Protein AF-A0AAE0IFX3-F1 (afdb_monomer)

Mean predicted aligned error: 16.24 Å

Organism: NCBI:txid314031

Solvent-accessible surface area (backbone atoms only — not comparable to full-atom values): 73539 Å² total; per-residue (Å²): 142,81,82,85,81,74,83,79,82,74,78,57,62,64,49,76,24,80,50,19,33,34,29,39,59,74,64,76,88,63,41,55,74,55,44,43,41,14,73,74,34,27,94,50,47,87,28,41,70,74,42,30,56,72,37,72,43,15,43,41,82,88,46,41,67,63,51,49,54,37,48,33,56,52,60,69,72,50,56,76,80,77,44,71,43,61,45,46,36,52,33,56,49,76,50,83,50,101,87,26,31,43,31,26,34,21,56,73,48,72,69,47,52,49,53,54,52,50,51,44,42,53,47,37,47,57,41,57,41,95,74,73,74,94,74,87,58,39,28,79,38,31,51,44,71,52,84,86,40,37,69,36,51,54,51,49,54,47,60,43,32,42,45,63,51,69,51,72,53,54,49,42,37,35,33,35,54,48,76,48,83,53,96,92,46,80,45,66,32,49,19,44,48,32,36,36,32,55,88,79,48,46,75,50,64,61,99,57,69,42,69,86,66,86,66,89,79,78,57,100,77,82,66,100,81,60,96,68,75,74,82,66,75,36,72,73,67,36,49,52,19,20,29,67,40,78,92,79,73,44,71,41,77,57,71,89,88,78,74,78,88,70,81,68,62,63,56,51,30,41,19,28,36,53,50,61,64,65,76,54,70,78,65,73,67,84,41,51,67,50,39,52,51,33,50,70,27,87,63,33,57,49,47,30,40,38,36,31,35,45,32,54,69,57,45,31,55,51,69,64,36,62,74,49,38,75,57,31,45,24,24,56,62,59,39,23,81,41,72,88,30,59,42,64,75,47,71,55,32,70,46,44,36,17,57,61,62,44,39,38,34,26,43,74,39,95,49,90,76,38,53,25,49,37,36,39,36,73,73,47,60,45,86,47,99,93,42,80,35,39,30,34,39,33,44,38,62,46,54,70,62,80,31,49,71,32,50,52,49,39,50,52,43,53,51,49,54,52,53,39,44,56,71,76,45,67,87,36,27,38,34,41,38,23,38,52,44,49,83,37,24,48,60,46,53,51,51,28,45,76,70,60,45,27,50,73,66,44,57,54,50,58,41,42,49,54,47,56,39,44,77,72,52,35,42,48,42,54,61,48,15,14,44,47,72,40,45,31,60,74,57,71,73,74,76,70,54,89,61,91,66,54,41,44,31,74,80,40,21,31,35,33,81,84,33,70,60,25,30,63,72,71,46,96,62,85,72,60,53,34,22,38,26,56,48,47,32,40,24,30,78,84,32,49,43,86,71,33,21,36,56,29,57,72,68,95,76,84,91,81,80,94,66,98,65,83,88,68,70,41,35,45,40,41,25,41,25,40,36,27,37,43,52,67,96,67,91,72,84,59,61,67,44,34,52,58,47,58,75,56,57,76,85,80,67,91,38,81,42,52,77,80,59,56,50,86,61,48,66,57,52,38,37,49,61,36,59,45,56,60,50,76,63,55,53,51,53,52,51,53,29,50,53,50,50,48,33,50,70,69,69,53,80,67,94,84,63,91,66,82,81,69,84,80,71,89,69,81,61,66,42,74,43,70,25,60,50,48,62,71,59,49,45,35,82,86,55,56,39,39,32,44,32,29,15,70,49,54,61,68,59,45,50,56,54,41,51,55,41,46,61,73,38,33,91,76,43,38,43,69,50,47,80,43,84,46,100,75,43,67,33,37,38,32,32,31,72,91,38,48,30,41,43,36,67,37,66,34,44,74,56,32,74,40,58,73,64,50,71,74,52,60,91,83,43,72,90,66,79,55,57,67,56,52,36,54,60,48,35,52,54,42,50,48,51,49,48,68,36,23,45,86,45,64,40,46,48,28,54,50,48,44,50,51,51,49,43,27,49,27,70,44,41,42,35,44,73,60,12,35,42,39,74,67,54,51,49,47,60,48,46,33,52,51,47,53,46,32,74,75,53,31,62,77,60,63,46,64,46,29,50,50,42,23,50,33,42,49,47,35,73,51,56,49,78,80,49,62,45,58,48,63,49,76,44,51,63,65,71,96,73,80,91,53,98,80,50,34,38,44,40,33,60,86,57,65,79,70,34,57,71,34,79,51,26,32,63,47,37,40,50,52,47,38,53,51,23,36,52,50,29,47,52,66,68,65,68,56,101,85,59,42,69,55,49,68,58,26,43,97,79,52,79,84,90,64,82,84,62,44,51,67,57,29,37,50,41,33,48,48,51,56,66,69,66,29,67,31,29,38,41,36,40,43,34,33,64,42,93,49,58,66,60,51,42,50,28,51,52,52,54,50,66,46,49,39,59,49,52,49,54,41,40,74,56,25,71,62,48,40,56,41,64,47,72,57,45,29,26,41,51,78,78,67,60,84,77,76,86,77,92,68,84,85,80,81,91,78,88,88,80,96,71,95,80,80,91,64,85,72,60,48,67,35,28,38,44,27,37,38,44,76,42,88,84,48,78,80,72,46,75,65,56,50,52,51,30,53,54,43,41,51,53,50,34,53,51,51,41,51,55,54,66,66,34,75,90,53,34,49,82,92,32,39,49,69,49,55,47,80,42,48,37,68,69,50,65,75,46,52,67,40,76,57,84,76,83,79,68,92,58,72,80,86,80,78,90,80,87,82,90,84,81,88,91,81,82,84,76,82,87,69,89,84,75,84,77,84,83,84,88,87,89,80,88,81,90,83,82,88,86,90,82,84,89,88,84,92,82,86,84,84,89,75,86,86,75,72,94,86,58,73,66,75,50,67,67,56,52,53,50,47,38,72,70,34,92,91,44,66,40,85,46,30,33,38,30,28,57,45,96,85,83,39,80,44,78,45,54,44,74,75,59,74,93,70,91,46,97,89,74,71,74,61,71,90,37,52,45,33,36,28,38,59,38,99,82,80,51,92,76,37,51,75,40,30,30,65,90,74,38,32,28,66,83,79,67,34,38,105

InterPro domains:
  IPR002934 Polymerase, nucleotidyl transferase domain [PF01909] (672-706)
  IPR005135 Endonuclease/exonuclease/phosphatase [PF03372] (272-573)
  IPR007012 Poly(A) polymerase, central domain [PF04928] (796-935)
  IPR009097 Cyclic phosphodiesterase [SSF55144] (19-184)
  IPR011068 Nucleotidyltransferase, class I-like, C-terminal [SSF55003] (961-1115)
  IPR036691 Endonuclease/exonuclease/phosphatase superfamily [G3DSA:3.60.10.10] (259-579)
  IPR036691 Endonuclease/exonuclease/phosphatase superfamily [SSF56219] (265-581)
  IPR040459 MJ1316 RNA cyclic group end recognition domain [PF04457] (1193-1268)
  IPR043519 Nucleotidyltransferase superfamily [G3DSA:3.30.460.10] (630-785)
  IPR043519 Nucleotidyltransferase superfamily [SSF81301] (621-787)

Sequence (1280 aa):
MANPEAPSTQSAISIGSHDTALCIVPPKGLWPSVDRLRSLYDKAYEKWPPHVNLIYPFAHPENLPEAADRLRSVLQLRQIDDNEIQLSLDTPGVFTQKHGNTLFIQDGNDGHQSQLTRLRRDIFKALGHGQANNYQMHMTVAQSEQATSSAHKFLVDKVGALPPLVWDVSQLYILVRERIQLDGSATSSMKLWGTINLSDNSLTRPERPVEFYKSPFSSPAFSENDQNAGVEKDELRSGLSHYFEEDTGLWIPFHVASLDAEEIPKTLSISSYNVLAEFEYPASSARYPLIIKNILSRDALADVLVLQEVTDDFLSTLLQDEAIRDVYPFSSHGPPNQADIEPLPSFLNTVVLSKYAFDWEWVSFCRKHKGSVVVKFKDIGKQGDSGFLPAVLATVHLTRGLVDGAVATKKADSQRILKYLANTYPGHPWILAGDFNIATSSYSIDAALKKKNISSQTATCLSSFDSLFKDAGLEDTWIISRSEIGDASETDYDRDSSAELFAGEQGATYNPLVNEVAAQIVGSGLDMRPQRYDRILVRGEDLLEIAGFNQFGFPKGRAGDLSESEETYGSDHWGVRCLLNIGSGEASKTDKTAEEIQNLIAPVHFKKAPVRLSEPEAVKDCLSTLGVLPSSEDITRRKAAFDLLKRVILDTPPPTTTENPAPARQQPTVIVTPVGSYSLGVWTATSDIDVLCIGPFSSNTFIALATRRLRKAAVQGIKILRRVRANTGTMLELEVLDIKMDLQYCPSAAVAERWPEVLRAPATDPVWSLPVQTLSKLKAARDLDYLRRSIPDIATFRLAHRFIKTWAKSRGVYSQRFGFLGGIQISILLARVYKLLARELGVNTITLYDLLTTFFDHYASFDFAHSLVFDPLFHKHRLQYTRTAREPLAVLGYFPPALNTSHAASVPSTRAISEEFKRASALLSSVSEATTWTSFLCGATGPSQQLPITLAQVNTSAAADFLAGYKSYIKIDVNYWGLSPTKGAQFVGWLESRCVMLLVDLHRRAPGMYVRMWPARFVESAAAHHHSDSQNPPTEPEDEEEGEDTTKPRDYQGAYLIGLAKLDEAKTISKDDLKTALGAMQTALQRFEAQIRGDDKYFDPKSCWMDARIVSRSDISTSHLLVDGREWGEYTPAEEESDDDDEEDEDEEDYDADNAGDLDSDPTLGKKKKVNKKTKGKKPAPQAPLLEPGKKFRTAADVMSRIRWDPALDASEFIVGYEDRFVGPMERPLEAWTGEQTDEEFIPQHRILYFKKRGAGGDDKGEVVWERKTRKDILFGSGV

Radius of gyration: 43.7 Å; Cα contacts (8 Å, |Δi|>4): 2158; chains: 1; bounding box: 136×93×150 Å

pLDDT: mean 80.25, std 19.23, range [23.03, 98.75]

Nearest PDB structures (foldseek):
  1q79-assembly1_A  TM=7.579E-01  e=1.020E-20  Bos taurus
  2q66-assembly1_A  TM=6.983E-01  e=6.571E-18  Saccharomyces cerevisiae
  1fa0-assembly1_A  TM=7.380E-01  e=2.242E-17  Saccharomyces cerevisiae
  2o1p-assembly2_B  TM=7.235E-01  e=2.464E-17  Saccharomyces cerevisiae
  3c66-assembly1_A  TM=7.082E-01  e=2.162E-16  Saccharomyces cerevisiae

Secondary structure (DSSP, 8-state):
--PPPPPP-PPPPP--BTTEEEEE---GGGHHHHHHHHHHH-TTTTTS-S-EEEESSB--GGGHHHHHHHHHHHHHTS-GGGT-EEEEEEEEEEEEETTEEEEEEEE--HHHHHHHHHHHHHHHHHTT-S-PPP----EEEEEES-TTSHHHHHHHHHHHTSPPEEEEE-EEEEEEEEEEEETTEEEEEEEEEEEEETTT-PEE--SSPBPSSPPGGGSS---TT-TT-----EEEEEEEPEEEETTTTEEEE--STT---PPPPSEEEEEEEE-----SSSPP-TTHHHHHHHHTSTTT--SEEEEEEE-HHHHHHHHH-HHHHHH--EESS--TTSTTSPPPSSSSEEEEEESS-EEEEEEE-SSTT-EEEEEEEEEEEEEETTEEEEEEEEEEE----SSHHHHHHHHHHHHHHHHHHHHHSTT--EEEEEE------HHHHHHHHHTTSS-HHHHHHHHHHHHHHHHTTPEEHHHHIIIII--B---GGGTS--SPPPTT-TT-SB-TTT-HHHHHHH-SSTT-S-B--EEEEEE-TTTEEEEEEEEE---S--SS---------S-SB-EEEEEEEE--S---S-HHHHHHHHHH-PPPPP-PPPTTT--TTHHHHHHHHTT-SPPHHHHHHHHHHHHHHHHHHHTPPPTT----PPP-------EEEE-HHHHHT---TT--EEEEEEESS-HHHHHHHHHHHHHHTGGGTEEEEEEEEETTEEEEEEEETTEEEEEEEEE-HHHHHTTTGGGGS-TTSGGG---HHHHHHHHHHHHHHHHHHHSS-HHHHHHHHHHHHHHHHHTT-B-GGGTSB-HHHHHHHHHHHHHHHHHHH-GGG--HHHHHHHHHHHHHH--TTT--B--TTTSSS-------TT-S--BB-SSSS--BTTTT--HHHHHHHHHHHHHHHHHHHS--TT--HHHHHH-TT--SS-SPPPHHHHHHHHHHHHHHH-SEEEEEEEEE--S-HHHHHHHHHHHHHHHHHHHHHHHHH-TTEEEEE-SS-EEEHHHHSTTS---SPPP------------S---EEEEEEEEEEE-TTSTT--HHHHHHHHHHHHHHHHHHHHHHHT-TTT--TTTEEEEEEEEEHHHHHTTTEEE---------STT--SS-SSS--S----------------------------------PPPPPPPPTT-PPPPHHHHHHHHHH-TTS-GGGEEEEEEETTTEEEEEEGGG---S--TTT---GGGEEEEEEPPTTS-S--EEEEETTTTEESSSS---

Structure (mmCIF, N/CA/C/O backbone):
data_AF-A0AAE0IFX3-F1
#
_entry.id   AF-A0AAE0IFX3-F1
#
loop_
_atom_site.group_PDB
_atom_site.id
_atom_site.type_symbol
_atom_site.label_atom_id
_atom_site.label_alt_id
_atom_site.label_comp_id
_atom_site.label_asym_id
_atom_site.label_entity_id
_atom_site.label_seq_id
_atom_site.pdbx_PDB_ins_code
_atom_site.Cartn_x
_atom_site.Cartn_y
_atom_site.Cartn_z
_atom_site.occupancy
_atom_site.B_iso_or_equiv
_atom_site.auth_seq_id
_atom_site.auth_comp_id
_atom_site.auth_asym_id
_atom_site.auth_atom_id
_atom_site.pdbx_PDB_model_num
ATOM 1 N N . MET A 1 1 ? 69.054 12.940 -84.924 1.00 41.69 1 MET A N 1
ATOM 2 C CA . MET A 1 1 ? 68.822 13.110 -83.478 1.00 41.69 1 MET A CA 1
ATOM 3 C C . MET A 1 1 ? 67.474 13.779 -83.289 1.00 41.69 1 MET A C 1
ATOM 5 O O . MET A 1 1 ? 67.346 14.938 -83.649 1.00 41.69 1 MET A O 1
ATOM 9 N N . ALA A 1 2 ? 66.492 13.038 -82.790 1.00 33.84 2 ALA A N 1
ATOM 10 C CA . ALA A 1 2 ? 65.322 13.545 -82.077 1.00 33.84 2 ALA A CA 1
ATOM 11 C C . ALA A 1 2 ? 64.772 12.339 -81.298 1.00 33.84 2 ALA A C 1
ATOM 13 O O . ALA A 1 2 ? 64.493 11.302 -81.898 1.00 33.84 2 ALA A O 1
ATOM 14 N N . ASN A 1 3 ? 64.790 12.439 -79.969 1.00 32.44 3 ASN A N 1
ATOM 15 C CA . ASN A 1 3 ? 64.378 11.400 -79.023 1.00 32.44 3 ASN A CA 1
ATOM 16 C C . ASN A 1 3 ? 62.885 11.058 -79.175 1.00 32.44 3 ASN A C 1
ATOM 18 O O . ASN A 1 3 ? 62.102 11.965 -79.449 1.00 32.44 3 ASN A O 1
ATOM 22 N N . PRO A 1 4 ? 62.472 9.805 -78.913 1.00 42.28 4 PRO A N 1
ATOM 23 C CA . PRO A 1 4 ? 61.072 9.492 -78.660 1.00 42.28 4 PRO A CA 1
ATOM 24 C C . PRO A 1 4 ? 60.657 10.068 -77.295 1.00 42.28 4 PRO A C 1
ATOM 26 O O . PRO A 1 4 ? 61.339 9.864 -76.288 1.00 42.28 4 PRO A O 1
ATOM 29 N N . GLU A 1 5 ? 59.559 10.823 -77.285 1.00 35.25 5 GLU A N 1
ATOM 30 C CA . GLU A 1 5 ? 58.950 11.409 -76.090 1.00 35.25 5 GLU A CA 1
ATOM 31 C C . GLU A 1 5 ? 58.427 10.323 -75.138 1.00 35.25 5 GLU A C 1
ATOM 33 O O . GLU A 1 5 ? 57.790 9.349 -75.540 1.00 35.25 5 GLU A O 1
ATOM 38 N N . ALA A 1 6 ? 58.735 10.508 -73.855 1.00 33.69 6 ALA A N 1
ATOM 39 C CA . ALA A 1 6 ? 58.296 9.682 -72.741 1.00 33.69 6 ALA A CA 1
ATOM 40 C C . ALA A 1 6 ? 56.781 9.838 -72.475 1.00 33.69 6 ALA A C 1
ATOM 42 O O . ALA A 1 6 ? 56.227 10.911 -72.720 1.00 33.69 6 ALA A O 1
ATOM 43 N N . PRO A 1 7 ? 56.102 8.814 -71.923 1.00 39.44 7 PRO A N 1
ATOM 44 C CA . PRO A 1 7 ? 54.703 8.927 -71.525 1.00 39.44 7 PRO A CA 1
ATOM 45 C C . PRO A 1 7 ? 54.542 9.973 -70.411 1.00 39.44 7 PRO A C 1
ATOM 47 O O . PRO A 1 7 ? 55.273 9.967 -69.420 1.00 39.44 7 PRO A O 1
ATOM 50 N N . SER A 1 8 ? 53.574 10.872 -70.588 1.00 38.31 8 SER A N 1
ATOM 51 C CA . SER A 1 8 ? 53.215 11.936 -69.650 1.00 38.31 8 SER A CA 1
ATOM 52 C C . SER A 1 8 ? 52.963 11.381 -68.245 1.00 38.31 8 SER A C 1
ATOM 54 O O . SER A 1 8 ? 52.036 10.596 -68.036 1.00 38.31 8 SER A O 1
ATOM 56 N N . THR A 1 9 ? 53.755 11.816 -67.270 1.00 43.53 9 THR A N 1
ATOM 57 C CA . THR A 1 9 ? 53.496 11.608 -65.843 1.00 43.53 9 THR A CA 1
ATOM 58 C C . THR A 1 9 ? 52.160 12.259 -65.479 1.00 43.53 9 THR A C 1
ATOM 60 O O . THR A 1 9 ? 52.078 13.484 -65.397 1.00 43.53 9 THR A O 1
ATOM 63 N N . GLN A 1 10 ? 51.107 11.460 -65.290 1.00 57.59 10 GLN A N 1
ATOM 64 C CA . GLN A 1 10 ? 49.840 11.937 -64.729 1.00 57.59 10 GLN A CA 1
ATOM 65 C C . GLN A 1 10 ? 50.112 12.528 -63.338 1.00 57.59 10 GLN A C 1
ATOM 67 O O . GLN A 1 10 ? 50.729 11.872 -62.497 1.00 57.59 10 GLN A O 1
ATOM 72 N N . SER A 1 11 ? 49.680 13.767 -63.092 1.00 69.50 11 SER A N 1
ATOM 73 C CA . SER A 1 11 ? 49.801 14.414 -61.782 1.00 69.50 11 SER A CA 1
ATOM 74 C C . SER A 1 11 ? 49.068 13.594 -60.714 1.00 69.50 11 SER A C 1
ATOM 76 O O . SER A 1 11 ? 48.004 13.024 -60.974 1.00 69.50 11 SER A O 1
ATOM 78 N N . ALA A 1 12 ? 49.644 13.492 -59.516 1.00 80.19 12 ALA A N 1
ATOM 79 C CA . ALA A 1 12 ? 49.010 12.806 -58.393 1.00 80.19 12 ALA A CA 1
ATOM 80 C C . ALA A 1 12 ? 47.814 13.622 -57.873 1.00 80.19 12 ALA A C 1
ATOM 82 O O . ALA A 1 12 ? 47.918 14.840 -57.709 1.00 80.19 12 ALA A O 1
ATOM 83 N N . ILE A 1 13 ? 46.692 12.958 -57.581 1.00 85.56 13 ILE A N 1
ATOM 84 C CA . ILE A 1 13 ? 45.529 13.598 -56.951 1.00 85.56 13 ILE A CA 1
ATOM 85 C C . ILE A 1 13 ? 45.785 13.666 -55.442 1.00 85.56 13 ILE A C 1
ATOM 87 O O . ILE A 1 13 ? 46.083 12.652 -54.811 1.00 85.56 13 ILE A O 1
ATOM 91 N N . SER A 1 14 ? 45.672 14.852 -54.842 1.00 85.56 14 SER A N 1
ATOM 92 C CA . SER A 1 14 ? 45.825 15.015 -53.388 1.00 85.56 14 SER A CA 1
ATOM 93 C C . SER A 1 14 ? 44.673 14.340 -52.631 1.00 85.56 14 SER A C 1
ATOM 95 O O . SER A 1 14 ? 43.511 14.652 -52.888 1.00 85.56 14 SER A O 1
ATOM 97 N N . ILE A 1 15 ? 44.998 13.449 -51.686 1.00 83.44 15 ILE A N 1
ATOM 98 C CA . ILE A 1 15 ? 44.052 12.621 -50.904 1.00 83.44 15 ILE A CA 1
ATOM 99 C C . ILE A 1 15 ? 43.925 13.063 -49.429 1.00 83.44 15 ILE A C 1
ATOM 101 O O . ILE A 1 15 ? 43.738 12.248 -48.535 1.00 83.44 15 ILE A O 1
ATOM 105 N N . GLY A 1 16 ? 44.078 14.360 -49.147 1.00 84.06 16 GLY A N 1
ATOM 106 C CA . GLY A 1 16 ? 44.074 14.908 -47.781 1.00 84.06 16 GLY A CA 1
ATOM 107 C C . GLY A 1 16 ? 42.744 15.500 -47.294 1.00 84.06 16 GLY A C 1
ATOM 108 O O . GLY A 1 16 ? 42.717 16.111 -46.227 1.00 84.06 16 GLY A O 1
ATOM 109 N N . SER A 1 17 ? 41.651 15.390 -48.057 1.00 90.38 17 SER A N 1
ATOM 110 C CA . SER A 1 17 ? 40.396 16.083 -47.739 1.00 90.38 17 SER A CA 1
ATOM 111 C C . SER A 1 17 ? 39.513 15.281 -46.782 1.00 90.38 17 SER A C 1
ATOM 113 O O . SER A 1 17 ? 39.026 14.204 -47.118 1.00 90.38 17 SER A O 1
ATOM 115 N N . HIS A 1 18 ? 39.268 15.819 -45.583 1.00 90.00 18 HIS A N 1
ATOM 116 C CA . HIS A 1 18 ? 38.336 15.238 -44.600 1.00 90.00 18 HIS A CA 1
ATOM 117 C C . HIS A 1 18 ? 36.854 15.436 -44.966 1.00 90.00 18 HIS A C 1
ATOM 119 O O . HIS A 1 18 ? 35.963 14.928 -44.271 1.00 90.00 18 HIS A O 1
ATOM 125 N N . ASP A 1 19 ? 36.589 16.194 -46.030 1.00 91.44 19 ASP A N 1
ATOM 126 C CA . ASP A 1 19 ? 35.248 16.441 -46.545 1.00 91.44 19 ASP A CA 1
ATOM 127 C C . ASP A 1 19 ? 34.807 15.358 -47.542 1.00 91.44 19 ASP A C 1
ATOM 129 O O . ASP A 1 19 ? 33.688 15.417 -48.032 1.00 91.44 19 ASP A O 1
ATOM 133 N N . THR A 1 20 ? 35.639 14.360 -47.848 1.00 94.50 20 THR A N 1
ATOM 134 C CA . THR A 1 20 ? 35.272 13.249 -48.735 1.00 94.50 20 THR A CA 1
ATOM 135 C C . THR A 1 20 ? 35.817 11.919 -48.223 1.00 94.50 20 THR A C 1
ATOM 137 O O . THR A 1 20 ? 36.801 11.871 -47.480 1.00 94.50 20 THR A O 1
ATOM 140 N N . ALA A 1 21 ? 35.166 10.823 -48.607 1.00 95.31 21 ALA A N 1
ATOM 141 C CA . ALA A 1 21 ? 35.604 9.470 -48.279 1.00 95.31 21 ALA A CA 1
ATOM 142 C C . ALA A 1 21 ? 35.277 8.503 -49.424 1.00 95.31 21 ALA A C 1
ATOM 144 O O . ALA A 1 21 ? 34.249 8.654 -50.085 1.00 95.31 21 ALA A O 1
ATOM 145 N N . LEU A 1 22 ? 36.141 7.510 -49.642 1.00 95.12 22 LEU A N 1
ATOM 146 C CA . LEU A 1 22 ? 35.851 6.346 -50.478 1.00 95.12 22 LEU A CA 1
ATOM 147 C C . LEU A 1 22 ? 35.590 5.150 -49.559 1.00 95.12 22 LEU A C 1
ATOM 149 O O . LEU A 1 22 ? 36.479 4.734 -48.809 1.00 95.12 22 LEU A O 1
ATOM 153 N N . CYS A 1 23 ? 34.379 4.605 -49.617 1.00 95.62 23 CYS A N 1
ATOM 154 C CA . CYS A 1 23 ? 33.876 3.627 -48.657 1.00 95.62 23 CYS A CA 1
ATOM 155 C C . CYS A 1 23 ? 33.195 2.440 -49.349 1.00 95.62 23 CYS A C 1
ATOM 157 O O . CYS A 1 23 ? 32.764 2.521 -50.499 1.00 95.62 23 CYS A O 1
ATOM 159 N N . ILE A 1 24 ? 33.033 1.360 -48.594 1.00 94.75 24 ILE A N 1
ATOM 160 C CA . ILE A 1 24 ? 32.085 0.280 -48.860 1.00 94.75 24 ILE A CA 1
ATOM 161 C C . ILE A 1 24 ? 30.921 0.458 -47.882 1.00 94.75 24 ILE A C 1
ATOM 163 O O . ILE A 1 24 ? 31.145 0.707 -46.697 1.00 94.75 24 ILE A O 1
ATOM 167 N N . VAL A 1 25 ? 29.687 0.352 -48.369 1.00 93.44 25 VAL A N 1
ATOM 168 C CA . VAL A 1 25 ? 28.463 0.486 -47.566 1.00 93.44 25 VAL A CA 1
ATOM 169 C C . VAL A 1 25 ? 27.665 -0.817 -47.703 1.00 93.44 25 VAL A C 1
ATOM 171 O O . VAL A 1 25 ? 27.452 -1.249 -48.840 1.00 93.44 25 VAL A O 1
ATOM 174 N N . PRO A 1 26 ? 27.246 -1.468 -46.598 1.00 93.00 26 PRO A N 1
ATOM 175 C CA . PRO A 1 26 ? 26.466 -2.697 -46.667 1.00 93.00 26 PRO A CA 1
ATOM 176 C C . PRO A 1 26 ? 25.068 -2.432 -47.252 1.00 93.00 26 PRO A C 1
ATOM 178 O O . PRO A 1 26 ? 24.569 -1.303 -47.178 1.00 93.00 26 PRO A O 1
ATOM 181 N N . PRO A 1 27 ? 24.390 -3.454 -47.800 1.00 91.69 27 PRO A N 1
ATOM 182 C CA . PRO A 1 27 ? 22.992 -3.350 -48.204 1.00 91.69 27 PRO A CA 1
ATOM 183 C C . PRO A 1 27 ? 22.098 -2.857 -47.059 1.00 91.69 27 PRO A C 1
ATOM 185 O O . PRO A 1 27 ? 22.268 -3.270 -45.913 1.00 91.69 27 PRO A O 1
ATOM 188 N N . LYS A 1 28 ? 21.099 -2.018 -47.371 1.00 88.62 28 LYS A N 1
ATOM 189 C CA . LYS A 1 28 ? 20.205 -1.411 -46.363 1.00 88.62 28 LYS A CA 1
ATOM 190 C C . LYS A 1 28 ? 19.486 -2.425 -45.463 1.00 88.62 28 LYS A C 1
ATOM 192 O O . LYS A 1 28 ? 19.181 -2.090 -44.327 1.00 88.62 28 LYS A O 1
ATOM 197 N N . GLY A 1 29 ? 19.249 -3.650 -45.941 1.00 87.25 29 GLY A N 1
ATOM 198 C CA . GLY A 1 29 ? 18.638 -4.720 -45.144 1.00 87.25 29 GLY A CA 1
ATOM 199 C C . GLY A 1 29 ? 19.472 -5.168 -43.937 1.00 87.25 29 GLY A C 1
ATOM 200 O O . GLY A 1 29 ? 18.902 -5.653 -42.971 1.00 87.25 29 GLY A O 1
ATOM 201 N N . LEU A 1 30 ? 20.795 -4.953 -43.952 1.00 89.12 30 LEU A N 1
ATOM 202 C CA . LEU A 1 30 ? 21.699 -5.324 -42.852 1.00 89.12 30 LEU A CA 1
ATOM 203 C C . LEU A 1 30 ? 21.896 -4.202 -41.820 1.00 89.12 30 LEU A C 1
ATOM 205 O O . LEU A 1 30 ? 22.513 -4.410 -40.778 1.00 89.12 30 LEU A O 1
ATOM 209 N N . TRP A 1 31 ? 21.404 -2.994 -42.101 1.00 91.38 31 TRP A N 1
ATOM 210 C CA . TRP A 1 31 ? 21.628 -1.833 -41.237 1.00 91.38 31 TRP A CA 1
ATOM 211 C C . TRP A 1 31 ? 20.932 -1.940 -39.879 1.00 91.38 31 TRP A C 1
ATOM 213 O O . TRP A 1 31 ? 21.578 -1.586 -38.898 1.00 91.38 31 TRP A O 1
ATOM 223 N N . PRO A 1 32 ? 19.679 -2.435 -39.760 1.00 89.31 32 PRO A N 1
ATOM 224 C CA . PRO A 1 32 ? 18.968 -2.430 -38.479 1.00 89.31 32 PRO A CA 1
ATOM 225 C C . PRO A 1 32 ? 19.707 -3.144 -37.338 1.00 89.31 32 PRO A C 1
ATOM 227 O O . PRO A 1 32 ? 19.659 -2.683 -36.199 1.00 89.31 32 PRO A O 1
ATOM 230 N N . SER A 1 33 ? 20.427 -4.234 -37.629 1.00 86.88 33 SER A N 1
ATOM 231 C CA . SER A 1 33 ? 21.219 -4.965 -36.630 1.00 86.88 33 SER A CA 1
ATOM 232 C C . SER A 1 33 ? 22.315 -4.085 -36.015 1.00 86.88 33 SER A C 1
ATOM 234 O O . SER A 1 33 ? 22.341 -3.874 -34.802 1.00 86.88 33 SER A O 1
ATOM 236 N N . VAL A 1 34 ? 23.145 -3.447 -36.846 1.00 90.75 34 VAL A N 1
ATOM 237 C CA . VAL A 1 34 ? 24.233 -2.582 -36.362 1.00 90.75 34 VAL A CA 1
ATOM 238 C C . VAL A 1 34 ? 23.735 -1.217 -35.866 1.00 90.75 34 VAL A C 1
ATOM 240 O O . VAL A 1 34 ? 24.234 -0.685 -34.869 1.00 90.75 34 VAL A O 1
ATOM 243 N N . ASP A 1 35 ? 22.723 -0.641 -36.519 1.00 92.00 35 ASP A N 1
ATOM 244 C CA . ASP A 1 35 ? 22.214 0.692 -36.195 1.00 92.00 35 ASP A CA 1
ATOM 245 C C . ASP A 1 35 ? 21.441 0.726 -34.869 1.00 92.00 35 ASP A C 1
ATOM 247 O O . ASP A 1 35 ? 21.413 1.773 -34.214 1.00 92.00 35 ASP A O 1
ATOM 251 N N . ARG A 1 36 ? 20.921 -0.415 -34.390 1.00 88.69 36 ARG A N 1
ATOM 252 C CA . ARG A 1 36 ? 20.381 -0.533 -33.024 1.00 88.69 36 ARG A CA 1
ATOM 253 C C . ARG A 1 36 ? 21.402 -0.100 -31.972 1.00 88.69 36 ARG A C 1
ATOM 255 O O . ARG A 1 36 ? 21.076 0.748 -31.139 1.00 88.69 36 ARG A O 1
ATOM 262 N N . LEU A 1 37 ? 22.647 -0.580 -32.060 1.00 92.00 37 LEU A N 1
ATOM 263 C CA . LEU A 1 37 ? 23.724 -0.158 -31.156 1.00 92.00 37 LEU A CA 1
ATOM 264 C C . LEU A 1 37 ? 24.273 1.228 -31.512 1.00 92.00 37 LEU A C 1
ATOM 266 O O . LEU A 1 37 ? 24.464 2.052 -30.612 1.00 92.00 37 LEU A O 1
ATOM 270 N N . ARG A 1 38 ? 24.478 1.534 -32.803 1.00 93.25 38 ARG A N 1
ATOM 271 C CA . ARG A 1 38 ? 25.014 2.845 -33.221 1.00 93.25 38 ARG A CA 1
ATOM 272 C C . ARG A 1 38 ? 24.118 4.001 -32.782 1.00 93.25 38 ARG A C 1
ATOM 274 O O . ARG A 1 38 ? 24.633 5.011 -32.309 1.00 93.25 38 ARG A O 1
ATOM 281 N N . SER A 1 39 ? 22.795 3.840 -32.834 1.00 89.94 39 SER A N 1
ATOM 282 C CA . SER A 1 39 ? 21.839 4.868 -32.394 1.00 89.94 39 SER A CA 1
ATOM 283 C C . SER A 1 39 ? 22.021 5.294 -30.929 1.00 89.94 39 SER A C 1
ATOM 285 O O . SER A 1 39 ? 21.705 6.429 -30.551 1.00 89.94 39 SER A O 1
ATOM 287 N N . LEU A 1 40 ? 22.565 4.397 -30.102 1.00 90.12 40 LEU A N 1
ATOM 288 C CA . LEU A 1 40 ? 22.797 4.600 -28.677 1.00 90.12 40 LEU A CA 1
ATOM 289 C C . LEU A 1 40 ? 24.240 4.987 -28.361 1.00 90.12 40 LEU A C 1
ATOM 291 O O . LEU A 1 40 ? 24.465 5.899 -27.563 1.00 90.12 40 LEU A O 1
ATOM 295 N N . TYR A 1 41 ? 25.205 4.323 -28.996 1.00 92.75 41 TYR A N 1
ATOM 296 C CA . TYR A 1 41 ? 26.609 4.371 -28.596 1.00 92.75 41 TYR A CA 1
ATOM 297 C C . TYR A 1 41 ? 27.545 5.036 -29.617 1.00 92.75 41 TYR A C 1
ATOM 299 O O . TYR A 1 41 ? 28.696 5.307 -29.275 1.00 92.75 41 TYR A O 1
ATOM 307 N N . ASP A 1 42 ? 27.098 5.347 -30.838 1.00 92.69 42 ASP A N 1
ATOM 308 C CA . ASP A 1 42 ? 27.910 6.016 -31.865 1.00 92.69 42 ASP A CA 1
ATOM 309 C C . ASP A 1 42 ? 27.490 7.484 -32.059 1.00 92.69 42 ASP A C 1
ATOM 311 O O . ASP A 1 42 ? 26.406 7.806 -32.543 1.00 92.69 42 ASP A O 1
ATOM 315 N N . LYS A 1 43 ? 28.394 8.423 -31.751 1.00 89.75 43 LYS A N 1
ATOM 316 C CA . LYS A 1 43 ? 28.170 9.868 -31.966 1.00 89.75 43 LYS A CA 1
ATOM 317 C C . LYS A 1 43 ? 28.115 10.259 -33.452 1.00 89.75 43 LYS A C 1
ATOM 319 O O . LYS A 1 43 ? 27.757 11.406 -33.765 1.00 89.75 43 LYS A O 1
ATOM 324 N N . ALA A 1 44 ? 28.532 9.357 -34.343 1.00 89.62 44 ALA A N 1
ATOM 325 C CA . ALA A 1 44 ? 28.491 9.504 -35.793 1.00 89.62 44 ALA A CA 1
ATOM 326 C C . ALA A 1 44 ? 27.248 8.871 -36.441 1.00 89.62 44 ALA A C 1
ATOM 328 O O . ALA A 1 44 ? 27.081 9.029 -37.652 1.00 89.62 44 ALA A O 1
ATOM 329 N N . TYR A 1 45 ? 26.368 8.222 -35.669 1.00 89.44 45 TYR A N 1
ATOM 330 C CA . TYR A 1 45 ? 25.056 7.785 -36.148 1.00 89.44 45 TYR A CA 1
ATOM 331 C C . TYR A 1 45 ? 24.294 8.961 -36.794 1.00 89.44 45 TYR A C 1
ATOM 333 O O . TYR A 1 45 ? 24.444 10.108 -36.364 1.00 89.44 45 TYR A O 1
ATOM 341 N N . GLU A 1 46 ? 23.577 8.690 -37.890 1.00 87.12 46 GLU A N 1
ATOM 342 C CA . GLU A 1 46 ? 22.965 9.647 -38.842 1.00 87.12 46 GLU A CA 1
ATOM 343 C C . GLU A 1 46 ? 23.929 10.572 -39.608 1.00 87.12 46 GLU A C 1
ATOM 345 O O . GLU A 1 46 ? 23.663 10.930 -40.756 1.00 87.12 46 GLU A O 1
ATOM 350 N N . LYS A 1 47 ? 25.084 10.930 -39.034 1.00 90.31 47 LYS A N 1
ATOM 351 C CA . LYS A 1 47 ? 26.119 11.723 -39.725 1.00 90.31 47 LYS A CA 1
ATOM 352 C C . LYS A 1 47 ? 26.891 10.894 -40.743 1.00 90.31 47 LYS A C 1
ATOM 354 O O . LYS A 1 47 ? 27.375 11.446 -41.728 1.00 90.31 47 LYS A O 1
ATOM 359 N N . TRP A 1 48 ? 27.026 9.598 -40.484 1.00 92.81 48 TRP A N 1
ATOM 360 C CA . TRP A 1 48 ? 27.655 8.612 -41.351 1.00 92.81 48 TRP A CA 1
ATOM 361 C C . TRP A 1 48 ? 26.758 7.371 -41.460 1.00 92.81 48 TRP A C 1
ATOM 363 O O . TRP A 1 48 ? 26.296 6.881 -40.421 1.00 92.81 48 TRP A O 1
ATOM 373 N N . PRO A 1 49 ? 26.550 6.813 -42.670 1.00 92.81 49 PRO A N 1
ATOM 374 C CA . PRO A 1 49 ? 25.942 5.488 -42.800 1.00 92.81 49 PRO A CA 1
ATOM 375 C C . PRO A 1 49 ? 26.853 4.419 -42.169 1.00 92.81 49 PRO A C 1
ATOM 377 O O . PRO A 1 49 ? 28.036 4.699 -41.936 1.00 92.81 49 PRO A O 1
ATOM 380 N N . PRO A 1 50 ? 26.367 3.191 -41.916 1.00 93.81 50 PRO A N 1
ATOM 381 C CA . PRO A 1 50 ? 27.253 2.067 -41.636 1.00 93.81 50 PRO A CA 1
ATOM 382 C C . PRO A 1 50 ? 28.198 1.914 -42.827 1.00 93.81 50 PRO A C 1
ATOM 384 O O . PRO A 1 50 ? 27.752 1.887 -43.973 1.00 93.81 50 PRO A O 1
ATOM 387 N N . HIS A 1 51 ? 29.505 1.910 -42.595 1.00 94.75 51 HIS A N 1
ATOM 388 C CA . HIS A 1 51 ? 30.471 1.917 -43.690 1.00 94.75 51 HIS A CA 1
ATOM 389 C C . HIS A 1 51 ? 31.815 1.336 -43.265 1.00 94.75 51 HIS A C 1
ATOM 391 O O . HIS A 1 51 ? 32.184 1.385 -42.093 1.00 94.75 51 HIS A O 1
ATOM 397 N N . VAL A 1 52 ? 32.567 0.860 -44.255 1.00 94.50 52 VAL A N 1
ATOM 398 C CA . VAL A 1 52 ? 33.980 0.499 -44.147 1.00 94.50 52 VAL A CA 1
ATOM 399 C C . VAL A 1 52 ? 34.783 1.447 -45.026 1.00 94.50 52 VAL A C 1
ATOM 401 O O . VAL A 1 52 ? 34.564 1.542 -46.233 1.00 94.50 52 VAL A O 1
ATOM 404 N N . ASN A 1 53 ? 35.713 2.187 -44.430 1.00 93.38 53 ASN A N 1
ATOM 405 C CA . ASN A 1 53 ? 36.545 3.132 -45.171 1.00 93.38 53 ASN A CA 1
ATOM 406 C C . ASN A 1 53 ? 37.645 2.400 -45.954 1.00 93.38 53 ASN A C 1
ATOM 408 O O . ASN A 1 53 ? 38.492 1.729 -45.366 1.00 93.38 53 ASN A O 1
ATOM 412 N N . LEU A 1 54 ? 37.677 2.596 -47.276 1.00 91.19 54 LEU A N 1
ATOM 413 C CA . LEU A 1 54 ? 38.808 2.194 -48.116 1.00 91.19 54 LEU A CA 1
ATOM 414 C C . LEU A 1 54 ? 39.885 3.280 -48.112 1.00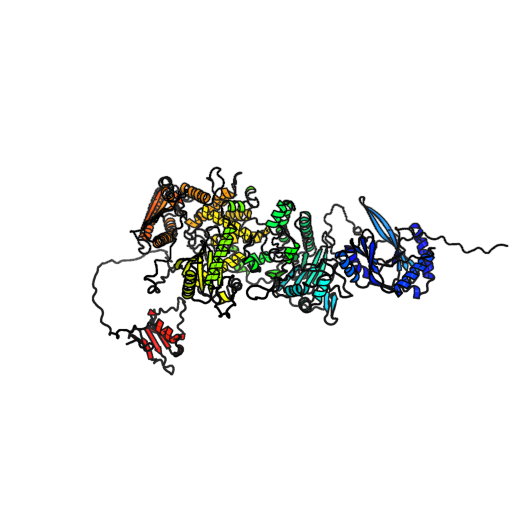 91.19 54 LEU A C 1
ATOM 416 O O . LEU A 1 54 ? 41.067 2.984 -47.923 1.00 91.19 54 LEU A O 1
ATOM 420 N N . ILE A 1 55 ? 39.472 4.540 -48.302 1.00 91.56 55 ILE A N 1
ATOM 421 C CA . ILE A 1 55 ? 40.345 5.719 -48.257 1.00 91.56 55 ILE A CA 1
ATOM 422 C C . ILE A 1 55 ? 39.611 6.869 -47.565 1.00 91.56 55 ILE A C 1
ATOM 424 O O . ILE A 1 55 ? 38.619 7.388 -48.074 1.00 91.56 55 ILE A O 1
ATOM 428 N N . TYR A 1 56 ? 40.129 7.276 -46.409 1.00 90.06 56 TYR A N 1
ATOM 429 C CA . TYR A 1 56 ? 39.717 8.472 -45.682 1.00 90.06 56 TYR A CA 1
ATOM 430 C C . TYR A 1 56 ? 40.924 9.028 -44.913 1.00 90.06 56 TYR A C 1
ATOM 432 O O . TYR A 1 56 ? 41.569 8.257 -44.192 1.00 90.06 56 TYR A O 1
ATOM 440 N N . PRO A 1 57 ? 41.240 10.332 -45.005 1.00 92.00 57 PRO A N 1
ATOM 441 C CA . PRO A 1 57 ? 40.706 11.351 -45.930 1.00 92.00 57 PRO A CA 1
ATOM 442 C C . PRO A 1 57 ? 40.857 10.975 -47.419 1.00 92.00 57 PRO A C 1
ATOM 444 O O . PRO A 1 57 ? 41.707 10.149 -47.742 1.00 92.00 57 PRO A O 1
ATOM 447 N N . PHE A 1 58 ? 40.032 11.534 -48.315 1.00 93.25 58 PHE A N 1
ATOM 448 C CA . PHE A 1 58 ? 40.052 11.234 -49.762 1.00 93.25 58 PHE A CA 1
ATOM 449 C C . PHE A 1 58 ? 40.334 12.497 -50.612 1.00 93.25 58 PHE A C 1
ATOM 451 O O . PHE A 1 58 ? 40.947 13.456 -50.137 1.00 93.25 58 PHE A O 1
ATOM 458 N N . ALA A 1 59 ? 39.984 12.492 -51.903 1.00 92.25 59 ALA A N 1
ATOM 459 C CA . ALA A 1 59 ? 40.225 13.592 -52.833 1.00 92.25 59 ALA A CA 1
ATOM 460 C C . ALA A 1 59 ? 39.323 14.800 -52.545 1.00 92.25 59 ALA A C 1
ATOM 462 O O . ALA A 1 59 ? 38.145 14.633 -52.243 1.00 92.25 59 ALA A O 1
ATOM 463 N N . HIS A 1 60 ? 39.842 16.025 -52.678 1.00 91.19 60 HIS A N 1
ATOM 464 C CA . HIS A 1 60 ? 39.021 17.237 -52.528 1.00 91.19 60 HIS A CA 1
ATOM 465 C C . HIS A 1 60 ? 37.750 17.193 -53.402 1.00 91.19 60 HIS A C 1
ATOM 467 O O . HIS A 1 60 ? 37.827 16.670 -54.516 1.00 91.19 60 HIS A O 1
ATOM 473 N N . PRO A 1 61 ? 36.614 17.776 -52.953 1.00 89.56 61 PRO A N 1
ATOM 474 C CA . PRO A 1 61 ? 35.341 17.742 -53.685 1.00 89.56 61 PRO A CA 1
ATOM 475 C C . PRO A 1 61 ? 35.435 18.125 -55.173 1.00 89.56 61 PRO A C 1
ATOM 477 O O . PRO A 1 61 ? 34.766 17.518 -56.007 1.00 89.56 61 PRO A O 1
ATOM 480 N N . GLU A 1 62 ? 36.302 19.083 -55.515 1.00 88.69 62 GLU A N 1
ATOM 481 C CA . GLU A 1 62 ? 36.551 19.549 -56.891 1.00 88.69 62 GLU A CA 1
ATOM 482 C C . GLU A 1 62 ? 37.212 18.483 -57.783 1.00 88.69 62 GLU A C 1
ATOM 484 O O . GLU A 1 62 ? 36.942 18.421 -58.980 1.00 88.69 62 GLU A O 1
ATOM 489 N N . ASN A 1 63 ? 38.020 17.600 -57.190 1.00 91.06 63 ASN A N 1
ATOM 490 C CA . ASN A 1 63 ? 38.776 16.554 -57.883 1.00 91.06 63 ASN A CA 1
ATOM 491 C C . ASN A 1 63 ? 38.037 15.204 -57.917 1.00 91.06 63 ASN A C 1
ATOM 493 O O . ASN A 1 63 ? 38.570 14.232 -58.451 1.00 91.06 63 ASN A O 1
ATOM 497 N N . LEU A 1 64 ? 36.826 15.110 -57.348 1.00 90.38 64 LEU A N 1
ATOM 498 C CA . LEU A 1 64 ? 36.051 13.864 -57.316 1.00 90.38 64 LEU A CA 1
ATOM 499 C C . LEU A 1 64 ? 35.725 13.290 -58.708 1.00 90.38 64 LEU A C 1
ATOM 501 O O . LEU A 1 64 ? 35.836 12.073 -58.844 1.00 90.38 64 LEU A O 1
ATOM 505 N N . PRO A 1 65 ? 35.373 14.086 -59.746 1.00 89.88 65 PRO A N 1
ATOM 506 C CA . PRO A 1 65 ? 35.158 13.550 -61.093 1.00 89.88 65 PRO A CA 1
ATOM 507 C C . PRO A 1 65 ? 36.405 12.856 -61.657 1.00 89.88 65 PRO A C 1
ATOM 509 O O . PRO A 1 65 ? 36.328 11.709 -62.085 1.00 89.88 65 PRO A O 1
ATOM 512 N N . GLU A 1 66 ? 37.566 13.514 -61.575 1.00 89.31 66 GLU A N 1
ATOM 513 C CA . GLU A 1 66 ? 38.832 12.955 -62.063 1.00 89.31 66 GLU A CA 1
ATOM 514 C C . GLU A 1 66 ? 39.254 11.722 -61.250 1.00 89.31 66 GLU A C 1
ATOM 516 O O . GLU A 1 66 ? 39.678 10.712 -61.812 1.00 89.31 66 GLU A O 1
ATOM 521 N N . ALA A 1 67 ? 39.095 11.769 -59.923 1.00 89.44 67 ALA A N 1
ATOM 522 C CA . ALA A 1 67 ? 39.370 10.628 -59.057 1.00 89.44 67 ALA A CA 1
ATOM 523 C C . ALA A 1 67 ? 38.467 9.432 -59.397 1.00 89.44 67 ALA A C 1
ATOM 525 O O . ALA A 1 67 ? 38.961 8.309 -59.482 1.00 89.44 67 ALA A O 1
ATOM 526 N N . ALA A 1 68 ? 37.173 9.659 -59.647 1.00 90.44 68 ALA A N 1
ATOM 527 C CA . ALA A 1 68 ? 36.232 8.614 -60.041 1.00 90.44 68 ALA A CA 1
ATOM 528 C C . ALA A 1 68 ? 36.602 7.976 -61.392 1.00 90.44 68 ALA A C 1
ATOM 530 O O . ALA A 1 68 ? 36.589 6.752 -61.504 1.00 90.44 68 ALA A O 1
ATOM 531 N N . ASP A 1 69 ? 37.006 8.760 -62.394 1.00 88.62 69 ASP A N 1
ATOM 532 C CA . ASP A 1 69 ? 37.428 8.219 -63.695 1.00 88.62 69 ASP A CA 1
ATOM 533 C C . ASP A 1 69 ? 38.725 7.394 -63.602 1.00 88.62 69 ASP A C 1
ATOM 535 O O . ASP A 1 69 ? 38.846 6.337 -64.236 1.00 88.62 69 ASP A O 1
ATOM 539 N N . ARG A 1 70 ? 39.678 7.807 -62.752 1.00 89.06 70 ARG A N 1
ATOM 540 C CA . ARG A 1 70 ? 40.887 7.012 -62.469 1.00 89.06 70 ARG A CA 1
ATOM 541 C C . ARG A 1 70 ? 40.567 5.706 -61.742 1.00 89.06 70 ARG A C 1
ATOM 543 O O . ARG A 1 70 ? 41.149 4.675 -62.077 1.00 89.06 70 ARG A O 1
ATOM 550 N N . LEU A 1 71 ? 39.624 5.728 -60.795 1.00 89.56 71 LEU A N 1
ATOM 551 C CA . LEU A 1 71 ? 39.131 4.521 -60.121 1.00 89.56 71 LEU A CA 1
ATOM 552 C C . LEU A 1 71 ? 38.532 3.536 -61.129 1.00 89.56 71 LEU A C 1
ATOM 554 O O . LEU A 1 71 ? 38.935 2.376 -61.157 1.00 89.56 71 LEU A O 1
ATOM 558 N N . ARG A 1 72 ? 37.640 4.005 -62.011 1.00 89.12 72 ARG A N 1
ATOM 559 C CA . ARG A 1 72 ? 37.028 3.174 -63.064 1.00 89.12 72 ARG A CA 1
ATOM 560 C C . ARG A 1 72 ? 38.068 2.549 -63.986 1.00 89.12 72 ARG A C 1
ATOM 562 O O . ARG A 1 72 ? 37.966 1.370 -64.304 1.00 89.12 72 ARG A O 1
ATOM 569 N N . SER A 1 73 ? 39.079 3.324 -64.377 1.00 86.19 73 SER A N 1
ATOM 570 C CA . SER A 1 73 ? 40.160 2.845 -65.246 1.00 86.19 73 SER A CA 1
ATOM 571 C C . SER A 1 73 ? 40.957 1.709 -64.599 1.00 86.19 73 SER A C 1
ATOM 573 O O . SER A 1 73 ? 41.341 0.764 -65.280 1.00 86.19 73 SER A O 1
ATOM 575 N N . VAL A 1 74 ? 41.189 1.764 -63.283 1.00 86.19 74 VAL A N 1
ATOM 576 C CA . VAL A 1 74 ? 41.891 0.690 -62.562 1.00 86.19 74 VAL A CA 1
ATOM 577 C C . VAL A 1 74 ? 41.012 -0.530 -62.324 1.00 86.19 74 VAL A C 1
ATOM 579 O O . VAL A 1 74 ? 41.511 -1.646 -62.433 1.00 86.19 74 VAL A O 1
ATOM 582 N N . LEU A 1 75 ? 39.715 -0.347 -62.081 1.00 84.38 75 LEU A N 1
ATOM 583 C CA . LEU A 1 75 ? 38.776 -1.463 -61.953 1.00 84.38 75 LEU A CA 1
ATOM 584 C C . LEU A 1 75 ? 38.576 -2.213 -63.285 1.00 84.38 75 LEU A C 1
ATOM 586 O O . LEU A 1 75 ? 38.479 -3.435 -63.288 1.00 84.38 75 LEU A O 1
ATOM 590 N N . GLN A 1 76 ? 38.636 -1.517 -64.429 1.00 81.56 76 GLN A N 1
ATOM 591 C CA . GLN A 1 76 ? 38.623 -2.141 -65.764 1.00 81.56 76 GLN A CA 1
ATOM 592 C C . GLN A 1 76 ? 39.856 -3.010 -66.059 1.00 81.56 76 GLN A C 1
ATOM 594 O O . GLN A 1 76 ? 39.784 -3.906 -66.895 1.00 81.56 76 GLN A O 1
ATOM 599 N N . LEU A 1 77 ? 40.993 -2.733 -65.412 1.00 78.75 77 LEU A N 1
ATOM 600 C CA . LEU A 1 77 ? 42.249 -3.465 -65.616 1.00 78.75 77 LEU A CA 1
ATOM 601 C C . LEU A 1 77 ? 42.370 -4.717 -64.730 1.00 78.75 77 LEU A C 1
ATOM 603 O O . LEU A 1 77 ? 43.338 -5.466 -64.876 1.00 78.75 77 LEU A O 1
ATOM 607 N N . ARG A 1 78 ? 41.425 -4.937 -63.809 1.00 77.25 78 ARG A N 1
ATOM 608 C CA . ARG A 1 78 ? 41.382 -6.112 -62.928 1.00 77.25 78 ARG A CA 1
ATOM 609 C C . ARG A 1 78 ? 40.737 -7.313 -63.625 1.00 77.25 78 ARG A C 1
ATOM 611 O O . ARG A 1 78 ? 39.906 -7.152 -64.516 1.00 77.25 78 ARG A O 1
ATOM 618 N N . GLN A 1 79 ? 41.151 -8.523 -63.241 1.00 66.56 79 GLN A N 1
ATOM 619 C CA . GLN A 1 79 ? 40.523 -9.763 -63.713 1.00 66.56 79 GLN A CA 1
ATOM 620 C C . GLN A 1 79 ? 39.152 -9.951 -63.043 1.00 66.56 79 GLN A C 1
ATOM 622 O O . GLN A 1 79 ? 38.915 -9.402 -61.972 1.00 66.56 79 GLN A O 1
ATOM 627 N N . ILE A 1 80 ? 38.251 -10.724 -63.661 1.00 63.41 80 ILE A N 1
ATOM 628 C CA . ILE A 1 80 ? 36.880 -10.937 -63.151 1.00 63.41 80 ILE A CA 1
ATOM 629 C C . ILE A 1 80 ? 36.904 -11.514 -61.722 1.00 63.41 80 ILE A C 1
ATOM 631 O O . ILE A 1 80 ? 36.226 -10.979 -60.850 1.00 63.41 80 ILE A O 1
ATOM 635 N N . ASP A 1 81 ? 37.777 -12.490 -61.457 1.00 62.84 81 ASP A N 1
ATOM 636 C CA . ASP A 1 81 ? 37.951 -13.106 -60.130 1.00 62.84 81 ASP A CA 1
ATOM 637 C C . ASP A 1 81 ? 38.497 -12.125 -59.063 1.00 62.84 81 ASP A C 1
ATOM 639 O O . ASP A 1 81 ? 38.333 -12.349 -57.867 1.00 62.84 81 ASP A O 1
ATOM 643 N N . ASP A 1 82 ? 39.134 -11.015 -59.466 1.00 66.12 82 ASP A N 1
ATOM 644 C CA . ASP A 1 82 ? 39.624 -9.968 -58.551 1.00 66.12 82 ASP A CA 1
ATOM 645 C C . ASP A 1 82 ? 38.530 -8.947 -58.164 1.00 66.12 82 ASP A C 1
ATOM 647 O O . ASP A 1 82 ? 38.772 -8.081 -57.310 1.00 66.12 82 ASP A O 1
ATOM 651 N N . ASN A 1 83 ? 37.352 -9.016 -58.800 1.00 66.50 83 ASN A N 1
ATOM 652 C CA . ASN A 1 83 ? 36.212 -8.126 -58.556 1.00 66.50 83 ASN A CA 1
ATOM 653 C C . ASN A 1 83 ? 35.133 -8.761 -57.658 1.00 66.50 83 ASN A C 1
ATOM 655 O O . ASN A 1 83 ? 34.294 -8.032 -57.130 1.00 66.50 83 ASN A O 1
ATOM 659 N N . GLU A 1 84 ? 35.174 -10.077 -57.435 1.00 76.69 84 GLU A N 1
ATOM 660 C CA . GLU A 1 84 ? 34.319 -10.774 -56.468 1.00 76.69 84 GLU A CA 1
ATOM 661 C C . GLU A 1 84 ? 34.911 -10.639 -55.059 1.00 76.69 84 GLU A C 1
ATOM 663 O O . GLU A 1 84 ? 35.747 -11.427 -54.619 1.00 76.69 84 GLU A O 1
ATOM 668 N N . ILE A 1 85 ? 34.512 -9.576 -54.357 1.00 85.94 85 ILE A N 1
ATOM 669 C CA . ILE A 1 85 ? 34.949 -9.307 -52.986 1.00 85.94 85 ILE A CA 1
ATOM 670 C C . ILE A 1 85 ? 33.783 -9.592 -52.051 1.00 85.94 85 ILE A C 1
ATOM 672 O O . ILE A 1 85 ? 32.814 -8.835 -52.022 1.00 85.94 85 ILE A O 1
ATOM 676 N N . GLN A 1 86 ? 33.897 -10.648 -51.257 1.00 88.88 86 GLN A N 1
ATOM 677 C CA . GLN A 1 86 ? 32.985 -10.908 -50.152 1.00 88.88 86 GLN A CA 1
ATOM 678 C C . GLN A 1 86 ? 33.527 -10.269 -48.871 1.00 88.88 86 GLN A C 1
ATOM 680 O O . GLN A 1 86 ? 34.733 -10.289 -48.621 1.00 88.88 86 GLN A O 1
ATOM 685 N N . LEU A 1 87 ? 32.638 -9.679 -48.075 1.00 90.56 87 LEU A N 1
ATOM 686 C CA . LEU A 1 87 ? 32.969 -9.065 -46.793 1.00 90.56 87 LEU A CA 1
ATOM 687 C C . LEU A 1 87 ? 32.120 -9.704 -45.693 1.00 90.56 87 LEU A C 1
ATOM 689 O O . LEU A 1 87 ? 30.901 -9.787 -45.838 1.00 90.56 87 LEU A O 1
ATOM 693 N N . SER A 1 88 ? 32.766 -10.142 -44.611 1.00 92.31 88 SER A N 1
ATOM 694 C CA . SER A 1 88 ? 32.126 -10.767 -43.447 1.00 92.31 88 SER A CA 1
ATOM 695 C C . SER A 1 88 ? 32.558 -10.057 -42.170 1.00 92.31 88 SER A C 1
ATOM 697 O O . SER A 1 88 ? 33.587 -10.396 -41.607 1.00 92.31 88 SER A O 1
ATOM 699 N N . LEU A 1 89 ? 31.815 -9.048 -41.711 1.00 93.19 89 LEU A N 1
ATOM 700 C CA . LEU A 1 89 ? 32.156 -8.336 -40.474 1.00 93.19 89 LEU A CA 1
ATOM 701 C C . LEU A 1 89 ? 31.626 -9.104 -39.256 1.00 93.19 89 LEU A C 1
ATOM 703 O O . LEU A 1 89 ? 30.438 -9.018 -38.949 1.00 93.19 89 LEU A O 1
ATOM 707 N N . ASP A 1 90 ? 32.514 -9.826 -38.576 1.00 90.25 90 ASP A N 1
ATOM 708 C CA . ASP A 1 90 ? 32.201 -10.747 -37.470 1.00 90.25 90 ASP A CA 1
ATOM 709 C C . ASP A 1 90 ? 33.108 -10.576 -36.239 1.00 90.25 90 ASP A C 1
ATOM 711 O O . ASP A 1 90 ? 32.810 -11.079 -35.159 1.00 90.25 90 ASP A O 1
ATOM 715 N N . THR A 1 91 ? 34.222 -9.857 -36.382 1.00 92.56 91 THR A N 1
ATOM 716 C CA . THR A 1 91 ? 35.257 -9.790 -35.352 1.00 92.56 91 THR A CA 1
ATOM 717 C C . THR A 1 91 ? 35.271 -8.403 -34.708 1.00 92.56 91 THR A C 1
ATOM 719 O O . THR A 1 91 ? 35.528 -7.417 -35.410 1.00 92.56 91 THR A O 1
ATOM 722 N N . PRO A 1 92 ? 35.045 -8.273 -33.387 1.00 94.12 92 PRO A N 1
ATOM 723 C CA . PRO A 1 92 ? 35.097 -6.985 -32.706 1.00 94.12 92 PRO A CA 1
ATOM 724 C C . PRO A 1 92 ? 36.542 -6.500 -32.519 1.00 94.12 92 PRO A C 1
ATOM 726 O O . PRO A 1 92 ? 37.486 -7.279 -32.376 1.00 94.12 92 PRO A O 1
ATOM 729 N N . GLY A 1 93 ? 36.724 -5.184 -32.467 1.00 93.31 93 GLY A N 1
ATOM 730 C CA . GLY A 1 93 ? 38.006 -4.542 -32.199 1.00 93.31 93 GLY A CA 1
ATOM 731 C C . GLY A 1 93 ? 37.854 -3.179 -31.528 1.00 93.31 93 GLY A C 1
ATOM 732 O O . GLY A 1 93 ? 36.775 -2.581 -31.510 1.00 93.31 93 GLY A O 1
ATOM 733 N N . VAL A 1 94 ? 38.952 -2.682 -30.950 1.00 93.94 94 VAL A N 1
ATOM 734 C CA . VAL A 1 94 ? 38.977 -1.417 -30.200 1.00 93.94 94 VAL A CA 1
ATOM 735 C C . VAL A 1 94 ? 40.160 -0.553 -30.627 1.00 93.94 94 VAL A C 1
ATOM 737 O O . VAL A 1 94 ? 41.312 -0.982 -30.580 1.00 93.94 94 VAL A O 1
ATOM 740 N N . PHE A 1 95 ? 39.883 0.703 -30.979 1.00 92.06 95 PHE A N 1
ATOM 741 C CA . PHE A 1 95 ? 40.896 1.749 -31.102 1.00 92.06 95 PHE A CA 1
ATOM 742 C C . PHE A 1 95 ? 40.895 2.632 -29.857 1.00 92.06 95 PHE A C 1
ATOM 744 O O . PHE A 1 95 ? 39.959 3.404 -29.636 1.00 92.06 95 PHE A O 1
ATOM 751 N N . THR A 1 96 ? 41.971 2.564 -29.076 1.00 86.38 96 THR A N 1
ATOM 752 C CA . THR A 1 96 ? 42.176 3.408 -27.891 1.00 86.38 96 THR A CA 1
ATOM 753 C C . THR A 1 96 ? 42.793 4.747 -28.291 1.00 86.38 96 THR A C 1
ATOM 755 O O . THR A 1 96 ? 43.882 4.793 -28.865 1.00 86.38 96 THR A O 1
ATOM 758 N N . GLN A 1 97 ? 42.122 5.855 -27.971 1.00 83.56 97 GLN A N 1
ATOM 759 C CA . GLN A 1 97 ? 42.610 7.217 -28.199 1.00 83.56 97 GLN A CA 1
ATOM 760 C C . GLN A 1 97 ? 42.694 7.989 -26.875 1.00 83.56 97 GLN A C 1
ATOM 762 O O . GLN A 1 97 ? 42.083 7.624 -25.874 1.00 83.56 97 GLN A O 1
ATOM 767 N N . LYS A 1 98 ? 43.429 9.111 -26.862 1.00 75.38 98 LYS A N 1
ATOM 768 C CA . LYS A 1 98 ? 43.668 9.923 -25.650 1.00 75.38 98 LYS A CA 1
ATOM 769 C C . LYS A 1 98 ? 42.382 10.401 -24.947 1.00 75.38 98 LYS A C 1
ATOM 771 O O . LYS A 1 98 ? 42.414 10.672 -23.751 1.00 75.38 98 LYS A O 1
ATOM 776 N N . HIS A 1 99 ? 41.276 10.529 -25.682 1.00 71.69 99 HIS A N 1
ATOM 777 C CA . HIS A 1 99 ? 40.010 11.091 -25.197 1.00 71.69 99 HIS A CA 1
ATOM 778 C C . HIS A 1 99 ? 38.796 10.168 -25.430 1.00 71.69 99 HIS A C 1
ATOM 780 O O . HIS A 1 99 ? 37.665 10.647 -25.460 1.00 71.69 99 HIS A O 1
ATOM 786 N N . GLY A 1 100 ? 39.020 8.862 -25.612 1.00 86.62 100 GLY A N 1
ATOM 787 C CA . GLY A 1 100 ? 37.957 7.865 -25.770 1.00 86.62 100 GLY A CA 1
ATOM 788 C C . GLY A 1 100 ? 38.384 6.659 -26.605 1.00 86.62 100 GLY A C 1
ATOM 789 O O . GLY A 1 100 ? 39.464 6.638 -27.191 1.00 86.62 100 GLY A O 1
ATOM 790 N N . ASN A 1 101 ? 37.514 5.659 -26.680 1.00 92.69 101 ASN A N 1
ATOM 791 C CA . ASN A 1 101 ? 37.727 4.410 -27.400 1.00 92.69 101 ASN A CA 1
ATOM 792 C C . ASN A 1 101 ? 36.647 4.257 -28.465 1.00 92.69 101 ASN A C 1
ATOM 794 O O . ASN A 1 101 ? 35.469 4.493 -28.195 1.00 92.69 101 ASN A O 1
ATOM 798 N N . THR A 1 102 ? 37.052 3.853 -29.665 1.00 94.12 102 THR A N 1
ATOM 799 C CA . THR A 1 102 ? 36.131 3.515 -30.755 1.00 94.12 102 THR A CA 1
ATOM 800 C C . THR A 1 102 ? 36.084 2.005 -30.892 1.00 94.12 102 THR A C 1
ATOM 802 O O . THR A 1 102 ? 37.119 1.380 -31.111 1.00 94.12 102 THR A O 1
ATOM 805 N N . LEU A 1 103 ? 34.896 1.438 -30.738 1.00 95.69 103 LEU A N 1
ATOM 806 C CA . LEU A 1 103 ? 34.621 0.027 -30.930 1.00 95.69 103 LEU A CA 1
ATOM 807 C C . LEU A 1 103 ? 34.104 -0.178 -32.348 1.00 95.69 103 LEU A C 1
ATOM 809 O O . LEU A 1 103 ? 33.262 0.583 -32.841 1.00 95.69 103 LEU A O 1
ATOM 813 N N . PHE A 1 104 ? 34.616 -1.207 -32.997 1.00 95.19 104 PHE A N 1
ATOM 814 C CA . PHE A 1 104 ? 34.325 -1.503 -34.384 1.00 95.19 104 PHE A CA 1
ATOM 815 C C . PHE A 1 104 ? 34.210 -3.005 -34.607 1.00 95.19 104 PHE A C 1
ATOM 817 O O . PHE A 1 104 ? 34.685 -3.794 -33.796 1.00 95.19 104 PHE A O 1
ATOM 824 N N . ILE A 1 105 ? 33.620 -3.371 -35.736 1.00 94.94 105 ILE A N 1
ATOM 825 C CA . ILE A 1 105 ? 33.647 -4.728 -36.277 1.00 94.94 105 ILE A CA 1
ATOM 826 C C . ILE A 1 105 ? 34.488 -4.743 -37.553 1.00 94.94 105 ILE A C 1
ATOM 828 O O . ILE A 1 105 ? 34.539 -3.758 -38.299 1.00 94.94 105 ILE A O 1
ATOM 832 N N . GLN A 1 106 ? 35.191 -5.842 -37.781 1.00 93.25 106 GLN A N 1
ATOM 833 C CA . GLN A 1 106 ? 36.052 -6.063 -38.937 1.00 93.25 106 GLN A CA 1
ATOM 834 C C . GLN A 1 106 ? 35.877 -7.483 -39.471 1.00 93.25 106 GLN A C 1
ATOM 836 O O . GLN A 1 106 ? 35.268 -8.325 -38.816 1.00 93.25 106 GLN A O 1
ATOM 841 N N . ASP A 1 107 ? 36.446 -7.734 -40.645 1.00 92.31 107 ASP A N 1
ATOM 842 C CA . ASP A 1 107 ? 36.463 -9.071 -41.229 1.00 92.31 107 ASP A CA 1
ATOM 843 C C . ASP A 1 107 ? 37.523 -9.939 -40.558 1.00 92.31 107 ASP A C 1
ATOM 845 O O . ASP A 1 107 ? 38.692 -9.570 -40.587 1.00 92.31 107 ASP A O 1
ATOM 849 N N . GLY A 1 108 ? 37.151 -11.050 -39.923 1.00 87.44 108 GLY A N 1
ATOM 850 C CA . GLY A 1 108 ? 38.102 -11.973 -39.297 1.00 87.44 108 GLY A CA 1
ATOM 851 C C . GLY A 1 108 ? 38.907 -12.832 -40.282 1.00 87.44 108 GLY A C 1
ATOM 852 O O . GLY A 1 108 ? 39.870 -13.482 -39.875 1.00 87.44 108 GLY A O 1
ATOM 853 N N . ASN A 1 109 ? 38.547 -12.856 -41.569 1.00 87.19 109 ASN A N 1
ATOM 854 C CA . ASN A 1 109 ? 39.146 -13.730 -42.574 1.00 87.19 109 ASN A CA 1
ATOM 855 C C . ASN A 1 109 ? 40.347 -13.070 -43.282 1.00 87.19 109 ASN A C 1
ATOM 857 O O . ASN A 1 109 ? 40.202 -12.166 -44.112 1.00 87.19 109 ASN A O 1
ATOM 861 N N . ASP A 1 110 ? 41.551 -13.594 -43.027 1.00 82.81 110 ASP A N 1
ATOM 862 C CA . ASP A 1 110 ? 42.813 -13.124 -43.627 1.00 82.81 110 ASP A CA 1
ATOM 863 C C . ASP A 1 110 ? 42.796 -13.099 -45.172 1.00 82.81 110 ASP A C 1
ATOM 865 O O . ASP A 1 110 ? 43.444 -12.255 -45.808 1.00 82.81 110 ASP A O 1
ATOM 869 N N . GLY A 1 111 ? 42.052 -14.016 -45.802 1.00 82.25 111 GLY A N 1
ATOM 870 C CA . GLY A 1 111 ? 41.891 -14.096 -47.254 1.00 82.25 111 GLY A CA 1
ATOM 871 C C . GLY A 1 111 ? 41.099 -12.916 -47.820 1.00 82.25 111 GLY A C 1
ATOM 872 O O . GLY A 1 111 ? 41.569 -12.250 -48.750 1.00 82.25 111 GLY A O 1
ATOM 873 N N . HIS A 1 112 ? 39.949 -12.605 -47.217 1.00 83.00 112 HIS A N 1
ATOM 874 C CA . HIS A 1 112 ? 39.104 -11.467 -47.605 1.00 83.00 112 HIS A CA 1
ATOM 875 C C . HIS A 1 112 ? 39.810 -10.133 -47.332 1.00 83.00 112 HIS A C 1
ATOM 877 O O . HIS A 1 112 ? 39.883 -9.257 -48.204 1.00 83.00 112 HIS A O 1
ATOM 883 N N . GLN A 1 113 ? 40.452 -10.003 -46.165 1.00 82.81 113 GLN A N 1
ATOM 884 C CA . GLN A 1 113 ? 41.266 -8.829 -45.840 1.00 82.81 113 GLN A CA 1
ATOM 885 C C . GLN A 1 113 ? 42.383 -8.596 -46.870 1.00 82.81 113 GLN A C 1
ATOM 887 O O . GLN A 1 113 ? 42.664 -7.453 -47.257 1.00 82.81 113 GLN A O 1
ATOM 892 N N . SER A 1 114 ? 43.015 -9.672 -47.350 1.00 83.38 114 SER A N 1
ATOM 893 C CA . SER A 1 114 ? 44.063 -9.598 -48.369 1.00 83.38 114 SER A CA 1
ATOM 894 C C . SER A 1 114 ? 43.534 -9.084 -49.710 1.00 83.38 114 SER A C 1
ATOM 896 O O . SER A 1 114 ? 44.201 -8.262 -50.346 1.00 83.38 114 SER A O 1
ATOM 898 N N . GLN A 1 115 ? 42.343 -9.511 -50.142 1.00 84.50 115 GLN A N 1
ATOM 899 C CA . GLN A 1 115 ? 41.699 -9.018 -51.370 1.00 84.50 115 GLN A CA 1
ATOM 900 C C . GLN A 1 115 ? 41.376 -7.521 -51.278 1.00 84.50 115 GLN A C 1
ATOM 902 O O . GLN A 1 115 ? 41.751 -6.751 -52.170 1.00 84.50 115 GLN A O 1
ATOM 907 N N . LEU A 1 116 ? 40.785 -7.078 -50.166 1.00 86.69 116 LEU A N 1
ATOM 908 C CA . LEU A 1 116 ? 40.500 -5.662 -49.917 1.00 86.69 116 LEU A CA 1
ATOM 909 C C . LEU A 1 116 ? 41.775 -4.809 -49.856 1.00 86.69 116 LEU A C 1
ATOM 911 O O . LEU A 1 116 ? 41.831 -3.709 -50.413 1.00 86.69 116 LEU A O 1
ATOM 915 N N . THR A 1 117 ? 42.838 -5.332 -49.244 1.00 87.00 117 THR A N 1
ATOM 916 C CA . THR A 1 117 ? 44.139 -4.651 -49.178 1.00 87.00 117 THR A CA 1
ATOM 917 C C . THR A 1 117 ? 44.763 -4.506 -50.567 1.00 87.00 117 THR A C 1
ATOM 919 O O . THR A 1 117 ? 45.333 -3.457 -50.884 1.00 87.00 117 THR A O 1
ATOM 922 N N . ARG A 1 118 ? 44.616 -5.518 -51.439 1.00 86.31 118 ARG A N 1
ATOM 923 C CA . ARG A 1 118 ? 45.020 -5.427 -52.853 1.00 86.31 118 ARG A CA 1
ATOM 924 C C . ARG A 1 118 ? 44.205 -4.366 -53.593 1.00 86.31 118 ARG A C 1
ATOM 926 O O . ARG A 1 118 ? 44.815 -3.531 -54.254 1.00 86.31 118 ARG A O 1
ATOM 933 N N . LEU A 1 119 ? 42.876 -4.352 -53.438 1.00 87.62 119 LEU A N 1
ATOM 934 C CA . LEU A 1 119 ? 41.999 -3.345 -54.057 1.00 87.62 119 LEU A CA 1
ATOM 935 C C . LEU A 1 119 ? 42.423 -1.934 -53.665 1.00 87.62 119 LEU A C 1
ATOM 937 O O . LEU A 1 119 ? 42.667 -1.084 -54.520 1.00 87.62 119 LEU A O 1
ATOM 941 N N . ARG A 1 120 ? 42.595 -1.699 -52.367 1.00 88.94 120 ARG A N 1
ATOM 942 C CA . ARG A 1 120 ? 43.065 -0.414 -51.868 1.00 88.94 120 ARG A CA 1
ATOM 943 C C . ARG A 1 120 ? 44.426 -0.034 -52.446 1.00 88.94 120 ARG A C 1
ATOM 945 O O . ARG A 1 120 ? 44.611 1.114 -52.838 1.00 88.94 120 ARG A O 1
ATOM 952 N N . ARG A 1 121 ? 45.386 -0.961 -52.494 1.00 87.44 121 ARG A N 1
ATOM 953 C CA . ARG A 1 121 ? 46.721 -0.699 -53.052 1.00 87.44 121 ARG A CA 1
ATOM 954 C C . ARG A 1 121 ? 46.645 -0.276 -54.519 1.00 87.44 121 ARG A C 1
ATOM 956 O O . ARG A 1 121 ? 47.324 0.676 -54.903 1.00 87.44 121 ARG A O 1
ATOM 963 N N . ASP A 1 122 ? 45.816 -0.946 -55.313 1.00 87.62 122 ASP A N 1
ATOM 964 C CA . ASP A 1 122 ? 45.634 -0.622 -56.729 1.00 87.62 122 ASP A CA 1
ATOM 965 C C . ASP A 1 122 ? 45.001 0.765 -56.897 1.00 87.62 122 ASP A C 1
ATOM 967 O O . ASP A 1 122 ? 45.458 1.556 -57.724 1.00 87.62 122 ASP A O 1
ATOM 971 N N . ILE A 1 123 ? 44.039 1.115 -56.037 1.00 89.44 123 ILE A N 1
ATOM 972 C CA . ILE A 1 123 ? 43.448 2.457 -55.982 1.00 89.44 123 ILE A CA 1
ATOM 973 C C . ILE A 1 123 ? 44.492 3.524 -55.607 1.00 89.44 123 ILE A C 1
ATOM 975 O O . ILE A 1 123 ? 44.562 4.569 -56.253 1.00 89.44 123 ILE A O 1
ATOM 979 N N . PHE A 1 124 ? 45.329 3.290 -54.590 1.00 88.44 124 PHE A N 1
ATOM 980 C CA . PHE A 1 124 ? 46.394 4.232 -54.213 1.00 88.44 124 PHE A CA 1
ATOM 981 C C . PHE A 1 124 ? 47.344 4.489 -55.389 1.00 88.44 124 PHE A C 1
ATOM 983 O O . PHE A 1 124 ? 47.664 5.643 -55.689 1.00 88.44 124 PHE A O 1
ATOM 990 N N . LYS A 1 125 ? 47.717 3.424 -56.111 1.00 85.94 125 LYS A N 1
ATOM 991 C CA . LYS A 1 125 ? 48.545 3.512 -57.316 1.00 85.94 125 LYS A CA 1
ATOM 992 C C . LYS A 1 125 ? 47.849 4.308 -58.428 1.00 85.94 125 LYS A C 1
ATOM 994 O O . LYS A 1 125 ? 48.501 5.144 -59.050 1.00 85.94 125 LYS A O 1
ATOM 999 N N . ALA A 1 126 ? 46.543 4.109 -58.632 1.00 86.19 126 ALA A N 1
ATOM 1000 C CA . ALA A 1 126 ? 45.717 4.855 -59.594 1.00 86.19 126 ALA A CA 1
ATOM 1001 C C . ALA A 1 126 ? 45.755 6.373 -59.366 1.00 86.19 126 ALA A C 1
ATOM 1003 O O . ALA A 1 126 ? 45.803 7.172 -60.301 1.00 86.19 126 ALA A O 1
ATOM 1004 N N . LEU A 1 127 ? 45.729 6.772 -58.095 1.00 87.56 127 LEU A N 1
ATOM 1005 C CA . LEU A 1 127 ? 45.683 8.171 -57.675 1.00 87.56 127 LEU A CA 1
ATOM 1006 C C . LEU A 1 127 ? 47.074 8.830 -57.640 1.00 87.56 127 LEU A C 1
ATOM 1008 O O . LEU A 1 127 ? 47.170 10.027 -57.371 1.00 87.56 127 LEU A O 1
ATOM 1012 N N . GLY A 1 128 ? 48.138 8.079 -57.952 1.00 82.56 128 GLY A N 1
ATOM 1013 C CA . GLY A 1 128 ? 49.517 8.571 -58.015 1.00 82.56 128 GLY A CA 1
ATOM 1014 C C . GLY A 1 128 ? 50.320 8.410 -56.719 1.00 82.56 128 GLY A C 1
ATOM 1015 O O . GLY A 1 128 ? 51.311 9.115 -56.543 1.00 82.56 128 GLY A O 1
ATOM 1016 N N . HIS A 1 129 ? 49.923 7.499 -55.819 1.00 80.56 129 HIS A N 1
ATOM 1017 C CA . HIS A 1 129 ? 50.574 7.265 -54.519 1.00 80.56 129 HIS A CA 1
ATOM 1018 C C . HIS A 1 129 ? 51.213 5.865 -54.443 1.00 80.56 129 HIS A C 1
ATOM 1020 O O . HIS A 1 129 ? 50.591 4.864 -54.790 1.00 80.56 129 HIS A O 1
ATOM 1026 N N . GLY A 1 130 ? 52.477 5.785 -54.002 1.00 62.41 130 GLY A N 1
ATOM 1027 C CA . GLY A 1 130 ? 53.323 4.584 -54.142 1.00 62.41 130 GLY A CA 1
ATOM 1028 C C . GLY A 1 130 ? 53.254 3.537 -53.019 1.00 62.41 130 GLY A C 1
ATOM 1029 O O . GLY A 1 130 ? 53.618 2.387 -53.254 1.00 62.41 130 GLY A O 1
ATOM 1030 N N . GLN A 1 131 ? 52.783 3.891 -51.818 1.00 63.06 131 GLN A N 1
ATOM 1031 C CA . GLN A 1 131 ? 52.573 2.944 -50.713 1.00 63.06 131 GLN A CA 1
ATOM 1032 C C . GLN A 1 131 ? 51.315 3.311 -49.920 1.00 63.06 131 GLN A C 1
ATOM 1034 O O . GLN A 1 131 ? 51.178 4.436 -49.445 1.00 63.06 131 GLN A O 1
ATOM 1039 N N . ALA A 1 132 ? 50.401 2.350 -49.772 1.00 64.19 132 ALA A N 1
ATOM 1040 C CA . ALA A 1 132 ? 49.302 2.448 -48.819 1.00 64.19 132 ALA A CA 1
ATOM 1041 C C . ALA A 1 132 ? 49.839 2.094 -47.422 1.00 64.19 132 ALA A C 1
ATOM 1043 O O . ALA A 1 132 ? 50.458 1.044 -47.254 1.00 64.19 132 ALA A O 1
ATOM 1044 N N . ASN A 1 133 ? 49.617 2.959 -46.429 1.00 66.38 133 ASN A N 1
ATOM 1045 C CA . ASN A 1 133 ? 49.932 2.643 -45.033 1.00 66.38 133 ASN A CA 1
ATOM 1046 C C . ASN A 1 133 ? 49.137 1.416 -44.567 1.00 66.38 133 ASN A C 1
ATOM 1048 O O . ASN A 1 133 ? 48.018 1.190 -45.035 1.00 66.38 133 ASN A O 1
ATOM 1052 N N . ASN A 1 134 ? 49.694 0.671 -43.607 1.00 67.62 134 ASN A N 1
ATOM 1053 C CA . ASN A 1 134 ? 48.963 -0.407 -42.951 1.00 67.62 134 ASN A CA 1
ATOM 1054 C C . ASN A 1 134 ? 47.724 0.186 -42.263 1.00 67.62 134 ASN A C 1
ATOM 1056 O O . ASN A 1 134 ? 47.846 1.088 -41.432 1.00 67.62 134 ASN A O 1
ATOM 1060 N N . TYR A 1 135 ? 46.536 -0.256 -42.662 1.00 79.56 135 TYR A N 1
ATOM 1061 C CA . TYR A 1 135 ? 45.271 0.274 -42.170 1.00 79.56 135 TYR A CA 1
ATOM 1062 C C . TYR A 1 135 ? 44.267 -0.853 -42.064 1.00 79.56 135 TYR A C 1
ATOM 1064 O O . TYR A 1 135 ? 44.002 -1.571 -43.027 1.00 79.56 135 TYR A O 1
ATOM 1072 N N . GLN A 1 136 ? 43.682 -0.937 -40.884 1.00 82.19 136 GLN A N 1
ATOM 1073 C CA . GLN A 1 136 ? 42.669 -1.905 -40.529 1.00 82.19 136 GLN A CA 1
ATOM 1074 C C . GLN A 1 136 ? 41.315 -1.414 -41.039 1.00 82.19 136 GLN A C 1
ATOM 1076 O O . GLN A 1 136 ? 40.812 -0.386 -40.585 1.00 82.19 136 GLN A O 1
ATOM 1081 N N . MET A 1 137 ? 40.756 -2.106 -42.029 1.00 90.44 137 MET A N 1
ATOM 1082 C CA . MET A 1 137 ? 39.429 -1.808 -42.566 1.00 90.44 137 MET A CA 1
ATOM 1083 C C . MET A 1 137 ? 38.375 -2.300 -41.578 1.00 90.44 137 MET A C 1
ATOM 1085 O O . MET A 1 137 ? 38.378 -3.463 -41.194 1.00 90.44 137 MET A O 1
ATOM 1089 N N . HIS A 1 138 ? 37.513 -1.391 -41.138 1.00 93.06 138 HIS A N 1
ATOM 1090 C CA . HIS A 1 138 ? 36.574 -1.628 -40.050 1.00 93.06 138 HIS A CA 1
ATOM 1091 C C . HIS A 1 138 ? 35.300 -0.804 -40.232 1.00 93.06 138 HIS A C 1
ATOM 1093 O O . HIS A 1 138 ? 35.303 0.201 -40.950 1.00 93.06 138 HIS A O 1
ATOM 1099 N N . MET A 1 139 ? 34.247 -1.197 -39.519 1.00 95.12 139 MET A N 1
ATOM 1100 C CA . MET A 1 139 ? 33.017 -0.434 -39.343 1.00 95.12 139 MET A CA 1
ATOM 1101 C C . MET A 1 139 ? 32.855 -0.040 -37.878 1.00 95.12 139 MET A C 1
ATOM 1103 O O . MET A 1 139 ? 32.765 -0.897 -37.004 1.00 95.12 139 MET A O 1
ATOM 1107 N N . THR A 1 140 ? 32.798 1.260 -37.604 1.00 95.06 140 THR A N 1
ATOM 1108 C CA . THR A 1 140 ? 32.547 1.774 -36.252 1.00 95.06 140 THR A CA 1
ATOM 1109 C C . THR A 1 140 ? 31.118 1.468 -35.809 1.00 95.06 140 THR A C 1
ATOM 1111 O O . THR A 1 140 ? 30.168 1.798 -36.517 1.00 95.06 140 THR A O 1
ATOM 1114 N N . VAL A 1 141 ? 30.976 0.898 -34.610 1.00 95.25 141 VAL A N 1
ATOM 1115 C CA . VAL A 1 141 ? 29.680 0.527 -34.018 1.00 95.25 141 VAL A CA 1
ATOM 1116 C C . VAL A 1 141 ? 29.377 1.340 -32.764 1.00 95.25 141 VAL A C 1
ATOM 1118 O O . VAL A 1 141 ? 28.239 1.738 -32.534 1.00 95.25 141 VAL A O 1
ATOM 1121 N N . ALA A 1 142 ? 30.384 1.599 -31.934 1.00 95.06 142 ALA A N 1
ATOM 1122 C CA . ALA A 1 142 ? 30.169 2.229 -30.640 1.00 95.06 142 ALA A CA 1
ATOM 1123 C C . ALA A 1 142 ? 31.387 3.032 -30.188 1.00 95.06 142 ALA A C 1
ATOM 1125 O O . ALA A 1 142 ? 32.506 2.857 -30.670 1.00 95.06 142 ALA A O 1
ATOM 1126 N N . GLN A 1 143 ? 31.174 3.927 -29.232 1.00 94.06 143 GLN A N 1
ATOM 1127 C CA . GLN A 1 143 ? 32.223 4.692 -28.579 1.00 94.06 143 GLN A CA 1
ATOM 1128 C C . GLN A 1 143 ? 32.061 4.613 -27.062 1.00 94.06 143 GLN A C 1
ATOM 1130 O O . GLN A 1 143 ? 30.955 4.542 -26.535 1.00 94.06 143 GLN A O 1
ATOM 1135 N N . SER A 1 144 ? 33.180 4.650 -26.347 1.00 93.00 144 SER A N 1
ATOM 1136 C CA . SER A 1 144 ? 33.217 4.625 -24.879 1.00 93.00 144 SER A CA 1
ATOM 1137 C C . SER A 1 144 ? 34.357 5.494 -24.357 1.00 93.00 144 SER A C 1
ATOM 1139 O O . SER A 1 144 ? 35.267 5.845 -25.102 1.00 93.00 144 SER A O 1
ATOM 1141 N N . GLU A 1 145 ? 34.330 5.862 -23.079 1.00 86.44 145 GLU A N 1
ATOM 1142 C CA . GLU A 1 145 ? 35.307 6.810 -22.528 1.00 86.44 145 GLU A CA 1
ATOM 1143 C C . GLU A 1 145 ? 36.525 6.108 -21.914 1.00 86.44 145 GLU A C 1
ATOM 1145 O O . GLU A 1 145 ? 37.656 6.336 -22.341 1.00 86.44 145 GLU A O 1
ATOM 1150 N N . GLN A 1 146 ? 36.308 5.216 -20.944 1.00 86.00 146 GLN A N 1
ATOM 1151 C CA . GLN A 1 146 ? 37.377 4.595 -20.155 1.00 86.00 146 GLN A CA 1
ATOM 1152 C C . GLN A 1 146 ? 37.552 3.113 -20.499 1.00 86.00 146 GLN A C 1
ATOM 1154 O O . GLN A 1 146 ? 36.711 2.297 -20.128 1.00 86.00 146 GLN A O 1
ATOM 1159 N N . ALA A 1 147 ? 38.674 2.754 -21.132 1.00 86.62 147 ALA A N 1
ATOM 1160 C CA . ALA A 1 147 ? 38.949 1.384 -21.586 1.00 86.62 147 ALA A CA 1
ATOM 1161 C C . ALA A 1 147 ? 39.021 0.347 -20.446 1.00 86.62 147 ALA A C 1
ATOM 1163 O O . ALA A 1 147 ? 38.784 -0.837 -20.649 1.00 86.62 147 ALA A O 1
ATOM 1164 N N . THR A 1 148 ? 39.353 0.775 -19.225 1.00 85.94 148 THR A N 1
ATOM 1165 C CA . THR A 1 148 ? 39.463 -0.121 -18.063 1.00 85.94 148 THR A CA 1
ATOM 1166 C C . THR A 1 148 ? 38.138 -0.348 -17.335 1.00 85.94 148 THR A C 1
ATOM 1168 O O . THR A 1 148 ? 38.059 -1.264 -16.517 1.00 85.94 148 THR A O 1
ATOM 1171 N N . SER A 1 149 ? 37.110 0.463 -17.610 1.00 91.38 149 SER A N 1
ATOM 1172 C CA . SER A 1 149 ? 35.819 0.394 -16.915 1.00 91.38 149 SER A CA 1
ATOM 1173 C C . SER A 1 149 ? 35.028 -0.866 -17.281 1.00 91.38 149 SER A C 1
ATOM 1175 O O . SER A 1 149 ? 35.088 -1.329 -18.420 1.00 91.38 149 SER A O 1
ATOM 1177 N N . SER A 1 150 ? 34.235 -1.399 -16.345 1.00 92.56 150 SER A N 1
ATOM 1178 C CA . SER A 1 150 ? 33.331 -2.531 -16.613 1.00 92.56 150 SER A CA 1
ATOM 1179 C C . SER A 1 150 ? 32.361 -2.221 -17.753 1.00 92.56 150 SER A C 1
ATOM 1181 O O . SER A 1 150 ? 32.196 -3.034 -18.653 1.00 92.56 150 SER A O 1
ATOM 1183 N N . ALA A 1 151 ? 31.807 -1.003 -17.784 1.00 91.00 151 ALA A N 1
ATOM 1184 C CA . ALA A 1 151 ? 30.906 -0.553 -18.846 1.00 91.00 151 ALA A CA 1
ATOM 1185 C C . ALA A 1 151 ? 31.541 -0.623 -20.246 1.00 91.00 151 ALA A C 1
ATOM 1187 O O . ALA A 1 151 ? 30.863 -0.977 -21.206 1.00 91.00 151 ALA A O 1
ATOM 1188 N N . HIS A 1 152 ? 32.838 -0.314 -20.373 1.00 93.44 152 HIS A N 1
ATOM 1189 C CA . HIS A 1 152 ? 33.558 -0.494 -21.634 1.00 93.44 152 HIS A CA 1
ATOM 1190 C C . HIS A 1 152 ? 33.648 -1.967 -22.022 1.00 93.44 152 HIS A C 1
ATOM 1192 O O . HIS A 1 152 ? 33.331 -2.302 -23.155 1.00 93.44 152 HIS A O 1
ATOM 1198 N N . LYS A 1 153 ? 34.052 -2.837 -21.090 1.00 94.19 153 LYS A N 1
ATOM 1199 C CA . LYS A 1 153 ? 34.225 -4.271 -21.358 1.00 94.19 153 LYS A CA 1
ATOM 1200 C C . LYS A 1 153 ? 32.905 -4.939 -21.750 1.00 94.19 153 LYS A C 1
ATOM 1202 O O . LYS A 1 153 ? 32.856 -5.597 -22.777 1.00 94.19 153 LYS A O 1
ATOM 1207 N N . PHE A 1 154 ? 31.819 -4.649 -21.031 1.00 94.12 154 PHE A N 1
ATOM 1208 C CA . PHE A 1 154 ? 30.478 -5.099 -21.416 1.00 94.12 154 PHE A CA 1
ATOM 1209 C C . PHE A 1 154 ? 30.065 -4.608 -22.806 1.00 94.12 154 PHE A C 1
ATOM 1211 O O . PHE A 1 154 ? 29.449 -5.348 -23.564 1.00 94.12 154 PHE A O 1
ATOM 1218 N N . LEU A 1 155 ? 30.403 -3.366 -23.168 1.00 94.38 155 LEU A N 1
ATOM 1219 C CA . LEU A 1 155 ? 30.104 -2.846 -24.501 1.00 94.38 155 LEU A CA 1
ATOM 1220 C C . LEU A 1 155 ? 30.955 -3.517 -25.593 1.00 94.38 155 LEU A C 1
ATOM 1222 O O . LEU A 1 155 ? 30.470 -3.667 -26.709 1.00 94.38 155 LEU A O 1
ATOM 1226 N N . VAL A 1 156 ? 32.192 -3.930 -25.290 1.00 94.31 156 VAL A N 1
ATOM 1227 C CA . VAL A 1 156 ? 33.031 -4.726 -26.206 1.00 94.31 156 VAL A CA 1
ATOM 1228 C C . VAL A 1 156 ? 32.389 -6.080 -26.475 1.00 94.31 156 VAL A C 1
ATOM 1230 O O . VAL A 1 156 ? 32.196 -6.415 -27.643 1.00 94.31 156 VAL A O 1
ATOM 1233 N N . ASP A 1 157 ? 31.988 -6.801 -25.429 1.00 93.19 157 ASP A N 1
ATOM 1234 C CA . ASP A 1 157 ? 31.304 -8.092 -25.571 1.00 93.19 157 ASP A CA 1
ATOM 1235 C C . ASP A 1 157 ? 29.985 -7.938 -26.334 1.00 93.19 157 ASP A C 1
ATOM 1237 O O . ASP A 1 157 ? 29.705 -8.705 -27.250 1.00 93.19 157 ASP A O 1
ATOM 1241 N N . LYS A 1 158 ? 29.223 -6.873 -26.049 1.00 93.44 158 LYS A N 1
ATOM 1242 C CA . LYS A 1 158 ? 27.987 -6.541 -26.770 1.00 93.44 158 LYS A CA 1
ATOM 1243 C C . LYS A 1 158 ? 28.226 -6.306 -28.265 1.00 93.44 158 LYS A C 1
ATOM 1245 O O . LYS A 1 158 ? 27.450 -6.774 -29.084 1.00 93.44 158 LYS A O 1
ATOM 1250 N N . VAL A 1 159 ? 29.289 -5.591 -28.644 1.00 94.38 159 VAL A N 1
ATOM 1251 C CA . VAL A 1 159 ? 29.649 -5.409 -30.064 1.00 94.38 159 VAL A CA 1
ATOM 1252 C C . VAL A 1 159 ? 30.096 -6.732 -30.694 1.00 94.38 159 VAL A C 1
ATOM 1254 O O . VAL A 1 159 ? 29.801 -6.966 -31.861 1.00 94.38 159 VAL A O 1
ATOM 1257 N N . GLY A 1 160 ? 30.773 -7.596 -29.932 1.00 91.69 160 GLY A N 1
ATOM 1258 C CA . GLY A 1 160 ? 31.166 -8.937 -30.370 1.00 91.69 160 GLY A CA 1
ATOM 1259 C C . GLY A 1 160 ? 30.006 -9.921 -30.529 1.00 91.69 160 GLY A C 1
ATOM 1260 O O . GLY A 1 160 ? 30.132 -10.868 -31.293 1.00 91.69 160 GLY A O 1
ATOM 1261 N N . ALA A 1 161 ? 28.884 -9.682 -29.850 1.00 91.94 161 ALA A N 1
ATOM 1262 C CA . ALA A 1 161 ? 27.667 -10.486 -29.950 1.00 91.94 161 ALA A CA 1
ATOM 1263 C C . ALA A 1 161 ? 26.765 -10.099 -31.139 1.00 91.94 161 ALA A C 1
ATOM 1265 O O . ALA A 1 161 ? 25.695 -10.673 -31.305 1.00 91.94 161 ALA A O 1
ATOM 1266 N N . LEU A 1 162 ? 27.146 -9.112 -31.961 1.00 92.81 162 LEU A N 1
ATOM 1267 C CA . LEU A 1 162 ? 26.382 -8.789 -33.167 1.00 92.81 162 LEU A CA 1
ATOM 1268 C C . LEU A 1 162 ? 26.416 -9.961 -34.165 1.00 92.81 162 LEU A C 1
ATOM 1270 O O . LEU A 1 162 ? 27.503 -10.480 -34.435 1.00 92.81 162 LEU A O 1
ATOM 1274 N N . PRO A 1 163 ? 25.277 -10.320 -34.790 1.00 91.44 163 PRO A N 1
ATOM 1275 C CA . PRO A 1 163 ? 25.265 -11.290 -35.876 1.00 91.44 163 PRO A CA 1
ATOM 1276 C C . PRO A 1 163 ? 26.216 -10.872 -37.010 1.00 91.44 163 PRO A C 1
ATOM 1278 O O . PRO A 1 163 ? 26.252 -9.683 -37.348 1.00 91.44 163 PRO A O 1
ATOM 1281 N N . PRO A 1 164 ? 26.959 -11.805 -37.634 1.00 90.56 164 PRO A N 1
ATOM 1282 C CA . PRO A 1 164 ? 27.890 -11.486 -38.715 1.00 90.56 164 PRO A CA 1
ATOM 1283 C C . PRO A 1 164 ? 27.224 -10.742 -39.881 1.00 90.56 164 PRO A C 1
ATOM 1285 O O . PRO A 1 164 ? 26.249 -11.219 -40.467 1.00 90.56 164 PRO A O 1
ATOM 1288 N N . LEU A 1 165 ? 27.778 -9.591 -40.279 1.00 92.06 165 LEU A N 1
ATOM 1289 C CA . LEU A 1 165 ? 27.321 -8.882 -41.478 1.00 92.06 165 LEU A CA 1
ATOM 1290 C C . LEU A 1 165 ? 28.070 -9.425 -42.697 1.00 92.06 165 LEU A C 1
ATOM 1292 O O . LEU A 1 165 ? 29.205 -9.020 -42.952 1.00 92.06 165 LEU A O 1
ATOM 1296 N N . VAL A 1 166 ? 27.413 -10.296 -43.465 1.00 92.12 166 VAL A N 1
ATOM 1297 C CA . VAL A 1 166 ? 27.982 -10.917 -44.672 1.00 92.12 166 VAL A CA 1
ATOM 1298 C C . VAL A 1 166 ? 27.299 -10.390 -45.932 1.00 92.12 166 VAL A C 1
ATOM 1300 O O . VAL A 1 166 ? 26.074 -10.445 -46.049 1.00 92.12 166 VAL A O 1
ATOM 1303 N N . TRP A 1 167 ? 28.078 -9.874 -46.886 1.00 94.44 167 TRP A N 1
ATOM 1304 C CA . TRP A 1 167 ? 27.575 -9.500 -48.211 1.00 94.44 167 TRP A CA 1
ATOM 1305 C C . TRP A 1 167 ? 28.677 -9.464 -49.272 1.00 94.44 167 TRP A C 1
ATOM 1307 O O . TRP A 1 167 ? 29.854 -9.250 -48.976 1.00 94.44 167 TRP A O 1
ATOM 1317 N N . ASP A 1 168 ? 28.265 -9.585 -50.532 1.00 91.50 168 ASP A N 1
ATOM 1318 C CA . ASP A 1 168 ? 29.154 -9.394 -51.674 1.00 91.50 168 ASP A CA 1
ATOM 1319 C C . ASP A 1 168 ? 29.227 -7.907 -52.041 1.00 91.50 168 ASP A C 1
ATOM 1321 O O . ASP A 1 168 ? 28.217 -7.225 -52.276 1.00 91.50 168 ASP A O 1
ATOM 1325 N N . VAL A 1 169 ? 30.443 -7.371 -52.076 1.00 90.88 169 VAL A N 1
ATOM 1326 C CA . VAL A 1 169 ? 30.704 -5.973 -52.401 1.00 90.88 169 VAL A CA 1
ATOM 1327 C C . VAL A 1 169 ? 30.495 -5.782 -53.898 1.00 90.88 169 VAL A C 1
ATOM 1329 O O . VAL A 1 169 ? 31.334 -6.140 -54.714 1.00 90.88 169 VAL A O 1
ATOM 1332 N N . SER A 1 170 ? 29.365 -5.181 -54.261 1.00 88.31 170 SER A N 1
ATOM 1333 C CA . SER A 1 170 ? 29.021 -4.876 -55.656 1.00 88.31 170 SER A CA 1
ATOM 1334 C C . SER A 1 170 ? 29.349 -3.439 -56.064 1.00 88.31 170 SER A C 1
ATOM 1336 O O . SER A 1 170 ? 29.489 -3.152 -57.252 1.00 88.31 170 SER A O 1
ATOM 1338 N N . GLN A 1 171 ? 29.459 -2.512 -55.106 1.00 91.62 171 GLN A N 1
ATOM 1339 C CA . GLN A 1 171 ? 29.632 -1.084 -55.378 1.00 91.62 171 GLN A CA 1
ATOM 1340 C C . GLN A 1 171 ? 30.590 -0.408 -54.392 1.00 91.62 171 GLN A C 1
ATOM 1342 O O . GLN A 1 171 ? 30.565 -0.678 -53.190 1.00 91.62 171 GLN A O 1
ATOM 1347 N N . LEU A 1 172 ? 31.380 0.538 -54.902 1.00 93.56 172 LEU A N 1
ATOM 1348 C CA . LEU A 1 172 ? 32.152 1.495 -54.111 1.00 93.56 172 LEU A CA 1
ATOM 1349 C C . LEU A 1 172 ? 31.396 2.817 -54.004 1.00 93.56 172 LEU A C 1
ATOM 1351 O O . LEU A 1 172 ? 30.842 3.301 -54.990 1.00 93.56 172 LEU A O 1
ATOM 1355 N N . TYR A 1 173 ? 31.417 3.429 -52.826 1.00 95.19 173 TYR A N 1
ATOM 1356 C CA . TYR A 1 173 ? 30.678 4.648 -52.518 1.00 95.19 173 TYR A CA 1
ATOM 1357 C C . TYR A 1 173 ? 31.645 5.811 -52.316 1.00 95.19 173 TYR A C 1
ATOM 1359 O O . TYR A 1 173 ? 32.562 5.734 -51.499 1.00 95.19 173 TYR A O 1
ATOM 1367 N N . ILE A 1 174 ? 31.421 6.910 -53.034 1.00 95.31 174 ILE A N 1
ATOM 1368 C CA . ILE A 1 174 ? 32.117 8.177 -52.806 1.00 95.31 174 ILE A CA 1
ATOM 1369 C C . ILE A 1 174 ? 31.181 9.073 -52.001 1.00 95.31 174 ILE A C 1
ATOM 1371 O O . ILE A 1 174 ? 30.083 9.412 -52.452 1.00 95.31 174 ILE A O 1
ATOM 1375 N N . LEU A 1 175 ? 31.617 9.448 -50.802 1.00 95.38 175 LEU A N 1
ATOM 1376 C CA . LEU A 1 175 ? 30.873 10.304 -49.886 1.00 95.38 175 LEU A CA 1
ATOM 1377 C C . LEU A 1 175 ? 31.455 11.718 -49.884 1.00 95.38 175 LEU A C 1
ATOM 1379 O O . LEU A 1 175 ? 32.672 11.889 -49.975 1.00 95.38 175 LEU A O 1
ATOM 1383 N N . VAL A 1 176 ? 30.591 12.720 -49.736 1.00 93.62 176 VAL A N 1
ATOM 1384 C CA . VAL A 1 176 ? 30.961 14.132 -49.582 1.00 93.62 176 VAL A CA 1
ATOM 1385 C C . VAL A 1 176 ? 30.277 14.729 -48.354 1.00 93.62 176 VAL A C 1
ATOM 1387 O O . VAL A 1 176 ? 29.103 14.473 -48.095 1.00 93.62 176 VAL A O 1
ATOM 1390 N N . ARG A 1 177 ? 31.017 15.518 -47.582 1.00 91.88 177 ARG A N 1
ATOM 1391 C CA . ARG A 1 177 ? 30.552 16.172 -46.366 1.00 91.88 177 ARG A CA 1
ATOM 1392 C C . ARG A 1 177 ? 29.813 17.449 -46.720 1.00 91.88 177 ARG A C 1
ATOM 1394 O O . ARG A 1 177 ? 30.387 18.357 -47.316 1.00 91.88 177 ARG A O 1
ATOM 1401 N N . GLU A 1 178 ? 28.577 17.553 -46.264 1.00 88.25 178 GLU A N 1
ATOM 1402 C CA . GLU A 1 178 ? 27.828 18.803 -46.276 1.00 88.25 178 GLU A CA 1
ATOM 1403 C C . GLU A 1 178 ? 27.799 19.394 -44.865 1.00 88.25 178 GLU A C 1
ATOM 1405 O O . GLU A 1 178 ? 27.700 18.665 -43.875 1.00 88.25 178 GLU A O 1
ATOM 1410 N N . ARG A 1 179 ? 27.939 20.719 -44.759 1.00 85.19 179 ARG A N 1
ATOM 1411 C CA . ARG A 1 179 ? 27.873 21.449 -43.487 1.00 85.19 179 ARG A CA 1
ATOM 1412 C C . ARG A 1 179 ? 26.652 22.354 -43.511 1.00 85.19 179 ARG A C 1
ATOM 1414 O O . ARG A 1 179 ? 26.545 23.204 -44.389 1.00 85.19 179 ARG A O 1
ATOM 1421 N N . ILE A 1 180 ? 25.769 22.181 -42.538 1.00 74.44 180 ILE A N 1
ATOM 1422 C CA . ILE A 1 180 ? 24.546 22.965 -42.383 1.00 74.44 180 ILE A CA 1
ATOM 1423 C C . ILE A 1 180 ? 24.719 23.844 -41.141 1.00 74.44 180 ILE A C 1
ATOM 1425 O O . ILE A 1 180 ? 25.046 23.349 -40.059 1.00 74.44 180 ILE A O 1
ATOM 1429 N N . GLN A 1 181 ? 24.539 25.156 -41.300 1.00 65.88 181 GLN A N 1
ATOM 1430 C CA . GLN A 1 181 ? 24.463 26.102 -40.185 1.00 65.88 181 GLN A CA 1
ATOM 1431 C C . GLN A 1 181 ? 22.996 26.304 -39.806 1.00 65.88 181 GLN A C 1
ATOM 1433 O O . GLN A 1 181 ? 22.221 26.815 -40.608 1.00 65.88 181 GLN A O 1
ATOM 1438 N N . LEU A 1 182 ? 22.641 25.914 -38.584 1.00 53.78 182 LEU A N 1
ATOM 1439 C CA . LEU A 1 182 ? 21.339 26.157 -37.959 1.00 53.78 182 LEU A CA 1
ATOM 1440 C C . LEU A 1 182 ? 21.603 26.799 -36.592 1.00 53.78 182 LEU A C 1
ATOM 1442 O O . LEU A 1 182 ? 22.397 26.268 -35.816 1.00 53.78 182 LEU A O 1
ATOM 1446 N N . ASP A 1 183 ? 21.011 27.967 -36.332 1.00 46.06 183 ASP A N 1
ATOM 1447 C CA . ASP A 1 183 ? 21.006 28.660 -35.031 1.00 46.06 183 ASP A CA 1
ATOM 1448 C C . ASP A 1 183 ? 22.341 28.669 -34.263 1.00 46.06 183 ASP A C 1
ATOM 1450 O O . ASP A 1 183 ? 22.429 28.354 -33.078 1.00 46.06 183 ASP A O 1
ATOM 1454 N N . GLY A 1 184 ? 23.430 29.026 -34.951 1.00 56.66 184 GLY A N 1
ATOM 1455 C CA . GLY A 1 184 ? 24.757 29.158 -34.337 1.00 56.66 184 GLY A CA 1
ATOM 1456 C C . GLY A 1 184 ? 25.497 27.839 -34.062 1.00 56.66 184 GLY A C 1
ATOM 1457 O O . GLY A 1 184 ? 26.646 27.884 -33.622 1.00 56.66 184 GLY A O 1
ATOM 1458 N N . SER A 1 185 ? 24.911 26.679 -34.381 1.00 46.06 185 SER A N 1
ATOM 1459 C CA . SER A 1 185 ? 25.562 25.363 -34.337 1.00 46.06 185 SER A CA 1
ATOM 1460 C C . SER A 1 185 ? 25.802 24.829 -35.755 1.00 46.06 185 SER A C 1
ATOM 1462 O O . SER A 1 185 ? 24.878 24.655 -36.550 1.00 46.06 185 SER A O 1
ATOM 1464 N N . ALA A 1 186 ? 27.065 24.575 -36.107 1.00 68.56 186 ALA A N 1
ATOM 1465 C CA . ALA A 1 186 ? 27.416 23.954 -37.382 1.00 68.56 186 ALA A CA 1
ATOM 1466 C C . ALA A 1 186 ? 27.327 22.425 -37.258 1.00 68.56 186 ALA A C 1
ATOM 1468 O O . ALA A 1 186 ? 28.110 21.810 -36.531 1.00 68.56 186 ALA A O 1
ATOM 1469 N N . THR A 1 187 ? 26.404 21.799 -37.989 1.00 76.38 187 THR A N 1
ATOM 1470 C CA . THR A 1 187 ? 26.296 20.335 -38.086 1.00 76.38 187 THR A CA 1
ATOM 1471 C C . THR A 1 187 ? 26.852 19.860 -39.429 1.00 76.38 187 THR A C 1
ATOM 1473 O O . THR A 1 187 ? 26.814 20.590 -40.418 1.00 76.38 187 THR A O 1
ATOM 1476 N N . SER A 1 188 ? 27.436 18.659 -39.478 1.00 86.38 188 SER A N 1
ATOM 1477 C CA . SER A 1 188 ? 27.960 18.089 -40.726 1.00 86.38 188 SER A CA 1
ATOM 1478 C C . SER A 1 188 ? 27.560 16.632 -40.892 1.00 86.38 188 SER A C 1
ATOM 1480 O O . SER A 1 188 ? 27.715 15.864 -39.937 1.00 86.38 188 SER A O 1
ATOM 1482 N N . SER A 1 189 ? 27.146 16.248 -42.096 1.00 89.75 189 SER A N 1
ATOM 1483 C CA . SER A 1 189 ? 26.790 14.873 -42.463 1.00 89.75 189 SER A CA 1
ATOM 1484 C C . SER A 1 189 ? 27.449 14.466 -43.783 1.00 89.75 189 SER A C 1
ATOM 1486 O O . SER A 1 189 ? 27.741 15.303 -44.638 1.00 89.75 189 SER A O 1
ATOM 1488 N N . MET A 1 190 ? 27.734 13.173 -43.931 1.00 92.44 190 MET A N 1
ATOM 1489 C CA . MET A 1 190 ? 28.250 12.586 -45.165 1.00 92.44 190 MET A CA 1
ATOM 1490 C C . MET A 1 190 ? 27.087 12.171 -46.063 1.00 92.44 190 MET A C 1
ATOM 1492 O O . MET A 1 190 ? 26.235 11.374 -45.669 1.00 92.44 190 MET A O 1
ATOM 1496 N N . LYS A 1 191 ? 27.075 12.692 -47.289 1.00 92.06 191 LYS A N 1
ATOM 1497 C CA . LYS A 1 191 ? 26.074 12.406 -48.318 1.00 92.06 191 LYS A CA 1
ATOM 1498 C C . LYS A 1 191 ? 26.690 11.646 -49.481 1.00 92.06 191 LYS A C 1
ATOM 1500 O O . LYS A 1 191 ? 27.887 11.752 -49.749 1.00 92.06 191 LYS A O 1
ATOM 1505 N N . LEU A 1 192 ? 25.866 10.882 -50.187 1.00 92.81 192 LEU A N 1
ATOM 1506 C CA . LEU A 1 192 ? 26.282 10.126 -51.359 1.00 92.81 192 LEU A CA 1
ATOM 1507 C C . LEU A 1 192 ? 26.594 11.072 -52.520 1.00 92.81 192 LEU A C 1
ATOM 1509 O O . LEU A 1 192 ? 25.681 11.699 -53.048 1.00 92.81 192 LEU A O 1
ATOM 1513 N N . TRP A 1 193 ? 27.853 11.137 -52.955 1.00 94.50 193 TRP A N 1
ATOM 1514 C CA . TRP A 1 193 ? 28.238 11.857 -54.172 1.00 94.50 193 TRP A CA 1
ATOM 1515 C C . TRP A 1 193 ? 28.074 10.998 -55.429 1.00 94.50 193 TRP A C 1
ATOM 1517 O O . TRP A 1 193 ? 27.661 11.514 -56.463 1.00 94.50 193 TRP A O 1
ATOM 1527 N N . GLY A 1 194 ? 28.380 9.701 -55.351 1.00 92.56 194 GLY A N 1
ATOM 1528 C CA . GLY A 1 194 ? 28.228 8.752 -56.456 1.00 92.56 194 GLY A CA 1
ATOM 1529 C C . GLY A 1 194 ? 28.682 7.340 -56.083 1.00 92.56 194 GLY A C 1
ATOM 1530 O O . GLY A 1 194 ? 29.383 7.158 -55.085 1.00 92.56 194 GLY A O 1
ATOM 1531 N N . THR A 1 195 ? 28.283 6.349 -56.880 1.00 93.25 195 THR A N 1
ATOM 1532 C CA . THR A 1 195 ? 28.666 4.939 -56.721 1.00 93.25 195 THR A CA 1
ATOM 1533 C C . THR A 1 195 ? 29.358 4.403 -57.969 1.00 93.25 195 THR A C 1
ATOM 1535 O O . THR A 1 195 ? 28.996 4.760 -59.089 1.00 93.25 195 THR A O 1
ATOM 1538 N N . ILE A 1 196 ? 30.359 3.543 -57.783 1.00 92.25 196 ILE A N 1
ATOM 1539 C CA . ILE A 1 196 ? 31.053 2.834 -58.863 1.00 92.25 196 ILE A CA 1
ATOM 1540 C C . ILE A 1 196 ? 30.737 1.348 -58.729 1.00 92.25 196 ILE A C 1
ATOM 1542 O O . ILE A 1 196 ? 31.060 0.750 -57.705 1.00 92.25 196 ILE A O 1
ATOM 1546 N N . ASN A 1 197 ? 30.110 0.759 -59.741 1.00 88.25 197 ASN A N 1
ATOM 1547 C CA . ASN A 1 197 ? 29.793 -0.666 -59.762 1.00 88.25 197 ASN A CA 1
ATOM 1548 C C . ASN A 1 197 ? 31.040 -1.484 -60.135 1.00 88.25 197 ASN A C 1
ATOM 1550 O O . ASN A 1 197 ? 31.737 -1.151 -61.089 1.00 88.25 197 ASN A O 1
ATOM 1554 N N . LEU A 1 198 ? 31.336 -2.531 -59.366 1.00 86.12 198 LEU A N 1
ATOM 1555 C CA . LEU A 1 198 ? 32.521 -3.372 -59.542 1.00 86.12 198 LEU A CA 1
ATOM 1556 C C . LEU A 1 198 ? 32.387 -4.392 -60.684 1.00 86.12 198 LEU A C 1
ATOM 1558 O O . LEU A 1 198 ? 33.406 -4.860 -61.184 1.00 86.12 198 LEU A O 1
ATOM 1562 N N . SER A 1 199 ? 31.168 -4.726 -61.127 1.00 82.19 199 SER A N 1
ATOM 1563 C CA . SER A 1 199 ? 30.960 -5.702 -62.206 1.00 82.19 199 SER A CA 1
ATOM 1564 C C . SER A 1 199 ? 31.062 -5.086 -63.604 1.00 82.19 199 SER A C 1
ATOM 1566 O O . SER A 1 199 ? 31.665 -5.680 -64.495 1.00 82.19 199 SER A O 1
ATOM 1568 N N . ASP A 1 200 ? 30.510 -3.886 -63.802 1.00 84.06 200 ASP A N 1
ATOM 1569 C CA . ASP A 1 200 ? 30.475 -3.200 -65.104 1.00 84.06 200 ASP A CA 1
ATOM 1570 C C . ASP A 1 200 ? 31.287 -1.891 -65.149 1.00 84.06 200 ASP A C 1
ATOM 1572 O O . ASP A 1 200 ? 31.402 -1.259 -66.204 1.00 84.06 200 ASP A O 1
ATOM 1576 N N . ASN A 1 201 ? 31.889 -1.483 -64.025 1.00 83.31 201 ASN A N 1
ATOM 1577 C CA . ASN A 1 201 ? 32.685 -0.258 -63.888 1.00 83.31 201 ASN A CA 1
ATOM 1578 C C . ASN A 1 201 ? 31.907 1.031 -64.220 1.00 83.31 201 ASN A C 1
ATOM 1580 O O . ASN A 1 201 ? 32.503 2.067 -64.561 1.00 83.31 201 ASN A O 1
ATOM 1584 N N . SER A 1 202 ? 30.573 0.991 -64.156 1.00 87.19 202 SER A N 1
ATOM 1585 C CA . SER A 1 202 ? 29.711 2.152 -64.362 1.00 87.19 202 SER A CA 1
ATOM 1586 C C . SER A 1 202 ? 29.738 3.082 -63.145 1.00 87.19 202 SER A C 1
ATOM 1588 O O . SER A 1 202 ? 29.789 2.642 -61.997 1.00 87.19 202 SER A O 1
ATOM 1590 N N . LEU A 1 203 ? 29.732 4.395 -63.400 1.00 90.00 203 LEU A N 1
ATOM 1591 C CA . LEU A 1 203 ? 29.586 5.424 -62.369 1.00 90.00 203 LEU A CA 1
ATOM 1592 C C . LEU A 1 203 ? 28.144 5.921 -62.385 1.00 90.00 203 LEU A C 1
ATOM 1594 O O . LEU A 1 203 ? 27.700 6.495 -63.379 1.00 90.00 203 LEU A O 1
ATOM 1598 N N . THR A 1 204 ? 27.445 5.751 -61.269 1.00 90.62 204 THR A N 1
ATOM 1599 C CA . THR A 1 204 ? 26.116 6.325 -61.055 1.00 90.62 204 THR A CA 1
ATOM 1600 C C . THR A 1 204 ? 26.245 7.537 -60.145 1.00 90.62 204 THR A C 1
ATOM 1602 O O . THR A 1 204 ? 26.793 7.449 -59.046 1.00 90.62 204 THR A O 1
ATOM 1605 N N . ARG A 1 205 ? 25.749 8.691 -60.596 1.00 88.81 205 ARG A N 1
ATOM 1606 C CA . ARG A 1 205 ? 25.834 9.951 -59.853 1.00 88.81 205 ARG A CA 1
ATOM 1607 C C . ARG A 1 205 ? 24.455 10.611 -59.750 1.00 88.81 205 ARG A C 1
ATOM 1609 O O . ARG A 1 205 ? 23.875 10.908 -60.793 1.00 88.81 205 ARG A O 1
ATOM 1616 N N . PRO A 1 206 ? 23.935 10.868 -58.536 1.00 85.69 206 PRO A N 1
ATOM 1617 C CA . PRO A 1 206 ? 22.721 11.658 -58.364 1.00 85.69 206 PRO A CA 1
ATOM 1618 C C . PRO A 1 206 ? 22.963 13.138 -58.716 1.00 85.69 206 PRO A C 1
ATOM 1620 O O . PRO A 1 206 ? 24.083 13.639 -58.597 1.00 85.69 206 PRO A O 1
ATOM 1623 N N . GLU A 1 207 ? 21.909 13.858 -59.120 1.00 80.06 207 GLU A N 1
ATOM 1624 C CA . GLU A 1 207 ? 21.991 15.290 -59.476 1.00 80.06 207 GLU A CA 1
ATOM 1625 C C . GLU A 1 207 ? 22.500 16.165 -58.318 1.00 80.06 207 GLU A C 1
ATOM 1627 O O . GLU A 1 207 ? 23.194 17.160 -58.533 1.00 80.06 207 GLU A O 1
ATOM 1632 N N . ARG A 1 208 ? 22.175 15.781 -57.078 1.00 83.25 208 ARG A N 1
ATOM 1633 C CA . ARG A 1 208 ? 22.664 16.390 -55.834 1.00 83.25 208 ARG A CA 1
ATOM 1634 C C . ARG A 1 208 ? 23.050 15.294 -54.842 1.00 83.25 208 ARG A C 1
ATOM 1636 O O . ARG A 1 208 ? 22.456 14.219 -54.907 1.00 83.25 208 ARG A O 1
ATOM 1643 N N . PRO A 1 209 ? 23.997 15.546 -53.919 1.00 82.88 209 PRO A N 1
ATOM 1644 C CA . PRO A 1 209 ? 24.344 14.563 -52.906 1.00 82.88 209 PRO A CA 1
ATOM 1645 C C . PRO A 1 209 ? 23.128 14.123 -52.082 1.00 82.88 209 PRO A C 1
ATOM 1647 O O . PRO A 1 209 ? 22.388 14.962 -51.568 1.00 82.88 209 PRO A O 1
ATOM 1650 N N . VAL A 1 210 ? 22.919 12.810 -51.974 1.00 85.00 210 VAL A N 1
ATOM 1651 C CA . VAL A 1 210 ? 21.719 12.220 -51.352 1.00 85.00 210 VAL A CA 1
ATOM 1652 C C . VAL A 1 210 ? 22.023 11.776 -49.923 1.00 85.00 210 VAL A C 1
ATOM 1654 O O . VAL A 1 210 ? 23.100 11.250 -49.641 1.00 85.00 210 VAL A O 1
ATOM 1657 N N . GLU A 1 211 ? 21.075 11.984 -49.014 1.00 83.94 211 GLU A N 1
ATOM 1658 C CA . GLU A 1 211 ? 21.160 11.489 -47.638 1.00 83.94 211 GLU A CA 1
ATOM 1659 C C . GLU A 1 211 ? 20.881 9.984 -47.560 1.00 83.94 211 GLU A C 1
ATOM 1661 O O . GLU A 1 211 ? 20.077 9.431 -48.310 1.00 83.94 211 GLU A O 1
ATOM 1666 N N . PHE A 1 212 ? 21.554 9.304 -46.635 1.00 84.00 212 PHE A N 1
ATOM 1667 C CA . PHE A 1 212 ? 21.380 7.865 -46.438 1.00 84.00 212 PHE A CA 1
ATOM 1668 C C . PHE A 1 212 ? 20.148 7.528 -45.592 1.00 84.00 212 PHE A C 1
ATOM 1670 O O . PHE A 1 212 ? 19.414 6.588 -45.924 1.00 84.00 212 PHE A O 1
ATOM 1677 N N . TYR A 1 213 ? 19.926 8.324 -44.546 1.00 80.62 213 TYR A N 1
ATOM 1678 C CA . TYR A 1 213 ? 18.750 8.306 -43.681 1.00 80.62 213 TYR A CA 1
ATOM 1679 C C . TYR A 1 213 ? 17.734 9.341 -44.191 1.00 80.62 213 TYR A C 1
ATOM 1681 O O . TYR A 1 213 ? 18.126 10.358 -44.761 1.00 80.62 213 TYR A O 1
ATOM 1689 N N . LYS A 1 214 ? 16.427 9.088 -44.042 1.00 64.06 214 LYS A N 1
ATOM 1690 C CA . LYS A 1 214 ? 15.393 10.062 -44.437 1.00 64.06 214 LYS A CA 1
ATOM 1691 C C . LYS A 1 214 ? 15.439 11.260 -43.476 1.00 64.06 214 LYS A C 1
ATOM 1693 O O . LYS A 1 214 ? 15.395 11.057 -42.268 1.00 64.06 214 LYS A O 1
ATOM 1698 N N . SER A 1 215 ? 15.502 12.489 -43.995 1.00 44.66 215 SER A N 1
ATOM 1699 C CA . SER A 1 215 ? 15.452 13.701 -43.165 1.00 44.66 215 SER A CA 1
ATOM 1700 C C . SER A 1 215 ? 14.090 13.832 -42.461 1.00 44.66 215 SER A C 1
ATOM 1702 O O . SER A 1 215 ? 13.065 13.812 -43.159 1.00 44.66 215 SER A O 1
ATOM 1704 N N . PRO A 1 216 ? 14.047 14.070 -41.133 1.00 39.59 216 PRO A N 1
ATOM 1705 C CA . PRO A 1 216 ? 12.813 14.396 -40.407 1.00 39.59 216 PRO A CA 1
ATOM 1706 C C . PRO A 1 216 ? 12.084 15.636 -40.960 1.00 39.59 216 PRO A C 1
ATOM 1708 O O . PRO A 1 216 ? 10.893 15.817 -40.736 1.00 39.59 216 PRO A O 1
ATOM 1711 N N . PHE A 1 217 ? 12.785 16.487 -41.717 1.00 37.03 217 PHE A N 1
ATOM 1712 C CA . PHE A 1 217 ? 12.288 17.769 -42.226 1.00 37.03 217 PHE A CA 1
ATOM 1713 C C . PHE A 1 217 ? 11.644 17.699 -43.622 1.00 37.03 217 PHE A C 1
ATOM 1715 O O . PHE A 1 217 ? 11.368 18.733 -44.225 1.00 37.03 217 PHE A O 1
ATOM 1722 N N . SER A 1 218 ? 11.405 16.500 -44.163 1.00 28.81 218 SER A N 1
ATOM 1723 C CA . SER A 1 218 ? 10.781 16.325 -45.488 1.00 28.81 218 SER A CA 1
ATOM 1724 C C . SER A 1 218 ? 9.252 16.152 -45.467 1.00 28.81 218 SER A C 1
ATOM 1726 O O . SER A 1 218 ? 8.643 15.985 -46.523 1.00 28.81 218 SER A O 1
ATOM 1728 N N . SER A 1 219 ? 8.617 16.294 -44.298 1.00 26.41 219 SER A N 1
ATOM 1729 C CA . SER A 1 219 ? 7.168 16.511 -44.166 1.00 26.41 219 SER A CA 1
ATOM 1730 C C . SER A 1 219 ? 6.869 18.019 -44.105 1.00 26.41 219 SER A C 1
ATOM 1732 O O . SER A 1 219 ? 7.505 18.726 -43.320 1.00 26.41 219 SER A O 1
ATOM 1734 N N . PRO A 1 220 ? 5.920 18.564 -44.891 1.00 30.70 220 PRO A N 1
ATOM 1735 C CA . PRO A 1 220 ? 5.660 19.999 -44.925 1.00 30.70 220 PRO A CA 1
ATOM 1736 C C . PRO A 1 220 ? 4.780 20.423 -43.740 1.00 30.70 220 PRO A C 1
ATOM 1738 O O . PRO A 1 220 ? 3.587 20.623 -43.920 1.00 30.70 220 PRO A O 1
ATOM 1741 N N . ALA A 1 221 ? 5.359 20.534 -42.539 1.00 32.62 221 ALA A N 1
ATOM 1742 C CA . ALA A 1 221 ? 4.893 21.385 -41.431 1.00 32.62 221 ALA A CA 1
ATOM 1743 C C . ALA A 1 221 ? 5.755 21.159 -40.174 1.00 32.62 221 ALA A C 1
ATOM 1745 O O . ALA A 1 221 ? 5.418 20.346 -39.323 1.00 32.62 221 ALA A O 1
ATOM 1746 N N . PHE A 1 222 ? 6.842 21.916 -40.018 1.00 30.89 222 PHE A N 1
ATOM 1747 C CA . PHE A 1 222 ? 7.440 22.150 -38.702 1.00 30.89 222 PHE A CA 1
ATOM 1748 C C . PHE A 1 222 ? 7.511 23.660 -38.480 1.00 30.89 222 PHE A C 1
ATOM 1750 O O . PHE A 1 222 ? 8.362 24.348 -39.037 1.00 30.89 222 PHE A O 1
ATOM 1757 N N . SER A 1 223 ? 6.566 24.185 -37.701 1.00 30.28 223 SER A N 1
ATOM 1758 C CA . SER A 1 223 ? 6.701 25.481 -37.037 1.00 30.28 223 SER A CA 1
ATOM 1759 C C . SER A 1 223 ? 7.343 25.253 -35.672 1.00 30.28 223 SER A C 1
ATOM 1761 O O . SER A 1 223 ? 6.841 24.443 -34.895 1.00 30.28 223 SER A O 1
ATOM 1763 N N . GLU A 1 224 ? 8.402 25.996 -35.357 1.00 34.47 224 GLU A N 1
ATOM 1764 C CA . GLU A 1 224 ? 9.229 25.895 -34.137 1.00 34.47 224 GLU A CA 1
ATOM 1765 C C . GLU A 1 224 ? 8.508 26.185 -32.801 1.00 34.47 224 GLU A C 1
ATOM 1767 O O . GLU A 1 224 ? 9.148 26.306 -31.763 1.00 34.47 224 GLU A O 1
ATOM 1772 N N . ASN A 1 225 ? 7.175 26.251 -32.788 1.00 30.06 225 ASN A N 1
ATOM 1773 C CA . ASN A 1 225 ? 6.374 26.469 -31.581 1.00 30.06 225 ASN A CA 1
ATOM 1774 C C . ASN A 1 225 ? 5.560 25.250 -31.125 1.00 30.06 225 ASN A C 1
ATOM 1776 O O . ASN A 1 225 ? 4.811 25.365 -30.155 1.00 30.06 225 ASN A O 1
ATOM 1780 N N . ASP A 1 226 ? 5.699 24.088 -31.766 1.00 31.12 226 ASP A N 1
ATOM 1781 C CA . ASP A 1 226 ? 4.904 22.916 -31.402 1.00 31.12 226 ASP A CA 1
ATOM 1782 C C . ASP A 1 226 ? 5.666 21.985 -30.442 1.00 31.12 226 ASP A C 1
ATOM 1784 O O . ASP A 1 226 ? 6.431 21.109 -30.842 1.00 31.12 226 ASP A O 1
ATOM 1788 N N . GLN A 1 227 ? 5.384 22.101 -29.140 1.00 36.00 227 GLN A N 1
ATOM 1789 C CA . GLN A 1 227 ? 5.711 21.086 -28.116 1.00 36.00 227 GLN A CA 1
ATOM 1790 C C . GLN A 1 227 ? 4.892 19.778 -28.298 1.00 36.00 227 GLN A C 1
ATOM 1792 O O . GLN A 1 227 ? 4.699 19.000 -27.364 1.00 36.00 227 GLN A O 1
ATOM 1797 N N . ASN A 1 228 ? 4.398 19.538 -29.515 1.00 31.33 228 ASN A N 1
ATOM 1798 C CA . ASN A 1 228 ? 3.479 18.487 -29.937 1.00 31.33 228 ASN A CA 1
ATOM 1799 C C . ASN A 1 228 ? 4.082 17.595 -31.036 1.00 31.33 228 ASN A C 1
ATOM 1801 O O . ASN A 1 228 ? 3.343 17.007 -31.821 1.00 31.33 228 ASN A O 1
ATOM 1805 N N . ALA A 1 229 ? 5.409 17.428 -31.078 1.00 39.50 229 ALA A N 1
ATOM 1806 C CA . ALA A 1 229 ? 5.990 16.310 -31.819 1.00 39.50 229 ALA A CA 1
ATOM 1807 C C . ALA A 1 229 ? 5.366 15.003 -31.288 1.00 39.50 229 ALA A C 1
ATOM 1809 O O . ALA A 1 229 ? 5.498 14.681 -30.101 1.00 39.50 229 ALA A O 1
ATOM 1810 N N . GLY A 1 230 ? 4.604 14.307 -32.136 1.00 41.78 230 GLY A N 1
ATOM 1811 C CA . GLY A 1 230 ? 3.975 13.033 -31.803 1.00 41.78 230 GLY A CA 1
ATOM 1812 C C . GLY A 1 230 ? 5.018 12.047 -31.278 1.00 41.78 230 GLY A C 1
ATOM 1813 O O . GLY A 1 230 ? 6.147 12.002 -31.763 1.00 41.78 230 GLY A O 1
ATOM 1814 N N . VAL A 1 231 ? 4.667 11.291 -30.239 1.00 56.00 231 VAL A N 1
ATOM 1815 C CA . VAL A 1 231 ? 5.513 10.197 -29.749 1.00 56.00 231 VAL A CA 1
ATOM 1816 C C . VAL A 1 231 ? 5.379 9.068 -30.766 1.00 56.00 231 VAL A C 1
ATOM 1818 O O . VAL A 1 231 ? 4.420 8.307 -30.710 1.00 56.00 231 VAL A O 1
ATOM 1821 N N . GLU A 1 232 ? 6.277 9.023 -31.744 1.00 59.38 232 GLU A N 1
ATOM 1822 C CA . GLU A 1 232 ? 6.293 7.967 -32.757 1.00 59.38 232 GLU A CA 1
ATOM 1823 C C . GLU A 1 232 ? 7.009 6.710 -32.239 1.00 59.38 232 GLU A C 1
ATOM 1825 O O . GLU A 1 232 ? 7.893 6.778 -31.377 1.00 59.38 232 GLU A O 1
ATOM 1830 N N . LYS A 1 233 ? 6.586 5.556 -32.762 1.00 67.88 233 LYS A N 1
ATOM 1831 C CA . LYS A 1 233 ? 7.178 4.237 -32.523 1.00 67.88 233 LYS A CA 1
ATOM 1832 C C . LYS A 1 233 ? 8.638 4.213 -32.979 1.00 67.88 233 LYS A C 1
ATOM 1834 O O . LYS A 1 233 ? 8.948 4.658 -34.081 1.00 67.88 233 LYS A O 1
ATOM 1839 N N . ASP A 1 234 ? 9.528 3.638 -32.170 1.00 75.62 234 ASP A N 1
ATOM 1840 C CA . ASP A 1 234 ? 10.908 3.384 -32.590 1.00 75.62 234 ASP A CA 1
ATOM 1841 C C . ASP A 1 234 ? 10.955 2.115 -33.455 1.00 75.62 234 ASP A C 1
ATOM 1843 O O . ASP A 1 234 ? 11.051 0.995 -32.943 1.00 75.62 234 ASP A O 1
ATOM 1847 N N . GLU A 1 235 ? 10.832 2.281 -34.776 1.00 71.88 235 GLU A N 1
ATOM 1848 C CA . GLU A 1 235 ? 10.836 1.164 -35.732 1.00 71.88 235 GLU A CA 1
ATOM 1849 C C . GLU A 1 235 ? 12.116 0.316 -35.656 1.00 71.88 235 GLU A C 1
ATOM 1851 O O . GLU A 1 235 ? 12.056 -0.884 -35.907 1.00 71.88 235 GLU A O 1
ATOM 1856 N N . LEU A 1 236 ? 13.260 0.896 -35.264 1.00 70.62 236 LEU A N 1
ATOM 1857 C CA . LEU A 1 236 ? 14.537 0.175 -35.169 1.00 70.62 236 LEU A CA 1
ATOM 1858 C C . LEU A 1 236 ? 14.600 -0.771 -33.969 1.00 70.62 236 LEU A C 1
ATOM 1860 O O . LEU A 1 236 ? 15.389 -1.713 -33.974 1.00 70.62 236 LEU A O 1
ATOM 1864 N N . ARG A 1 237 ? 13.815 -0.502 -32.924 1.00 77.56 237 ARG A N 1
ATOM 1865 C CA . ARG A 1 237 ? 13.821 -1.260 -31.663 1.00 77.56 237 ARG A CA 1
ATOM 1866 C C . ARG A 1 237 ? 12.496 -1.959 -31.390 1.00 77.56 237 ARG A C 1
ATOM 1868 O O . ARG A 1 237 ? 12.271 -2.391 -30.270 1.00 77.56 237 ARG A O 1
ATOM 1875 N N . SER A 1 238 ? 11.622 -2.035 -32.385 1.00 82.38 238 SER A N 1
ATOM 1876 C CA . SER A 1 238 ? 10.350 -2.752 -32.311 1.00 82.38 238 SER A CA 1
ATOM 1877 C C . SER A 1 238 ? 10.451 -4.074 -33.066 1.00 82.38 238 SER A C 1
ATOM 1879 O O . SER A 1 238 ? 11.233 -4.183 -34.009 1.00 82.38 238 SER A O 1
ATOM 1881 N N . GLY A 1 239 ? 9.654 -5.075 -32.693 1.00 81.25 239 GLY A N 1
ATOM 1882 C CA . GLY A 1 239 ? 9.778 -6.395 -33.301 1.00 81.25 239 GLY A CA 1
ATOM 1883 C C . GLY A 1 239 ? 8.656 -7.365 -32.955 1.00 81.25 239 GLY A C 1
ATOM 1884 O O . GLY A 1 239 ? 7.668 -7.025 -32.304 1.00 81.25 239 GLY A O 1
ATOM 1885 N N . LEU A 1 240 ? 8.822 -8.593 -33.436 1.00 84.31 240 LEU A N 1
ATOM 1886 C CA . LEU A 1 240 ? 7.984 -9.729 -33.064 1.00 84.31 240 LEU A CA 1
ATOM 1887 C C . LEU A 1 240 ? 8.493 -10.333 -31.750 1.00 84.31 240 LEU A C 1
ATOM 1889 O O . LEU A 1 240 ? 9.644 -10.121 -31.355 1.00 84.31 240 LEU A O 1
ATOM 1893 N N . SER A 1 241 ? 7.635 -11.085 -31.066 1.00 90.06 241 SER A N 1
ATOM 1894 C CA . SER A 1 241 ? 8.100 -11.970 -29.997 1.00 90.06 241 SER A CA 1
ATOM 1895 C C . SER A 1 241 ? 8.966 -13.090 -30.577 1.00 90.06 241 SER A C 1
ATOM 1897 O O . SER A 1 241 ? 8.803 -13.489 -31.729 1.00 90.06 241 SER A O 1
ATOM 1899 N N . HIS A 1 242 ? 9.898 -13.581 -29.773 1.00 92.38 242 HIS A N 1
ATOM 1900 C CA . HIS A 1 242 ? 10.649 -14.797 -30.038 1.00 92.38 242 HIS A CA 1
ATOM 1901 C C . HIS A 1 242 ? 9.928 -15.968 -29.375 1.00 92.38 242 HIS A C 1
ATOM 1903 O O . HIS A 1 242 ? 9.398 -15.813 -28.272 1.00 92.38 242 HIS A O 1
ATOM 1909 N N . TYR A 1 243 ? 9.927 -17.116 -30.042 1.00 91.38 243 TYR A N 1
ATOM 1910 C CA . TYR A 1 243 ? 9.377 -18.377 -29.562 1.00 91.38 243 TYR A CA 1
ATOM 1911 C C . TYR A 1 243 ? 10.460 -19.456 -29.593 1.00 91.38 243 TYR A C 1
ATOM 1913 O O . TYR A 1 243 ? 11.274 -19.477 -30.518 1.00 91.38 243 TYR A O 1
ATOM 1921 N N . PHE A 1 244 ? 10.485 -20.324 -28.584 1.00 89.62 244 PHE A N 1
ATOM 1922 C CA . PHE A 1 244 ? 11.416 -21.448 -28.538 1.00 89.62 244 PHE A CA 1
ATOM 1923 C C . PHE A 1 244 ? 10.879 -22.624 -29.360 1.00 89.62 244 PHE A C 1
ATOM 1925 O O . PHE A 1 244 ? 9.894 -23.250 -28.980 1.00 89.62 244 PHE A O 1
ATOM 1932 N N . GLU A 1 245 ? 11.531 -22.934 -30.478 1.00 88.44 245 GLU A N 1
ATOM 1933 C CA . GLU A 1 245 ? 11.164 -24.062 -31.332 1.00 88.44 245 GLU A CA 1
ATOM 1934 C C . GLU A 1 245 ? 11.887 -25.334 -30.865 1.00 88.44 245 GLU A C 1
ATOM 1936 O O . GLU A 1 245 ? 13.106 -25.457 -30.997 1.00 88.44 245 GLU A O 1
ATOM 1941 N N . GLU A 1 246 ? 11.135 -26.297 -30.319 1.00 85.00 246 GLU A N 1
ATOM 1942 C CA . GLU A 1 246 ? 11.696 -27.541 -29.766 1.00 85.00 246 GLU A CA 1
ATOM 1943 C C . GLU A 1 246 ? 12.472 -28.368 -30.803 1.00 85.00 246 GLU A C 1
ATOM 1945 O O . GLU A 1 246 ? 13.509 -28.944 -30.472 1.00 85.00 246 GLU A O 1
ATOM 1950 N N . ASP A 1 247 ? 12.010 -28.390 -32.058 1.00 86.50 247 ASP A N 1
ATOM 1951 C CA . ASP A 1 247 ? 12.609 -29.191 -33.132 1.00 86.50 247 ASP A CA 1
ATOM 1952 C C . ASP A 1 247 ? 14.036 -28.742 -33.483 1.00 86.50 247 ASP A C 1
ATOM 1954 O O . ASP A 1 247 ? 14.905 -29.570 -33.772 1.00 86.50 247 ASP A O 1
ATOM 1958 N N . THR A 1 248 ? 14.288 -27.431 -33.471 1.00 88.25 248 THR A N 1
ATOM 1959 C CA . THR A 1 248 ? 15.608 -26.855 -33.769 1.00 88.25 248 THR A CA 1
ATOM 1960 C C . THR A 1 248 ? 16.418 -26.565 -32.511 1.00 88.25 248 THR A C 1
ATOM 1962 O O . THR A 1 248 ? 17.643 -26.457 -32.585 1.00 88.25 248 THR A O 1
ATOM 1965 N N . GLY A 1 249 ? 15.760 -26.478 -31.352 1.00 87.81 249 GLY A N 1
ATOM 1966 C CA . GLY A 1 249 ? 16.372 -26.084 -30.088 1.00 87.81 249 GLY A CA 1
ATOM 1967 C C . GLY A 1 249 ? 16.792 -24.612 -30.061 1.00 87.81 249 GLY A C 1
ATOM 1968 O O . GLY A 1 249 ? 17.687 -24.254 -29.294 1.00 87.81 249 GLY A O 1
ATOM 1969 N N . LEU A 1 250 ? 16.190 -23.776 -30.914 1.00 92.06 250 LEU A N 1
ATOM 1970 C CA . LEU A 1 250 ? 16.546 -22.371 -31.109 1.00 92.06 250 LEU A CA 1
ATOM 1971 C C . LEU A 1 250 ? 15.349 -21.454 -30.846 1.00 92.06 250 LEU A C 1
ATOM 1973 O O . LEU A 1 250 ? 14.189 -21.829 -31.014 1.00 92.06 250 LEU A O 1
ATOM 1977 N N . TRP A 1 251 ? 15.642 -20.218 -30.452 1.00 93.25 251 TRP A N 1
ATOM 1978 C CA . TRP A 1 251 ? 14.644 -19.156 -30.387 1.00 93.25 251 TRP A CA 1
ATOM 1979 C C . TRP A 1 251 ? 14.503 -18.498 -31.757 1.00 93.25 251 TRP A C 1
ATOM 1981 O O . TRP A 1 251 ? 15.491 -18.024 -32.315 1.00 93.25 251 TRP A O 1
ATOM 1991 N N . ILE A 1 252 ? 13.279 -18.425 -32.278 1.00 92.00 252 ILE A N 1
ATOM 1992 C CA . ILE A 1 252 ? 12.977 -17.851 -33.595 1.00 92.00 252 ILE A CA 1
ATOM 1993 C C . ILE A 1 252 ? 11.908 -16.751 -33.497 1.00 92.00 252 ILE A C 1
ATOM 1995 O O . ILE A 1 252 ? 11.038 -16.818 -32.625 1.00 92.00 252 ILE A O 1
ATOM 1999 N N . PRO A 1 253 ? 11.919 -15.732 -34.375 1.00 88.62 253 PRO A N 1
ATOM 2000 C CA . PRO A 1 253 ? 10.837 -14.752 -34.447 1.00 88.62 253 PRO A CA 1
ATOM 2001 C C . PRO A 1 253 ? 9.491 -15.411 -34.779 1.00 88.62 253 PRO A C 1
ATOM 2003 O O . PRO A 1 253 ? 9.359 -16.142 -35.762 1.00 88.62 253 PRO A O 1
ATOM 2006 N N . PHE A 1 254 ? 8.465 -15.130 -33.979 1.00 82.88 254 PHE A N 1
ATOM 2007 C CA . PHE A 1 254 ? 7.152 -15.747 -34.113 1.00 82.88 254 PHE A CA 1
ATOM 2008 C C . PHE A 1 254 ? 6.291 -15.056 -35.186 1.00 82.88 254 PHE A C 1
ATOM 2010 O O . PHE A 1 254 ? 5.909 -13.889 -35.051 1.00 82.88 254 PHE A O 1
ATOM 2017 N N . HIS A 1 255 ? 5.919 -15.800 -36.234 1.00 76.56 255 HIS A N 1
ATOM 2018 C CA . HIS A 1 255 ? 5.047 -15.345 -37.322 1.00 76.56 255 HIS A CA 1
ATOM 2019 C C . HIS A 1 255 ? 3.662 -16.019 -37.264 1.00 76.56 255 HIS A C 1
ATOM 2021 O O . HIS A 1 255 ? 3.544 -17.219 -37.064 1.00 76.56 255 HIS A O 1
ATOM 2027 N N . VAL A 1 256 ? 2.601 -15.235 -37.493 1.00 58.53 256 VAL A N 1
ATOM 2028 C CA . VAL A 1 256 ? 1.171 -15.509 -37.186 1.00 58.53 256 VAL A CA 1
ATOM 2029 C C . VAL A 1 256 ? 0.520 -16.693 -37.943 1.00 58.53 256 VAL A C 1
ATOM 2031 O O . VAL A 1 256 ? -0.675 -16.923 -37.819 1.00 58.53 256 VAL A O 1
ATOM 2034 N N . ALA A 1 257 ? 1.248 -17.478 -38.734 1.00 51.50 257 ALA A N 1
ATOM 2035 C CA . ALA A 1 257 ? 0.624 -18.407 -39.682 1.00 51.50 257 ALA A CA 1
ATOM 2036 C C . ALA A 1 257 ? 0.011 -19.697 -39.080 1.00 51.50 257 ALA A C 1
ATOM 2038 O O . ALA A 1 257 ? -0.516 -20.495 -39.852 1.00 51.50 257 ALA A O 1
ATOM 2039 N N . SER A 1 258 ? 0.058 -19.931 -37.762 1.00 47.47 258 SER A N 1
ATOM 2040 C CA . SER A 1 258 ? -0.193 -21.275 -37.205 1.00 47.47 258 SER A CA 1
ATOM 2041 C C . SER A 1 258 ? -0.851 -21.359 -35.817 1.00 47.47 258 SER A C 1
ATOM 2043 O O . SER A 1 258 ? -0.592 -22.323 -35.103 1.00 47.47 258 SER A O 1
ATOM 2045 N N . LEU A 1 259 ? -1.714 -20.418 -35.416 1.00 53.50 259 LEU A N 1
ATOM 2046 C CA . LEU A 1 259 ? -2.519 -20.606 -34.196 1.00 53.50 259 LEU A CA 1
ATOM 2047 C C . LEU A 1 259 ? -3.997 -20.795 -34.537 1.00 53.50 259 LEU A C 1
ATOM 2049 O O . LEU A 1 259 ? -4.632 -19.915 -35.121 1.00 53.50 259 LEU A O 1
ATOM 2053 N N . ASP A 1 260 ? -4.528 -21.959 -34.163 1.00 50.72 260 ASP A N 1
ATOM 2054 C CA . ASP A 1 260 ? -5.963 -22.148 -33.986 1.00 50.72 260 ASP A CA 1
ATOM 2055 C C . ASP A 1 260 ? -6.407 -21.262 -32.813 1.00 50.72 260 ASP A C 1
ATOM 2057 O O . ASP A 1 260 ? -5.686 -21.130 -31.827 1.00 50.72 260 ASP A O 1
ATOM 2061 N N . ALA A 1 261 ? -7.568 -20.614 -32.929 1.00 50.88 261 ALA A N 1
ATOM 2062 C CA . ALA A 1 261 ? -8.079 -19.738 -31.879 1.00 50.88 261 ALA A CA 1
ATOM 2063 C C . ALA A 1 261 ? -8.300 -20.539 -30.582 1.00 50.88 261 ALA A C 1
ATOM 2065 O O . ALA A 1 261 ? -9.277 -21.283 -30.472 1.00 50.88 261 ALA A O 1
ATOM 2066 N N . GLU A 1 262 ? -7.392 -20.401 -29.615 1.00 56.19 262 GLU A N 1
ATOM 2067 C CA . GLU A 1 262 ? -7.578 -20.947 -28.273 1.00 56.19 262 GLU A CA 1
ATOM 2068 C C . GLU A 1 262 ? -8.703 -20.198 -27.539 1.00 56.19 262 GLU A C 1
ATOM 2070 O O . GLU A 1 262 ? -9.003 -19.034 -27.819 1.00 56.19 262 GLU A O 1
ATOM 2075 N N . GLU A 1 263 ? -9.366 -20.877 -26.598 1.00 61.59 263 GLU A N 1
ATOM 2076 C CA . GLU A 1 263 ? -10.367 -20.236 -25.743 1.00 61.59 263 GLU A CA 1
ATOM 2077 C C . GLU A 1 263 ? -9.720 -19.113 -24.919 1.00 61.59 263 GLU A C 1
ATOM 2079 O O . GLU A 1 263 ? -8.713 -19.322 -24.243 1.00 61.59 263 GLU A O 1
ATOM 2084 N N . ILE A 1 264 ? -10.335 -17.923 -24.941 1.00 67.75 264 ILE A N 1
ATOM 2085 C CA . ILE A 1 264 ? -9.895 -16.768 -24.148 1.00 67.75 264 ILE A CA 1
ATOM 2086 C C . ILE A 1 264 ? -9.802 -17.189 -22.671 1.00 67.75 264 ILE A C 1
ATOM 2088 O O . ILE A 1 264 ? -10.778 -17.721 -22.122 1.00 67.75 264 ILE A O 1
ATOM 2092 N N . PRO A 1 265 ? -8.666 -16.944 -21.995 1.00 83.06 265 PRO A N 1
ATOM 2093 C CA . PRO A 1 265 ? -8.497 -17.359 -20.613 1.00 83.06 265 PRO A CA 1
ATOM 2094 C C . PRO A 1 265 ? -9.480 -16.620 -19.700 1.00 83.06 265 PRO A C 1
ATOM 2096 O O . PRO A 1 265 ? -9.732 -15.429 -19.858 1.00 83.06 265 PRO A O 1
ATOM 2099 N N . LYS A 1 266 ? -10.014 -17.319 -18.691 1.00 87.38 266 LYS A N 1
ATOM 2100 C CA . LYS A 1 266 ? -10.914 -16.716 -17.684 1.00 87.38 266 LYS A CA 1
ATOM 2101 C C . LYS A 1 266 ? -10.191 -15.762 -16.733 1.00 87.38 266 LYS A C 1
ATOM 2103 O O . LYS A 1 266 ? -10.822 -14.916 -16.105 1.00 87.38 266 LYS A O 1
ATOM 2108 N N . THR A 1 267 ? -8.881 -15.928 -16.589 1.00 93.06 267 THR A N 1
ATOM 2109 C CA . THR A 1 267 ? -8.037 -15.138 -15.693 1.00 93.06 267 THR A CA 1
ATOM 2110 C C . THR A 1 267 ? -6.718 -14.809 -16.368 1.00 93.06 267 THR A C 1
ATOM 2112 O O . THR A 1 267 ? -6.198 -15.627 -17.122 1.00 93.06 267 THR A O 1
ATOM 2115 N N . LEU A 1 268 ? -6.146 -13.659 -16.031 1.00 95.00 268 LEU A N 1
ATOM 2116 C CA . LEU A 1 268 ? -4.824 -13.231 -16.461 1.00 95.00 268 LEU A CA 1
ATOM 2117 C C . LEU A 1 268 ? -4.000 -12.828 -15.242 1.00 95.00 268 LEU A C 1
ATOM 2119 O O . LEU A 1 268 ? -4.388 -11.941 -14.485 1.00 95.00 268 LEU A O 1
ATOM 2123 N N . SER A 1 269 ? -2.851 -13.464 -15.057 1.00 96.94 269 SER A N 1
ATOM 2124 C CA . SER A 1 269 ? -1.896 -13.108 -14.012 1.00 96.94 269 SER A CA 1
ATOM 2125 C C . SER A 1 269 ? -0.664 -12.427 -14.595 1.00 96.94 269 SER A C 1
ATOM 2127 O O . SER A 1 269 ? -0.095 -12.893 -15.583 1.00 96.94 269 SER A O 1
ATOM 2129 N N . ILE A 1 270 ? -0.252 -11.320 -13.977 1.00 98.06 270 ILE A N 1
ATOM 2130 C CA . ILE A 1 270 ? 0.907 -10.523 -14.397 1.00 98.06 270 ILE A CA 1
ATOM 2131 C C . ILE A 1 270 ? 1.847 -10.366 -13.208 1.00 98.06 270 ILE A C 1
ATOM 2133 O O . ILE A 1 270 ? 1.420 -9.923 -12.141 1.00 98.06 270 ILE A O 1
ATOM 2137 N N . SER A 1 271 ? 3.122 -10.678 -13.411 1.00 98.38 271 SER A N 1
ATOM 2138 C CA . SER A 1 271 ? 4.195 -10.451 -12.445 1.00 98.38 271 SER A CA 1
ATOM 2139 C C . SER A 1 271 ? 5.181 -9.411 -12.959 1.00 98.38 271 SER A C 1
ATOM 2141 O O . SER A 1 271 ? 5.497 -9.379 -14.145 1.00 98.38 271 SER A O 1
ATOM 2143 N N . SER A 1 272 ? 5.701 -8.579 -12.061 1.00 98.44 272 SER A N 1
ATOM 2144 C CA . SER A 1 272 ? 6.796 -7.648 -12.325 1.00 98.44 272 SER A CA 1
ATOM 2145 C C . SER A 1 272 ? 7.928 -7.864 -11.331 1.00 98.44 272 SER A C 1
ATOM 2147 O O . SER A 1 272 ? 7.670 -7.984 -10.131 1.00 98.44 272 SER A O 1
ATOM 2149 N N . TYR A 1 273 ? 9.172 -7.893 -11.813 1.00 98.12 273 TYR A N 1
ATOM 2150 C CA . TYR A 1 273 ? 10.342 -8.092 -10.964 1.00 98.12 273 TYR A CA 1
ATOM 2151 C C . TYR A 1 273 ? 11.587 -7.361 -11.487 1.00 98.12 273 TYR A C 1
ATOM 2153 O O . TYR A 1 273 ? 12.071 -7.647 -12.586 1.00 98.12 273 TYR A O 1
ATOM 2161 N N . ASN A 1 274 ? 12.139 -6.452 -10.679 1.00 97.12 274 ASN A N 1
ATOM 2162 C CA . ASN A 1 274 ? 13.463 -5.888 -10.918 1.00 97.12 274 ASN A CA 1
ATOM 2163 C C . ASN A 1 274 ? 14.512 -6.933 -10.512 1.00 97.12 274 ASN A C 1
ATOM 2165 O O . ASN A 1 274 ? 14.553 -7.346 -9.352 1.00 97.12 274 ASN A O 1
ATOM 2169 N N . VAL A 1 275 ? 15.322 -7.405 -11.463 1.00 96.06 275 VAL A N 1
ATOM 2170 C CA . VAL A 1 275 ? 16.277 -8.504 -11.220 1.00 96.06 275 VAL A CA 1
ATOM 2171 C C . VAL A 1 275 ? 17.648 -8.031 -10.740 1.00 96.06 275 VAL A C 1
ATOM 2173 O O . VAL A 1 275 ? 18.470 -8.877 -10.381 1.00 96.06 275 VAL A O 1
ATOM 2176 N N . LEU A 1 276 ? 17.864 -6.709 -10.684 1.00 94.25 276 LEU A N 1
ATOM 2177 C CA . LEU A 1 276 ? 19.116 -6.034 -10.342 1.00 94.25 276 LEU A CA 1
ATOM 2178 C C . LEU A 1 276 ? 20.280 -6.418 -11.274 1.00 94.25 276 LEU A C 1
ATOM 2180 O O . LEU A 1 276 ? 20.713 -7.570 -11.320 1.00 94.25 276 LEU A O 1
ATOM 2184 N N . ALA A 1 277 ? 20.840 -5.453 -12.002 1.00 92.88 277 ALA A N 1
ATOM 2185 C CA . ALA A 1 277 ? 21.949 -5.732 -12.920 1.00 92.88 277 ALA A CA 1
ATOM 2186 C C . ALA A 1 277 ? 23.310 -5.932 -12.220 1.00 92.88 277 ALA A C 1
ATOM 2188 O O . ALA A 1 277 ? 23.615 -5.323 -11.196 1.00 92.88 277 ALA A O 1
ATOM 2189 N N . GLU A 1 278 ? 24.176 -6.737 -12.842 1.00 91.75 278 GLU A N 1
ATOM 2190 C CA . GLU A 1 278 ? 25.563 -6.970 -12.416 1.00 91.75 278 GLU A CA 1
ATOM 2191 C C . GLU A 1 278 ? 26.510 -5.957 -13.077 1.00 91.75 278 GLU A C 1
ATOM 2193 O O . GLU A 1 278 ? 26.855 -6.089 -14.248 1.00 91.75 278 GLU A O 1
ATOM 2198 N N . PHE A 1 279 ? 26.926 -4.918 -12.348 1.00 91.44 279 PHE A N 1
ATOM 2199 C CA . PHE A 1 279 ? 27.716 -3.809 -12.913 1.00 91.44 279 PHE A CA 1
ATOM 2200 C C . PHE A 1 279 ? 29.236 -4.055 -12.946 1.00 91.44 279 PHE A C 1
ATOM 2202 O O . PHE A 1 279 ? 29.976 -3.284 -13.571 1.00 91.44 279 PHE A O 1
ATOM 2209 N N . GLU A 1 280 ? 29.723 -5.104 -12.283 1.00 92.69 280 GLU A N 1
ATOM 2210 C CA . GLU A 1 280 ? 31.136 -5.490 -12.282 1.00 92.69 280 GLU A CA 1
ATOM 2211 C C . GLU A 1 280 ? 31.439 -6.484 -13.404 1.00 92.69 280 GLU A C 1
ATOM 2213 O O . GLU A 1 280 ? 30.632 -7.357 -13.693 1.00 92.69 280 GLU A O 1
ATOM 2218 N N . TYR A 1 281 ? 32.596 -6.333 -14.058 1.00 91.50 281 TYR A N 1
ATOM 2219 C CA . TYR A 1 281 ? 33.015 -7.216 -15.147 1.00 91.50 281 TYR A CA 1
ATOM 2220 C C . TYR A 1 281 ? 34.107 -8.198 -14.679 1.00 91.50 281 TYR A C 1
ATOM 2222 O O . TYR A 1 281 ? 35.144 -7.727 -14.188 1.00 91.50 281 TYR A O 1
ATOM 2230 N N . PRO A 1 282 ? 33.982 -9.512 -14.951 1.00 90.50 282 PRO A N 1
ATOM 2231 C CA . PRO A 1 282 ? 32.834 -10.165 -15.593 1.00 90.50 282 PRO A CA 1
ATOM 2232 C C . PRO A 1 282 ? 31.611 -10.195 -14.665 1.00 90.50 282 PRO A C 1
ATOM 2234 O O . PRO A 1 282 ? 31.773 -10.142 -13.447 1.00 90.50 282 PRO A O 1
ATOM 2237 N N . ALA A 1 283 ? 30.409 -10.277 -15.244 1.00 89.44 283 ALA A N 1
ATOM 2238 C CA . ALA A 1 283 ? 29.172 -10.347 -14.469 1.00 89.44 283 ALA A CA 1
ATOM 2239 C C . ALA A 1 283 ? 29.165 -11.581 -13.548 1.00 89.44 283 ALA A C 1
ATOM 2241 O O . ALA A 1 283 ? 29.611 -12.663 -13.935 1.00 89.44 283 ALA A O 1
ATOM 2242 N N . SER A 1 284 ? 28.658 -11.419 -12.324 1.00 90.31 284 SER A N 1
ATOM 2243 C CA . SER A 1 284 ? 28.492 -12.529 -11.385 1.00 90.31 284 SER A CA 1
ATOM 2244 C C . SER A 1 284 ? 27.176 -13.260 -11.644 1.00 90.31 284 SER A C 1
ATOM 2246 O O . SER A 1 284 ? 26.102 -12.681 -11.522 1.00 90.31 284 SER A O 1
ATOM 2248 N N . SER A 1 285 ? 27.234 -14.563 -11.917 1.00 89.56 285 SER A N 1
ATOM 2249 C CA . SER A 1 285 ? 26.035 -15.400 -12.076 1.00 89.56 285 SER A CA 1
ATOM 2250 C C . SER A 1 285 ? 25.498 -15.967 -10.753 1.00 89.56 285 SER A C 1
ATOM 2252 O O . SER A 1 285 ? 24.537 -16.737 -10.746 1.00 89.56 285 SER A O 1
ATOM 2254 N N . ALA A 1 286 ? 26.078 -15.580 -9.608 1.00 89.88 286 ALA A N 1
ATOM 2255 C CA . ALA A 1 286 ? 25.779 -16.171 -8.300 1.00 89.88 286 ALA A CA 1
ATOM 2256 C C . ALA A 1 286 ? 24.299 -16.052 -7.884 1.00 89.88 286 ALA A C 1
ATOM 2258 O O . ALA A 1 286 ? 23.767 -16.955 -7.238 1.00 89.88 286 ALA A O 1
ATOM 2259 N N . ARG A 1 287 ? 23.615 -14.963 -8.270 1.00 91.44 287 ARG A N 1
ATOM 2260 C CA . ARG A 1 287 ? 22.198 -14.735 -7.934 1.00 91.44 287 ARG A CA 1
ATOM 2261 C C . ARG A 1 287 ? 21.222 -15.406 -8.901 1.00 91.44 287 ARG A C 1
ATOM 2263 O O . ARG A 1 287 ? 20.062 -15.594 -8.536 1.00 91.44 287 ARG A O 1
ATOM 2270 N N . TYR A 1 288 ? 21.650 -15.783 -10.108 1.00 93.75 288 TYR A N 1
ATOM 2271 C CA . TYR A 1 288 ? 20.736 -16.206 -11.179 1.00 93.75 288 TYR A CA 1
ATOM 2272 C C . TYR A 1 288 ? 19.860 -17.408 -10.790 1.00 93.75 288 TYR A C 1
ATOM 2274 O O . TYR A 1 288 ? 18.644 -17.310 -10.968 1.00 93.75 288 TYR A O 1
ATOM 2282 N N . PRO A 1 289 ? 20.387 -18.480 -10.159 1.00 93.25 289 PRO A N 1
ATOM 2283 C CA . PRO A 1 289 ? 19.549 -19.597 -9.717 1.00 93.25 289 PRO A CA 1
ATOM 2284 C C . PRO A 1 289 ? 18.481 -19.186 -8.693 1.00 93.25 289 PRO A C 1
ATOM 2286 O O . PRO A 1 289 ? 17.367 -19.709 -8.704 1.00 93.25 289 PRO A O 1
ATOM 2289 N N . LEU A 1 290 ? 18.798 -18.234 -7.808 1.00 92.56 290 LEU A N 1
ATOM 2290 C CA . LEU A 1 290 ? 17.855 -17.732 -6.809 1.00 92.56 290 LEU A CA 1
ATOM 2291 C C . LEU A 1 290 ? 16.760 -16.870 -7.451 1.00 92.56 290 LEU A C 1
ATOM 2293 O O . LEU A 1 290 ? 15.593 -17.003 -7.089 1.00 92.56 290 LEU A O 1
ATOM 2297 N N . ILE A 1 291 ? 17.112 -16.035 -8.431 1.00 94.62 291 ILE A N 1
ATOM 2298 C CA . ILE A 1 291 ? 16.150 -15.229 -9.198 1.00 94.62 291 ILE A CA 1
ATOM 2299 C C . ILE A 1 291 ? 15.195 -16.139 -9.981 1.00 94.62 291 ILE A C 1
ATOM 2301 O O . ILE A 1 291 ? 13.982 -15.954 -9.900 1.00 94.62 291 ILE A O 1
ATOM 2305 N N . ILE A 1 292 ? 15.713 -17.164 -10.669 1.00 95.88 292 ILE A N 1
ATOM 2306 C CA . ILE A 1 292 ? 14.902 -18.156 -11.396 1.00 95.88 292 ILE A CA 1
ATOM 2307 C C . ILE A 1 292 ? 13.963 -18.892 -10.430 1.00 95.88 292 ILE A C 1
ATOM 2309 O O . ILE A 1 292 ? 12.757 -18.972 -10.666 1.00 95.88 292 ILE A O 1
ATOM 2313 N N . LYS A 1 293 ? 14.477 -19.345 -9.278 1.00 94.19 293 LYS A N 1
ATOM 2314 C CA . LYS A 1 293 ? 13.665 -19.963 -8.217 1.00 94.19 293 LYS A CA 1
ATOM 2315 C C . LYS A 1 293 ? 12.561 -19.032 -7.706 1.00 94.19 293 LYS A C 1
ATOM 2317 O O . LYS A 1 293 ? 11.466 -19.506 -7.402 1.00 94.19 293 LYS A O 1
ATOM 2322 N N . ASN A 1 294 ? 12.839 -17.733 -7.588 1.00 94.38 294 ASN A N 1
ATOM 2323 C CA . ASN A 1 294 ? 11.845 -16.740 -7.193 1.00 94.38 294 ASN A CA 1
ATOM 2324 C C . ASN A 1 294 ? 10.754 -16.604 -8.260 1.00 94.38 294 ASN A C 1
ATOM 2326 O O . ASN A 1 294 ? 9.584 -16.685 -7.900 1.00 94.38 294 ASN A O 1
ATOM 2330 N N . ILE A 1 295 ? 11.121 -16.483 -9.541 1.00 96.50 295 ILE A N 1
ATOM 2331 C CA . ILE A 1 295 ? 10.193 -16.385 -10.686 1.00 96.50 295 ILE A CA 1
ATOM 2332 C C . ILE A 1 295 ? 9.275 -17.614 -10.788 1.00 96.50 295 ILE A C 1
ATOM 2334 O O . ILE A 1 295 ? 8.084 -17.473 -11.054 1.00 96.50 295 ILE A O 1
ATOM 2338 N N . LEU A 1 296 ? 9.811 -18.812 -10.541 1.00 95.69 296 LEU A N 1
ATOM 2339 C CA . LEU A 1 296 ? 9.071 -20.080 -10.605 1.00 95.69 296 LEU A CA 1
ATOM 2340 C C . LEU A 1 296 ? 8.325 -20.426 -9.304 1.00 95.69 296 LEU A C 1
ATOM 2342 O O . LEU A 1 296 ? 7.692 -21.479 -9.200 1.00 95.69 296 LEU A O 1
ATOM 2346 N N . SER A 1 297 ? 8.397 -19.576 -8.277 1.00 93.75 297 SER A N 1
ATOM 2347 C CA . SER A 1 297 ? 7.671 -19.810 -7.029 1.00 93.75 297 SER A CA 1
ATOM 2348 C C . SER A 1 297 ? 6.158 -19.671 -7.228 1.00 93.75 297 SER A C 1
ATOM 2350 O O . SER A 1 297 ? 5.699 -18.901 -8.068 1.00 93.75 297 SER A O 1
ATOM 2352 N N . ARG A 1 298 ? 5.358 -20.382 -6.421 1.00 90.56 298 ARG A N 1
ATOM 2353 C CA . ARG A 1 298 ? 3.883 -20.339 -6.489 1.00 90.56 298 ARG A CA 1
ATOM 2354 C C . ARG A 1 298 ? 3.322 -18.913 -6.418 1.00 90.56 298 ARG A C 1
ATOM 2356 O O . ARG A 1 298 ? 2.336 -18.621 -7.085 1.00 90.56 298 ARG A O 1
ATOM 2363 N N . ASP A 1 299 ? 3.957 -18.056 -5.626 1.00 89.44 299 ASP A N 1
ATOM 2364 C CA . ASP A 1 299 ? 3.544 -16.666 -5.429 1.00 89.44 299 ASP A CA 1
ATOM 2365 C C . ASP A 1 299 ? 3.988 -15.753 -6.588 1.00 89.44 299 ASP A C 1
ATOM 2367 O O . ASP A 1 299 ? 3.441 -14.670 -6.762 1.00 89.44 299 ASP A O 1
ATOM 2371 N N . ALA A 1 300 ? 4.951 -16.168 -7.411 1.00 93.75 300 ALA A N 1
ATOM 2372 C CA . ALA A 1 300 ? 5.458 -15.382 -8.537 1.00 93.75 300 ALA A CA 1
ATOM 2373 C C . ALA A 1 300 ? 4.931 -15.837 -9.900 1.00 93.75 300 ALA A C 1
ATOM 2375 O O . ALA A 1 300 ? 4.843 -15.022 -10.819 1.00 93.75 300 ALA A O 1
ATOM 2376 N N . LEU A 1 301 ? 4.593 -17.123 -10.037 1.00 95.56 301 LEU A N 1
ATOM 2377 C CA . LEU A 1 301 ? 4.217 -17.734 -11.305 1.00 95.56 301 LEU A CA 1
ATOM 2378 C C . LEU A 1 301 ? 3.017 -17.004 -11.922 1.00 95.56 301 LEU A C 1
ATOM 2380 O O . LEU A 1 301 ? 1.950 -16.888 -11.307 1.00 95.56 301 LEU A O 1
ATOM 2384 N N . ALA A 1 302 ? 3.195 -16.510 -13.140 1.00 96.81 302 ALA A N 1
ATOM 2385 C CA . ALA A 1 302 ? 2.213 -15.695 -13.834 1.00 96.81 302 ALA A CA 1
ATOM 2386 C C . ALA A 1 302 ? 2.072 -16.127 -15.293 1.00 96.81 302 ALA A C 1
ATOM 2388 O O . ALA A 1 302 ? 2.822 -16.966 -15.789 1.00 96.81 302 ALA A O 1
ATOM 2389 N N . ASP A 1 303 ? 1.083 -15.568 -15.979 1.00 96.88 303 ASP A N 1
ATOM 2390 C CA . ASP A 1 303 ? 0.926 -15.759 -17.418 1.00 96.88 303 ASP A CA 1
ATOM 2391 C C . ASP A 1 303 ? 1.789 -14.774 -18.204 1.00 96.88 303 ASP A C 1
ATOM 2393 O O . ASP A 1 303 ? 2.217 -15.079 -19.313 1.00 96.88 303 ASP A O 1
ATOM 2397 N N . VAL A 1 304 ? 2.077 -13.612 -17.610 1.00 98.19 304 VAL A N 1
ATOM 2398 C CA . VAL A 1 304 ? 2.972 -12.594 -18.159 1.00 98.19 304 VAL A CA 1
ATOM 2399 C C . VAL A 1 304 ? 3.967 -12.163 -17.088 1.00 98.19 304 VAL A C 1
ATOM 2401 O O . VAL A 1 304 ? 3.578 -11.805 -15.976 1.00 98.19 304 VAL A O 1
ATOM 2404 N N . LEU A 1 305 ? 5.252 -12.162 -17.426 1.00 98.62 305 LEU A N 1
ATOM 2405 C CA . LEU A 1 305 ? 6.352 -11.761 -16.559 1.00 98.62 305 LEU A CA 1
ATOM 2406 C C . LEU A 1 305 ? 7.073 -10.550 -17.153 1.00 98.62 305 LEU A C 1
ATOM 2408 O O . LEU A 1 305 ? 7.567 -10.590 -18.277 1.00 98.62 305 LEU A O 1
ATOM 2412 N N . VAL A 1 306 ? 7.164 -9.477 -16.375 1.00 98.75 306 VAL A N 1
ATOM 2413 C CA . VAL A 1 306 ? 7.794 -8.214 -16.755 1.00 98.75 306 VAL A CA 1
ATOM 2414 C C . VAL A 1 306 ? 9.058 -8.019 -15.924 1.00 98.75 306 VAL A C 1
ATOM 2416 O O . VAL A 1 306 ? 8.993 -7.852 -14.709 1.00 98.75 306 VAL A O 1
ATOM 2419 N N . LEU A 1 307 ? 10.218 -8.028 -16.575 1.00 98.56 307 LEU A N 1
ATOM 2420 C CA . LEU A 1 307 ? 11.515 -7.918 -15.911 1.00 98.56 307 LEU A CA 1
ATOM 2421 C C . LEU A 1 307 ? 12.157 -6.556 -16.179 1.00 98.56 307 LEU A C 1
ATOM 2423 O O . LEU A 1 307 ? 12.123 -6.062 -17.310 1.00 98.56 307 LEU A O 1
ATOM 2427 N N . GLN A 1 308 ? 12.765 -5.957 -15.152 1.00 97.94 308 GLN A N 1
ATOM 2428 C CA . GLN A 1 308 ? 13.572 -4.733 -15.258 1.00 97.94 308 GLN A CA 1
ATOM 2429 C C . GLN A 1 308 ? 15.040 -5.019 -14.934 1.00 97.94 308 GLN A C 1
ATOM 2431 O O . GLN A 1 308 ? 15.340 -5.961 -14.212 1.00 97.94 308 GLN A O 1
ATOM 2436 N N . GLU A 1 309 ? 15.940 -4.183 -15.459 1.00 96.38 309 GLU A N 1
ATOM 2437 C CA . GLU A 1 309 ? 17.401 -4.313 -15.299 1.00 96.38 309 GLU A CA 1
ATOM 2438 C C . GLU A 1 309 ? 18.001 -5.586 -15.914 1.00 96.38 309 GLU A C 1
ATOM 2440 O O . GLU A 1 309 ? 19.049 -6.070 -15.498 1.00 96.38 309 GLU A O 1
ATOM 2445 N N . VAL A 1 310 ? 17.371 -6.096 -16.973 1.00 97.25 310 VAL A N 1
ATOM 2446 C CA . VAL A 1 310 ? 17.843 -7.290 -17.678 1.00 97.25 310 VAL A CA 1
ATOM 2447 C C . VAL A 1 310 ? 19.088 -6.969 -18.512 1.00 97.25 310 VAL A C 1
ATOM 2449 O O . VAL A 1 310 ? 19.071 -6.053 -19.347 1.00 97.25 310 VAL A O 1
ATOM 2452 N N . THR A 1 311 ? 20.149 -7.747 -18.288 1.00 96.44 311 THR A N 1
ATOM 2453 C CA . THR A 1 311 ? 21.420 -7.729 -19.030 1.00 96.44 311 THR A CA 1
ATOM 2454 C C . THR A 1 311 ? 21.477 -8.868 -20.056 1.00 96.44 311 THR A C 1
ATOM 2456 O O . THR A 1 311 ? 20.673 -9.801 -19.999 1.00 96.44 311 THR A O 1
ATOM 2459 N N . ASP A 1 312 ? 22.433 -8.809 -20.992 1.00 95.12 312 ASP A N 1
ATOM 2460 C CA . ASP A 1 312 ? 22.580 -9.842 -22.033 1.00 95.12 312 ASP A CA 1
ATOM 2461 C C . ASP A 1 312 ? 22.875 -11.233 -21.441 1.00 95.12 312 ASP A C 1
ATOM 2463 O O . ASP A 1 312 ? 22.286 -12.232 -21.857 1.00 95.12 312 ASP A O 1
ATOM 2467 N N . ASP A 1 313 ? 23.762 -11.282 -20.443 1.00 94.69 313 ASP A N 1
ATOM 2468 C CA . ASP A 1 313 ? 24.196 -12.510 -19.765 1.00 94.69 313 ASP A CA 1
ATOM 2469 C C . ASP A 1 313 ? 23.052 -13.166 -18.975 1.00 94.69 313 ASP A C 1
ATOM 2471 O O . ASP A 1 313 ? 22.792 -14.369 -19.094 1.00 94.69 313 ASP A O 1
ATOM 2475 N N . PHE A 1 314 ? 22.289 -12.354 -18.234 1.00 96.62 314 PHE A N 1
ATOM 2476 C CA . PHE A 1 314 ? 21.152 -12.853 -17.471 1.00 96.62 314 PHE A CA 1
ATOM 2477 C C . PHE A 1 314 ? 20.029 -13.360 -18.381 1.00 96.62 314 PHE A C 1
ATOM 2479 O O . PHE A 1 314 ? 19.512 -14.446 -18.134 1.00 96.62 314 PHE A O 1
ATOM 2486 N N . LEU A 1 315 ? 19.670 -12.629 -19.449 1.00 97.19 315 LEU A N 1
ATOM 2487 C CA . LEU A 1 315 ? 18.626 -13.080 -20.379 1.00 97.19 315 LEU A CA 1
ATOM 2488 C C . LEU A 1 315 ? 19.012 -14.397 -21.059 1.00 97.19 315 LEU A C 1
ATOM 2490 O O . LEU A 1 315 ? 18.183 -15.297 -21.168 1.00 97.19 315 LEU A O 1
ATOM 2494 N N . SER A 1 316 ? 20.276 -14.516 -21.468 1.00 95.62 316 SER A N 1
ATOM 2495 C CA . SER A 1 316 ? 20.812 -15.746 -22.053 1.00 95.62 316 SER A CA 1
ATOM 2496 C C . SER A 1 316 ? 20.679 -16.930 -21.094 1.00 95.62 316 SER A C 1
ATOM 2498 O O . SER A 1 316 ? 20.223 -17.995 -21.496 1.00 95.62 316 SER A O 1
ATOM 2500 N N . THR A 1 317 ? 21.016 -16.738 -19.815 1.00 96.19 317 THR A N 1
ATOM 2501 C CA . THR A 1 317 ? 20.876 -17.782 -18.787 1.00 96.19 317 THR A CA 1
ATOM 2502 C C . THR A 1 317 ? 19.407 -18.121 -18.518 1.00 96.19 317 THR A C 1
ATOM 2504 O O . THR A 1 317 ? 19.043 -19.291 -18.437 1.00 96.19 317 THR A O 1
ATOM 2507 N N . LEU A 1 318 ? 18.549 -17.103 -18.405 1.00 97.25 318 LEU A N 1
ATOM 2508 C CA . LEU A 1 318 ? 17.125 -17.252 -18.106 1.00 97.25 318 LEU A CA 1
ATOM 2509 C C . LEU A 1 318 ? 16.394 -18.062 -19.185 1.00 97.25 318 LEU A C 1
ATOM 2511 O O . LEU A 1 318 ? 15.620 -18.953 -18.854 1.00 97.25 318 LEU A O 1
ATOM 2515 N N . LEU A 1 319 ? 16.646 -17.768 -20.464 1.00 96.81 319 LEU A N 1
ATOM 2516 C CA . LEU A 1 319 ? 15.978 -18.425 -21.594 1.00 96.81 319 LEU A CA 1
ATOM 2517 C C . LEU A 1 319 ? 16.553 -19.810 -21.937 1.00 96.81 319 LEU A C 1
ATOM 2519 O O . LEU A 1 319 ? 15.984 -20.509 -22.774 1.00 96.81 319 LEU A O 1
ATOM 2523 N N . GLN A 1 320 ? 17.666 -20.215 -21.316 1.00 94.75 320 GLN A N 1
ATOM 2524 C CA . GLN A 1 320 ? 18.193 -21.583 -21.400 1.00 94.75 320 GLN A CA 1
ATOM 2525 C C . GLN A 1 320 ? 17.546 -22.527 -20.379 1.00 94.75 320 GLN A C 1
ATOM 2527 O O . GLN A 1 320 ? 17.528 -23.742 -20.593 1.00 94.75 320 GLN A O 1
ATOM 2532 N N . ASP A 1 321 ? 17.001 -21.990 -19.286 1.00 96.38 321 ASP A N 1
ATOM 2533 C CA . ASP A 1 321 ? 16.319 -22.781 -18.267 1.00 96.38 321 ASP A CA 1
ATOM 2534 C C . ASP A 1 321 ? 15.052 -23.432 -18.853 1.00 96.38 321 ASP A C 1
ATOM 2536 O O . ASP A 1 321 ? 14.228 -22.786 -19.501 1.00 96.38 321 ASP A O 1
ATOM 2540 N N . GLU A 1 322 ? 14.928 -24.750 -18.695 1.00 95.06 322 GLU A N 1
ATOM 2541 C CA . GLU A 1 322 ? 13.810 -25.537 -19.234 1.00 95.06 322 GLU A CA 1
ATOM 2542 C C . GLU A 1 322 ? 12.482 -25.164 -18.571 1.00 95.06 322 GLU A C 1
ATOM 2544 O O . GLU A 1 322 ? 11.511 -24.886 -19.265 1.00 95.06 322 GLU A O 1
ATOM 2549 N N . ALA A 1 323 ? 12.460 -25.012 -17.244 1.00 96.00 323 ALA A N 1
ATOM 2550 C CA . ALA A 1 323 ? 11.236 -24.680 -16.525 1.00 96.00 323 ALA A CA 1
ATOM 2551 C C . ALA A 1 323 ? 10.732 -23.266 -16.858 1.00 96.00 323 ALA A C 1
ATOM 2553 O O . ALA A 1 323 ? 9.527 -23.017 -16.849 1.00 96.00 323 ALA A O 1
ATOM 2554 N N . ILE A 1 324 ? 11.634 -22.329 -17.167 1.00 96.56 324 ILE A N 1
ATOM 2555 C CA . ILE A 1 324 ? 11.247 -21.007 -17.675 1.00 96.56 324 ILE A CA 1
ATOM 2556 C C . ILE A 1 324 ? 10.624 -21.112 -19.067 1.00 96.56 324 ILE A C 1
ATOM 2558 O O . ILE A 1 324 ? 9.591 -20.484 -19.295 1.00 96.56 324 ILE A O 1
ATOM 2562 N N . ARG A 1 325 ? 11.212 -21.898 -19.976 1.00 94.38 325 ARG A N 1
ATOM 2563 C CA . ARG A 1 325 ? 10.688 -22.099 -21.338 1.00 94.38 325 ARG A CA 1
ATOM 2564 C C . ARG A 1 325 ? 9.317 -22.767 -21.341 1.00 94.38 325 ARG A C 1
ATOM 2566 O O . ARG A 1 325 ? 8.428 -22.291 -22.041 1.00 94.38 325 ARG A O 1
ATOM 2573 N N . ASP A 1 326 ? 9.129 -23.782 -20.501 1.00 92.81 326 ASP A N 1
ATOM 2574 C CA . ASP A 1 326 ? 7.854 -24.493 -20.352 1.00 92.81 326 ASP A CA 1
ATOM 2575 C C . ASP A 1 326 ? 6.720 -23.558 -19.917 1.00 92.81 326 ASP A C 1
ATOM 2577 O O . ASP A 1 326 ? 5.569 -23.701 -20.332 1.00 92.81 326 ASP A O 1
ATOM 2581 N N . VAL A 1 327 ? 7.036 -22.589 -19.054 1.00 94.38 327 VAL A N 1
ATOM 2582 C CA . VAL A 1 327 ? 6.060 -21.617 -18.553 1.00 94.38 327 VAL A CA 1
ATOM 2583 C C . VAL A 1 327 ? 5.889 -20.445 -19.515 1.00 94.38 327 VAL A C 1
ATOM 2585 O O . VAL A 1 327 ? 4.777 -19.944 -19.651 1.00 94.38 327 VAL A O 1
ATOM 2588 N N . TYR A 1 328 ? 6.961 -19.976 -20.151 1.00 95.31 328 TYR A N 1
ATOM 2589 C CA . TYR A 1 328 ? 6.972 -18.768 -20.972 1.00 95.31 328 TYR A CA 1
ATOM 2590 C C . TYR A 1 328 ? 7.542 -19.049 -22.369 1.00 95.31 328 TYR A C 1
ATOM 2592 O O . TYR A 1 328 ? 8.694 -18.705 -22.654 1.00 95.31 328 TYR A O 1
ATOM 2600 N N . PRO A 1 329 ? 6.728 -19.619 -23.269 1.00 92.12 329 PRO A N 1
ATOM 2601 C CA . PRO A 1 329 ? 7.131 -19.885 -24.644 1.00 92.12 329 PRO A CA 1
ATOM 2602 C C . PRO A 1 329 ? 7.462 -18.623 -25.451 1.00 92.12 329 PRO A C 1
ATOM 2604 O O . PRO A 1 329 ? 8.205 -18.717 -26.423 1.00 92.12 329 PRO A O 1
ATOM 2607 N N . PHE A 1 330 ? 6.935 -17.449 -25.079 1.00 94.12 330 PHE A N 1
ATOM 2608 C CA . PHE A 1 330 ? 7.147 -16.197 -25.813 1.00 94.12 330 PHE A CA 1
ATOM 2609 C C . PHE A 1 330 ? 7.986 -15.196 -25.014 1.00 94.12 330 PHE A C 1
ATOM 2611 O O . PHE A 1 330 ? 7.695 -14.924 -23.849 1.00 94.12 330 PHE A O 1
ATOM 2618 N N . SER A 1 331 ? 8.967 -14.563 -25.663 1.00 96.56 331 SER A N 1
ATOM 2619 C CA . SER A 1 331 ? 9.796 -13.494 -25.084 1.00 96.56 331 SER A CA 1
ATOM 2620 C C . SER A 1 331 ? 9.908 -12.295 -26.027 1.00 96.56 331 SER A C 1
ATOM 2622 O O . SER A 1 331 ? 9.985 -12.456 -27.243 1.00 96.56 331 SER A O 1
ATOM 2624 N N . SER A 1 332 ? 9.950 -11.066 -25.502 1.00 95.69 332 SER A N 1
ATOM 2625 C CA . SER A 1 332 ? 10.128 -9.873 -26.344 1.00 95.69 332 SER A CA 1
ATOM 2626 C C . SER A 1 332 ? 11.506 -9.846 -27.013 1.00 95.69 332 SER A C 1
ATOM 2628 O O . SER A 1 332 ? 11.640 -9.370 -28.136 1.00 95.69 332 SER A O 1
ATOM 2630 N N . HIS A 1 333 ? 12.516 -10.424 -26.365 1.00 94.75 333 HIS A N 1
ATOM 2631 C CA . HIS A 1 333 ? 13.875 -10.549 -26.891 1.00 94.75 333 HIS A CA 1
ATOM 2632 C C . HIS A 1 333 ? 14.338 -12.000 -26.749 1.00 94.75 333 HIS A C 1
ATOM 2634 O O . HIS A 1 333 ? 14.078 -12.623 -25.718 1.00 94.75 333 HIS A O 1
ATOM 2640 N N . GLY A 1 334 ? 15.018 -12.538 -27.757 1.00 93.00 334 GLY A N 1
ATOM 2641 C CA . GLY A 1 334 ? 15.665 -13.841 -27.635 1.00 93.00 334 GLY A CA 1
ATOM 2642 C C . GLY A 1 334 ? 17.024 -13.763 -26.921 1.00 93.00 334 GLY A C 1
ATOM 2643 O O . GLY A 1 334 ? 17.462 -12.668 -26.557 1.00 93.00 334 GLY A O 1
ATOM 2644 N N . PRO A 1 335 ? 17.686 -14.909 -26.687 1.00 94.31 335 PRO A N 1
ATOM 2645 C CA . PRO A 1 335 ? 18.952 -14.977 -25.959 1.00 94.31 335 PRO A CA 1
ATOM 2646 C C . PRO A 1 335 ? 20.131 -14.401 -26.773 1.00 94.31 335 PRO A C 1
ATOM 2648 O O . PRO A 1 335 ? 20.457 -14.942 -27.829 1.00 94.31 335 PRO A O 1
ATOM 2651 N N . PRO A 1 336 ? 20.828 -13.356 -26.278 1.00 92.44 336 PRO A N 1
ATOM 2652 C CA . PRO A 1 336 ? 21.949 -12.720 -26.987 1.00 92.44 336 PRO A CA 1
ATOM 2653 C C . PRO A 1 336 ? 23.164 -13.601 -27.296 1.00 92.44 336 PRO A C 1
ATOM 2655 O O . PRO A 1 336 ? 24.029 -13.195 -28.064 1.00 92.44 336 PRO A O 1
ATOM 2658 N N . ASN A 1 337 ? 23.287 -14.772 -26.669 1.00 90.19 337 ASN A N 1
ATOM 2659 C CA . ASN A 1 337 ? 24.361 -15.718 -26.968 1.00 90.19 337 ASN A CA 1
ATOM 2660 C C . ASN A 1 337 ? 24.046 -16.658 -28.149 1.00 90.19 337 ASN A C 1
ATOM 2662 O O . ASN A 1 337 ? 24.908 -17.451 -28.533 1.00 90.19 337 ASN A O 1
ATOM 2666 N N . GLN A 1 338 ? 22.841 -16.583 -28.724 1.00 92.94 338 GLN A N 1
ATOM 2667 C CA . GLN A 1 338 ? 22.488 -17.272 -29.962 1.00 92.94 338 GLN A CA 1
ATOM 2668 C C . GLN A 1 338 ? 22.992 -16.461 -31.167 1.00 92.94 338 GLN A C 1
ATOM 2670 O O . GLN A 1 338 ? 22.794 -15.254 -31.237 1.00 92.94 338 GLN A O 1
ATOM 2675 N N . ALA A 1 339 ? 23.661 -17.117 -32.120 1.00 87.38 339 ALA A N 1
ATOM 2676 C CA . ALA A 1 339 ? 24.459 -16.443 -33.154 1.00 87.38 339 ALA A CA 1
ATOM 2677 C C . ALA A 1 339 ? 23.667 -15.550 -34.135 1.00 87.38 339 ALA A C 1
ATOM 2679 O O . ALA A 1 339 ? 24.237 -14.648 -34.748 1.00 87.38 339 ALA A O 1
ATOM 2680 N N . ASP A 1 340 ? 22.378 -15.820 -34.321 1.00 88.00 340 ASP A N 1
ATOM 2681 C CA . ASP A 1 340 ? 21.458 -15.098 -35.205 1.00 88.00 340 ASP A CA 1
ATOM 2682 C C . ASP A 1 340 ? 20.570 -14.085 -34.463 1.00 88.00 340 ASP A C 1
ATOM 2684 O O . ASP A 1 340 ? 19.750 -13.417 -35.093 1.00 88.00 340 ASP A O 1
ATOM 2688 N N . ILE A 1 341 ? 20.750 -13.931 -33.147 1.00 90.62 341 ILE A N 1
ATOM 2689 C CA . ILE A 1 341 ? 19.985 -13.003 -32.311 1.00 90.62 341 ILE A CA 1
ATOM 2690 C C . ILE A 1 341 ? 20.859 -11.817 -31.928 1.00 90.62 341 ILE A C 1
ATOM 2692 O O . ILE A 1 341 ? 22.005 -11.961 -31.514 1.00 90.62 341 ILE A O 1
ATOM 2696 N N . GLU A 1 342 ? 20.312 -10.610 -32.059 1.00 90.44 342 GLU A N 1
ATOM 2697 C CA . GLU A 1 342 ? 21.046 -9.410 -31.673 1.00 90.44 342 GLU A CA 1
ATOM 2698 C C . GLU A 1 342 ? 21.115 -9.226 -30.151 1.00 90.44 342 GLU A C 1
ATOM 2700 O O . GLU A 1 342 ? 20.164 -9.548 -29.433 1.00 90.44 342 GLU A O 1
ATOM 2705 N N . PRO A 1 343 ? 22.194 -8.608 -29.639 1.00 93.31 343 PRO A N 1
ATOM 2706 C CA . PRO A 1 343 ? 22.264 -8.239 -28.238 1.00 93.31 343 PRO A CA 1
ATOM 2707 C C . PRO A 1 343 ? 21.221 -7.181 -27.879 1.00 93.31 343 PRO A C 1
ATOM 2709 O O . PRO A 1 343 ? 20.759 -6.398 -28.719 1.00 93.31 343 PRO A O 1
ATOM 2712 N N . LEU A 1 344 ? 20.906 -7.084 -26.586 1.00 93.25 344 LEU A N 1
ATOM 2713 C CA . LEU A 1 344 ? 19.973 -6.079 -26.097 1.00 93.25 344 LEU A CA 1
ATOM 2714 C C . LEU A 1 344 ? 20.499 -4.663 -26.400 1.00 93.25 344 LEU A C 1
ATOM 2716 O O . LEU A 1 344 ? 21.709 -4.419 -26.359 1.00 93.25 344 LEU A O 1
ATOM 2720 N N . PRO A 1 345 ? 19.623 -3.682 -26.667 1.00 89.69 345 PRO A N 1
ATOM 2721 C CA . PRO A 1 345 ? 20.062 -2.364 -27.112 1.00 89.69 345 PRO A CA 1
ATOM 2722 C C . PRO A 1 345 ? 20.811 -1.584 -26.026 1.00 89.69 345 PRO A C 1
ATOM 2724 O O . PRO A 1 345 ? 21.746 -0.854 -26.335 1.00 89.69 345 PRO A O 1
ATOM 2727 N N . SER A 1 346 ? 20.424 -1.708 -24.754 1.00 91.75 346 SER A N 1
ATOM 2728 C CA . SER A 1 346 ? 21.080 -1.026 -23.632 1.00 91.75 346 SER A CA 1
ATOM 2729 C C . SER A 1 346 ? 21.759 -2.016 -22.685 1.00 91.75 346 SER A C 1
ATOM 2731 O O . SER A 1 346 ? 21.689 -3.231 -22.865 1.00 91.75 346 SER A O 1
ATOM 2733 N N . PHE A 1 347 ? 22.458 -1.503 -21.672 1.00 91.75 347 PHE A N 1
ATOM 2734 C CA . PHE A 1 347 ? 22.955 -2.344 -20.579 1.00 91.75 347 PHE A CA 1
ATOM 2735 C C . PHE A 1 347 ? 21.820 -2.769 -19.635 1.00 91.75 347 PHE A C 1
ATOM 2737 O O . PHE A 1 347 ? 21.742 -3.926 -19.250 1.00 91.75 347 PHE A O 1
ATOM 2744 N N . LEU A 1 348 ? 20.916 -1.834 -19.315 1.00 93.00 348 LEU A N 1
ATOM 2745 C CA . LEU A 1 348 ? 19.714 -2.082 -18.519 1.00 93.00 348 LEU A CA 1
ATOM 2746 C C . LEU A 1 348 ? 18.501 -2.072 -19.443 1.00 93.00 348 LEU A C 1
ATOM 2748 O O . LEU A 1 348 ? 18.193 -1.030 -20.027 1.00 93.00 348 LEU A O 1
ATOM 2752 N N . ASN A 1 349 ? 17.810 -3.201 -19.556 1.00 94.94 349 ASN A N 1
ATOM 2753 C CA . ASN A 1 349 ? 16.652 -3.347 -20.436 1.00 94.94 349 ASN A CA 1
ATOM 2754 C C . ASN A 1 349 ? 15.422 -3.792 -19.645 1.00 94.94 349 ASN A C 1
ATOM 2756 O O . ASN A 1 349 ? 15.527 -4.266 -18.512 1.00 94.94 349 ASN A O 1
ATOM 2760 N N . THR A 1 350 ? 14.251 -3.623 -20.253 1.00 96.44 350 THR A N 1
ATOM 2761 C CA . THR A 1 350 ? 13.019 -4.263 -19.791 1.00 96.44 350 THR A CA 1
ATOM 2762 C C . THR A 1 350 ? 12.640 -5.362 -20.767 1.00 96.44 350 THR A C 1
ATOM 2764 O O . THR A 1 350 ? 12.609 -5.103 -21.971 1.00 96.44 350 THR A O 1
ATOM 2767 N N . VAL A 1 351 ? 12.325 -6.553 -20.268 1.00 97.75 351 VAL A N 1
ATOM 2768 C CA . VAL A 1 351 ? 11.966 -7.715 -21.093 1.00 97.75 351 VAL A CA 1
ATOM 2769 C C . VAL A 1 351 ? 10.623 -8.261 -20.619 1.00 97.75 351 VAL A C 1
ATOM 2771 O O . VAL A 1 351 ? 10.320 -8.207 -19.428 1.00 97.75 351 VAL A O 1
ATOM 2774 N N . VAL A 1 352 ? 9.807 -8.742 -21.556 1.00 98.38 352 VAL A N 1
ATOM 2775 C CA . VAL A 1 352 ? 8.514 -9.365 -21.258 1.00 98.38 352 VAL A CA 1
ATOM 2776 C C . VAL A 1 352 ? 8.552 -10.812 -21.721 1.00 98.38 352 VAL A C 1
ATOM 2778 O O . VAL A 1 352 ? 8.881 -11.067 -22.877 1.00 98.38 352 VAL A O 1
ATOM 2781 N N . LEU A 1 353 ? 8.214 -11.727 -20.820 1.00 98.19 353 LEU A N 1
ATOM 2782 C CA . LEU A 1 353 ? 7.991 -13.146 -21.080 1.00 98.19 353 LEU A CA 1
ATOM 2783 C C . LEU A 1 353 ? 6.490 -13.432 -20.924 1.00 98.19 353 LEU A C 1
ATOM 2785 O O . LEU A 1 353 ? 5.829 -12.815 -20.089 1.00 98.19 353 LEU A O 1
ATOM 2789 N N . SER A 1 354 ? 5.928 -14.326 -21.731 1.00 95.94 354 SER A N 1
ATOM 2790 C CA . SER A 1 354 ? 4.483 -14.569 -21.771 1.00 95.94 354 SER A CA 1
ATOM 2791 C C . SER A 1 354 ? 4.151 -16.004 -22.171 1.00 95.94 354 SER A C 1
ATOM 2793 O O . SER A 1 354 ? 4.832 -16.601 -23.005 1.00 95.94 354 SER A O 1
ATOM 2795 N N . LYS A 1 355 ? 3.053 -16.522 -21.616 1.00 93.75 355 LYS A N 1
ATOM 2796 C CA . LYS A 1 355 ? 2.361 -17.728 -22.098 1.00 93.75 355 LYS A CA 1
ATOM 2797 C C . LYS A 1 355 ? 1.670 -17.518 -23.433 1.00 93.75 355 LYS A C 1
ATOM 2799 O O . LYS A 1 355 ? 1.588 -18.434 -24.237 1.00 93.75 355 LYS A O 1
ATOM 2804 N N . TYR A 1 356 ? 1.171 -16.307 -23.654 1.00 91.00 356 TYR A N 1
ATOM 2805 C CA . TYR A 1 356 ? 0.388 -15.952 -24.831 1.00 91.00 356 TYR A CA 1
ATOM 2806 C C . TYR A 1 356 ? 1.242 -15.215 -25.852 1.00 91.00 356 TYR A C 1
ATOM 2808 O O . TYR A 1 356 ? 2.091 -14.400 -25.473 1.00 91.00 356 TYR A O 1
ATOM 2816 N N . ALA A 1 357 ? 0.972 -15.447 -27.134 1.00 90.31 357 ALA A N 1
ATOM 2817 C CA . ALA A 1 357 ? 1.660 -14.775 -28.223 1.00 90.31 357 ALA A CA 1
ATOM 2818 C C . ALA A 1 357 ? 1.357 -13.268 -28.238 1.00 90.31 357 ALA A C 1
ATOM 2820 O O . ALA A 1 357 ? 0.227 -12.816 -28.012 1.00 90.31 357 ALA A O 1
ATOM 2821 N N . PHE A 1 358 ? 2.375 -12.470 -28.556 1.00 92.50 358 PHE A N 1
ATOM 2822 C CA . PHE A 1 358 ? 2.247 -11.019 -28.614 1.00 92.50 358 PHE A CA 1
ATOM 2823 C C . PHE A 1 358 ? 3.186 -10.385 -29.640 1.00 92.50 358 PHE A C 1
ATOM 2825 O O . PHE A 1 358 ? 4.205 -10.965 -30.017 1.00 92.50 358 PHE A O 1
ATOM 2832 N N . ASP A 1 359 ? 2.843 -9.172 -30.064 1.00 92.12 359 ASP A N 1
ATOM 2833 C CA . ASP A 1 359 ? 3.752 -8.273 -30.779 1.00 92.12 359 ASP A CA 1
ATOM 2834 C C . ASP A 1 359 ? 4.180 -7.150 -29.831 1.00 92.12 359 ASP A C 1
ATOM 2836 O O . ASP A 1 359 ? 3.465 -6.849 -28.869 1.00 92.12 359 ASP A O 1
ATOM 2840 N N . TRP A 1 360 ? 5.328 -6.515 -30.070 1.00 94.25 360 TRP A N 1
ATOM 2841 C CA . TRP A 1 360 ? 5.778 -5.443 -29.188 1.00 94.25 360 TRP A CA 1
ATOM 2842 C C . TRP A 1 360 ? 6.502 -4.308 -29.910 1.00 94.25 360 TRP A C 1
ATOM 2844 O O . TRP A 1 360 ? 6.998 -4.424 -31.033 1.00 94.25 360 TRP A O 1
ATOM 2854 N N . GLU A 1 361 ? 6.546 -3.163 -29.243 1.00 93.81 361 GLU A N 1
ATOM 2855 C CA . GLU A 1 361 ? 7.181 -1.957 -29.752 1.00 93.81 361 GLU A CA 1
ATOM 2856 C C . GLU A 1 361 ? 7.900 -1.168 -28.670 1.00 93.81 361 GLU A C 1
ATOM 2858 O O . GLU A 1 361 ? 7.547 -1.226 -27.492 1.00 93.81 361 GLU A O 1
ATOM 2863 N N . TRP A 1 362 ? 8.925 -0.426 -29.081 1.00 91.62 362 TRP A N 1
ATOM 2864 C CA . TRP A 1 362 ? 9.713 0.400 -28.180 1.00 91.62 362 TRP A CA 1
ATOM 2865 C C . TRP A 1 362 ? 9.262 1.861 -28.232 1.00 91.62 362 TRP A C 1
ATOM 2867 O O . TRP A 1 362 ? 9.292 2.512 -29.280 1.00 91.62 362 TRP A O 1
ATOM 2877 N N . VAL A 1 363 ? 8.893 2.397 -27.069 1.00 91.44 363 VAL A N 1
ATOM 2878 C CA . VAL A 1 363 ? 8.541 3.807 -26.875 1.00 91.44 363 VAL A CA 1
ATOM 2879 C C . VAL A 1 363 ? 9.685 4.503 -26.147 1.00 91.44 363 VAL A C 1
ATOM 2881 O O . VAL A 1 363 ? 9.854 4.365 -24.935 1.00 91.44 363 VAL A O 1
ATOM 2884 N N . SER A 1 364 ? 10.482 5.270 -26.891 1.00 88.19 364 SER A N 1
ATOM 2885 C CA . SER A 1 364 ? 11.643 5.987 -26.351 1.00 88.19 364 SER A CA 1
ATOM 2886 C C . SER A 1 364 ? 11.241 7.124 -25.407 1.00 88.19 364 SER A C 1
ATOM 2888 O O . SER A 1 364 ? 10.328 7.899 -25.704 1.00 88.19 364 SER A O 1
ATOM 2890 N N . PHE A 1 365 ? 11.957 7.259 -24.287 1.00 87.12 365 PHE A N 1
ATOM 2891 C CA . PHE A 1 365 ? 11.833 8.369 -23.334 1.00 87.12 365 PHE A CA 1
ATOM 2892 C C . PHE A 1 365 ? 12.837 9.491 -23.634 1.00 87.12 365 PHE A C 1
ATOM 2894 O O . PHE A 1 365 ? 13.608 9.425 -24.591 1.00 87.12 365 PHE A O 1
ATOM 2901 N N . CYS A 1 366 ? 12.845 10.551 -22.818 1.00 77.50 366 CYS A N 1
ATOM 2902 C CA . CYS A 1 366 ? 13.741 11.699 -23.015 1.00 77.50 366 CYS A CA 1
ATOM 2903 C C . CYS A 1 366 ? 15.232 11.315 -22.956 1.00 77.50 366 CYS A C 1
ATOM 2905 O O . CYS A 1 366 ? 16.078 11.966 -23.568 1.00 77.50 366 CYS A O 1
ATOM 2907 N N . ARG A 1 367 ? 15.572 10.257 -22.211 1.00 81.00 367 ARG A N 1
ATOM 2908 C CA . ARG A 1 367 ? 16.934 9.714 -22.142 1.00 81.00 367 ARG A CA 1
ATOM 2909 C C . ARG A 1 367 ? 17.087 8.588 -23.159 1.00 81.00 367 ARG A C 1
ATOM 2911 O O . ARG A 1 367 ? 16.314 7.643 -23.131 1.00 81.00 367 ARG A O 1
ATOM 2918 N N . LYS A 1 368 ? 18.148 8.636 -23.973 1.00 76.44 368 LYS A N 1
ATOM 2919 C CA . LYS A 1 368 ? 18.400 7.684 -25.076 1.00 76.44 368 LYS A CA 1
ATOM 2920 C C . LYS A 1 368 ? 18.294 6.199 -24.691 1.00 76.44 368 LYS A C 1
ATOM 2922 O O . LYS A 1 368 ? 17.792 5.411 -25.484 1.00 76.44 368 LYS A O 1
ATOM 2927 N N . HIS A 1 369 ? 18.748 5.842 -23.486 1.00 84.75 369 HIS A N 1
ATOM 2928 C CA . HIS A 1 369 ? 18.773 4.467 -22.961 1.00 84.75 369 HIS A CA 1
ATOM 2929 C C . HIS A 1 369 ? 17.549 4.092 -22.107 1.00 84.75 369 HIS A C 1
ATOM 2931 O O . HIS A 1 369 ? 17.577 3.091 -21.398 1.00 84.75 369 HIS A O 1
ATOM 2937 N N . LYS A 1 370 ? 16.500 4.917 -22.087 1.00 88.50 370 LYS A N 1
ATOM 2938 C CA . LYS A 1 370 ? 15.273 4.651 -21.332 1.00 88.50 370 LYS A CA 1
ATOM 2939 C C . LYS A 1 370 ? 14.079 4.667 -22.282 1.00 88.50 370 LYS A C 1
ATOM 2941 O O . LYS A 1 370 ? 14.036 5.439 -23.239 1.00 88.50 370 LYS A O 1
ATOM 2946 N N . GLY A 1 371 ? 13.113 3.812 -21.997 1.00 90.94 371 GLY A N 1
ATOM 2947 C CA . GLY A 1 371 ? 11.897 3.663 -22.776 1.00 90.94 371 GLY A CA 1
ATOM 2948 C C . GLY A 1 371 ? 11.007 2.589 -22.175 1.00 90.94 371 GLY A C 1
ATOM 2949 O O . GLY A 1 371 ? 11.286 2.084 -21.085 1.00 90.94 371 GLY A O 1
ATOM 2950 N N . SER A 1 372 ? 9.943 2.268 -22.898 1.00 94.94 372 SER A N 1
ATOM 2951 C CA . SER A 1 372 ? 8.969 1.246 -22.536 1.00 94.94 372 SER A CA 1
ATOM 2952 C C . SER A 1 372 ? 8.824 0.236 -23.667 1.00 94.94 372 SER A C 1
ATOM 2954 O O . SER A 1 372 ? 8.760 0.621 -24.835 1.00 94.94 372 SER A O 1
ATOM 2956 N N . VAL A 1 373 ? 8.752 -1.043 -23.305 1.00 96.31 373 VAL A N 1
ATOM 2957 C CA . VAL A 1 373 ? 8.269 -2.107 -24.184 1.00 96.31 373 VAL A CA 1
ATOM 2958 C C . VAL A 1 373 ? 6.748 -2.114 -24.070 1.00 96.31 373 VAL A C 1
ATOM 2960 O O . VAL A 1 373 ? 6.205 -2.378 -22.998 1.00 96.31 373 VAL A O 1
ATOM 2963 N N . VAL A 1 374 ? 6.065 -1.813 -25.170 1.00 97.12 374 VAL A N 1
ATOM 2964 C CA . VAL A 1 374 ? 4.606 -1.865 -25.273 1.00 97.12 374 VAL A CA 1
ATOM 2965 C C . VAL A 1 374 ? 4.226 -3.137 -26.017 1.00 97.12 374 VAL A C 1
ATOM 2967 O O . VAL A 1 374 ? 4.531 -3.298 -27.193 1.00 97.12 374 VAL A O 1
ATOM 2970 N N . VAL A 1 375 ? 3.597 -4.055 -25.300 1.00 96.19 375 VAL A N 1
ATOM 2971 C CA . VAL A 1 375 ? 3.133 -5.368 -25.733 1.00 96.19 375 VAL A CA 1
ATOM 2972 C C . VAL A 1 375 ? 1.668 -5.287 -26.138 1.00 96.19 375 VAL A C 1
ATOM 2974 O O . VAL A 1 375 ? 0.838 -4.759 -25.400 1.00 96.19 375 VAL A O 1
ATOM 2977 N N . LYS A 1 376 ? 1.348 -5.874 -27.287 1.00 94.31 376 LYS A N 1
ATOM 2978 C CA . LYS A 1 376 ? -0.008 -6.073 -27.791 1.00 94.31 376 LYS A CA 1
ATOM 2979 C C . LYS A 1 376 ? -0.280 -7.573 -27.879 1.00 94.31 376 LYS A C 1
ATOM 2981 O O . LYS A 1 376 ? 0.313 -8.262 -28.712 1.00 94.31 376 LYS A O 1
ATOM 2986 N N . PHE A 1 377 ? -1.175 -8.067 -27.026 1.00 92.12 377 PHE A N 1
ATOM 2987 C CA . PHE A 1 377 ? -1.574 -9.475 -27.040 1.00 92.12 377 PHE A CA 1
ATOM 2988 C C . PHE A 1 377 ? -2.410 -9.798 -28.277 1.00 92.12 377 PHE A C 1
ATOM 2990 O O . PHE A 1 377 ? -3.147 -8.944 -28.774 1.00 92.12 377 PHE A O 1
ATOM 2997 N N . LYS A 1 378 ? -2.289 -11.028 -28.782 1.00 85.44 378 LYS A N 1
ATOM 2998 C CA . LYS A 1 378 ? -3.049 -11.474 -29.959 1.00 85.44 378 LYS A CA 1
ATOM 2999 C C . LYS A 1 378 ? -4.442 -11.979 -29.590 1.00 85.44 378 LYS A C 1
ATOM 3001 O O . LYS A 1 378 ? -5.397 -11.594 -30.255 1.00 85.44 378 LYS A O 1
ATOM 3006 N N . ASP A 1 379 ? -4.552 -12.706 -28.480 1.00 83.06 379 ASP A N 1
ATOM 3007 C CA . ASP A 1 379 ? -5.774 -13.447 -28.123 1.00 83.06 379 ASP A CA 1
ATOM 3008 C C . ASP A 1 379 ? -6.459 -12.939 -26.842 1.00 83.06 379 ASP A C 1
ATOM 3010 O O . ASP A 1 379 ? -7.536 -13.394 -26.469 1.00 83.06 379 ASP A O 1
ATOM 3014 N N . ILE A 1 380 ? -5.864 -11.948 -26.170 1.00 88.88 380 ILE A N 1
ATOM 3015 C CA . ILE A 1 380 ? -6.440 -11.310 -24.980 1.00 88.88 380 ILE A CA 1
ATOM 3016 C C . ILE A 1 380 ? -6.883 -9.903 -25.351 1.00 88.88 380 ILE A C 1
ATOM 3018 O O . ILE A 1 380 ? -6.065 -9.067 -25.730 1.00 88.88 380 ILE A O 1
ATOM 3022 N N . GLY A 1 381 ? -8.175 -9.624 -25.226 1.00 87.88 381 GLY A N 1
ATOM 3023 C CA . GLY A 1 381 ? -8.753 -8.338 -25.591 1.00 87.88 381 GLY A CA 1
ATOM 3024 C C . GLY A 1 381 ? -10.270 -8.350 -25.506 1.00 87.88 381 GLY A C 1
ATOM 3025 O O . GLY A 1 381 ? -10.875 -9.353 -25.129 1.00 87.88 381 GLY A O 1
ATOM 3026 N N . LYS A 1 382 ? -10.886 -7.221 -25.851 1.00 86.19 382 LYS A N 1
ATOM 3027 C CA . LYS A 1 382 ? -12.343 -7.079 -25.890 1.00 86.19 382 LYS A CA 1
ATOM 3028 C C . LYS A 1 382 ? -12.844 -6.975 -27.320 1.00 86.19 382 LYS A C 1
ATOM 3030 O O . LYS A 1 382 ? -12.169 -6.425 -28.188 1.00 86.19 382 LYS A O 1
ATOM 3035 N N . GLN A 1 383 ? -14.061 -7.444 -27.559 1.00 82.81 383 GLN A N 1
ATOM 3036 C CA . GLN A 1 383 ? -14.734 -7.219 -28.831 1.00 82.81 383 GLN A CA 1
ATOM 3037 C C . GLN A 1 383 ? -15.317 -5.799 -28.841 1.00 82.81 383 GLN A C 1
ATOM 3039 O O . GLN A 1 383 ? -16.208 -5.496 -28.053 1.00 82.81 383 GLN A O 1
ATOM 3044 N N . GLY A 1 384 ? -14.790 -4.918 -29.691 1.00 74.94 384 GLY A N 1
ATOM 3045 C CA . GLY A 1 384 ? -15.319 -3.570 -29.905 1.00 74.94 384 GLY A CA 1
ATOM 3046 C C . GLY A 1 384 ? -16.175 -3.470 -31.170 1.00 74.94 384 GLY A C 1
ATOM 3047 O O . GLY A 1 384 ? -16.188 -4.374 -32.007 1.00 74.94 384 GLY A O 1
ATOM 3048 N N . ASP A 1 385 ? -16.839 -2.325 -31.348 1.00 73.88 385 ASP A N 1
ATOM 3049 C CA . ASP A 1 385 ? -17.689 -2.041 -32.519 1.00 73.88 385 ASP A CA 1
ATOM 3050 C C . ASP A 1 385 ? -16.924 -2.110 -33.854 1.00 73.88 385 ASP A C 1
ATOM 3052 O O . ASP A 1 385 ? -17.489 -2.442 -34.896 1.00 73.88 385 ASP A O 1
ATOM 3056 N N . SER A 1 386 ? -15.626 -1.795 -33.829 1.00 76.75 386 SER A N 1
ATOM 3057 C CA . SER A 1 386 ? -14.724 -1.771 -34.987 1.00 76.75 386 SER A CA 1
ATOM 3058 C C . SER A 1 386 ? -13.861 -3.032 -35.136 1.00 76.75 386 SER A C 1
ATOM 3060 O O . SER A 1 386 ? -13.018 -3.085 -36.033 1.00 76.75 386 SER A O 1
ATOM 3062 N N . GLY A 1 387 ? -14.065 -4.045 -34.286 1.00 85.31 387 GLY A N 1
ATOM 3063 C CA . GLY A 1 387 ? -13.296 -5.290 -34.271 1.00 85.31 387 GLY A CA 1
ATOM 3064 C C . GLY A 1 387 ? -12.662 -5.593 -32.913 1.00 85.31 387 GLY A C 1
ATOM 3065 O O . GLY A 1 387 ? -12.985 -4.980 -31.897 1.00 85.31 387 GLY A O 1
ATOM 3066 N N . PHE A 1 388 ? -11.761 -6.573 -32.894 1.00 87.56 388 PHE A N 1
ATOM 3067 C CA . PHE A 1 388 ? -11.065 -6.989 -31.681 1.00 87.56 388 PHE A CA 1
ATOM 3068 C C . PHE A 1 388 ? -10.073 -5.916 -31.205 1.00 87.56 388 PHE A C 1
ATOM 3070 O O . PHE A 1 388 ? -9.180 -5.497 -31.947 1.00 87.56 388 PHE A O 1
ATOM 3077 N N . LEU A 1 389 ? -10.229 -5.486 -29.954 1.00 90.75 389 LEU A N 1
ATOM 3078 C CA . LEU A 1 389 ? -9.374 -4.527 -29.264 1.00 90.75 389 LEU A CA 1
ATOM 3079 C C . LEU A 1 389 ? -8.470 -5.286 -28.280 1.00 90.75 389 LEU A C 1
ATOM 3081 O O . LEU A 1 389 ? -8.906 -5.593 -27.167 1.00 90.75 389 LEU A O 1
ATOM 3085 N N . PRO A 1 390 ? -7.221 -5.603 -28.661 1.00 91.94 390 PRO A N 1
ATOM 3086 C CA . PRO A 1 390 ? -6.282 -6.323 -27.806 1.00 91.94 390 PRO A CA 1
ATOM 3087 C C . PRO A 1 390 ? -5.976 -5.565 -26.515 1.00 91.94 390 PRO A C 1
ATOM 3089 O O . PRO A 1 390 ? -5.882 -4.334 -26.519 1.00 91.94 390 PRO A O 1
ATOM 3092 N N . ALA A 1 391 ? -5.748 -6.304 -25.434 1.00 94.56 391 ALA A N 1
ATOM 3093 C CA . ALA A 1 391 ? -5.141 -5.775 -24.226 1.00 94.56 391 ALA A CA 1
ATOM 3094 C C . ALA A 1 391 ? -3.695 -5.345 -24.519 1.00 94.56 391 ALA A C 1
ATOM 3096 O O . ALA A 1 391 ? -2.958 -6.013 -25.255 1.00 94.56 391 ALA A O 1
ATOM 3097 N N . VAL A 1 392 ? -3.297 -4.213 -23.943 1.00 97.19 392 VAL A N 1
ATOM 3098 C CA . VAL A 1 392 ? -1.982 -3.604 -24.152 1.00 97.19 392 VAL A CA 1
ATOM 3099 C C . VAL A 1 392 ? -1.253 -3.523 -22.818 1.00 97.19 392 VAL A C 1
ATOM 3101 O O . VAL A 1 392 ? -1.773 -2.950 -21.863 1.00 97.19 392 VAL A O 1
ATOM 3104 N N . LEU A 1 393 ? -0.042 -4.072 -22.746 1.00 98.12 393 LEU A N 1
ATOM 3105 C CA . LEU A 1 393 ? 0.826 -3.972 -21.574 1.00 98.12 393 LEU A CA 1
ATOM 3106 C C . LEU A 1 393 ? 2.013 -3.068 -21.883 1.00 98.12 393 LEU A C 1
ATOM 3108 O O . LEU A 1 393 ? 2.686 -3.261 -22.882 1.00 98.12 393 LEU A O 1
ATOM 3112 N N . ALA A 1 394 ? 2.314 -2.111 -21.018 1.00 98.25 394 ALA A N 1
ATOM 3113 C CA . ALA A 1 394 ? 3.454 -1.222 -21.166 1.00 98.25 394 ALA A CA 1
ATOM 3114 C C . ALA A 1 394 ? 4.399 -1.366 -19.965 1.00 98.25 394 ALA A C 1
ATOM 3116 O O . ALA A 1 394 ? 3.988 -1.222 -18.809 1.00 98.25 394 ALA A O 1
ATOM 3117 N N . THR A 1 395 ? 5.672 -1.665 -20.227 1.00 98.31 395 THR A N 1
ATOM 3118 C CA . THR A 1 395 ? 6.670 -1.819 -19.161 1.00 98.31 395 THR A CA 1
ATOM 3119 C C . THR A 1 395 ? 7.090 -0.466 -18.599 1.00 98.31 395 THR A C 1
ATOM 3121 O O . THR A 1 395 ? 7.174 0.533 -19.320 1.00 98.31 395 THR A O 1
ATOM 3124 N N . VAL A 1 396 ? 7.393 -0.419 -17.305 1.00 97.19 396 VAL A N 1
ATOM 3125 C CA . VAL A 1 396 ? 7.857 0.797 -16.634 1.00 97.19 396 VAL A CA 1
ATOM 3126 C C . VAL A 1 396 ? 9.199 0.533 -15.954 1.00 97.19 396 VAL A C 1
ATOM 3128 O O . VAL A 1 396 ? 9.365 -0.424 -15.210 1.00 97.19 396 VAL A O 1
ATOM 3131 N N . HIS A 1 397 ? 10.186 1.383 -16.223 1.00 96.12 397 HIS A N 1
ATOM 3132 C CA . HIS A 1 397 ? 11.438 1.414 -15.468 1.00 96.12 397 HIS A CA 1
ATOM 3133 C C . HIS A 1 397 ? 11.970 2.849 -15.441 1.00 96.12 397 HIS A C 1
ATOM 3135 O O . HIS A 1 397 ? 12.844 3.240 -16.231 1.00 96.12 397 HIS A O 1
ATOM 3141 N N . LEU A 1 398 ? 11.397 3.676 -14.565 1.00 94.56 398 LEU A N 1
ATOM 3142 C CA . LEU A 1 398 ? 11.707 5.104 -14.546 1.00 94.56 398 LEU A CA 1
ATOM 3143 C C . LEU A 1 398 ? 13.088 5.386 -13.938 1.00 94.56 398 LEU A C 1
ATOM 3145 O O . LEU A 1 398 ? 13.825 4.503 -13.507 1.00 94.56 398 LEU A O 1
ATOM 3149 N N . THR A 1 399 ? 13.500 6.649 -13.980 1.00 90.06 399 THR A N 1
ATOM 3150 C CA . THR A 1 399 ? 14.801 7.061 -13.444 1.00 90.06 399 THR A CA 1
ATOM 3151 C C . THR A 1 399 ? 14.798 7.058 -11.908 1.00 90.06 399 THR A C 1
ATOM 3153 O O . THR A 1 399 ? 13.976 7.732 -11.281 1.00 90.06 399 THR A O 1
ATOM 3156 N N . ARG A 1 400 ? 15.787 6.385 -11.305 1.00 89.50 400 ARG A N 1
ATOM 3157 C CA . ARG A 1 400 ? 16.032 6.391 -9.854 1.00 89.50 400 ARG A CA 1
ATOM 3158 C C . ARG A 1 400 ? 16.401 7.772 -9.295 1.00 89.50 400 ARG A C 1
ATOM 3160 O O . ARG A 1 400 ? 16.954 8.619 -10.000 1.00 89.50 400 ARG A O 1
ATOM 3167 N N . GLY A 1 401 ? 16.163 7.965 -7.998 1.00 88.44 401 GLY A N 1
ATOM 3168 C CA . GLY A 1 401 ? 16.646 9.116 -7.225 1.00 88.44 401 GLY A CA 1
ATOM 3169 C C . GLY A 1 401 ? 15.571 10.134 -6.829 1.00 88.44 401 GLY A C 1
ATOM 3170 O O . GLY A 1 401 ? 14.576 10.339 -7.531 1.00 88.44 401 GLY A O 1
ATOM 3171 N N . LEU A 1 402 ? 15.797 10.791 -5.690 1.00 91.56 402 LEU A N 1
ATOM 3172 C CA . LEU A 1 402 ? 14.901 11.771 -5.070 1.00 91.56 402 LEU A CA 1
ATOM 3173 C C . LEU A 1 402 ? 15.534 13.173 -5.103 1.00 91.56 402 LEU A C 1
ATOM 3175 O O . LEU A 1 402 ? 15.971 13.710 -4.090 1.00 91.56 402 LEU A O 1
ATOM 3179 N N . VAL A 1 403 ? 15.624 13.736 -6.310 1.00 93.00 403 VAL A N 1
ATOM 3180 C CA . VAL A 1 403 ? 16.090 15.108 -6.586 1.00 93.00 403 VAL A CA 1
ATOM 3181 C C . VAL A 1 403 ? 15.175 15.766 -7.620 1.00 93.00 403 VAL A C 1
ATOM 3183 O O . VAL A 1 403 ? 14.560 15.055 -8.420 1.00 93.00 403 VAL A O 1
ATOM 3186 N N . ASP A 1 404 ? 15.112 17.101 -7.653 1.00 93.25 404 ASP A N 1
ATOM 3187 C CA . ASP A 1 404 ? 14.189 17.861 -8.521 1.00 93.25 404 ASP A CA 1
ATOM 3188 C C . ASP A 1 404 ? 14.210 17.391 -9.988 1.00 93.25 404 ASP A C 1
ATOM 3190 O O . ASP A 1 404 ? 13.176 17.040 -10.558 1.00 93.25 404 ASP A O 1
ATOM 3194 N N . GLY A 1 405 ? 15.402 17.291 -10.588 1.00 92.38 405 GLY A N 1
ATOM 3195 C CA . GLY A 1 405 ? 15.549 16.860 -11.982 1.00 92.38 405 GLY A CA 1
ATOM 3196 C C . GLY A 1 405 ? 15.120 15.409 -12.235 1.00 92.38 405 GLY A C 1
ATOM 3197 O O . GLY A 1 405 ? 14.583 15.098 -13.300 1.00 92.38 405 GLY A O 1
ATOM 3198 N N . ALA A 1 406 ? 15.311 14.512 -11.261 1.00 91.88 406 ALA A N 1
ATOM 3199 C CA . ALA A 1 406 ? 14.912 13.111 -11.385 1.00 91.88 406 ALA A CA 1
ATOM 3200 C C . ALA A 1 406 ? 13.387 12.960 -11.311 1.00 91.88 406 ALA A C 1
ATOM 3202 O O . ALA A 1 406 ? 12.807 12.250 -12.129 1.00 91.88 406 ALA A O 1
ATOM 3203 N N . VAL A 1 407 ? 12.724 13.664 -10.387 1.00 94.06 407 VAL A N 1
ATOM 3204 C CA . VAL A 1 407 ? 11.255 13.650 -10.268 1.00 94.06 407 VAL A CA 1
ATOM 3205 C C . VAL A 1 407 ? 10.595 14.287 -11.493 1.00 94.06 407 VAL A C 1
ATOM 3207 O O . VAL A 1 407 ? 9.648 13.716 -12.033 1.00 94.06 407 VAL A O 1
ATOM 3210 N N . ALA A 1 408 ? 11.133 15.403 -11.996 1.00 93.62 408 ALA A N 1
ATOM 3211 C CA . ALA A 1 408 ? 10.654 16.019 -13.233 1.00 93.62 408 ALA A CA 1
ATOM 3212 C C . ALA A 1 408 ? 10.783 15.069 -14.439 1.00 93.62 408 ALA A C 1
ATOM 3214 O O . ALA A 1 408 ? 9.841 14.937 -15.219 1.00 93.62 408 ALA A O 1
ATOM 3215 N N . THR A 1 409 ? 11.910 14.349 -14.548 1.00 93.56 409 THR A N 1
ATOM 3216 C CA . THR A 1 409 ? 12.113 13.324 -15.590 1.00 93.56 409 THR A CA 1
ATOM 3217 C C . THR A 1 409 ? 11.072 12.206 -15.469 1.00 93.56 409 THR A C 1
ATOM 3219 O O . THR A 1 409 ? 10.416 11.884 -16.453 1.00 93.56 409 THR A O 1
ATOM 3222 N N . LYS A 1 410 ? 10.848 11.667 -14.260 1.00 94.50 410 LYS A N 1
ATOM 3223 C CA . LYS A 1 410 ? 9.834 10.625 -14.007 1.00 94.50 410 LYS A CA 1
ATOM 3224 C C . LYS A 1 410 ? 8.434 11.052 -14.440 1.00 94.50 410 LYS A C 1
ATOM 3226 O O . LYS A 1 410 ? 7.720 10.268 -15.064 1.00 94.50 410 LYS A O 1
ATOM 3231 N N . LYS A 1 411 ? 8.045 12.292 -14.128 1.00 94.12 411 LYS A N 1
ATOM 3232 C CA . LYS A 1 411 ? 6.742 12.839 -14.520 1.00 94.12 411 LYS A CA 1
ATOM 3233 C C . LYS A 1 411 ? 6.622 12.969 -16.036 1.00 94.12 411 LYS A C 1
ATOM 3235 O O . LYS A 1 411 ? 5.615 12.537 -16.587 1.00 94.12 411 LYS A O 1
ATOM 3240 N N . ALA A 1 412 ? 7.646 13.504 -16.700 1.00 93.62 412 ALA A N 1
ATOM 3241 C CA . ALA A 1 412 ? 7.662 13.635 -18.154 1.00 93.62 412 ALA A CA 1
ATOM 3242 C C . ALA A 1 412 ? 7.576 12.268 -18.856 1.00 93.62 412 ALA A C 1
ATOM 3244 O O . ALA A 1 412 ? 6.765 12.100 -19.765 1.00 93.62 412 ALA A O 1
ATOM 3245 N N . ASP A 1 413 ? 8.349 11.280 -18.398 1.00 93.62 413 ASP A N 1
ATOM 3246 C CA . ASP A 1 413 ? 8.342 9.921 -18.954 1.00 93.62 413 ASP A CA 1
ATOM 3247 C C . ASP A 1 413 ? 6.978 9.232 -18.734 1.00 93.62 413 ASP A C 1
ATOM 3249 O O . ASP A 1 413 ? 6.425 8.640 -19.662 1.00 93.62 413 ASP A O 1
ATOM 3253 N N . SER A 1 414 ? 6.371 9.402 -17.550 1.00 95.06 414 SER A N 1
ATOM 3254 C CA . SER A 1 414 ? 5.018 8.896 -17.247 1.00 95.06 414 SER A CA 1
ATOM 3255 C C . SER A 1 414 ? 3.943 9.554 -18.120 1.00 95.06 414 SER A C 1
ATOM 3257 O O . SER A 1 414 ? 3.054 8.890 -18.639 1.00 95.06 414 SER A O 1
ATOM 3259 N N . GLN A 1 415 ? 4.017 10.865 -18.346 1.00 94.75 415 GLN A N 1
ATOM 3260 C CA . GLN A 1 415 ? 3.086 11.548 -19.249 1.00 94.75 415 GLN A CA 1
ATOM 3261 C C . GLN A 1 415 ? 3.270 11.104 -20.703 1.00 94.75 415 GLN A C 1
ATOM 3263 O O . GLN A 1 415 ? 2.295 11.012 -21.446 1.00 94.75 415 GLN A O 1
ATOM 3268 N N . ARG A 1 416 ? 4.507 10.806 -21.113 1.00 92.75 416 ARG A N 1
ATOM 3269 C CA . ARG A 1 416 ? 4.831 10.364 -22.471 1.00 92.75 416 ARG A CA 1
ATOM 3270 C C . ARG A 1 416 ? 4.229 8.995 -22.785 1.00 92.75 416 ARG A C 1
ATOM 3272 O O . ARG A 1 416 ? 3.601 8.860 -23.831 1.00 92.75 416 ARG A O 1
ATOM 3279 N N . ILE A 1 417 ? 4.370 8.020 -21.882 1.00 94.50 417 ILE A N 1
ATOM 3280 C CA . ILE A 1 417 ? 3.775 6.684 -22.056 1.00 94.50 417 ILE A CA 1
ATOM 3281 C C . ILE A 1 417 ? 2.241 6.749 -22.048 1.00 94.50 417 ILE A C 1
ATOM 3283 O O . ILE A 1 417 ? 1.606 6.160 -22.915 1.00 94.50 417 ILE A O 1
ATOM 3287 N N . LEU A 1 418 ? 1.638 7.550 -21.160 1.00 95.62 418 LEU A N 1
ATOM 3288 C CA . LEU A 1 418 ? 0.181 7.728 -21.116 1.00 95.62 418 LEU A CA 1
ATOM 3289 C C . LEU A 1 418 ? -0.356 8.415 -22.379 1.00 95.62 418 LEU A C 1
ATOM 3291 O O . LEU A 1 418 ? -1.354 7.971 -22.940 1.00 95.62 418 LEU A O 1
ATOM 3295 N N . LYS A 1 419 ? 0.323 9.464 -22.869 1.00 94.56 419 LYS A N 1
ATOM 3296 C CA . LYS A 1 419 ? -0.036 10.140 -24.128 1.00 94.56 419 LYS A CA 1
ATOM 3297 C C . LYS A 1 419 ? 0.079 9.189 -25.320 1.00 94.56 419 LYS A C 1
ATOM 3299 O O . LYS A 1 419 ? -0.772 9.230 -26.201 1.00 94.56 419 LYS A O 1
ATOM 3304 N N . TYR A 1 420 ? 1.104 8.336 -25.342 1.00 94.19 420 TYR A N 1
ATOM 3305 C CA . TYR A 1 420 ? 1.267 7.319 -26.378 1.00 94.19 420 TYR A CA 1
ATOM 3306 C C . TYR A 1 420 ? 0.108 6.317 -26.374 1.00 94.19 420 TYR A C 1
ATOM 3308 O O . TYR A 1 420 ? -0.552 6.150 -27.394 1.00 94.19 420 TYR A O 1
ATOM 3316 N N . LEU A 1 421 ? -0.198 5.714 -25.220 1.00 94.81 421 LEU A N 1
ATOM 3317 C CA . LEU A 1 421 ? -1.298 4.753 -25.093 1.00 94.81 421 LEU A CA 1
ATOM 3318 C C . LEU A 1 421 ? -2.649 5.376 -25.471 1.00 94.81 421 LEU A C 1
ATOM 3320 O O . LEU A 1 421 ? -3.403 4.779 -26.232 1.00 94.81 421 LEU A O 1
ATOM 3324 N N . ALA A 1 422 ? -2.922 6.604 -25.020 1.00 94.12 422 ALA A N 1
ATOM 3325 C CA . ALA A 1 422 ? -4.161 7.311 -25.339 1.00 94.12 422 ALA A CA 1
ATOM 3326 C C . ALA A 1 422 ? -4.326 7.605 -26.837 1.00 94.12 422 ALA A C 1
ATOM 3328 O O . ALA A 1 422 ? -5.436 7.509 -27.357 1.00 94.12 422 ALA A O 1
ATOM 3329 N N . ASN A 1 423 ? -3.236 7.954 -27.526 1.00 93.56 423 ASN A N 1
ATOM 3330 C CA . ASN A 1 423 ? -3.272 8.287 -28.948 1.00 93.56 423 ASN A CA 1
ATOM 3331 C C . ASN A 1 423 ? -3.285 7.041 -29.847 1.00 93.56 423 ASN A C 1
ATOM 3333 O O . ASN A 1 423 ? -3.956 7.046 -30.876 1.00 93.56 423 ASN A O 1
ATOM 3337 N N . THR A 1 424 ? -2.538 5.998 -29.477 1.00 92.75 424 THR A N 1
ATOM 3338 C CA . THR A 1 424 ? -2.317 4.809 -30.317 1.00 92.75 424 THR A CA 1
ATOM 3339 C C . THR A 1 424 ? -3.325 3.694 -30.034 1.00 92.75 424 THR A C 1
ATOM 3341 O O . THR A 1 424 ? -3.720 2.984 -30.956 1.00 92.75 424 THR A O 1
ATOM 3344 N N . TYR A 1 425 ? -3.776 3.556 -28.783 1.00 92.31 425 TYR A N 1
ATOM 3345 C CA . TYR A 1 425 ? -4.651 2.470 -28.326 1.00 92.31 425 TYR A CA 1
ATOM 3346 C C . TYR A 1 425 ? -5.914 2.982 -27.605 1.00 92.31 425 TYR A C 1
ATOM 3348 O O . TYR A 1 425 ? -6.199 2.562 -26.476 1.00 92.31 425 TYR A O 1
ATOM 3356 N N . PRO A 1 426 ? -6.706 3.879 -28.226 1.00 91.50 426 PRO A N 1
ATOM 3357 C CA . PRO A 1 426 ? -7.911 4.420 -27.606 1.00 91.50 426 PRO A CA 1
ATOM 3358 C C . PRO A 1 426 ? -8.956 3.326 -27.355 1.00 91.50 426 PRO A C 1
ATOM 3360 O O . PRO A 1 426 ? -9.311 2.566 -28.252 1.00 91.50 426 PRO A O 1
ATOM 3363 N N . GLY A 1 427 ? -9.464 3.255 -26.124 1.00 88.94 427 GLY A N 1
ATOM 3364 C CA . GLY A 1 427 ? -10.484 2.283 -25.720 1.00 88.94 427 GLY A CA 1
ATOM 3365 C C . GLY A 1 427 ? -9.970 0.856 -25.513 1.00 88.94 427 GLY A C 1
ATOM 3366 O O . GLY A 1 427 ? -10.766 -0.005 -25.159 1.00 88.94 427 GLY A O 1
ATOM 3367 N N . HIS A 1 428 ? -8.677 0.581 -25.703 1.00 93.25 428 HIS A N 1
ATOM 3368 C CA . HIS A 1 428 ? -8.092 -0.716 -25.357 1.00 93.25 428 HIS A CA 1
ATOM 3369 C C . HIS A 1 428 ? -7.910 -0.850 -23.834 1.00 93.25 428 HIS A C 1
ATOM 3371 O O . HIS A 1 428 ? -7.600 0.149 -23.181 1.00 93.25 428 HIS A O 1
ATOM 3377 N N . PRO A 1 429 ? -8.019 -2.064 -23.263 1.00 94.75 429 PRO A N 1
ATOM 3378 C CA . PRO A 1 429 ? -7.577 -2.324 -21.894 1.00 94.75 429 PRO A CA 1
ATOM 3379 C C . PRO A 1 429 ? -6.064 -2.104 -21.772 1.00 94.75 429 PRO A C 1
ATOM 3381 O O . PRO A 1 429 ? -5.303 -2.603 -22.608 1.00 94.75 429 PRO A O 1
ATOM 3384 N N . TRP A 1 430 ? -5.616 -1.382 -20.742 1.00 96.62 430 TRP A N 1
ATOM 3385 C CA . TRP A 1 430 ? -4.191 -1.088 -20.525 1.00 96.62 430 TRP A CA 1
ATOM 3386 C C . TRP A 1 430 ? -3.683 -1.679 -19.216 1.00 96.62 430 TRP A C 1
ATOM 3388 O O . TRP A 1 430 ? -4.359 -1.625 -18.190 1.00 96.62 430 TRP A O 1
ATOM 3398 N N . ILE A 1 431 ? -2.446 -2.164 -19.238 1.00 98.25 431 ILE A N 1
ATOM 3399 C CA . ILE A 1 431 ? -1.695 -2.597 -18.062 1.00 98.25 431 ILE A CA 1
ATOM 3400 C C . ILE A 1 431 ? -0.359 -1.855 -18.071 1.00 98.25 431 ILE A C 1
ATOM 3402 O O . ILE A 1 431 ? 0.379 -1.928 -19.048 1.00 98.25 431 ILE A O 1
ATOM 3406 N N . LEU A 1 432 ? -0.014 -1.153 -16.996 1.00 98.38 432 LEU A N 1
ATOM 3407 C CA . LEU A 1 432 ? 1.335 -0.625 -16.782 1.00 98.38 432 LEU A CA 1
ATOM 3408 C C . LEU A 1 432 ? 1.978 -1.420 -15.652 1.00 98.38 432 LEU A C 1
ATOM 3410 O O . LEU A 1 432 ? 1.434 -1.454 -14.552 1.00 98.38 432 LEU A O 1
ATOM 3414 N N . ALA A 1 433 ? 3.127 -2.038 -15.901 1.00 98.50 433 ALA A N 1
ATOM 3415 C CA . ALA A 1 433 ? 3.796 -2.888 -14.918 1.00 98.50 433 ALA A CA 1
ATOM 3416 C C . ALA A 1 433 ? 5.300 -2.615 -14.892 1.00 98.50 433 ALA A C 1
ATOM 3418 O O . ALA A 1 433 ? 5.946 -2.549 -15.943 1.00 98.50 433 ALA A O 1
ATOM 3419 N N . GLY A 1 434 ? 5.862 -2.452 -13.697 1.00 97.81 434 GLY A N 1
ATOM 3420 C CA . GLY A 1 434 ? 7.297 -2.260 -13.549 1.00 97.81 434 GLY A CA 1
ATOM 3421 C C . GLY A 1 434 ? 7.720 -1.444 -12.343 1.00 97.81 434 GLY A C 1
ATOM 3422 O O . GLY A 1 434 ? 6.929 -1.186 -11.436 1.00 97.81 434 GLY A O 1
ATOM 3423 N N . ASP A 1 435 ? 8.972 -1.002 -12.389 1.00 97.38 435 ASP A N 1
ATOM 3424 C CA . ASP A 1 435 ? 9.609 -0.162 -11.384 1.00 97.38 435 ASP A CA 1
ATOM 3425 C C . ASP A 1 435 ? 9.399 1.327 -11.719 1.00 97.38 435 ASP A C 1
ATOM 3427 O O . ASP A 1 435 ? 10.047 1.928 -12.591 1.00 97.38 435 ASP A O 1
ATOM 3431 N N . PHE A 1 436 ? 8.477 1.955 -10.993 1.00 96.50 436 PHE A N 1
ATOM 3432 C CA . PHE A 1 436 ? 8.165 3.369 -11.149 1.00 96.50 436 PHE A CA 1
ATOM 3433 C C . PHE A 1 436 ? 9.199 4.276 -10.474 1.00 96.50 436 PHE A C 1
ATOM 3435 O O . PHE A 1 436 ? 9.263 5.460 -10.807 1.00 96.50 436 PHE A O 1
ATOM 3442 N N . ASN A 1 437 ? 10.017 3.783 -9.537 1.00 94.12 437 ASN A N 1
ATOM 3443 C CA . ASN A 1 437 ? 10.997 4.597 -8.809 1.00 94.12 437 ASN A CA 1
ATOM 3444 C C . ASN A 1 437 ? 10.405 5.894 -8.190 1.00 94.12 437 ASN A C 1
ATOM 3446 O O . ASN A 1 437 ? 11.099 6.908 -8.031 1.00 94.12 437 ASN A O 1
ATOM 3450 N N . ILE A 1 438 ? 9.102 5.919 -7.880 1.00 94.19 438 ILE A N 1
ATOM 3451 C CA . ILE A 1 438 ? 8.417 7.057 -7.245 1.00 94.19 438 ILE A CA 1
ATOM 3452 C C . ILE A 1 438 ? 8.519 6.873 -5.732 1.00 94.19 438 ILE A C 1
ATOM 3454 O O . ILE A 1 438 ? 7.990 5.904 -5.201 1.00 94.19 438 ILE A O 1
ATOM 3458 N N . ALA A 1 439 ? 9.199 7.795 -5.046 1.00 92.25 439 ALA A N 1
ATOM 3459 C CA . ALA A 1 439 ? 9.326 7.755 -3.590 1.00 92.25 439 ALA A CA 1
ATOM 3460 C C . ALA A 1 439 ? 7.950 7.876 -2.925 1.00 92.25 439 ALA A C 1
ATOM 3462 O O . ALA A 1 439 ? 7.162 8.747 -3.302 1.00 92.25 439 ALA A O 1
ATOM 3463 N N . THR A 1 440 ? 7.686 7.012 -1.945 1.00 90.50 440 THR A N 1
ATOM 3464 C CA . THR A 1 440 ? 6.398 6.930 -1.245 1.00 90.50 440 THR A CA 1
ATOM 3465 C C . THR A 1 440 ? 6.509 7.238 0.243 1.00 90.50 440 THR A C 1
ATOM 3467 O O . THR A 1 440 ? 5.577 7.819 0.788 1.00 90.50 440 THR A O 1
ATOM 3470 N N . SER A 1 441 ? 7.637 6.933 0.897 1.00 90.31 441 SER A N 1
ATOM 3471 C CA . SER A 1 441 ? 7.814 7.224 2.328 1.00 90.31 441 SER A CA 1
ATOM 3472 C C . SER A 1 441 ? 7.786 8.730 2.592 1.00 90.31 441 SER A C 1
ATOM 3474 O O . SER A 1 441 ? 8.663 9.474 2.130 1.00 90.31 441 SER A O 1
ATOM 3476 N N . SER A 1 442 ? 6.822 9.179 3.400 1.00 87.56 442 SER A N 1
ATOM 3477 C CA . SER A 1 442 ? 6.734 10.574 3.836 1.00 87.56 442 SER A CA 1
ATOM 3478 C C . SER A 1 442 ? 8.003 11.003 4.574 1.00 87.56 442 SER A C 1
ATOM 3480 O O . SER A 1 442 ? 8.489 12.110 4.365 1.00 87.56 442 SER A O 1
ATOM 3482 N N . TYR A 1 443 ? 8.614 10.097 5.346 1.00 87.69 443 TYR A N 1
ATOM 3483 C CA . TYR A 1 443 ? 9.874 10.356 6.041 1.00 87.69 443 TYR A CA 1
ATOM 3484 C C . TYR A 1 443 ? 11.012 10.684 5.072 1.00 87.69 443 TYR A C 1
ATOM 3486 O O . TYR A 1 443 ? 11.725 11.671 5.265 1.00 87.69 443 TYR A O 1
ATOM 3494 N N . SER A 1 444 ? 11.183 9.884 4.015 1.00 89.44 444 SER A N 1
ATOM 3495 C CA . SER A 1 444 ? 12.218 10.126 3.001 1.00 89.44 444 SER A CA 1
ATOM 3496 C C . SER A 1 444 ? 11.981 11.435 2.251 1.00 89.44 444 SER A C 1
ATOM 3498 O O . SER A 1 444 ? 12.924 12.193 2.023 1.00 89.44 444 SER A O 1
ATOM 3500 N N . ILE A 1 445 ? 10.725 11.737 1.908 1.00 89.44 445 ILE A N 1
ATOM 3501 C CA . ILE A 1 445 ? 10.348 12.983 1.225 1.00 89.44 445 ILE A CA 1
ATOM 3502 C C . ILE A 1 445 ? 10.631 14.197 2.124 1.00 89.44 445 ILE A C 1
ATOM 3504 O O . ILE A 1 445 ? 11.281 15.150 1.688 1.00 89.44 445 ILE A O 1
ATOM 3508 N N . ASP A 1 446 ? 10.233 14.145 3.394 1.00 87.00 446 ASP A N 1
ATOM 3509 C CA . ASP A 1 446 ? 10.458 15.223 4.359 1.00 87.00 446 ASP A CA 1
ATOM 3510 C C . ASP A 1 446 ? 11.941 15.410 4.681 1.00 87.00 446 ASP A C 1
ATOM 3512 O O . ASP A 1 446 ? 12.424 16.540 4.799 1.00 87.00 446 ASP A O 1
ATOM 3516 N N . ALA A 1 447 ? 12.701 14.318 4.793 1.00 88.06 447 ALA A N 1
ATOM 3517 C CA . ALA A 1 447 ? 14.147 14.375 4.964 1.00 88.06 447 ALA A CA 1
ATOM 3518 C C . ALA A 1 447 ? 14.825 15.034 3.751 1.00 88.06 447 ALA A C 1
ATOM 3520 O O . ALA A 1 447 ? 15.708 15.881 3.927 1.00 88.06 447 ALA A O 1
ATOM 3521 N N . ALA A 1 448 ? 14.390 14.707 2.531 1.00 89.31 448 ALA A N 1
ATOM 3522 C CA . ALA A 1 448 ? 14.892 15.318 1.304 1.00 89.31 448 ALA A CA 1
ATOM 3523 C C . ALA A 1 448 ? 14.533 16.813 1.207 1.00 89.31 448 ALA A C 1
ATOM 3525 O O . ALA A 1 448 ? 15.390 17.615 0.826 1.00 89.31 448 ALA A O 1
ATOM 3526 N N . LEU A 1 449 ? 13.322 17.210 1.619 1.00 89.69 449 LEU A N 1
ATOM 3527 C CA . LEU A 1 449 ? 12.911 18.616 1.735 1.00 89.69 449 LEU A CA 1
ATOM 3528 C C . LEU A 1 449 ? 13.778 19.376 2.747 1.00 89.69 449 LEU A C 1
ATOM 3530 O O . LEU A 1 449 ? 14.319 20.436 2.428 1.00 89.69 449 LEU A O 1
ATOM 3534 N N . LYS A 1 450 ? 13.972 18.821 3.951 1.00 88.94 450 LYS A N 1
ATOM 3535 C CA . LYS A 1 450 ? 14.798 19.426 5.015 1.00 88.94 450 LYS A CA 1
ATOM 3536 C C . LYS A 1 450 ? 16.253 19.608 4.577 1.00 88.94 450 LYS A C 1
ATOM 3538 O O . LYS A 1 450 ? 16.864 20.629 4.888 1.00 88.94 450 LYS A O 1
ATOM 3543 N N . LYS A 1 451 ? 16.794 18.654 3.812 1.00 89.31 451 LYS A N 1
ATOM 3544 C CA . LYS A 1 451 ? 18.143 18.722 3.223 1.00 89.31 451 LYS A CA 1
ATOM 3545 C C . LYS A 1 451 ? 18.237 19.604 1.973 1.00 89.31 451 LYS A C 1
ATOM 3547 O O . LYS A 1 451 ? 19.346 19.837 1.503 1.00 89.31 451 LYS A O 1
ATOM 3552 N N . LYS A 1 452 ? 17.113 20.115 1.453 1.00 90.94 452 LYS A N 1
ATOM 3553 C CA . LYS A 1 452 ? 17.019 20.857 0.181 1.00 90.94 452 LYS A CA 1
ATOM 3554 C C . LYS A 1 452 ? 17.464 20.044 -1.045 1.00 90.94 452 LYS A C 1
ATOM 3556 O O . LYS A 1 452 ? 17.892 20.622 -2.039 1.00 90.94 452 LYS A O 1
ATOM 3561 N N . ASN A 1 453 ? 17.345 18.716 -0.985 1.00 88.75 453 ASN A N 1
ATOM 3562 C CA . ASN A 1 453 ? 17.547 17.838 -2.144 1.00 88.75 453 ASN A CA 1
ATOM 3563 C C . ASN A 1 453 ? 16.381 17.947 -3.141 1.00 88.75 453 ASN A C 1
ATOM 3565 O O . ASN A 1 453 ? 16.561 17.713 -4.338 1.00 88.75 453 ASN A O 1
ATOM 3569 N N . ILE A 1 454 ? 15.194 18.300 -2.637 1.00 92.88 454 ILE A N 1
ATOM 3570 C CA . ILE A 1 454 ? 13.995 18.586 -3.424 1.00 92.88 454 ILE A CA 1
ATOM 3571 C C . ILE A 1 454 ? 13.338 19.891 -2.963 1.00 92.88 454 ILE A C 1
ATOM 3573 O O . ILE A 1 454 ? 13.449 20.288 -1.801 1.00 92.88 454 ILE A O 1
ATOM 3577 N N . SER A 1 455 ? 12.624 20.543 -3.876 1.00 93.00 455 SER A N 1
ATOM 3578 C CA . SER A 1 455 ? 11.769 21.701 -3.602 1.00 93.00 455 SER A CA 1
ATOM 3579 C C . SER A 1 455 ? 10.370 21.299 -3.102 1.00 93.00 455 SER A C 1
ATOM 3581 O O . SER A 1 455 ? 9.914 20.171 -3.303 1.00 93.00 455 SER A O 1
ATOM 3583 N N . SER A 1 456 ? 9.627 22.239 -2.504 1.00 88.44 456 SER A N 1
ATOM 3584 C CA . SER A 1 456 ? 8.216 22.027 -2.125 1.00 88.44 456 SER A CA 1
ATOM 3585 C C . SER A 1 456 ? 7.315 21.715 -3.329 1.00 88.44 456 SER A C 1
ATOM 3587 O O . SER A 1 456 ? 6.368 20.933 -3.226 1.00 88.44 456 SER A O 1
ATOM 3589 N N . GLN A 1 457 ? 7.642 22.281 -4.494 1.00 90.44 457 GLN A N 1
ATOM 3590 C CA . GLN A 1 457 ? 6.980 21.979 -5.763 1.00 90.44 457 GLN A CA 1
ATOM 3591 C C . GLN A 1 457 ? 7.211 20.520 -6.167 1.00 90.44 457 GLN A C 1
ATOM 3593 O O . GLN A 1 457 ? 6.278 19.850 -6.600 1.00 90.44 457 GLN A O 1
ATOM 3598 N N . THR A 1 458 ? 8.421 20.000 -5.963 1.00 91.44 458 THR A N 1
ATOM 3599 C CA . THR A 1 458 ? 8.760 18.597 -6.229 1.00 91.44 458 THR A CA 1
ATOM 3600 C C . THR A 1 458 ? 8.053 17.637 -5.280 1.00 91.44 458 THR A C 1
ATOM 3602 O O . THR A 1 458 ? 7.546 16.614 -5.734 1.00 91.44 458 THR A O 1
ATOM 3605 N N . ALA A 1 459 ? 7.926 17.971 -3.994 1.00 88.06 459 ALA A N 1
ATOM 3606 C CA . ALA A 1 459 ? 7.119 17.173 -3.066 1.00 88.06 459 ALA A CA 1
ATOM 3607 C C . ALA A 1 459 ? 5.633 17.137 -3.474 1.00 88.06 459 ALA A C 1
ATOM 3609 O O . ALA A 1 459 ? 5.020 16.075 -3.491 1.00 88.06 459 ALA A O 1
ATOM 3610 N N . THR A 1 460 ? 5.083 18.273 -3.917 1.00 86.62 460 THR A N 1
ATOM 3611 C CA . THR A 1 460 ? 3.719 18.340 -4.482 1.00 86.62 460 THR A CA 1
ATOM 3612 C C . THR A 1 460 ? 3.606 17.545 -5.789 1.00 86.62 460 THR A C 1
ATOM 3614 O O . THR A 1 460 ? 2.585 16.934 -6.089 1.00 86.62 460 THR A O 1
ATOM 3617 N N . CYS A 1 461 ? 4.669 17.526 -6.594 1.00 89.56 461 CYS A N 1
ATOM 3618 C CA . CYS A 1 461 ? 4.724 16.728 -7.809 1.00 89.56 461 CYS A CA 1
ATOM 3619 C C . CYS A 1 461 ? 4.667 15.223 -7.503 1.00 89.56 461 CYS A C 1
ATOM 3621 O O . CYS A 1 461 ? 3.992 14.497 -8.232 1.00 89.56 461 CYS A O 1
ATOM 3623 N N . LEU A 1 462 ? 5.329 14.760 -6.436 1.00 90.12 462 LEU A N 1
ATOM 3624 C CA . LEU A 1 462 ? 5.298 13.356 -6.009 1.00 90.12 462 LEU A CA 1
ATOM 3625 C C . LEU A 1 462 ? 3.884 12.904 -5.623 1.00 90.12 462 LEU A C 1
ATOM 3627 O O . LEU A 1 462 ? 3.446 11.849 -6.074 1.00 90.12 462 LEU A O 1
ATOM 3631 N N . SER A 1 463 ? 3.130 13.725 -4.887 1.00 82.62 463 SER A N 1
ATOM 3632 C CA . SER A 1 463 ? 1.737 13.401 -4.539 1.00 82.62 463 SER A CA 1
ATOM 3633 C C . SER A 1 463 ? 0.769 13.471 -5.730 1.00 82.62 463 SER A C 1
ATOM 3635 O O . SER A 1 463 ? -0.313 12.893 -5.668 1.00 82.62 463 SER A O 1
ATOM 3637 N N . SER A 1 464 ? 1.158 14.122 -6.836 1.00 86.56 464 SER A N 1
ATOM 3638 C CA . SER A 1 464 ? 0.340 14.230 -8.058 1.00 86.56 464 SER A CA 1
ATOM 3639 C C . SER A 1 464 ? 0.413 13.021 -9.004 1.00 86.56 464 SER A C 1
ATOM 3641 O O . SER A 1 464 ? -0.322 12.984 -9.992 1.00 86.56 464 SER A O 1
ATOM 3643 N N . PHE A 1 465 ? 1.290 12.040 -8.756 1.00 90.38 465 PHE A N 1
ATOM 3644 C CA . PHE A 1 465 ? 1.380 10.851 -9.619 1.00 90.38 465 PHE A CA 1
ATOM 3645 C C . PHE A 1 465 ? 0.123 9.982 -9.542 1.00 90.38 465 PHE A C 1
ATOM 3647 O O . PHE A 1 465 ? -0.361 9.540 -10.578 1.00 90.38 465 PHE A O 1
ATOM 3654 N N . ASP A 1 466 ? -0.443 9.790 -8.350 1.00 86.88 466 ASP A N 1
ATOM 3655 C CA . ASP A 1 466 ? -1.671 9.002 -8.198 1.00 86.88 466 ASP A CA 1
ATOM 3656 C C . ASP A 1 466 ? -2.838 9.647 -8.964 1.00 86.88 466 ASP A C 1
ATOM 3658 O O . ASP A 1 466 ? -3.547 8.955 -9.693 1.00 86.88 466 ASP A O 1
ATOM 3662 N N . SER A 1 467 ? -2.979 10.980 -8.902 1.00 86.75 467 SER A N 1
ATOM 3663 C CA . SER A 1 467 ? -3.966 11.699 -9.719 1.00 86.75 467 SER A CA 1
ATOM 3664 C C . SER A 1 467 ? -3.678 11.578 -11.216 1.00 86.75 467 SER A C 1
ATOM 3666 O O . SER A 1 467 ? -4.601 11.373 -11.989 1.00 86.75 467 SER A O 1
ATOM 3668 N N . LEU A 1 468 ? -2.405 11.627 -11.632 1.00 91.69 468 LEU A N 1
ATOM 3669 C CA . LEU A 1 468 ? -2.023 11.476 -13.041 1.00 91.69 468 LEU A CA 1
ATOM 3670 C C . LEU A 1 468 ? -2.458 10.116 -13.610 1.00 91.69 468 LEU A C 1
ATOM 3672 O O . LEU A 1 468 ? -2.968 10.057 -14.727 1.00 91.69 468 LEU A O 1
ATOM 3676 N N . PHE A 1 469 ? -2.247 9.029 -12.865 1.00 92.88 469 PHE A N 1
ATOM 3677 C CA . PHE A 1 469 ? -2.661 7.693 -13.299 1.00 92.88 469 PHE A CA 1
ATOM 3678 C C . PHE A 1 469 ? -4.181 7.534 -13.254 1.00 92.88 469 PHE A C 1
ATOM 3680 O O . PHE A 1 469 ? -4.773 7.007 -14.197 1.00 92.88 469 PHE A O 1
ATOM 3687 N N . LYS A 1 470 ? -4.822 8.068 -12.213 1.00 88.25 470 LYS A N 1
ATOM 3688 C CA . LYS A 1 470 ? -6.277 8.045 -12.084 1.00 88.25 470 LYS A CA 1
ATOM 3689 C C . LYS A 1 470 ? -6.983 8.806 -13.209 1.00 88.25 470 LYS A C 1
ATOM 3691 O O . LYS A 1 470 ? -7.945 8.287 -13.768 1.00 88.25 470 LYS A O 1
ATOM 3696 N N . ASP A 1 471 ? -6.485 9.981 -13.587 1.00 91.00 471 ASP A N 1
ATOM 3697 C CA . ASP A 1 471 ? -7.013 10.775 -14.706 1.00 91.00 471 ASP A CA 1
ATOM 3698 C C . ASP A 1 471 ? -6.903 10.021 -16.047 1.00 91.00 471 ASP A C 1
ATOM 3700 O O . ASP A 1 471 ? -7.695 10.247 -16.961 1.00 91.00 471 ASP A O 1
ATOM 3704 N N . ALA A 1 472 ? -5.950 9.088 -16.163 1.00 92.62 472 ALA A N 1
ATOM 3705 C CA . ALA A 1 472 ? -5.816 8.189 -17.309 1.00 92.62 472 ALA A CA 1
ATOM 3706 C C . ALA A 1 472 ? -6.713 6.932 -17.230 1.00 92.62 472 ALA A C 1
ATOM 3708 O O . ALA A 1 472 ? -6.699 6.120 -18.160 1.00 92.62 472 ALA A O 1
ATOM 3709 N N . GLY A 1 473 ? -7.489 6.771 -16.152 1.00 92.06 473 GLY A N 1
ATOM 3710 C CA . GLY A 1 473 ? -8.351 5.615 -15.888 1.00 92.06 473 GLY A CA 1
ATOM 3711 C C . GLY A 1 473 ? -7.614 4.387 -15.349 1.00 92.06 473 GLY A C 1
ATOM 3712 O O . GLY A 1 473 ? -8.149 3.286 -15.430 1.00 92.06 473 GLY A O 1
ATOM 3713 N N . LEU A 1 474 ? -6.383 4.548 -14.854 1.00 94.00 474 LEU A N 1
ATOM 3714 C CA . LEU A 1 474 ? -5.584 3.454 -14.305 1.00 94.00 474 LEU A CA 1
ATOM 3715 C C . LEU A 1 474 ? -5.818 3.306 -12.799 1.00 94.00 474 LEU A C 1
ATOM 3717 O O . LEU A 1 474 ? -5.635 4.253 -12.031 1.00 94.00 474 LEU A O 1
ATOM 3721 N N . GLU A 1 475 ? -6.144 2.091 -12.378 1.00 91.62 475 GLU A N 1
ATOM 3722 C CA . GLU A 1 475 ? -6.297 1.696 -10.983 1.00 91.62 475 GLU A CA 1
ATOM 3723 C C . GLU A 1 475 ? -5.075 0.910 -10.504 1.00 91.62 475 GLU A C 1
ATOM 3725 O O . GLU A 1 475 ? -4.546 0.052 -11.209 1.00 91.62 475 GLU A O 1
ATOM 3730 N N . ASP A 1 476 ? -4.615 1.187 -9.286 1.00 92.44 476 ASP A N 1
ATOM 3731 C CA . ASP A 1 476 ? -3.486 0.476 -8.689 1.00 92.44 476 ASP A CA 1
ATOM 3732 C C . ASP A 1 476 ? -3.944 -0.848 -8.063 1.00 92.44 476 ASP A C 1
ATOM 3734 O O . ASP A 1 476 ? -4.712 -0.862 -7.093 1.00 92.44 476 ASP A O 1
ATOM 3738 N N . THR A 1 477 ? -3.436 -1.971 -8.579 1.00 92.62 477 THR A N 1
ATOM 3739 C CA . THR A 1 477 ? -3.903 -3.308 -8.189 1.00 92.62 477 THR A CA 1
ATOM 3740 C C . THR A 1 477 ? -3.681 -3.617 -6.713 1.00 92.62 477 THR A C 1
ATOM 3742 O O . THR A 1 477 ? -4.488 -4.328 -6.115 1.00 92.62 477 THR A O 1
ATOM 3745 N N . TRP A 1 478 ? -2.616 -3.089 -6.100 1.00 90.38 478 TRP A N 1
ATOM 3746 C CA . TRP A 1 478 ? -2.365 -3.285 -4.669 1.00 90.38 478 TRP A CA 1
ATOM 3747 C C . TRP A 1 478 ? -3.358 -2.486 -3.829 1.00 90.38 478 TRP A C 1
ATOM 3749 O O . TRP A 1 478 ? -3.895 -3.022 -2.866 1.00 90.38 478 TRP A O 1
ATOM 3759 N N . ILE A 1 479 ? -3.641 -1.230 -4.204 1.00 85.69 479 ILE A N 1
ATOM 3760 C CA . ILE A 1 479 ? -4.575 -0.367 -3.460 1.00 85.69 479 ILE A CA 1
ATOM 3761 C C . ILE A 1 479 ? -5.984 -0.968 -3.481 1.00 85.69 479 ILE A C 1
ATOM 3763 O O . ILE A 1 479 ? -6.630 -1.025 -2.431 1.00 85.69 479 ILE A O 1
ATOM 3767 N N . ILE A 1 480 ? -6.438 -1.444 -4.646 1.00 85.81 480 ILE A N 1
ATOM 3768 C CA . ILE A 1 480 ? -7.748 -2.091 -4.807 1.00 85.81 480 ILE A CA 1
ATOM 3769 C C . ILE A 1 480 ? -7.794 -3.426 -4.058 1.00 85.81 480 ILE A C 1
ATOM 3771 O O . ILE A 1 480 ? -8.702 -3.646 -3.254 1.00 85.81 480 ILE A O 1
ATOM 3775 N N . SER A 1 481 ? -6.780 -4.284 -4.216 1.00 85.50 481 SER A N 1
ATOM 3776 C CA . SER A 1 481 ? -6.734 -5.575 -3.510 1.00 85.50 481 SER A CA 1
ATOM 3777 C C . SER A 1 481 ? -6.685 -5.401 -1.994 1.00 85.50 481 SER A C 1
ATOM 3779 O O . SER A 1 481 ? -7.365 -6.119 -1.263 1.00 85.50 481 SER A O 1
ATOM 3781 N N . ARG A 1 482 ? -5.958 -4.394 -1.504 1.00 83.75 482 ARG A N 1
ATOM 3782 C CA . ARG A 1 482 ? -5.917 -4.035 -0.086 1.00 83.75 482 ARG A CA 1
ATOM 3783 C C . ARG A 1 482 ? -7.268 -3.506 0.389 1.00 83.75 482 ARG A C 1
ATOM 3785 O O . ARG A 1 482 ? -7.864 -4.046 1.311 1.00 83.75 482 ARG A O 1
ATOM 3792 N N . SER A 1 483 ? -7.776 -2.451 -0.234 1.00 74.94 483 SER A N 1
ATOM 3793 C CA . SER A 1 483 ? -8.943 -1.731 0.283 1.00 74.94 483 SER A CA 1
ATOM 3794 C C . SER A 1 483 ? -10.240 -2.513 0.099 1.00 74.94 483 SER A C 1
ATOM 3796 O O . SER A 1 483 ? -11.136 -2.408 0.937 1.00 74.94 483 SER A O 1
ATOM 3798 N N . GLU A 1 484 ? -10.356 -3.296 -0.973 1.00 71.38 484 GLU A N 1
ATOM 3799 C CA . GLU A 1 484 ? -11.613 -3.939 -1.329 1.00 71.38 484 GLU A CA 1
ATOM 3800 C C . GLU A 1 484 ? -11.656 -5.452 -1.131 1.00 71.38 484 GLU A C 1
ATOM 3802 O O . GLU A 1 484 ? -12.711 -5.984 -0.807 1.00 71.38 484 GLU A O 1
ATOM 3807 N N . ILE A 1 485 ? -10.551 -6.161 -1.339 1.00 65.00 485 ILE A N 1
ATOM 3808 C CA . ILE A 1 485 ? -10.488 -7.620 -1.128 1.00 65.00 485 ILE A CA 1
ATOM 3809 C C . ILE A 1 485 ? -9.917 -7.904 0.278 1.00 65.00 485 ILE A C 1
ATOM 3811 O O . ILE A 1 485 ? -10.232 -8.902 0.935 1.00 65.00 485 ILE A O 1
ATOM 3815 N N . GLY A 1 486 ? -9.102 -6.969 0.781 1.00 59.25 486 GLY A N 1
ATOM 3816 C CA . GLY A 1 486 ? -8.261 -7.123 1.960 1.00 59.25 486 GLY A CA 1
ATOM 3817 C C . GLY A 1 486 ? -7.176 -8.184 1.769 1.00 59.25 486 GLY A C 1
ATOM 3818 O O . GLY A 1 486 ? -6.613 -8.656 2.748 1.00 59.25 486 GLY A O 1
ATOM 3819 N N . ASP A 1 487 ? -6.908 -8.615 0.545 1.00 61.94 487 ASP A N 1
ATOM 3820 C CA . ASP A 1 487 ? -5.965 -9.690 0.238 1.00 61.94 487 ASP A CA 1
ATOM 3821 C C . ASP A 1 487 ? -4.816 -9.136 -0.604 1.00 61.94 487 ASP A C 1
ATOM 3823 O O . ASP A 1 487 ? -4.543 -9.572 -1.716 1.00 61.94 487 ASP A O 1
ATOM 3827 N N . ALA A 1 488 ? -4.184 -8.079 -0.090 1.00 57.06 488 ALA A N 1
ATOM 3828 C CA . ALA A 1 488 ? -2.838 -7.719 -0.499 1.00 57.06 488 ALA A CA 1
ATOM 3829 C C . ALA A 1 488 ? -1.906 -8.445 0.469 1.00 57.06 488 ALA A C 1
ATOM 3831 O O . ALA A 1 488 ? -1.977 -8.187 1.672 1.00 57.06 488 ALA A O 1
ATOM 3832 N N . SER A 1 489 ? -1.087 -9.380 -0.020 1.00 52.41 489 SER A N 1
ATOM 3833 C CA . SER A 1 489 ? -0.185 -10.161 0.832 1.00 52.41 489 SER A CA 1
ATOM 3834 C C . SER A 1 489 ? 0.813 -9.250 1.572 1.00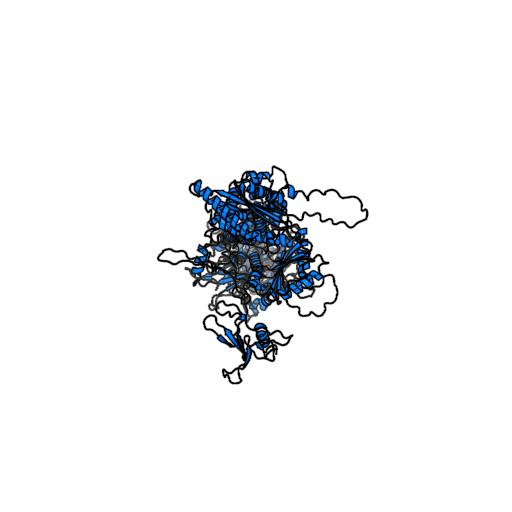 52.41 489 SER A C 1
ATOM 3836 O O . SER A 1 489 ? 1.920 -8.997 1.104 1.00 52.41 489 SER A O 1
ATOM 3838 N N . GLU A 1 490 ? 0.445 -8.737 2.740 1.00 54.09 490 GLU A N 1
ATOM 3839 C CA . GLU A 1 490 ? 1.430 -8.250 3.695 1.00 54.09 490 GLU A CA 1
ATOM 3840 C C . GLU A 1 490 ? 2.026 -9.478 4.373 1.00 54.09 490 GLU A C 1
ATOM 3842 O O . GLU A 1 490 ? 1.319 -10.299 4.974 1.00 54.09 490 GLU A O 1
ATOM 3847 N N . THR A 1 491 ? 3.330 -9.650 4.185 1.00 48.75 491 THR A N 1
ATOM 3848 C CA . THR A 1 491 ? 4.108 -10.695 4.845 1.00 48.75 491 THR A CA 1
ATOM 3849 C C . THR A 1 491 ? 4.165 -10.448 6.350 1.00 48.75 491 THR A C 1
ATOM 3851 O O . THR A 1 491 ? 4.165 -9.301 6.795 1.00 48.75 491 THR A O 1
ATOM 3854 N N . ASP A 1 492 ? 4.298 -11.514 7.145 1.00 44.59 492 ASP A N 1
ATOM 3855 C CA . ASP A 1 492 ? 4.444 -11.429 8.607 1.00 44.59 492 ASP A CA 1
ATOM 3856 C C . ASP A 1 492 ? 5.640 -10.558 9.068 1.00 44.59 492 ASP A C 1
ATOM 3858 O O . ASP A 1 492 ? 5.655 -10.109 10.213 1.00 44.59 492 ASP A O 1
ATOM 3862 N N . TYR A 1 493 ? 6.588 -10.226 8.178 1.00 42.00 493 TYR A N 1
ATOM 3863 C CA . TYR A 1 493 ? 7.666 -9.258 8.436 1.00 42.00 493 TYR A CA 1
ATOM 3864 C C . TYR A 1 493 ? 7.156 -7.861 8.853 1.00 42.00 493 TYR A C 1
ATOM 3866 O O . TYR A 1 493 ? 7.787 -7.217 9.692 1.00 42.00 493 TYR A O 1
ATOM 3874 N N . ASP A 1 494 ? 5.990 -7.417 8.364 1.00 46.00 494 ASP A N 1
ATOM 3875 C CA . ASP A 1 494 ? 5.376 -6.136 8.766 1.00 46.00 494 ASP A CA 1
ATOM 3876 C C . ASP A 1 494 ? 4.642 -6.214 10.119 1.00 46.00 494 ASP A C 1
ATOM 3878 O O . ASP A 1 494 ? 4.353 -5.187 10.742 1.00 46.00 494 ASP A O 1
ATOM 3882 N N . ARG A 1 495 ? 4.331 -7.425 10.607 1.00 47.56 495 ARG A N 1
ATOM 3883 C CA . ARG A 1 495 ? 3.589 -7.627 11.864 1.00 47.56 495 ARG A CA 1
ATOM 3884 C C . ARG A 1 495 ? 4.469 -7.536 13.108 1.00 47.56 495 ARG A C 1
ATOM 3886 O O . ARG A 1 495 ? 3.946 -7.146 14.152 1.00 47.56 495 ARG A O 1
ATOM 3893 N N . ASP A 1 496 ? 5.757 -7.862 12.989 1.00 40.53 496 ASP A N 1
ATOM 3894 C CA . ASP A 1 496 ? 6.698 -7.974 14.117 1.00 40.53 496 ASP A CA 1
ATOM 3895 C C . ASP A 1 496 ? 7.756 -6.857 14.172 1.00 40.53 496 ASP A C 1
ATOM 3897 O O . ASP A 1 496 ? 8.557 -6.802 15.111 1.00 40.53 496 ASP A O 1
ATOM 3901 N N . SER A 1 497 ? 7.769 -5.926 13.208 1.00 42.25 497 SER A N 1
ATOM 3902 C CA . SER A 1 497 ? 8.701 -4.801 13.274 1.00 42.25 497 SER A CA 1
ATOM 3903 C C . SER A 1 497 ? 8.259 -3.831 14.382 1.00 42.25 497 SER A C 1
ATOM 3905 O O . SER A 1 497 ? 7.253 -3.129 14.290 1.00 42.25 497 SER A O 1
ATOM 3907 N N . SER A 1 498 ? 9.037 -3.770 15.462 1.00 44.72 498 SER A N 1
ATOM 3908 C CA . SER A 1 498 ? 8.940 -2.736 16.501 1.00 44.72 498 SER A CA 1
ATOM 3909 C C . SER A 1 498 ? 9.347 -1.343 15.992 1.00 44.72 498 SER A C 1
ATOM 3911 O O . SER A 1 498 ? 9.515 -0.422 16.791 1.00 44.72 498 SER A O 1
ATOM 3913 N N . ALA A 1 499 ? 9.578 -1.200 14.684 1.00 54.28 499 ALA A N 1
ATOM 3914 C CA . ALA A 1 499 ? 10.052 0.011 14.046 1.00 54.28 499 ALA A CA 1
ATOM 3915 C C . ALA A 1 499 ? 8.900 0.999 13.817 1.00 54.28 499 ALA A C 1
ATOM 3917 O O . ALA A 1 499 ? 7.760 0.625 13.536 1.00 54.28 499 ALA A O 1
ATOM 3918 N N . GLU A 1 500 ? 9.209 2.289 13.934 1.00 69.94 500 GLU A N 1
ATOM 3919 C CA . GLU A 1 500 ? 8.280 3.360 13.582 1.00 69.94 500 GLU A CA 1
ATOM 3920 C C . GLU A 1 500 ? 7.941 3.250 12.085 1.00 69.94 500 GLU A C 1
ATOM 3922 O O . GLU A 1 500 ? 8.837 3.312 11.243 1.00 69.94 500 GLU A O 1
ATOM 3927 N N . LEU A 1 501 ? 6.662 3.029 11.770 1.00 77.12 501 LEU A N 1
ATOM 3928 C CA . LEU A 1 501 ? 6.110 3.032 10.411 1.00 77.12 501 LEU A CA 1
ATOM 3929 C C . LEU A 1 501 ? 5.652 4.450 10.063 1.00 77.12 501 LEU A C 1
ATOM 3931 O O . LEU A 1 501 ? 4.877 5.044 10.821 1.00 77.12 501 LEU A O 1
ATOM 3935 N N . PHE A 1 502 ? 6.082 4.963 8.912 1.00 83.75 502 PHE A N 1
ATOM 3936 C CA . PHE A 1 502 ? 5.642 6.252 8.373 1.00 83.75 502 PHE A CA 1
ATOM 3937 C C . PHE A 1 502 ? 4.621 6.066 7.246 1.00 83.75 502 PHE A C 1
ATOM 3939 O O . PHE A 1 502 ? 4.374 4.947 6.787 1.00 83.75 502 PHE A O 1
ATOM 3946 N N . ALA A 1 503 ? 3.984 7.165 6.841 1.00 84.25 503 ALA A N 1
ATOM 3947 C CA . ALA A 1 503 ? 3.006 7.130 5.765 1.00 84.25 503 ALA A CA 1
ATOM 3948 C C . ALA A 1 503 ? 3.687 6.799 4.424 1.00 84.25 503 ALA A C 1
ATOM 3950 O O . ALA A 1 503 ? 4.789 7.281 4.148 1.00 84.25 503 ALA A O 1
ATOM 3951 N N . GLY A 1 504 ? 3.033 5.977 3.605 1.00 85.44 504 GLY A N 1
ATOM 3952 C CA . GLY A 1 504 ? 3.501 5.552 2.285 1.00 85.44 504 GLY A CA 1
ATOM 3953 C C . GLY A 1 504 ? 4.588 4.471 2.298 1.00 85.44 504 GLY A C 1
ATOM 3954 O O . GLY A 1 504 ? 5.182 4.193 1.257 1.00 85.44 504 GLY A O 1
ATOM 3955 N N . GLU A 1 505 ? 4.866 3.847 3.445 1.00 87.94 505 GLU A N 1
ATOM 3956 C CA . GLU A 1 505 ? 5.838 2.744 3.558 1.00 87.94 505 GLU A CA 1
ATOM 3957 C C . GLU A 1 505 ? 5.201 1.353 3.381 1.00 87.94 505 GLU A C 1
ATOM 3959 O O . GLU A 1 505 ? 5.912 0.371 3.185 1.00 87.94 505 GLU A O 1
ATOM 3964 N N . GLN A 1 506 ? 3.869 1.246 3.435 1.00 84.38 506 GLN A N 1
ATOM 3965 C CA . GLN A 1 506 ? 3.154 -0.027 3.313 1.00 84.38 506 GLN A CA 1
ATOM 3966 C C . GLN A 1 506 ? 3.184 -0.560 1.880 1.00 84.38 506 GLN A C 1
ATOM 3968 O O . GLN A 1 506 ? 3.101 0.190 0.905 1.00 84.38 506 GLN A O 1
ATOM 3973 N N . GLY A 1 507 ? 3.273 -1.887 1.759 1.00 84.19 507 GLY A N 1
ATOM 3974 C CA . GLY A 1 507 ? 3.413 -2.544 0.461 1.00 84.19 507 GLY A CA 1
ATOM 3975 C C . GLY A 1 507 ? 4.727 -2.206 -0.238 1.00 84.19 507 GLY A C 1
ATOM 3976 O O . GLY A 1 507 ? 4.791 -2.290 -1.464 1.00 84.19 507 GLY A O 1
ATOM 3977 N N . ALA A 1 508 ? 5.752 -1.796 0.518 1.00 89.94 508 ALA A N 1
ATOM 3978 C CA . ALA A 1 508 ? 7.073 -1.529 -0.019 1.00 89.94 508 ALA A CA 1
ATOM 3979 C C . ALA A 1 508 ? 7.613 -2.748 -0.766 1.00 89.94 508 ALA A C 1
ATOM 3981 O O . ALA A 1 508 ? 7.549 -3.878 -0.286 1.00 89.94 508 ALA A O 1
ATOM 3982 N N . THR A 1 509 ? 8.149 -2.494 -1.948 1.00 93.56 509 THR A N 1
ATOM 3983 C CA . THR A 1 509 ? 8.830 -3.489 -2.779 1.00 93.56 509 THR A CA 1
ATOM 3984 C C . THR A 1 509 ? 10.337 -3.312 -2.677 1.00 93.56 509 THR A C 1
ATOM 3986 O O . THR A 1 509 ? 11.081 -4.239 -2.935 1.00 93.56 509 THR A O 1
ATOM 3989 N N . TYR A 1 510 ? 10.790 -2.160 -2.190 1.00 92.25 510 TYR A N 1
ATOM 3990 C CA . TYR A 1 510 ? 12.171 -1.881 -1.847 1.00 92.25 510 TYR A CA 1
ATOM 3991 C C . TYR A 1 510 ? 12.262 -1.620 -0.345 1.00 92.25 510 TYR A C 1
ATOM 3993 O O . TYR A 1 510 ? 11.756 -0.604 0.135 1.00 92.25 510 TYR A O 1
ATOM 4001 N N . ASN A 1 511 ? 12.859 -2.533 0.424 1.00 90.19 511 ASN A N 1
ATOM 4002 C CA . ASN A 1 511 ? 12.919 -2.405 1.882 1.00 90.19 511 ASN A CA 1
ATOM 4003 C C . ASN A 1 511 ? 14.336 -2.641 2.436 1.00 90.19 511 ASN A C 1
ATOM 4005 O O . ASN A 1 511 ? 14.673 -3.765 2.811 1.00 90.19 511 ASN A O 1
ATOM 4009 N N . PRO A 1 512 ? 15.150 -1.579 2.575 1.00 89.69 512 PRO A N 1
ATOM 4010 C CA . PRO A 1 512 ? 16.517 -1.691 3.079 1.00 89.69 512 PRO A CA 1
ATOM 4011 C C . PRO A 1 512 ? 16.605 -1.988 4.588 1.00 89.69 512 PRO A C 1
ATOM 4013 O O . PRO A 1 512 ? 17.704 -2.154 5.105 1.00 89.69 512 PRO A O 1
ATOM 4016 N N . LEU A 1 513 ? 15.483 -2.055 5.321 1.00 85.56 513 LEU A N 1
ATOM 4017 C CA . LEU A 1 513 ? 15.478 -2.464 6.734 1.00 85.56 513 LEU A CA 1
ATOM 4018 C C . LEU A 1 513 ? 15.534 -3.987 6.912 1.00 85.56 513 LEU A C 1
ATOM 4020 O O . LEU A 1 513 ? 15.903 -4.453 7.987 1.00 85.56 513 LEU A O 1
ATOM 4024 N N . VAL A 1 514 ? 15.129 -4.747 5.890 1.00 83.81 514 VAL A N 1
ATOM 4025 C CA . VAL A 1 514 ? 15.025 -6.218 5.946 1.00 83.81 514 VAL A CA 1
ATOM 4026 C C . VAL A 1 514 ? 15.630 -6.922 4.730 1.00 83.81 514 VAL A C 1
ATOM 4028 O O . VAL A 1 514 ? 15.664 -8.142 4.711 1.00 83.81 514 VAL A O 1
ATOM 4031 N N . ASN A 1 515 ? 16.090 -6.185 3.715 1.00 86.69 515 ASN A N 1
ATOM 4032 C CA . ASN A 1 515 ? 16.812 -6.718 2.562 1.00 86.69 515 ASN A CA 1
ATOM 4033 C C . ASN A 1 515 ? 18.232 -6.136 2.550 1.00 86.69 515 ASN A C 1
ATOM 4035 O O . ASN A 1 515 ? 18.420 -4.931 2.358 1.00 86.69 515 ASN A O 1
ATOM 4039 N N . GLU A 1 516 ? 19.235 -6.991 2.755 1.00 87.62 516 GLU A N 1
ATOM 4040 C CA . GLU A 1 516 ? 20.637 -6.570 2.850 1.00 87.62 516 GLU A CA 1
ATOM 4041 C C . GLU A 1 516 ? 21.195 -6.034 1.528 1.00 87.62 516 GLU A C 1
ATOM 4043 O O . GLU A 1 516 ? 22.015 -5.117 1.537 1.00 87.62 516 GLU A O 1
ATOM 4048 N N . VAL A 1 517 ? 20.723 -6.543 0.386 1.00 88.44 517 VAL A N 1
ATOM 4049 C CA . VAL A 1 517 ? 21.150 -6.060 -0.937 1.00 88.44 517 VAL A CA 1
ATOM 4050 C C . VAL A 1 517 ? 20.643 -4.633 -1.148 1.00 88.44 517 VAL A C 1
ATOM 4052 O O . VAL A 1 517 ? 21.412 -3.751 -1.531 1.00 88.44 517 VAL A O 1
ATOM 4055 N N . ALA A 1 518 ? 19.386 -4.361 -0.782 1.00 89.75 518 ALA A N 1
ATOM 4056 C CA . ALA A 1 518 ? 18.847 -3.001 -0.777 1.00 89.75 518 ALA A CA 1
ATOM 4057 C C . ALA A 1 518 ? 19.618 -2.087 0.192 1.00 89.75 518 ALA A C 1
ATOM 4059 O O . ALA A 1 518 ? 19.980 -0.965 -0.168 1.00 89.75 518 ALA A O 1
ATOM 4060 N N . ALA A 1 519 ? 19.930 -2.574 1.398 1.00 88.38 519 ALA A N 1
ATOM 4061 C CA . ALA A 1 519 ? 20.702 -1.831 2.394 1.00 88.38 519 ALA A CA 1
ATOM 4062 C C . ALA A 1 519 ? 22.094 -1.418 1.882 1.00 88.38 519 ALA A C 1
ATOM 4064 O O . ALA A 1 519 ? 22.521 -0.279 2.087 1.00 88.38 519 ALA A O 1
ATOM 4065 N N . GLN A 1 520 ? 22.790 -2.320 1.184 1.00 86.69 520 GLN A N 1
ATOM 4066 C CA . GLN A 1 520 ? 24.101 -2.049 0.589 1.00 86.69 520 GLN A CA 1
ATOM 4067 C C . GLN A 1 520 ? 24.029 -0.984 -0.514 1.00 86.69 520 GLN A C 1
ATOM 4069 O O . GLN A 1 520 ? 24.924 -0.143 -0.604 1.00 86.69 520 GLN A O 1
ATOM 4074 N N . ILE A 1 521 ? 22.958 -0.979 -1.316 1.00 84.38 521 ILE A N 1
ATOM 4075 C CA . ILE A 1 521 ? 22.762 -0.018 -2.413 1.00 84.38 521 ILE A CA 1
ATOM 4076 C C . ILE A 1 521 ? 22.467 1.394 -1.893 1.00 84.38 521 ILE A C 1
ATOM 4078 O O . ILE A 1 521 ? 23.005 2.363 -2.434 1.00 84.38 521 ILE A O 1
ATOM 4082 N N . VAL A 1 522 ? 21.636 1.537 -0.851 1.00 81.69 522 VAL A N 1
ATOM 4083 C CA . VAL A 1 522 ? 21.385 2.851 -0.225 1.00 81.69 522 VAL A CA 1
ATOM 4084 C C . VAL A 1 522 ? 22.628 3.359 0.514 1.00 81.69 522 VAL A C 1
ATOM 4086 O O . VAL A 1 522 ? 22.930 4.554 0.469 1.00 81.69 522 VAL A O 1
ATOM 4089 N N . GLY A 1 523 ? 23.347 2.466 1.201 1.00 72.81 523 GLY A N 1
ATOM 4090 C CA . GLY A 1 523 ? 24.441 2.813 2.107 1.00 72.81 523 GLY A CA 1
ATOM 4091 C C . GLY A 1 523 ? 23.957 3.348 3.465 1.00 72.81 523 GLY A C 1
ATOM 4092 O O . GLY A 1 523 ? 22.784 3.262 3.820 1.00 72.81 523 GLY A O 1
ATOM 4093 N N . SER A 1 524 ? 24.863 3.914 4.272 1.00 55.66 524 SER A N 1
ATOM 4094 C CA . SER A 1 524 ? 24.512 4.456 5.594 1.00 55.66 524 SER A CA 1
ATOM 4095 C C . SER A 1 524 ? 23.896 5.862 5.487 1.00 55.66 524 SER A C 1
ATOM 4097 O O . SER A 1 524 ? 24.573 6.844 5.180 1.00 55.66 524 SER A O 1
ATOM 4099 N N . GLY A 1 525 ? 22.590 5.993 5.753 1.00 59.16 525 GLY A N 1
ATOM 4100 C CA . GLY A 1 525 ? 21.899 7.285 5.686 1.00 59.16 525 GLY A CA 1
ATOM 4101 C C . GLY A 1 525 ? 20.417 7.266 6.081 1.00 59.16 525 GLY A C 1
ATOM 4102 O O . GLY A 1 525 ? 19.861 6.242 6.455 1.00 59.16 525 GLY A O 1
ATOM 4103 N N . LEU A 1 526 ? 19.769 8.435 5.985 1.00 54.44 526 LEU A N 1
ATOM 4104 C CA . LEU A 1 526 ? 18.336 8.636 6.286 1.00 54.44 526 LEU A CA 1
ATOM 4105 C C . LEU A 1 526 ? 17.392 8.112 5.183 1.00 54.44 526 LEU A C 1
ATOM 4107 O O . LEU A 1 526 ? 16.181 8.095 5.384 1.00 54.44 526 LEU A O 1
ATOM 4111 N N . ASP A 1 527 ? 17.938 7.676 4.044 1.00 64.12 527 ASP A N 1
ATOM 4112 C CA . ASP A 1 527 ? 17.185 7.110 2.914 1.00 64.12 527 ASP A CA 1
ATOM 4113 C C . ASP A 1 527 ? 16.936 5.593 3.072 1.00 64.12 527 ASP A C 1
ATOM 4115 O O . ASP A 1 527 ? 16.359 4.956 2.197 1.00 64.12 527 ASP A O 1
ATOM 4119 N N . MET A 1 528 ? 17.318 5.022 4.222 1.00 77.31 528 MET A N 1
ATOM 4120 C CA . MET A 1 528 ? 17.108 3.623 4.623 1.00 77.31 528 MET A CA 1
ATOM 4121 C C . MET A 1 528 ? 15.653 3.344 5.027 1.00 77.31 528 MET A C 1
ATOM 4123 O O . MET A 1 528 ? 15.386 2.792 6.095 1.00 77.31 528 MET A O 1
ATOM 4127 N N . ARG A 1 529 ? 14.688 3.776 4.213 1.00 87.56 529 ARG A N 1
ATOM 4128 C CA . ARG A 1 529 ? 13.257 3.594 4.484 1.00 87.56 529 ARG A CA 1
ATOM 4129 C C . ARG A 1 529 ? 12.576 2.778 3.388 1.00 87.56 529 ARG A C 1
ATOM 4131 O O . ARG A 1 529 ? 12.963 2.922 2.227 1.00 87.56 529 ARG A O 1
ATOM 4138 N N . PRO A 1 530 ? 11.563 1.963 3.733 1.00 91.38 530 PRO A N 1
ATOM 4139 C CA . PRO A 1 530 ? 10.794 1.205 2.754 1.00 91.38 530 PRO A CA 1
ATOM 4140 C C . PRO A 1 530 ? 10.141 2.107 1.691 1.00 91.38 530 PRO A C 1
ATOM 4142 O O . PRO A 1 530 ? 9.639 3.184 2.013 1.00 91.38 530 PRO A O 1
ATOM 4145 N N . GLN A 1 531 ? 10.136 1.668 0.431 1.00 91.75 531 GLN A N 1
ATOM 4146 C CA . GLN A 1 531 ? 9.525 2.366 -0.705 1.00 91.75 531 GLN A CA 1
ATOM 4147 C C . GLN A 1 531 ? 8.712 1.400 -1.567 1.00 91.75 531 GLN A C 1
ATOM 4149 O O . GLN A 1 531 ? 9.122 0.262 -1.812 1.00 91.75 531 GLN A O 1
ATOM 4154 N N . ARG A 1 532 ? 7.571 1.864 -2.084 1.00 92.44 532 ARG A N 1
ATOM 4155 C CA . ARG A 1 532 ? 6.729 1.106 -3.018 1.00 92.44 532 ARG A CA 1
ATOM 4156 C C . ARG A 1 532 ? 6.986 1.547 -4.459 1.00 92.44 532 ARG A C 1
ATOM 4158 O O . ARG A 1 532 ? 6.237 2.348 -5.035 1.00 92.44 532 ARG A O 1
ATOM 4165 N N . TYR A 1 533 ? 8.084 1.035 -5.006 1.00 95.06 533 TYR A N 1
ATOM 4166 C CA . TYR A 1 533 ? 8.556 1.357 -6.348 1.00 95.06 533 TYR A CA 1
ATOM 4167 C C . TYR A 1 533 ? 7.890 0.511 -7.432 1.00 95.06 533 TYR A C 1
ATOM 4169 O O . TYR A 1 533 ? 7.475 1.068 -8.450 1.00 95.06 533 TYR A O 1
ATOM 4177 N N . ASP A 1 534 ? 7.715 -0.789 -7.200 1.00 96.88 534 ASP A N 1
ATOM 4178 C CA . ASP A 1 534 ? 7.113 -1.697 -8.172 1.00 96.88 534 ASP A CA 1
ATOM 4179 C C . ASP A 1 534 ? 5.595 -1.668 -8.050 1.00 96.88 534 ASP A C 1
ATOM 4181 O O . ASP A 1 534 ? 5.018 -1.837 -6.967 1.00 96.88 534 ASP A O 1
ATOM 4185 N N . ARG A 1 535 ? 4.931 -1.421 -9.178 1.00 96.31 535 ARG A N 1
ATOM 4186 C CA . ARG A 1 535 ? 3.473 -1.319 -9.247 1.00 96.31 535 ARG A CA 1
ATOM 4187 C C . ARG A 1 535 ? 2.954 -1.999 -10.503 1.00 96.31 535 ARG A C 1
ATOM 4189 O O . ARG A 1 535 ? 3.637 -2.059 -11.525 1.00 96.31 535 ARG A O 1
ATOM 4196 N N . ILE A 1 536 ? 1.711 -2.459 -10.413 1.00 97.94 536 ILE A N 1
ATOM 4197 C CA . ILE A 1 536 ? 0.907 -2.858 -11.562 1.00 97.94 536 ILE A CA 1
ATOM 4198 C C . ILE A 1 536 ? -0.347 -1.985 -11.534 1.00 97.94 536 ILE A C 1
ATOM 4200 O O . ILE A 1 536 ? -1.053 -1.932 -10.525 1.00 97.94 536 ILE A O 1
ATOM 4204 N N . LEU A 1 537 ? -0.574 -1.242 -12.612 1.00 97.44 537 LEU A N 1
ATOM 4205 C CA . LEU A 1 537 ? -1.720 -0.360 -12.791 1.00 97.44 537 LEU A CA 1
ATOM 4206 C C . LEU A 1 537 ? -2.563 -0.884 -13.953 1.00 97.44 537 LEU A C 1
ATOM 4208 O O . LEU A 1 537 ? -2.009 -1.224 -14.998 1.00 97.44 537 LEU A O 1
ATOM 4212 N N . VAL A 1 538 ? -3.882 -0.941 -13.788 1.00 96.44 538 VAL A N 1
ATOM 4213 C CA . VAL A 1 538 ? -4.796 -1.545 -14.766 1.00 96.44 538 VAL A CA 1
ATOM 4214 C C . VAL A 1 538 ? -5.916 -0.578 -15.111 1.00 96.44 538 VAL A C 1
ATOM 4216 O O . VAL A 1 538 ? -6.535 0.013 -14.234 1.00 96.44 538 VAL A O 1
ATOM 4219 N N . ARG A 1 539 ? -6.192 -0.439 -16.405 1.00 95.06 539 ARG A N 1
ATOM 4220 C CA . ARG A 1 539 ? -7.393 0.196 -16.941 1.00 95.06 539 ARG A CA 1
ATOM 4221 C C . ARG A 1 539 ? -8.226 -0.907 -17.580 1.00 95.06 539 ARG A C 1
ATOM 4223 O O . ARG A 1 539 ? -7.895 -1.380 -18.667 1.00 95.06 539 ARG A O 1
ATOM 4230 N N . GLY A 1 540 ? -9.259 -1.341 -16.861 1.00 84.62 540 GLY A N 1
ATOM 4231 C CA . GLY A 1 540 ? -9.972 -2.582 -17.161 1.00 84.62 540 GLY A CA 1
ATOM 4232 C C . GLY A 1 540 ? -10.860 -2.545 -18.401 1.00 84.62 540 GLY A C 1
ATOM 4233 O O . GLY A 1 540 ? -10.955 -3.562 -19.084 1.00 84.62 540 GLY A O 1
ATOM 4234 N N . GLU A 1 541 ? -11.463 -1.389 -18.716 1.00 84.81 541 GLU A N 1
ATOM 4235 C CA . GLU A 1 541 ? -12.333 -1.205 -19.896 1.00 84.81 541 GLU A CA 1
ATOM 4236 C C . GLU A 1 541 ? -13.429 -2.288 -20.011 1.00 84.81 541 GLU A C 1
ATOM 4238 O O . GLU A 1 541 ? -13.678 -2.809 -21.100 1.00 84.81 541 GLU A O 1
ATOM 4243 N N . ASP A 1 542 ? -14.028 -2.646 -18.865 1.00 81.12 542 ASP A N 1
ATOM 4244 C CA . ASP A 1 542 ? -15.036 -3.706 -18.664 1.00 81.12 542 ASP A CA 1
ATOM 4245 C C . ASP A 1 542 ? -14.571 -5.142 -18.986 1.00 81.12 542 ASP A C 1
ATOM 4247 O O . ASP A 1 542 ? -15.362 -6.082 -18.928 1.00 81.12 542 ASP A O 1
ATOM 4251 N N . LEU A 1 543 ? -13.282 -5.332 -19.292 1.00 87.50 543 LEU A N 1
ATOM 4252 C CA . LEU A 1 543 ? -12.674 -6.638 -19.545 1.00 87.50 543 LEU A CA 1
ATOM 4253 C C . LEU A 1 543 ? -11.903 -7.160 -18.332 1.00 87.50 543 LEU A C 1
ATOM 4255 O O . LEU A 1 543 ? -12.089 -8.308 -17.944 1.00 87.50 543 LEU A O 1
ATOM 4259 N N . LEU A 1 544 ? -10.998 -6.347 -17.775 1.00 91.06 544 LEU A N 1
ATOM 4260 C CA . LEU A 1 544 ? -10.086 -6.775 -16.711 1.00 91.06 544 LEU A CA 1
ATOM 4261 C C . LEU A 1 544 ? -10.583 -6.285 -15.351 1.00 91.06 544 LEU A C 1
ATOM 4263 O O . LEU A 1 544 ? -10.567 -5.084 -15.081 1.00 91.06 544 LEU A O 1
ATOM 4267 N N . GLU A 1 545 ? -10.962 -7.217 -14.482 1.00 90.56 545 GLU A N 1
ATOM 4268 C CA . GLU A 1 545 ? -11.331 -6.940 -13.091 1.00 90.56 545 GLU A CA 1
ATOM 4269 C C . GLU A 1 545 ? -10.220 -7.413 -12.146 1.00 90.56 545 GLU A C 1
ATOM 4271 O O . GLU A 1 545 ? -9.724 -8.533 -12.258 1.00 90.56 545 GLU A O 1
ATOM 4276 N N . ILE A 1 546 ? -9.821 -6.570 -11.194 1.00 91.19 546 ILE A N 1
ATOM 4277 C CA . ILE A 1 546 ? -8.751 -6.885 -10.240 1.00 91.19 546 ILE A CA 1
ATOM 4278 C C . ILE A 1 546 ? -9.254 -7.918 -9.224 1.00 91.19 546 ILE A C 1
ATOM 4280 O O . ILE A 1 546 ? -10.148 -7.632 -8.431 1.00 91.19 546 ILE A O 1
ATOM 4284 N N . ALA A 1 547 ? -8.646 -9.106 -9.218 1.00 88.06 547 ALA A N 1
ATOM 4285 C CA . ALA A 1 547 ? -9.059 -10.242 -8.393 1.00 88.06 547 ALA A CA 1
ATOM 4286 C C . ALA A 1 547 ? -8.096 -10.557 -7.238 1.00 88.06 547 ALA A C 1
ATOM 4288 O O . ALA A 1 547 ? -8.493 -11.203 -6.270 1.00 88.06 547 ALA A O 1
ATOM 4289 N N . GLY A 1 548 ? -6.837 -10.119 -7.311 1.00 88.88 548 GLY A N 1
ATOM 4290 C CA . GLY A 1 548 ? -5.886 -10.304 -6.216 1.00 88.88 548 GLY A CA 1
ATOM 4291 C C . GLY A 1 548 ? -4.519 -9.684 -6.471 1.00 88.88 548 GLY A C 1
ATOM 4292 O O . GLY A 1 548 ? -4.169 -9.341 -7.604 1.00 88.88 548 GLY A O 1
ATOM 4293 N N . PHE A 1 549 ? -3.733 -9.562 -5.401 1.00 92.44 549 PHE A N 1
ATOM 4294 C CA . PHE A 1 549 ? -2.370 -9.052 -5.450 1.00 92.44 549 PHE A CA 1
ATOM 4295 C C . PHE A 1 549 ? -1.492 -9.716 -4.392 1.00 92.44 549 PHE A C 1
ATOM 4297 O O . PHE A 1 549 ? -1.873 -9.818 -3.225 1.00 92.44 549 PHE A O 1
ATOM 4304 N N . ASN A 1 550 ? -0.264 -10.059 -4.759 1.00 90.81 550 ASN A N 1
ATOM 4305 C CA . ASN A 1 550 ? 0.725 -10.519 -3.800 1.00 90.81 550 ASN A CA 1
ATOM 4306 C C . ASN A 1 550 ? 2.148 -10.051 -4.148 1.00 90.81 550 ASN A C 1
ATOM 4308 O O . ASN A 1 550 ? 2.427 -9.620 -5.264 1.00 90.81 550 ASN A O 1
ATOM 4312 N N . GLN A 1 551 ? 3.046 -10.126 -3.170 1.00 91.56 551 GLN A N 1
ATOM 4313 C CA . GLN A 1 551 ? 4.486 -9.931 -3.341 1.00 91.56 551 GLN A CA 1
ATOM 4314 C C . GLN A 1 551 ? 5.208 -11.283 -3.308 1.00 91.56 551 GLN A C 1
ATOM 4316 O O . GLN A 1 551 ? 4.673 -12.261 -2.781 1.00 91.56 551 GLN A O 1
ATOM 4321 N N . PHE A 1 552 ? 6.422 -11.344 -3.851 1.00 92.31 552 PHE A N 1
ATOM 4322 C CA . PHE A 1 552 ? 7.260 -12.543 -3.853 1.00 92.31 552 PHE A CA 1
ATOM 4323 C C . PHE A 1 552 ? 8.757 -12.203 -3.838 1.00 92.31 552 PHE A C 1
ATOM 4325 O O . PHE A 1 552 ? 9.167 -11.051 -3.971 1.00 92.31 552 PHE A O 1
ATOM 4332 N N . GLY A 1 553 ? 9.591 -13.236 -3.701 1.00 88.62 553 GLY A N 1
ATOM 4333 C CA . GLY A 1 553 ? 11.052 -13.113 -3.714 1.00 88.62 553 GLY A CA 1
ATOM 4334 C C . GLY A 1 553 ? 11.700 -13.031 -2.331 1.00 88.62 553 GLY A C 1
ATOM 4335 O O . GLY A 1 553 ? 12.921 -12.921 -2.249 1.00 88.62 553 GLY A O 1
ATOM 4336 N N . PHE A 1 554 ? 10.901 -13.132 -1.264 1.00 84.94 554 PHE A N 1
ATOM 4337 C CA . PHE A 1 554 ? 11.376 -13.214 0.117 1.00 84.94 554 PHE A CA 1
ATOM 4338 C C . PHE A 1 554 ? 12.239 -14.468 0.343 1.00 84.94 554 PHE A C 1
ATOM 4340 O O . PHE A 1 554 ? 11.930 -15.531 -0.213 1.00 84.94 554 PHE A O 1
ATOM 4347 N N . PRO A 1 555 ? 13.293 -14.392 1.177 1.00 71.38 555 PRO A N 1
ATOM 4348 C CA . PRO A 1 555 ? 14.087 -15.562 1.526 1.00 71.38 555 PRO A CA 1
ATOM 4349 C C . PRO A 1 555 ? 13.191 -16.624 2.178 1.00 71.38 555 PRO A C 1
ATOM 4351 O O . PRO A 1 555 ? 12.426 -16.347 3.104 1.00 71.38 555 PRO A O 1
ATOM 4354 N N . LYS A 1 556 ? 13.255 -17.864 1.679 1.00 58.22 556 LYS A N 1
ATOM 4355 C CA . LYS A 1 556 ? 12.526 -18.987 2.280 1.00 58.22 556 LYS A CA 1
ATOM 4356 C C . LYS A 1 556 ? 13.223 -19.399 3.575 1.00 58.22 556 LYS A C 1
ATOM 4358 O O . LYS A 1 556 ? 14.126 -20.226 3.545 1.00 58.22 556 LYS A O 1
ATOM 4363 N N . GLY A 1 557 ? 12.773 -18.838 4.690 1.00 49.59 557 GLY A N 1
ATOM 4364 C CA . GLY A 1 557 ? 13.119 -19.316 6.022 1.00 49.59 557 GLY A CA 1
ATOM 4365 C C . GLY A 1 557 ? 12.613 -18.382 7.112 1.00 49.59 557 GLY A C 1
ATOM 4366 O O . GLY A 1 557 ? 13.140 -17.288 7.256 1.00 49.59 557 GLY A O 1
ATOM 4367 N N . ARG A 1 558 ? 11.618 -18.822 7.896 1.00 41.97 558 ARG A N 1
ATOM 4368 C CA . ARG A 1 558 ? 11.531 -18.549 9.343 1.00 41.97 558 ARG A CA 1
ATOM 4369 C C . ARG A 1 558 ? 10.422 -19.360 10.015 1.00 41.97 558 ARG A C 1
ATOM 4371 O O . ARG A 1 558 ? 9.426 -19.701 9.394 1.00 41.97 558 ARG A O 1
ATOM 4378 N N . ALA A 1 559 ? 10.641 -19.597 11.311 1.00 30.41 559 ALA A N 1
ATOM 4379 C CA . ALA A 1 559 ? 9.836 -20.370 12.263 1.00 30.41 559 ALA A CA 1
ATOM 4380 C C . ALA A 1 559 ? 9.913 -21.906 12.124 1.00 30.41 559 ALA A C 1
ATOM 4382 O O . ALA A 1 559 ? 8.902 -22.572 11.937 1.00 30.41 559 ALA A O 1
ATOM 4383 N N . GLY A 1 560 ? 11.109 -22.484 12.297 1.00 34.84 560 GLY A N 1
ATOM 4384 C CA . GLY A 1 560 ? 11.229 -23.912 12.629 1.00 34.84 560 GLY A CA 1
ATOM 4385 C C . GLY A 1 560 ? 12.543 -24.594 12.258 1.00 34.84 560 GLY A C 1
ATOM 4386 O O . GLY A 1 560 ? 12.961 -25.491 12.981 1.00 34.84 560 GLY A O 1
ATOM 4387 N N . ASP A 1 561 ? 13.220 -24.156 11.197 1.00 29.86 561 ASP A N 1
ATOM 4388 C CA . ASP A 1 561 ? 14.449 -24.810 10.737 1.00 29.86 561 ASP A CA 1
ATOM 4389 C C . ASP A 1 561 ? 15.698 -24.131 11.308 1.00 29.86 561 ASP A C 1
ATOM 4391 O O . ASP A 1 561 ? 16.103 -23.040 10.908 1.00 29.86 561 ASP A O 1
ATOM 4395 N N . LEU A 1 562 ? 16.305 -24.807 12.283 1.00 37.00 562 LEU A N 1
ATOM 4396 C CA . LEU A 1 562 ? 17.658 -24.551 12.766 1.00 37.00 562 LEU A CA 1
ATOM 4397 C C . LEU A 1 562 ? 18.665 -25.034 11.710 1.00 37.00 562 LEU A C 1
ATOM 4399 O O . LEU A 1 562 ? 19.239 -26.114 11.838 1.00 37.00 562 LEU A O 1
ATOM 4403 N N . SER A 1 563 ? 18.902 -24.240 10.671 1.00 38.56 563 SER A N 1
ATOM 4404 C CA . SER A 1 563 ? 20.139 -24.352 9.896 1.00 38.56 563 SER A CA 1
ATOM 4405 C C . SER A 1 563 ? 20.639 -22.967 9.506 1.00 38.56 563 SER A C 1
ATOM 4407 O O . SER A 1 563 ? 19.988 -22.254 8.748 1.00 38.56 563 SER A O 1
ATOM 4409 N N . GLU A 1 564 ? 21.796 -22.606 10.057 1.00 38.50 564 GLU A N 1
ATOM 4410 C CA . GLU A 1 564 ? 22.577 -21.392 9.805 1.00 38.50 564 GLU A CA 1
ATOM 4411 C C . GLU A 1 564 ? 23.084 -21.329 8.347 1.00 38.50 564 GLU A C 1
ATOM 4413 O O . GLU A 1 564 ? 24.274 -21.477 8.083 1.00 38.50 564 GLU A O 1
ATOM 4418 N N . SER A 1 565 ? 22.198 -21.139 7.368 1.00 46.53 565 SER A N 1
ATOM 4419 C CA . SER A 1 565 ? 22.596 -20.654 6.042 1.00 46.53 565 SER A CA 1
ATOM 4420 C C . SER A 1 565 ? 22.345 -19.150 5.984 1.00 46.53 565 SER A C 1
ATOM 4422 O O . SER A 1 565 ? 21.219 -18.729 6.248 1.00 46.53 565 SER A O 1
ATOM 4424 N N . GLU A 1 566 ? 23.370 -18.358 5.658 1.00 56.06 566 GLU A N 1
ATOM 4425 C CA . GLU A 1 566 ? 23.255 -16.910 5.424 1.00 56.06 566 GLU A CA 1
ATOM 4426 C C . GLU A 1 566 ? 22.035 -16.607 4.528 1.00 56.06 566 GLU A C 1
ATOM 4428 O O . GLU A 1 566 ? 21.849 -17.244 3.488 1.00 56.06 566 GLU A O 1
ATOM 4433 N N . GLU A 1 567 ? 21.162 -15.683 4.951 1.00 59.53 567 GLU A N 1
ATOM 4434 C CA . GLU A 1 567 ? 19.958 -15.296 4.201 1.00 59.53 567 GLU A CA 1
ATOM 4435 C C . GLU A 1 567 ? 20.383 -14.602 2.888 1.00 59.53 567 GLU A C 1
ATOM 4437 O O . GLU A 1 567 ? 20.638 -13.403 2.852 1.00 59.53 567 GLU A O 1
ATOM 4442 N N . THR A 1 568 ? 20.493 -15.348 1.784 1.00 72.38 568 THR A N 1
ATOM 4443 C CA . THR A 1 568 ? 20.832 -14.778 0.467 1.00 72.38 568 THR A CA 1
ATOM 4444 C C . THR A 1 568 ? 19.593 -14.215 -0.236 1.00 72.38 568 THR A C 1
ATOM 4446 O O . THR A 1 568 ? 18.593 -14.925 -0.373 1.00 72.38 568 THR A O 1
ATOM 4449 N N . TYR A 1 569 ? 19.675 -12.979 -0.743 1.00 85.38 569 TYR A N 1
ATOM 4450 C CA . TYR A 1 569 ? 18.600 -12.288 -1.471 1.00 85.38 569 TYR A CA 1
ATOM 4451 C C . TYR A 1 569 ? 18.839 -12.302 -2.988 1.00 85.38 569 TYR A C 1
ATOM 4453 O O . TYR A 1 569 ? 19.957 -12.094 -3.458 1.00 85.38 569 TYR A O 1
ATOM 4461 N N . GLY A 1 570 ? 17.780 -12.540 -3.770 1.00 88.44 570 GLY A N 1
ATOM 4462 C CA . GLY A 1 570 ? 17.869 -12.598 -5.236 1.00 88.44 570 GLY A CA 1
ATOM 4463 C C . GLY A 1 570 ? 17.953 -11.221 -5.898 1.00 88.44 570 GLY A C 1
ATOM 4464 O O . GLY A 1 570 ? 18.611 -11.079 -6.922 1.00 88.44 570 GLY A O 1
ATOM 4465 N N . SER A 1 571 ? 17.317 -10.215 -5.300 1.00 93.69 571 SER A N 1
ATOM 4466 C CA . SER A 1 571 ? 17.239 -8.834 -5.782 1.00 93.69 571 SER A CA 1
ATOM 4467 C C . SER A 1 571 ? 17.140 -7.877 -4.587 1.00 93.69 571 SER A C 1
ATOM 4469 O O . SER A 1 571 ? 16.801 -8.302 -3.478 1.00 93.69 571 SER A O 1
ATOM 4471 N N . ASP A 1 572 ? 17.428 -6.594 -4.798 1.00 93.00 572 ASP A N 1
ATOM 4472 C CA . ASP A 1 572 ? 17.139 -5.505 -3.857 1.00 93.00 572 ASP A CA 1
ATOM 4473 C C . ASP A 1 572 ? 15.650 -5.120 -3.820 1.00 93.00 572 ASP A C 1
ATOM 4475 O O . ASP A 1 572 ? 15.215 -4.390 -2.926 1.00 93.00 572 ASP A O 1
ATOM 4479 N N . HIS A 1 573 ? 14.860 -5.659 -4.746 1.00 94.06 573 HIS A N 1
ATOM 4480 C CA . HIS A 1 573 ? 13.412 -5.522 -4.783 1.00 94.06 573 HIS A CA 1
ATOM 4481 C C . HIS A 1 573 ? 12.697 -6.846 -4.468 1.00 94.06 573 HIS A C 1
ATOM 4483 O O . HIS A 1 573 ? 13.205 -7.947 -4.698 1.00 94.06 573 HIS A O 1
ATOM 4489 N N . TRP A 1 574 ? 11.465 -6.729 -3.985 1.00 94.50 574 TRP A N 1
ATOM 4490 C CA . TRP A 1 574 ? 10.455 -7.778 -3.965 1.00 94.50 574 TRP A CA 1
ATOM 4491 C C . TRP A 1 574 ? 9.624 -7.698 -5.237 1.00 94.50 574 TRP A C 1
ATOM 4493 O O . TRP A 1 574 ? 9.179 -6.620 -5.634 1.00 94.50 574 TRP A O 1
ATOM 4503 N N . GLY A 1 575 ? 9.397 -8.846 -5.867 1.00 95.44 575 GLY A N 1
ATOM 4504 C CA . GLY A 1 575 ? 8.524 -8.927 -7.027 1.00 95.44 575 GLY A CA 1
ATOM 4505 C C . GLY A 1 575 ? 7.064 -8.733 -6.631 1.00 95.44 575 GLY A C 1
ATOM 4506 O O . GLY A 1 575 ? 6.667 -9.012 -5.497 1.00 95.44 575 GLY A O 1
ATOM 4507 N N . VAL A 1 576 ? 6.256 -8.259 -7.573 1.00 96.75 576 VAL A N 1
ATOM 4508 C CA . VAL A 1 576 ? 4.815 -8.048 -7.395 1.00 96.75 576 VAL A CA 1
ATOM 4509 C C . VAL A 1 576 ? 4.038 -8.841 -8.429 1.00 96.75 576 VAL A C 1
ATOM 4511 O O . VAL A 1 576 ? 4.457 -8.929 -9.579 1.00 96.75 576 VAL A O 1
ATOM 4514 N N . ARG A 1 577 ? 2.893 -9.391 -8.035 1.00 96.62 577 ARG A N 1
ATOM 4515 C CA . ARG A 1 577 ? 1.996 -10.152 -8.901 1.00 96.62 577 ARG A CA 1
ATOM 4516 C C . ARG A 1 577 ? 0.565 -9.683 -8.704 1.00 96.62 577 ARG A C 1
ATOM 4518 O O . ARG A 1 577 ? 0.118 -9.528 -7.569 1.00 96.62 577 ARG A O 1
ATOM 4525 N N . CYS A 1 578 ? -0.168 -9.495 -9.795 1.00 95.75 578 CYS A N 1
ATOM 4526 C CA . CYS A 1 578 ? -1.614 -9.319 -9.759 1.00 95.75 578 CYS A CA 1
ATOM 4527 C C . CYS A 1 578 ? -2.327 -10.469 -10.478 1.00 95.75 578 CYS A C 1
ATOM 4529 O O . CYS A 1 578 ? -1.782 -11.101 -11.386 1.00 95.75 578 CYS A O 1
ATOM 4531 N N . LEU A 1 579 ? -3.556 -10.736 -10.044 1.00 94.75 579 LEU A N 1
ATOM 4532 C CA . LEU A 1 579 ? -4.503 -11.624 -10.703 1.00 94.75 579 LEU A CA 1
ATOM 4533 C C . LEU A 1 579 ? -5.683 -10.786 -11.188 1.00 94.75 579 LEU A C 1
ATOM 4535 O O . LEU A 1 579 ? -6.257 -10.023 -10.409 1.00 94.75 579 LEU A O 1
ATOM 4539 N N . LEU A 1 580 ? -6.043 -10.950 -12.455 1.00 94.44 580 LEU A N 1
ATOM 4540 C CA . LEU A 1 580 ? -7.168 -10.287 -13.097 1.00 94.44 580 LEU A CA 1
ATOM 4541 C C . LEU A 1 580 ? -8.173 -11.343 -13.560 1.00 94.44 580 LEU A C 1
ATOM 4543 O O . LEU A 1 580 ? -7.781 -12.350 -14.151 1.00 94.44 580 LEU A O 1
ATOM 4547 N N . ASN A 1 581 ? -9.459 -11.114 -13.322 1.00 91.50 581 ASN A N 1
ATOM 4548 C CA . ASN A 1 581 ? -10.525 -11.851 -13.991 1.00 91.50 581 ASN A CA 1
ATOM 4549 C C . ASN A 1 581 ? -10.778 -11.210 -15.357 1.00 91.50 581 ASN A C 1
ATOM 4551 O O . ASN A 1 581 ? -10.791 -9.983 -15.472 1.00 91.50 581 ASN A O 1
ATOM 4555 N N . ILE A 1 582 ? -10.988 -12.037 -16.379 1.00 88.69 582 ILE A N 1
ATOM 4556 C CA . ILE A 1 582 ? -11.387 -11.589 -17.712 1.00 88.69 582 ILE A CA 1
ATOM 4557 C C . ILE A 1 582 ? -12.899 -11.792 -17.827 1.00 88.69 582 ILE A C 1
ATOM 4559 O O . ILE A 1 582 ? -13.390 -12.923 -17.840 1.00 88.69 582 ILE A O 1
ATOM 4563 N N . GLY A 1 583 ? -13.647 -10.692 -17.870 1.00 72.12 583 GLY A N 1
ATOM 4564 C CA . GLY A 1 583 ? -15.096 -10.714 -18.015 1.00 72.12 583 GLY A CA 1
ATOM 4565 C C . GLY A 1 583 ? -15.524 -11.129 -19.424 1.00 72.12 583 GLY A C 1
ATOM 4566 O O . GLY A 1 583 ? -15.152 -10.498 -20.410 1.00 72.12 583 GLY A O 1
ATOM 4567 N N . SER A 1 584 ? -16.375 -12.152 -19.536 1.00 53.66 584 SER A N 1
ATOM 4568 C CA . SER A 1 584 ? -17.315 -12.248 -20.658 1.00 53.66 584 SER A CA 1
ATOM 4569 C C . SER A 1 584 ? -18.401 -11.205 -20.408 1.00 53.66 584 SER A C 1
ATOM 4571 O O . SER A 1 584 ? -18.930 -11.202 -19.302 1.00 53.66 584 SER A O 1
ATOM 4573 N N . GLY A 1 585 ? -18.751 -10.352 -21.373 1.00 49.69 585 GLY A N 1
ATOM 4574 C CA . GLY A 1 585 ? -19.719 -9.242 -21.245 1.00 49.69 585 GLY A CA 1
ATOM 4575 C C . GLY A 1 585 ? -21.169 -9.579 -20.825 1.00 49.69 585 GLY A C 1
ATOM 4576 O O . GLY A 1 585 ? -22.092 -8.859 -21.187 1.00 49.69 585 GLY A O 1
ATOM 4577 N N . GLU A 1 586 ? -21.395 -10.650 -20.066 1.00 43.09 586 GLU A N 1
ATOM 4578 C CA . GLU A 1 586 ? -22.619 -10.985 -19.349 1.00 43.09 586 GLU A CA 1
ATOM 4579 C C . GLU A 1 586 ? -22.385 -10.849 -17.833 1.00 43.09 586 GLU A C 1
ATOM 4581 O O . GLU A 1 586 ? -22.122 -11.825 -17.127 1.00 43.09 586 GLU A O 1
ATOM 4586 N N . ALA A 1 587 ? -22.519 -9.633 -17.297 1.00 40.56 587 ALA A N 1
ATOM 4587 C CA . ALA A 1 587 ? -22.715 -9.444 -15.861 1.00 40.56 587 ALA A CA 1
ATOM 4588 C C . ALA A 1 587 ? -24.080 -10.051 -15.465 1.00 40.56 587 ALA A C 1
ATOM 4590 O O . ALA A 1 587 ? -25.143 -9.442 -15.571 1.00 40.56 587 ALA A O 1
ATOM 4591 N N . SER A 1 588 ? -24.060 -11.329 -15.085 1.00 39.56 588 SER A N 1
ATOM 4592 C CA . SER A 1 588 ? -25.226 -12.132 -14.723 1.00 39.56 588 SER A CA 1
ATOM 4593 C C . SER A 1 588 ? -25.601 -11.944 -13.244 1.00 39.56 588 SER A C 1
ATOM 4595 O O . SER A 1 588 ? -24.878 -12.369 -12.349 1.00 39.56 588 SER A O 1
ATOM 4597 N N . LYS A 1 589 ? -26.816 -11.436 -12.990 1.00 43.44 589 LYS A N 1
ATOM 4598 C CA . LYS A 1 589 ? -27.622 -11.573 -11.748 1.00 43.44 589 LYS A CA 1
ATOM 4599 C C . LYS A 1 589 ? -27.093 -10.963 -10.435 1.00 43.44 589 LYS A C 1
ATOM 4601 O O . LYS A 1 589 ? -27.875 -10.906 -9.486 1.00 43.44 589 LYS A O 1
ATOM 4606 N N . THR A 1 590 ? -25.856 -10.477 -10.351 1.00 48.03 590 THR A N 1
ATOM 4607 C CA . THR A 1 590 ? -25.290 -9.839 -9.141 1.00 48.03 590 THR A CA 1
ATOM 4608 C C . THR A 1 590 ? -25.749 -8.396 -8.898 1.00 48.03 590 THR A C 1
ATOM 4610 O O . THR A 1 590 ? -25.658 -7.934 -7.761 1.00 48.03 590 THR A O 1
ATOM 4613 N N . ASP A 1 591 ? -26.304 -7.716 -9.908 1.00 53.06 591 ASP A N 1
ATOM 4614 C CA . ASP A 1 591 ? -26.599 -6.273 -9.848 1.00 53.06 591 ASP A CA 1
ATOM 4615 C C . ASP A 1 591 ? -27.632 -5.870 -8.790 1.00 53.06 591 ASP A C 1
ATOM 4617 O O . ASP A 1 591 ? -27.433 -4.882 -8.091 1.00 53.06 591 ASP A O 1
ATOM 4621 N N . LYS A 1 592 ? -28.699 -6.653 -8.576 1.00 55.28 592 LYS A N 1
ATOM 4622 C CA . LYS A 1 592 ? -29.772 -6.237 -7.648 1.00 55.28 592 LYS A CA 1
ATOM 4623 C C . LYS A 1 592 ? -29.292 -6.068 -6.203 1.00 55.28 592 LYS A C 1
ATOM 4625 O O . LYS A 1 592 ? -29.683 -5.126 -5.525 1.00 55.28 592 LYS A O 1
ATOM 4630 N N . THR A 1 593 ? -28.437 -6.968 -5.726 1.00 56.50 593 THR A N 1
ATOM 4631 C CA . THR A 1 593 ? -27.935 -6.942 -4.342 1.00 56.50 593 THR A CA 1
ATOM 4632 C C . THR A 1 593 ? -26.855 -5.875 -4.135 1.00 56.50 593 THR A C 1
ATOM 4634 O O . THR A 1 593 ? -26.745 -5.308 -3.048 1.00 56.50 593 THR A O 1
ATOM 4637 N N . ALA A 1 594 ? -26.074 -5.571 -5.177 1.00 65.12 594 ALA A N 1
ATOM 4638 C CA . ALA A 1 594 ? -25.098 -4.483 -5.153 1.00 65.12 594 ALA A CA 1
ATOM 4639 C C . ALA A 1 594 ? -25.792 -3.108 -5.151 1.00 65.12 594 ALA A C 1
ATOM 4641 O O . ALA A 1 594 ? -25.412 -2.233 -4.371 1.00 65.12 594 ALA A O 1
ATOM 4642 N N . GLU A 1 595 ? -26.861 -2.946 -5.941 1.00 70.12 595 GLU A N 1
ATOM 4643 C CA . GLU A 1 595 ? -27.711 -1.747 -5.944 1.00 70.12 595 GLU A CA 1
ATOM 4644 C C . GLU A 1 595 ? -28.361 -1.493 -4.571 1.00 70.12 595 GLU A C 1
ATOM 4646 O O . GLU A 1 595 ? -28.381 -0.358 -4.089 1.00 70.12 595 GLU A O 1
ATOM 4651 N N . GLU A 1 596 ? -28.855 -2.541 -3.897 1.00 77.25 596 GLU A N 1
ATOM 4652 C CA . GLU A 1 596 ? -29.415 -2.437 -2.540 1.00 77.25 596 GLU A CA 1
ATOM 4653 C C . GLU A 1 596 ? -28.402 -1.870 -1.537 1.00 77.25 596 GLU A C 1
ATOM 4655 O O . GLU A 1 596 ? -28.736 -0.969 -0.765 1.00 77.25 596 GLU A O 1
ATOM 4660 N N . ILE A 1 597 ? -27.156 -2.351 -1.566 1.00 81.94 597 ILE A N 1
ATOM 4661 C CA . ILE A 1 597 ? -26.094 -1.836 -0.693 1.00 81.94 597 ILE A CA 1
ATOM 4662 C C . ILE A 1 597 ? -25.725 -0.410 -1.073 1.00 81.94 597 ILE A C 1
ATOM 4664 O O . ILE A 1 597 ? -25.574 0.421 -0.181 1.00 81.94 597 ILE A O 1
ATOM 4668 N N . GLN A 1 598 ? -25.614 -0.103 -2.367 1.00 81.94 598 GLN A N 1
ATOM 4669 C CA . GLN A 1 598 ? -25.256 1.232 -2.840 1.00 81.94 598 GLN A CA 1
ATOM 4670 C C . GLN A 1 598 ? -26.234 2.303 -2.336 1.00 81.94 598 GLN A C 1
ATOM 4672 O O . GLN A 1 598 ? -25.799 3.377 -1.923 1.00 81.94 598 GLN A O 1
ATOM 4677 N N . ASN A 1 599 ? -27.527 1.975 -2.253 1.00 84.25 599 ASN A N 1
ATOM 4678 C CA . ASN A 1 599 ? -28.558 2.851 -1.689 1.00 84.25 599 ASN A CA 1
ATOM 4679 C C . ASN A 1 599 ? -28.417 3.093 -0.172 1.00 84.25 599 ASN A C 1
ATOM 4681 O O . ASN A 1 599 ? -28.935 4.085 0.339 1.00 84.25 599 ASN A O 1
ATOM 4685 N N . LEU A 1 600 ? -27.720 2.216 0.559 1.00 87.00 600 LEU A N 1
ATOM 4686 C CA . LEU A 1 600 ? -27.449 2.370 1.995 1.00 87.00 600 LEU A CA 1
ATOM 4687 C C . LEU A 1 600 ? -26.175 3.185 2.282 1.00 87.00 600 LEU A C 1
ATOM 4689 O O . LEU A 1 600 ? -25.931 3.561 3.433 1.00 87.00 600 LEU A O 1
ATOM 4693 N N . ILE A 1 601 ? -25.335 3.448 1.274 1.00 88.94 601 ILE A N 1
ATOM 4694 C CA . ILE A 1 601 ? -24.057 4.143 1.455 1.00 88.94 601 ILE A CA 1
ATOM 4695 C C . ILE A 1 601 ? -24.289 5.654 1.525 1.00 88.94 601 ILE A C 1
ATOM 4697 O O . ILE A 1 601 ? -24.589 6.303 0.529 1.00 88.94 601 ILE A O 1
ATOM 4701 N N . ALA A 1 602 ? -24.031 6.249 2.690 1.00 89.56 602 ALA A N 1
ATOM 4702 C CA . ALA A 1 602 ? -23.904 7.702 2.796 1.00 89.56 602 ALA A CA 1
ATOM 4703 C C . ALA A 1 602 ? -22.600 8.183 2.116 1.00 89.56 602 ALA A C 1
ATOM 4705 O O . ALA A 1 602 ? -21.516 7.775 2.552 1.00 89.56 602 ALA A O 1
ATOM 4706 N N . PRO A 1 603 ? -22.639 9.043 1.085 1.00 90.81 603 PRO A N 1
ATOM 4707 C CA . PRO A 1 603 ? -21.423 9.503 0.419 1.00 90.81 603 PRO A CA 1
ATOM 4708 C C . PRO A 1 603 ? -20.517 10.287 1.380 1.00 90.81 603 PRO A C 1
ATOM 4710 O O . PRO A 1 603 ? -20.980 10.977 2.291 1.00 90.81 603 PRO A O 1
ATOM 4713 N N . VAL A 1 604 ? -19.205 10.157 1.190 1.00 93.81 604 VAL A N 1
ATOM 4714 C CA . VAL A 1 604 ? -18.192 10.939 1.910 1.00 93.81 604 VAL A CA 1
ATOM 4715 C C . VAL A 1 604 ? -17.701 12.015 0.957 1.00 93.81 604 VAL A C 1
ATOM 4717 O O . VAL A 1 604 ? -17.260 11.697 -0.137 1.00 93.81 604 VAL A O 1
ATOM 4720 N N . HIS A 1 605 ? -17.778 13.279 1.365 1.00 93.44 605 HIS A N 1
ATOM 4721 C CA . HIS A 1 605 ? -17.309 14.398 0.553 1.00 93.44 605 HIS A CA 1
ATOM 4722 C C . HIS A 1 605 ? -15.973 14.896 1.087 1.00 93.44 605 HIS A C 1
ATOM 4724 O O . HIS A 1 605 ? -15.870 15.265 2.256 1.00 93.44 605 HIS A O 1
ATOM 4730 N N . PHE A 1 606 ? -14.952 14.909 0.235 1.00 93.56 606 PHE A N 1
ATOM 4731 C CA . PHE A 1 606 ? -13.628 15.390 0.609 1.00 93.56 606 PHE A CA 1
ATOM 4732 C C . PHE A 1 606 ? -13.643 16.868 1.018 1.00 93.56 606 PHE A C 1
ATOM 4734 O O . PHE A 1 606 ? -14.127 17.728 0.277 1.00 93.56 606 PHE A O 1
ATOM 4741 N N . LYS A 1 607 ? -13.048 17.176 2.176 1.00 92.12 607 LYS A N 1
ATOM 4742 C C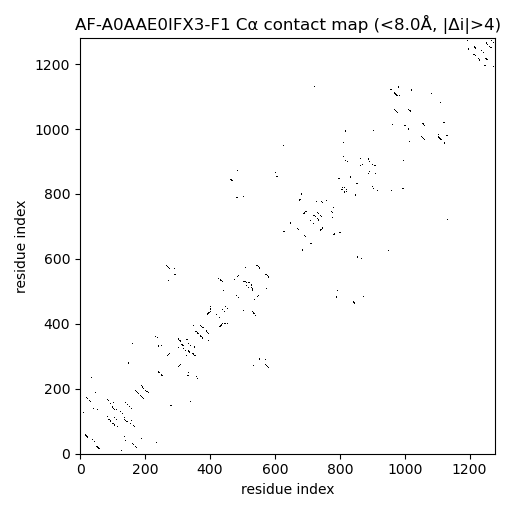A . LYS A 1 607 ? -12.898 18.540 2.689 1.00 92.12 607 LYS A CA 1
ATOM 4743 C C . LYS A 1 607 ? -11.447 18.804 3.077 1.00 92.12 607 LYS A C 1
ATOM 4745 O O . LYS A 1 607 ? -10.904 18.158 3.971 1.00 92.12 607 LYS A O 1
ATOM 4750 N N . LYS A 1 608 ? -10.837 19.797 2.424 1.00 90.19 608 LYS A N 1
ATOM 4751 C CA . LYS A 1 608 ? -9.477 20.242 2.752 1.00 90.19 608 LYS A CA 1
ATOM 4752 C C . LYS A 1 608 ? -9.425 20.898 4.126 1.00 90.19 608 LYS A C 1
ATOM 4754 O O . LYS A 1 608 ? -10.325 21.662 4.488 1.00 90.19 608 LYS A O 1
ATOM 4759 N N . ALA A 1 609 ? -8.345 20.648 4.855 1.00 88.50 609 ALA A N 1
ATOM 4760 C CA . ALA A 1 609 ? -8.069 21.335 6.100 1.00 88.50 609 ALA A CA 1
ATOM 4761 C C . ALA A 1 609 ? -7.794 22.832 5.857 1.00 88.50 609 ALA A C 1
ATOM 4763 O O . ALA A 1 609 ? -7.230 23.212 4.824 1.00 88.50 609 ALA A O 1
ATOM 4764 N N . PRO A 1 610 ? -8.163 23.702 6.810 1.00 87.12 610 PRO A N 1
ATOM 4765 C CA . PRO A 1 610 ? -7.770 25.106 6.794 1.00 87.12 610 PRO A CA 1
ATOM 4766 C C . PRO A 1 610 ? -6.243 25.253 6.769 1.00 87.12 610 PRO A C 1
ATOM 4768 O O . PRO A 1 610 ? -5.561 24.590 7.542 1.00 87.12 610 PRO A O 1
ATOM 4771 N N . VAL A 1 611 ? -5.715 26.185 5.964 1.00 83.00 611 VAL A N 1
ATOM 4772 C CA . VAL A 1 611 ? -4.267 26.344 5.682 1.00 83.00 611 VAL A CA 1
ATOM 4773 C C . VAL A 1 611 ? -3.375 26.336 6.936 1.00 83.00 611 VAL A C 1
ATOM 4775 O O . VAL A 1 611 ? -2.285 25.779 6.905 1.00 83.00 611 VAL A O 1
ATOM 4778 N N . ARG A 1 612 ? -3.829 26.918 8.056 1.00 80.62 612 ARG A N 1
ATOM 4779 C CA . ARG A 1 612 ? -3.081 26.957 9.332 1.00 80.62 612 ARG A CA 1
ATOM 4780 C C . ARG A 1 612 ? -2.999 25.616 10.066 1.00 80.62 612 ARG A C 1
ATOM 4782 O O . ARG A 1 612 ? -2.106 25.424 10.877 1.00 80.62 612 ARG A O 1
ATOM 4789 N N . LEU A 1 613 ? -3.938 24.713 9.806 1.00 83.50 613 LEU A N 1
ATOM 4790 C CA . LEU A 1 613 ? -3.966 23.358 10.357 1.00 83.50 613 LEU A CA 1
ATOM 4791 C C . LEU A 1 613 ? -3.339 22.333 9.396 1.00 83.50 613 LEU A C 1
ATOM 4793 O O . LEU A 1 613 ? -3.162 21.178 9.784 1.00 83.50 613 LEU A O 1
ATOM 4797 N N . SER A 1 614 ? -2.987 22.761 8.178 1.00 83.38 614 SER A N 1
ATOM 4798 C CA . SER A 1 614 ? -2.370 21.959 7.114 1.00 83.38 614 SER A CA 1
ATOM 4799 C C . SER A 1 614 ? -0.839 21.889 7.192 1.00 83.38 614 SER A C 1
ATOM 4801 O O . SER A 1 614 ? -0.189 21.522 6.213 1.00 83.38 614 SER A O 1
ATOM 4803 N N . GLU A 1 615 ? -0.237 22.270 8.322 1.00 79.31 615 GLU A N 1
ATOM 4804 C CA . GLU A 1 615 ? 1.209 22.140 8.510 1.00 79.31 615 GLU A CA 1
ATOM 4805 C C . GLU A 1 615 ? 1.607 20.656 8.656 1.00 79.31 615 GLU A C 1
ATOM 4807 O O . GLU A 1 615 ? 0.997 19.934 9.458 1.00 79.31 615 GLU A O 1
ATOM 4812 N N . PRO A 1 616 ? 2.623 20.181 7.903 1.00 71.06 616 PRO A N 1
ATOM 4813 C CA . PRO A 1 616 ? 3.191 18.847 8.088 1.00 71.06 616 PRO A CA 1
ATOM 4814 C C . PRO A 1 616 ? 3.644 18.667 9.543 1.00 71.06 616 PRO A C 1
ATOM 4816 O O . PRO A 1 616 ? 4.194 19.592 10.129 1.00 71.06 616 PRO A O 1
ATOM 4819 N N . GLU A 1 617 ? 3.394 17.499 10.132 1.00 80.62 617 GLU A N 1
ATOM 4820 C CA . GLU A 1 617 ? 3.663 17.162 11.543 1.00 80.62 617 GLU A CA 1
ATOM 4821 C C . GLU A 1 617 ? 2.799 17.846 12.621 1.00 80.62 617 GLU A C 1
ATOM 4823 O O . GLU A 1 617 ? 2.766 17.342 13.741 1.00 80.62 617 GLU A O 1
ATOM 4828 N N . ALA A 1 618 ? 1.993 18.876 12.330 1.00 86.31 618 ALA A N 1
ATOM 4829 C CA . ALA A 1 618 ? 1.269 19.624 13.375 1.00 86.31 618 ALA A CA 1
ATOM 4830 C C . ALA A 1 618 ? 0.350 18.758 14.266 1.00 86.31 618 ALA A C 1
ATOM 4832 O O . ALA A 1 618 ? 0.219 18.991 15.471 1.00 86.31 618 ALA A O 1
ATOM 4833 N N . VAL A 1 619 ? -0.280 17.726 13.694 1.00 89.69 619 VAL A N 1
ATOM 4834 C CA . VAL A 1 619 ? -1.079 16.750 14.457 1.00 89.69 619 VAL A CA 1
ATOM 4835 C C . VAL A 1 619 ? -0.179 15.837 15.300 1.00 89.69 619 VAL A C 1
ATOM 4837 O O . VAL A 1 619 ? -0.507 15.549 16.452 1.00 89.69 619 VAL A O 1
ATOM 4840 N N . LYS A 1 620 ? 0.964 15.392 14.759 1.00 88.31 620 LYS A N 1
ATOM 4841 C CA . LYS A 1 620 ? 1.933 14.545 15.473 1.00 88.31 620 LYS A CA 1
ATOM 4842 C C . LYS A 1 620 ? 2.558 15.306 16.644 1.00 88.31 620 LYS A C 1
ATOM 4844 O O . LYS A 1 620 ? 2.626 14.761 17.746 1.00 88.31 620 LYS A O 1
ATOM 4849 N N . ASP A 1 621 ? 2.917 16.568 16.442 1.00 87.56 621 ASP A N 1
ATOM 4850 C CA . ASP A 1 621 ? 3.454 17.461 17.471 1.00 87.56 621 ASP A CA 1
ATOM 4851 C C . ASP A 1 621 ? 2.428 17.723 18.577 1.00 87.56 621 ASP A C 1
ATOM 4853 O O . ASP A 1 621 ? 2.763 17.678 19.763 1.00 87.56 621 ASP A O 1
ATOM 4857 N N . CYS A 1 622 ? 1.155 17.912 18.208 1.00 89.06 622 CYS A N 1
ATOM 4858 C CA . CYS A 1 622 ? 0.052 18.027 19.161 1.00 89.06 622 CYS A CA 1
ATOM 4859 C C . CYS A 1 622 ? -0.059 16.773 20.046 1.00 89.06 622 CYS A C 1
ATOM 4861 O O . CYS A 1 622 ? -0.049 16.872 21.274 1.00 89.06 622 CYS A O 1
ATOM 4863 N N . LEU A 1 623 ? -0.096 15.581 19.441 1.00 90.25 623 LEU A N 1
ATOM 4864 C CA . LEU A 1 623 ? -0.176 14.313 20.175 1.00 90.25 623 LEU A CA 1
ATOM 4865 C C . LEU A 1 623 ? 1.071 14.040 21.031 1.00 90.25 623 LEU A C 1
ATOM 4867 O O . LEU A 1 623 ? 0.946 13.488 22.125 1.00 90.25 623 LEU A O 1
ATOM 4871 N N . SER A 1 624 ? 2.252 14.436 20.553 1.00 88.75 624 SER A N 1
ATOM 4872 C CA . SER A 1 624 ? 3.518 14.312 21.286 1.00 88.75 624 SER A CA 1
ATOM 4873 C C . SER A 1 624 ? 3.539 15.224 22.510 1.00 88.75 624 SER A C 1
ATOM 4875 O O . SER A 1 624 ? 3.828 14.765 23.611 1.00 88.75 624 SER A O 1
ATOM 4877 N N . THR A 1 625 ? 3.147 16.492 22.343 1.00 86.62 625 THR A N 1
ATOM 4878 C CA . THR A 1 625 ? 3.061 17.483 23.433 1.00 86.62 625 THR A CA 1
ATOM 4879 C C . THR A 1 625 ? 2.098 17.029 24.529 1.00 86.62 625 THR A C 1
ATOM 4881 O O . THR A 1 625 ? 2.367 17.216 25.712 1.00 86.62 625 THR A O 1
ATOM 4884 N N . LEU A 1 626 ? 0.993 16.383 24.148 1.00 85.88 626 LEU A N 1
ATOM 4885 C CA . LEU A 1 626 ? 0.015 15.837 25.088 1.00 85.88 626 LEU A CA 1
ATOM 4886 C C . LEU A 1 626 ? 0.447 14.505 25.733 1.00 85.88 626 LEU A C 1
ATOM 4888 O O . LEU A 1 626 ? -0.291 13.985 26.569 1.00 85.88 626 LEU A O 1
ATOM 4892 N N . GLY A 1 627 ? 1.597 13.930 25.360 1.00 86.75 627 GLY A N 1
ATOM 4893 C CA . GLY A 1 627 ? 2.055 12.629 25.864 1.00 86.75 627 GLY A CA 1
ATOM 4894 C C . GLY A 1 627 ? 1.165 11.455 25.434 1.00 86.75 627 GLY A C 1
ATOM 4895 O O . GLY A 1 627 ? 1.067 10.452 26.138 1.00 86.75 627 GLY A O 1
ATOM 4896 N N . VAL A 1 628 ? 0.458 11.584 24.304 1.00 88.75 628 VAL A N 1
ATOM 4897 C CA . VAL A 1 628 ? -0.437 10.536 23.777 1.00 88.75 628 VAL A CA 1
ATOM 4898 C C . VAL A 1 628 ? 0.352 9.473 23.011 1.00 88.75 628 VAL A C 1
ATOM 4900 O O . VAL A 1 628 ? -0.015 8.294 23.043 1.00 88.75 628 VAL A O 1
ATOM 4903 N N . LEU A 1 629 ? 1.415 9.879 22.310 1.00 89.25 629 LEU A N 1
ATOM 4904 C CA . LEU A 1 629 ? 2.288 8.956 21.588 1.00 89.25 629 LEU A CA 1
ATOM 4905 C C . LEU A 1 629 ? 3.177 8.185 22.576 1.00 89.25 629 LEU A C 1
ATOM 4907 O O . LEU A 1 629 ? 3.797 8.814 23.432 1.00 89.25 629 LEU A O 1
ATOM 4911 N N . PRO A 1 630 ? 3.262 6.847 22.468 1.00 87.44 630 PRO A N 1
ATOM 4912 C CA . PRO A 1 630 ? 4.170 6.070 23.302 1.00 87.44 630 PRO A CA 1
ATOM 4913 C C . PRO A 1 630 ? 5.639 6.427 23.076 1.00 87.44 630 PRO A C 1
ATOM 4915 O O . PRO A 1 630 ? 6.061 6.617 21.934 1.00 87.44 630 PRO A O 1
ATOM 4918 N N . SER A 1 631 ? 6.424 6.447 24.152 1.00 87.88 631 SER A N 1
ATOM 4919 C CA . SER A 1 631 ? 7.882 6.577 24.068 1.00 87.88 631 SER A CA 1
ATOM 4920 C C . SER A 1 631 ? 8.548 5.265 23.625 1.00 87.88 631 SER A C 1
ATOM 4922 O O . SER A 1 631 ? 7.965 4.183 23.738 1.00 87.88 631 SER A O 1
ATOM 4924 N N . SER A 1 632 ? 9.805 5.327 23.172 1.00 86.75 632 SER A N 1
ATOM 4925 C CA . SER A 1 632 ? 10.599 4.124 22.860 1.00 86.75 632 SER A CA 1
ATOM 4926 C C . SER A 1 632 ? 10.737 3.185 24.066 1.00 86.75 632 SER A C 1
ATOM 4928 O O . SER A 1 632 ? 10.758 1.961 23.912 1.00 86.75 632 SER A O 1
ATOM 4930 N N . GLU A 1 633 ? 10.777 3.747 25.275 1.00 88.81 633 GLU A N 1
ATOM 4931 C CA . GLU A 1 633 ? 10.772 2.984 26.522 1.00 88.81 633 GLU A CA 1
ATOM 4932 C C . GLU A 1 633 ? 9.428 2.274 26.736 1.00 88.81 633 GLU A C 1
ATOM 4934 O O . GLU A 1 633 ? 9.408 1.080 27.027 1.00 88.81 633 GLU A O 1
ATOM 4939 N N . ASP A 1 634 ? 8.296 2.953 26.515 1.00 89.19 634 ASP A N 1
ATOM 4940 C CA . ASP A 1 634 ? 6.964 2.336 26.611 1.00 89.19 634 ASP A CA 1
ATOM 4941 C C . ASP A 1 634 ? 6.789 1.166 25.641 1.00 89.19 634 ASP A C 1
ATOM 4943 O O . ASP A 1 634 ? 6.197 0.146 26.006 1.00 89.19 634 ASP A O 1
ATOM 4947 N N . ILE A 1 635 ? 7.291 1.316 24.409 1.00 88.75 635 ILE A N 1
ATOM 4948 C CA . ILE A 1 635 ? 7.258 0.272 23.376 1.00 88.75 635 ILE A CA 1
ATOM 4949 C C . ILE A 1 635 ? 8.067 -0.940 23.849 1.00 88.75 635 ILE A C 1
ATOM 4951 O O . ILE A 1 635 ? 7.564 -2.066 23.827 1.00 88.75 635 ILE A O 1
ATOM 4955 N N . THR A 1 636 ? 9.289 -0.703 24.335 1.00 89.94 636 THR A N 1
ATOM 4956 C CA . THR A 1 636 ? 10.203 -1.757 24.798 1.00 89.94 636 THR A CA 1
ATOM 4957 C C . THR A 1 636 ? 9.645 -2.493 26.016 1.00 89.94 636 THR A C 1
ATOM 4959 O O . THR A 1 636 ? 9.621 -3.724 26.025 1.00 89.94 636 THR A O 1
ATOM 4962 N N . ARG A 1 637 ? 9.125 -1.764 27.016 1.00 92.56 637 ARG A N 1
ATOM 4963 C CA . ARG A 1 637 ? 8.538 -2.348 28.235 1.00 92.56 637 ARG A CA 1
ATOM 4964 C C . ARG A 1 637 ? 7.330 -3.228 27.928 1.00 92.56 637 ARG A C 1
ATOM 4966 O O . ARG A 1 637 ? 7.274 -4.362 28.391 1.00 92.56 637 ARG A O 1
ATOM 4973 N N . ARG A 1 638 ? 6.391 -2.757 27.098 1.00 92.25 638 ARG A N 1
ATOM 4974 C CA . ARG A 1 638 ? 5.210 -3.551 26.711 1.00 92.25 638 ARG A CA 1
ATOM 4975 C C . ARG A 1 638 ? 5.567 -4.785 25.895 1.00 92.25 638 ARG A C 1
ATOM 4977 O O . ARG A 1 638 ? 4.977 -5.838 26.122 1.00 92.25 638 ARG A O 1
ATOM 4984 N N . LYS A 1 639 ? 6.544 -4.672 24.987 1.00 91.06 639 LYS A N 1
ATOM 4985 C CA . LYS A 1 639 ? 7.055 -5.826 24.240 1.00 91.06 639 LYS A CA 1
ATOM 4986 C C . LYS A 1 639 ? 7.653 -6.864 25.194 1.00 91.06 639 LYS A C 1
ATOM 4988 O O . LYS A 1 639 ? 7.272 -8.026 25.133 1.00 91.06 639 LYS A O 1
ATOM 4993 N N . ALA A 1 640 ? 8.518 -6.438 26.117 1.00 92.50 640 ALA A N 1
ATOM 4994 C CA . ALA A 1 640 ? 9.119 -7.324 27.113 1.00 92.50 640 ALA A CA 1
ATOM 4995 C C . ALA A 1 640 ? 8.066 -8.001 28.008 1.00 92.50 640 ALA A C 1
ATOM 4997 O O . ALA A 1 640 ? 8.166 -9.197 28.283 1.00 92.50 640 ALA A O 1
ATOM 4998 N N . ALA A 1 641 ? 7.035 -7.258 28.419 1.00 94.62 641 ALA A N 1
ATOM 4999 C CA . ALA A 1 641 ? 5.936 -7.779 29.220 1.00 94.62 641 ALA A CA 1
ATOM 5000 C C . ALA A 1 641 ? 5.114 -8.833 28.449 1.00 94.62 641 ALA A C 1
ATOM 5002 O O . ALA A 1 641 ? 4.848 -9.915 28.975 1.00 94.62 641 ALA A O 1
ATOM 5003 N N . PHE A 1 642 ? 4.766 -8.567 27.183 1.00 94.75 642 PHE A N 1
ATOM 5004 C CA . PHE A 1 642 ? 4.063 -9.533 26.333 1.00 94.75 642 PHE A CA 1
ATOM 5005 C C . PHE A 1 642 ? 4.910 -10.787 26.064 1.00 94.75 642 PHE A C 1
ATOM 5007 O O . PHE A 1 642 ? 4.412 -11.905 26.200 1.00 94.75 642 PHE A O 1
ATOM 5014 N N . ASP A 1 643 ? 6.199 -10.622 25.751 1.00 92.69 643 ASP A N 1
ATOM 5015 C CA . ASP A 1 643 ? 7.128 -11.733 25.510 1.00 92.69 643 ASP A CA 1
ATOM 5016 C C . ASP A 1 643 ? 7.299 -12.611 26.763 1.00 92.69 643 ASP A C 1
ATOM 5018 O O . ASP A 1 643 ? 7.360 -13.841 26.666 1.00 92.69 643 ASP A O 1
ATOM 5022 N N . LEU A 1 644 ? 7.330 -12.001 27.955 1.00 94.06 644 LEU A N 1
ATOM 5023 C CA . LEU A 1 644 ? 7.334 -12.712 29.235 1.00 94.06 644 LEU A CA 1
ATOM 5024 C C . LEU A 1 644 ? 6.047 -13.518 29.437 1.00 94.06 644 LEU A C 1
ATOM 5026 O O . LEU A 1 644 ? 6.131 -14.714 29.726 1.00 94.06 644 LEU A O 1
ATOM 5030 N N . LEU A 1 645 ? 4.874 -12.908 29.244 1.00 95.06 645 LEU A N 1
ATOM 5031 C CA . LEU A 1 645 ? 3.596 -13.610 29.372 1.00 95.06 645 LEU A CA 1
ATOM 5032 C C . LEU A 1 645 ? 3.499 -14.777 28.380 1.00 95.06 645 LEU A C 1
ATOM 5034 O O . LEU A 1 645 ? 3.185 -15.899 28.778 1.00 95.06 645 LEU A O 1
ATOM 5038 N N . LYS A 1 646 ? 3.828 -14.540 27.105 1.00 93.94 646 LYS A N 1
ATOM 5039 C CA . LYS A 1 646 ? 3.826 -15.558 26.046 1.00 93.94 646 LYS A CA 1
ATOM 5040 C C . LYS A 1 646 ? 4.709 -16.747 26.415 1.00 93.94 646 LYS A C 1
ATOM 5042 O O . LYS A 1 646 ? 4.251 -17.886 26.358 1.00 93.94 646 LYS A O 1
ATOM 5047 N N . ARG A 1 647 ? 5.938 -16.491 26.868 1.00 91.94 647 ARG A N 1
ATOM 5048 C CA . ARG A 1 647 ? 6.875 -17.529 27.322 1.00 91.94 647 ARG A CA 1
ATOM 5049 C C . ARG A 1 647 ? 6.336 -18.335 28.504 1.00 91.94 647 ARG A C 1
ATOM 5051 O O . ARG A 1 647 ? 6.457 -19.556 28.503 1.00 91.94 647 ARG A O 1
ATOM 5058 N N . VAL A 1 648 ? 5.731 -17.677 29.495 1.00 93.19 648 VAL A N 1
ATOM 5059 C CA . VAL A 1 648 ? 5.167 -18.347 30.681 1.00 93.19 648 VAL A CA 1
ATOM 5060 C C . VAL A 1 648 ? 3.959 -19.207 30.317 1.00 93.19 648 VAL A C 1
ATOM 5062 O O . VAL A 1 648 ? 3.854 -20.337 30.793 1.00 93.19 648 VAL A O 1
ATOM 5065 N N . ILE A 1 649 ? 3.069 -18.718 29.450 1.00 92.88 649 ILE A N 1
ATOM 5066 C CA . ILE A 1 649 ? 1.907 -19.485 28.984 1.00 92.88 649 ILE A CA 1
ATOM 5067 C C . ILE A 1 649 ? 2.340 -20.697 28.155 1.00 92.88 649 ILE A C 1
ATOM 5069 O O . ILE A 1 649 ? 1.765 -21.771 28.333 1.00 92.88 649 ILE A O 1
ATOM 5073 N N . LEU A 1 650 ? 3.363 -20.555 27.306 1.00 90.75 650 LEU A N 1
ATOM 5074 C CA . LEU A 1 650 ? 3.898 -21.634 26.467 1.00 90.75 650 LEU A CA 1
ATOM 5075 C C . LEU A 1 650 ? 4.894 -22.559 27.188 1.00 90.75 650 LEU A C 1
ATOM 5077 O O . LEU A 1 650 ? 5.243 -23.597 26.639 1.00 90.75 650 LEU A O 1
ATOM 5081 N N . ASP A 1 651 ? 5.312 -22.233 28.417 1.00 85.69 651 ASP A N 1
ATOM 5082 C CA . ASP A 1 651 ? 6.286 -23.016 29.205 1.00 85.69 651 ASP A CA 1
ATOM 5083 C C . ASP A 1 651 ? 7.647 -23.169 28.500 1.00 85.69 651 ASP A C 1
ATOM 5085 O O . ASP A 1 651 ? 8.305 -24.207 28.572 1.00 85.69 651 ASP A O 1
ATOM 5089 N N . THR A 1 652 ? 8.057 -22.133 27.764 1.00 81.62 652 THR A N 1
ATOM 5090 C CA . THR A 1 652 ? 9.321 -22.124 27.016 1.00 81.62 652 THR A CA 1
ATOM 5091 C C . THR A 1 652 ? 10.477 -21.708 27.941 1.00 81.62 652 THR A C 1
ATOM 5093 O O . THR A 1 652 ? 10.333 -20.729 28.684 1.00 81.62 652 THR A O 1
ATOM 5096 N N . PRO A 1 653 ? 11.631 -22.406 27.931 1.00 69.94 653 PRO A N 1
ATOM 5097 C CA . PRO A 1 653 ? 12.787 -22.004 28.730 1.00 69.94 653 PRO A CA 1
ATOM 5098 C C . PRO A 1 653 ? 13.320 -20.625 28.295 1.00 69.94 653 PRO A C 1
ATOM 5100 O O . PRO A 1 653 ? 13.138 -20.222 27.143 1.00 69.94 653 PRO A O 1
ATOM 5103 N N . PRO A 1 654 ? 13.965 -19.865 29.200 1.00 68.00 654 PRO A N 1
ATOM 5104 C CA . PRO A 1 654 ? 14.577 -18.593 28.843 1.00 68.00 654 PRO A CA 1
ATOM 5105 C C . PRO A 1 654 ? 15.727 -18.791 27.834 1.00 68.00 654 PRO A C 1
ATOM 5107 O O . PRO A 1 654 ? 16.421 -19.811 27.879 1.00 68.00 654 PRO A O 1
ATOM 5110 N N . PRO A 1 655 ? 15.972 -17.807 26.948 1.00 57.88 655 PRO A N 1
ATOM 5111 C CA . PRO A 1 655 ? 16.944 -17.918 25.853 1.00 57.88 655 PRO A CA 1
ATOM 5112 C C . PRO A 1 655 ? 18.408 -18.074 26.304 1.00 57.88 655 PRO A C 1
ATOM 5114 O O . PRO A 1 655 ? 19.271 -18.367 25.489 1.00 57.88 655 PRO A O 1
ATOM 5117 N N . THR A 1 656 ? 18.710 -17.896 27.591 1.00 51.59 656 THR A N 1
ATOM 5118 C CA . THR A 1 656 ? 20.064 -17.990 28.161 1.00 51.59 656 THR A CA 1
ATOM 5119 C C . THR A 1 656 ? 20.470 -19.402 28.599 1.00 51.59 656 THR A C 1
ATOM 5121 O O . THR A 1 656 ? 21.591 -19.590 29.067 1.00 51.59 656 THR A O 1
ATOM 5124 N N . THR A 1 657 ? 19.593 -20.399 28.463 1.00 53.00 657 THR A N 1
ATOM 5125 C CA . THR A 1 657 ? 19.863 -21.782 28.891 1.00 53.00 657 THR A CA 1
ATOM 5126 C C . THR A 1 657 ? 20.403 -22.612 27.719 1.00 53.00 657 THR A C 1
ATOM 5128 O O . THR A 1 657 ? 19.641 -23.046 26.863 1.00 53.00 657 THR A O 1
ATOM 5131 N N . THR A 1 658 ? 21.719 -22.843 27.677 1.00 44.00 658 THR A N 1
ATOM 5132 C CA . THR A 1 658 ? 22.444 -23.675 26.688 1.00 44.00 658 THR A CA 1
ATOM 5133 C C . THR A 1 658 ? 22.349 -25.184 26.968 1.00 44.00 658 THR A C 1
ATOM 5135 O O . THR A 1 658 ? 23.284 -25.938 26.695 1.00 44.00 658 THR A O 1
ATOM 5138 N N . GLU A 1 659 ? 21.240 -25.659 27.534 1.00 44.41 659 GLU A N 1
ATOM 5139 C CA . GLU A 1 659 ? 21.044 -27.094 27.762 1.00 44.41 659 GLU A CA 1
ATOM 5140 C C . GLU A 1 659 ? 20.393 -27.757 26.544 1.00 44.41 659 GLU A C 1
ATOM 5142 O O . GLU A 1 659 ? 19.423 -27.247 25.983 1.00 44.41 659 GLU A O 1
ATOM 5147 N N . ASN A 1 660 ? 20.948 -28.906 26.140 1.00 45.34 660 ASN A N 1
ATOM 5148 C CA . ASN A 1 660 ? 20.463 -29.734 25.035 1.00 45.34 660 ASN A CA 1
ATOM 5149 C C . ASN A 1 660 ? 18.932 -29.907 25.102 1.00 45.34 660 ASN A C 1
ATOM 5151 O O . ASN A 1 660 ? 18.432 -30.367 26.134 1.00 45.34 660 ASN A O 1
ATOM 5155 N N . PRO A 1 661 ? 18.175 -29.603 24.028 1.00 47.03 661 PRO A N 1
ATOM 5156 C CA . PRO A 1 661 ? 16.734 -29.790 24.034 1.00 47.03 661 PRO A CA 1
ATOM 5157 C C . PRO A 1 661 ? 16.422 -31.277 24.232 1.00 47.03 661 PRO A C 1
ATOM 5159 O O . PRO A 1 661 ? 16.813 -32.131 23.435 1.00 47.03 661 PRO A O 1
ATOM 5162 N N . ALA A 1 662 ? 15.722 -31.595 25.322 1.00 48.00 662 ALA A N 1
ATOM 5163 C CA . ALA A 1 662 ? 15.115 -32.906 25.514 1.00 48.00 662 ALA A CA 1
ATOM 5164 C C . ALA A 1 662 ? 14.232 -33.248 24.293 1.00 48.00 662 ALA A C 1
ATOM 5166 O O . ALA A 1 662 ? 13.663 -32.330 23.694 1.00 48.00 662 ALA A O 1
ATOM 5167 N N . PRO A 1 663 ? 14.080 -34.536 23.917 1.00 45.16 663 PRO A N 1
ATOM 5168 C CA . PRO A 1 663 ? 13.267 -34.917 22.765 1.00 45.16 663 PRO A CA 1
ATOM 5169 C C . PRO A 1 663 ? 11.872 -34.304 22.896 1.00 45.16 663 PRO A C 1
ATOM 5171 O O . PRO A 1 663 ? 11.206 -34.483 23.920 1.00 45.16 663 PRO A O 1
ATOM 5174 N N . ALA A 1 664 ? 11.472 -33.538 21.878 1.00 47.44 664 ALA A N 1
ATOM 5175 C CA . ALA A 1 664 ? 10.235 -32.777 21.862 1.00 47.44 664 ALA A CA 1
ATOM 5176 C C . ALA A 1 664 ? 9.050 -33.705 22.157 1.00 47.44 664 ALA A C 1
ATOM 5178 O O . ALA A 1 664 ? 8.611 -34.479 21.305 1.00 47.44 664 ALA A O 1
ATOM 5179 N N . ARG A 1 665 ? 8.510 -33.643 23.381 1.00 50.31 665 ARG A N 1
ATOM 5180 C CA . ARG A 1 665 ? 7.142 -34.115 23.618 1.00 50.31 665 ARG A CA 1
ATOM 5181 C C . ARG A 1 665 ? 6.262 -33.326 22.655 1.00 50.31 665 ARG A C 1
ATOM 5183 O O . ARG A 1 665 ? 6.367 -32.103 22.649 1.00 50.31 665 ARG A O 1
ATOM 5190 N N . GLN A 1 666 ? 5.430 -34.007 21.867 1.00 55.53 666 GLN A N 1
ATOM 5191 C CA . GLN A 1 666 ? 4.409 -33.371 21.030 1.00 55.53 666 GLN A CA 1
ATOM 5192 C C . GLN A 1 666 ? 3.507 -32.525 21.937 1.00 55.53 666 GLN A C 1
ATOM 5194 O O . GLN A 1 666 ? 2.595 -33.040 22.583 1.00 55.53 666 GLN A O 1
ATOM 5199 N N . GLN A 1 667 ? 3.832 -31.241 22.080 1.00 64.31 667 GLN A N 1
ATOM 5200 C CA . GLN A 1 667 ? 3.006 -30.310 22.825 1.00 64.31 667 GLN A CA 1
ATOM 5201 C C . GLN A 1 667 ? 1.855 -29.873 21.915 1.00 64.31 667 GLN A C 1
ATOM 5203 O O . GLN A 1 667 ? 2.083 -29.618 20.733 1.00 64.31 667 GLN A O 1
ATOM 5208 N N . PRO A 1 668 ? 0.624 -29.793 22.435 1.00 71.94 668 PRO A N 1
ATOM 5209 C CA . PRO A 1 668 ? -0.501 -29.266 21.674 1.00 71.94 668 PRO A CA 1
ATOM 5210 C C . PRO A 1 668 ? -0.248 -27.814 21.244 1.00 71.94 668 PRO A C 1
ATOM 5212 O O . PRO A 1 668 ? 0.232 -27.006 22.041 1.00 71.94 668 PRO A O 1
ATOM 5215 N N . THR A 1 669 ? -0.615 -27.478 20.005 1.00 84.88 669 THR A N 1
ATOM 5216 C CA . THR A 1 669 ? -0.459 -26.133 19.434 1.00 84.88 669 THR A CA 1
ATOM 5217 C C . THR A 1 669 ? -1.313 -25.121 20.198 1.00 84.88 669 THR A C 1
ATOM 5219 O O . THR A 1 669 ? -2.543 -25.162 20.149 1.00 84.88 669 THR A O 1
ATOM 5222 N N . VAL A 1 670 ? -0.661 -24.200 20.912 1.00 91.56 670 VAL A N 1
ATOM 5223 C CA . VAL A 1 670 ? -1.306 -23.054 21.564 1.00 91.56 670 VAL A CA 1
ATOM 5224 C C . VAL A 1 670 ? -0.768 -21.777 20.943 1.00 91.56 670 VAL A C 1
ATOM 5226 O O . VAL A 1 670 ? 0.431 -21.511 20.978 1.00 91.56 670 VAL A O 1
ATOM 5229 N N . ILE A 1 671 ? -1.667 -20.961 20.411 1.00 93.81 671 ILE A N 1
ATOM 5230 C CA . ILE A 1 671 ? -1.357 -19.632 19.900 1.00 93.81 671 ILE A CA 1
ATOM 5231 C C . ILE A 1 671 ? -1.556 -18.625 21.027 1.00 93.81 671 ILE A C 1
ATOM 5233 O O . ILE A 1 671 ? -2.578 -18.654 21.708 1.00 93.81 671 ILE A O 1
ATOM 5237 N N . VAL A 1 672 ? -0.593 -17.723 21.211 1.00 93.56 672 VAL A N 1
ATOM 5238 C CA . VAL A 1 672 ? -0.692 -16.570 22.115 1.00 93.56 672 VAL A CA 1
ATOM 5239 C C . VAL A 1 672 ? -0.445 -15.323 21.280 1.00 93.56 672 VAL A C 1
ATOM 5241 O O . VAL A 1 672 ? 0.676 -15.098 20.816 1.00 93.56 672 VAL A O 1
ATOM 5244 N N . THR A 1 673 ? -1.493 -14.536 21.060 1.00 92.69 673 THR A N 1
ATOM 5245 C CA . THR A 1 673 ? -1.447 -13.332 20.226 1.00 92.69 673 THR A CA 1
ATOM 5246 C C . THR A 1 673 ? -2.041 -12.155 20.986 1.00 92.69 673 THR A C 1
ATOM 5248 O O . THR A 1 673 ? -3.057 -12.326 21.664 1.00 92.69 673 THR A O 1
ATOM 5251 N N . PRO A 1 674 ? -1.466 -10.947 20.886 1.00 93.25 674 PRO A N 1
ATOM 5252 C CA . PRO A 1 674 ? -2.164 -9.778 21.373 1.00 93.25 674 PRO A CA 1
ATOM 5253 C C . PRO A 1 674 ? -3.318 -9.453 20.405 1.00 93.25 674 PRO A C 1
ATOM 5255 O O . PRO A 1 674 ? -3.280 -9.803 19.219 1.00 93.25 674 PRO A O 1
ATOM 5258 N N . VAL A 1 675 ? -4.350 -8.777 20.905 1.00 91.31 675 VAL A N 1
ATOM 5259 C CA . VAL A 1 675 ? -5.464 -8.218 20.124 1.00 91.31 675 VAL A CA 1
ATOM 5260 C C . VAL A 1 675 ? -5.687 -6.749 20.520 1.00 91.31 675 VAL A C 1
ATOM 5262 O O . VAL A 1 675 ? -4.786 -6.114 21.072 1.00 91.31 675 VAL A O 1
ATOM 5265 N N . GLY A 1 676 ? -6.818 -6.156 20.136 1.00 89.69 676 GLY A N 1
ATOM 5266 C CA . GLY A 1 676 ? -7.226 -4.840 20.630 1.00 89.69 676 GLY A CA 1
ATOM 5267 C C . GLY A 1 676 ? -6.315 -3.671 20.236 1.00 89.69 676 GLY A C 1
ATOM 5268 O O . GLY A 1 676 ? -5.710 -3.638 19.157 1.00 89.69 676 GLY A O 1
ATOM 5269 N N . SER A 1 677 ? -6.264 -2.656 21.104 1.00 91.19 677 SER A N 1
ATOM 5270 C CA . SER A 1 677 ? -5.629 -1.365 20.796 1.00 91.19 677 SER A CA 1
ATOM 5271 C C . SER A 1 677 ? -4.104 -1.446 20.676 1.00 91.19 677 SER A C 1
ATOM 5273 O O . SER A 1 677 ? -3.519 -0.748 19.837 1.00 91.19 677 SER A O 1
ATOM 5275 N N . TYR A 1 678 ? -3.478 -2.330 21.463 1.00 91.38 678 TYR A N 1
ATOM 5276 C CA . TYR A 1 678 ? -2.046 -2.610 21.403 1.00 91.38 678 TYR A CA 1
ATOM 5277 C C . TYR A 1 678 ? -1.665 -3.137 20.021 1.00 91.38 678 TYR A C 1
ATOM 5279 O O . TYR A 1 678 ? -0.834 -2.549 19.328 1.00 91.38 678 TYR A O 1
ATOM 5287 N N . SER A 1 679 ? -2.383 -4.159 19.559 1.00 88.88 679 SER A N 1
ATOM 5288 C CA . SER A 1 679 ? -2.120 -4.793 18.269 1.00 88.88 679 SER A CA 1
ATOM 5289 C C . SER A 1 679 ? -2.481 -3.895 17.088 1.00 88.88 679 SER A C 1
ATOM 5291 O O . SER A 1 679 ? -1.744 -3.817 16.106 1.00 88.88 679 SER A O 1
ATOM 5293 N N . LEU A 1 680 ? -3.569 -3.130 17.159 1.00 89.31 680 LEU A N 1
ATOM 5294 C CA . LEU A 1 680 ? -3.866 -2.155 16.104 1.00 89.31 680 LEU A CA 1
ATOM 5295 C C . LEU A 1 680 ? -2.815 -1.022 16.048 1.00 89.31 680 LEU A C 1
ATOM 5297 O O . LEU A 1 680 ? -2.689 -0.344 15.029 1.00 89.31 680 LEU A O 1
ATOM 5301 N N . GLY A 1 681 ? -2.007 -0.848 17.101 1.00 89.75 681 GLY A N 1
ATOM 5302 C CA . GLY A 1 681 ? -0.968 0.179 17.194 1.00 89.75 681 GLY A CA 1
ATOM 5303 C C . GLY A 1 681 ? -1.525 1.568 17.511 1.00 89.75 681 GLY A C 1
ATOM 5304 O O . GLY A 1 681 ? -0.901 2.571 17.178 1.00 89.75 681 GLY A O 1
ATOM 5305 N N . VAL A 1 682 ? -2.703 1.633 18.138 1.00 91.75 682 VAL A N 1
ATOM 5306 C CA . VAL A 1 682 ? -3.400 2.876 18.545 1.00 91.75 682 VAL A CA 1
ATOM 5307 C C . VAL A 1 682 ? -3.432 3.056 20.067 1.00 91.75 682 VAL A C 1
ATOM 5309 O O . VAL A 1 682 ? -4.168 3.884 20.608 1.00 91.75 682 VAL A O 1
ATOM 5312 N N . TRP A 1 683 ? -2.636 2.256 20.771 1.00 91.56 683 TRP A N 1
ATOM 5313 C CA . TRP A 1 683 ? -2.455 2.324 22.213 1.00 91.56 683 TRP A CA 1
ATOM 5314 C C . TRP A 1 683 ? -1.706 3.597 22.644 1.00 91.56 683 TRP A C 1
ATOM 5316 O O . TRP A 1 683 ? -1.037 4.260 21.840 1.00 91.56 683 TRP A O 1
ATOM 5326 N N . THR A 1 6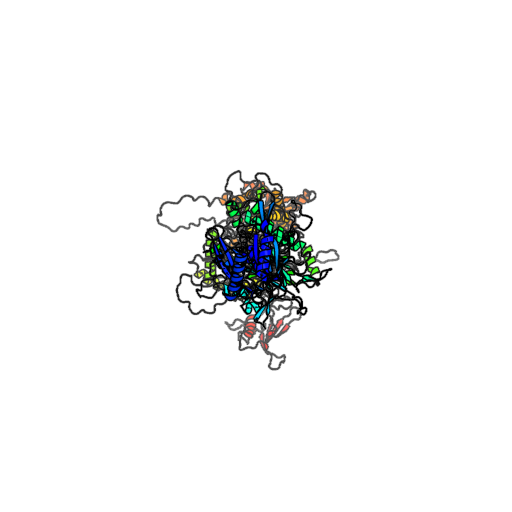84 ? -1.867 3.929 23.925 1.00 88.06 684 THR A N 1
ATOM 5327 C CA . THR A 1 684 ? -1.254 5.059 24.648 1.00 88.06 684 THR A CA 1
ATOM 5328 C C . THR A 1 684 ? -0.553 4.542 25.907 1.00 88.06 684 THR A C 1
ATOM 5330 O O . THR A 1 684 ? -0.808 3.410 26.315 1.00 88.06 684 THR A O 1
ATOM 5333 N N . ALA A 1 685 ? 0.258 5.360 26.585 1.00 85.44 685 ALA A N 1
ATOM 5334 C CA . ALA A 1 685 ? 1.003 4.947 27.786 1.00 85.44 685 ALA A CA 1
ATOM 5335 C C . ALA A 1 685 ? 0.140 4.356 28.927 1.00 85.44 685 ALA A C 1
ATOM 5337 O O . ALA A 1 685 ? 0.651 3.601 29.747 1.00 85.44 685 ALA A O 1
ATOM 5338 N N . THR A 1 686 ? -1.164 4.640 28.947 1.00 82.69 686 THR A N 1
ATOM 5339 C CA . THR A 1 686 ? -2.148 4.118 29.913 1.00 82.69 686 THR A CA 1
ATOM 5340 C C . THR A 1 686 ? -3.003 2.958 29.393 1.00 82.69 686 THR A C 1
ATOM 5342 O O . THR A 1 686 ? -3.921 2.527 30.076 1.00 82.69 686 THR A O 1
ATOM 5345 N N . SER A 1 687 ? -2.772 2.485 28.165 1.00 89.25 687 SER A N 1
ATOM 5346 C CA . SER A 1 687 ? -3.526 1.354 27.607 1.00 89.25 687 SER A CA 1
ATOM 5347 C C . SER A 1 687 ? -2.981 0.021 28.128 1.00 89.25 687 SER A C 1
ATOM 5349 O O . SER A 1 687 ? -1.761 -0.143 28.266 1.00 89.25 687 SER A O 1
ATOM 5351 N N . ASP A 1 688 ? -3.903 -0.901 28.367 1.00 92.31 688 ASP A N 1
ATOM 5352 C CA . ASP A 1 688 ? -3.710 -2.326 28.626 1.00 92.31 688 ASP A CA 1
ATOM 5353 C C . ASP A 1 688 ? -3.294 -3.097 27.359 1.00 92.31 688 ASP A C 1
ATOM 5355 O O . ASP A 1 688 ? -3.235 -2.552 26.246 1.00 92.31 688 ASP A O 1
ATOM 5359 N N . ILE A 1 689 ? -2.950 -4.374 27.543 1.00 93.88 689 ILE A N 1
ATOM 5360 C CA . ILE A 1 689 ? -2.708 -5.326 26.455 1.00 93.88 689 ILE A CA 1
ATOM 5361 C C . ILE A 1 689 ? -3.744 -6.446 26.532 1.00 93.88 689 ILE A C 1
ATOM 5363 O O . ILE A 1 689 ? -3.673 -7.314 27.399 1.00 93.88 689 ILE A O 1
ATOM 5367 N N . ASP A 1 690 ? -4.666 -6.462 25.576 1.00 93.56 690 ASP A N 1
ATOM 5368 C CA . ASP A 1 690 ? -5.576 -7.585 25.367 1.00 93.56 690 ASP A CA 1
ATOM 5369 C C . ASP A 1 690 ? -4.813 -8.766 24.745 1.00 93.56 690 ASP A C 1
ATOM 5371 O O . ASP A 1 690 ? -4.189 -8.619 23.689 1.00 93.56 690 ASP A O 1
ATOM 5375 N N . VAL A 1 691 ? -4.875 -9.950 25.353 1.00 95.12 691 VAL A N 1
ATOM 5376 C CA . VAL A 1 691 ? -4.189 -11.165 24.892 1.00 95.12 691 VAL A CA 1
ATOM 5377 C C . VAL A 1 691 ? -5.198 -12.282 24.664 1.00 95.12 691 VAL A C 1
ATOM 5379 O O . VAL A 1 691 ? -5.929 -12.683 25.566 1.00 95.12 691 VAL A O 1
ATOM 5382 N N . LEU A 1 692 ? -5.203 -12.830 23.449 1.00 94.69 692 LEU A N 1
ATOM 5383 C CA . LEU A 1 692 ? -6.014 -13.978 23.073 1.00 94.69 692 LEU A CA 1
ATOM 5384 C C . LEU A 1 692 ? -5.135 -15.224 22.954 1.00 94.69 692 LEU A C 1
ATOM 5386 O O . LEU A 1 692 ? -4.190 -15.278 22.162 1.00 94.69 692 LEU A O 1
ATOM 5390 N N . CYS A 1 693 ? -5.496 -16.251 23.712 1.00 95.31 693 CYS A N 1
ATOM 5391 C CA . CYS A 1 693 ? -4.951 -17.588 23.575 1.00 95.31 693 CYS A CA 1
ATOM 5392 C C . CYS A 1 693 ? -5.918 -18.490 22.803 1.00 95.31 693 CYS A C 1
ATOM 5394 O O . CYS A 1 693 ? -7.118 -18.480 23.067 1.00 95.31 693 CYS A O 1
ATOM 5396 N N . ILE A 1 694 ? -5.405 -19.289 21.870 1.00 94.50 694 ILE A N 1
ATOM 5397 C CA . ILE A 1 694 ? -6.196 -20.216 21.048 1.00 94.50 694 ILE A CA 1
ATOM 5398 C C . ILE A 1 694 ? -5.538 -21.590 21.112 1.00 94.50 694 ILE A C 1
ATOM 5400 O O . ILE A 1 694 ? -4.323 -21.692 20.970 1.00 94.50 694 ILE A O 1
ATOM 5404 N N . GLY A 1 695 ? -6.305 -22.650 21.343 1.00 94.00 695 GLY A N 1
ATOM 5405 C CA . GLY A 1 695 ? -5.746 -24.001 21.352 1.00 94.00 695 GLY A CA 1
ATOM 5406 C C . GLY A 1 695 ? -6.791 -25.094 21.562 1.00 94.00 695 GLY A C 1
ATOM 5407 O O . GLY A 1 695 ? -7.987 -24.804 21.547 1.00 94.00 695 GLY A O 1
ATOM 5408 N N . PRO A 1 696 ? -6.355 -26.341 21.796 1.00 91.94 696 PRO A N 1
ATOM 5409 C CA . PRO A 1 696 ? -7.243 -27.505 21.831 1.00 91.94 696 PRO A CA 1
ATOM 5410 C C . PRO A 1 696 ? -7.865 -27.804 23.206 1.00 91.94 696 PRO A C 1
ATOM 5412 O O . PRO A 1 696 ? -8.611 -28.769 23.341 1.00 91.94 696 PRO A O 1
ATOM 5415 N N . PHE A 1 697 ? -7.542 -27.042 24.251 1.00 91.06 697 PHE A N 1
ATOM 5416 C CA . PHE A 1 697 ? -8.027 -27.303 25.606 1.00 91.06 697 PHE A CA 1
ATOM 5417 C C . PHE A 1 697 ? -9.453 -26.787 25.817 1.00 91.06 697 PHE A C 1
ATOM 5419 O O . PHE A 1 697 ? -9.911 -25.876 25.133 1.00 91.06 697 PHE A O 1
ATOM 5426 N N . SER A 1 698 ? -10.145 -27.310 26.834 1.00 90.00 698 SER A N 1
ATOM 5427 C CA . SER A 1 698 ? -11.327 -26.629 27.372 1.00 90.00 698 SER A CA 1
ATOM 5428 C C . SER A 1 698 ? -10.915 -25.322 28.063 1.00 90.00 698 SER A C 1
ATOM 5430 O O . SER A 1 698 ? -9.779 -25.187 28.531 1.00 90.00 698 SER A O 1
ATOM 5432 N N . SER A 1 699 ? -11.838 -24.361 28.181 1.00 88.81 699 SER A N 1
ATOM 5433 C CA . SER A 1 699 ? -11.536 -23.082 28.844 1.00 88.81 699 SER A CA 1
ATOM 5434 C C . SER A 1 699 ? -11.144 -23.258 30.314 1.00 88.81 699 SER A C 1
ATOM 5436 O O . SER A 1 699 ? -10.167 -22.657 30.752 1.00 88.81 699 SER A O 1
ATOM 5438 N N . ASN A 1 700 ? -11.816 -24.144 31.053 1.00 88.69 700 ASN A N 1
ATOM 5439 C CA . ASN A 1 700 ? -11.485 -24.421 32.455 1.00 88.69 700 ASN A CA 1
ATOM 5440 C C . ASN A 1 700 ? -10.096 -25.055 32.597 1.00 88.69 700 ASN A C 1
ATOM 5442 O O . ASN A 1 700 ? -9.298 -24.626 33.431 1.00 88.69 700 ASN A O 1
ATOM 5446 N N . THR A 1 701 ? -9.769 -26.025 31.735 1.00 90.88 701 THR A N 1
ATOM 5447 C CA . THR A 1 701 ? -8.446 -26.662 31.722 1.00 90.88 701 THR A CA 1
ATOM 5448 C C . THR A 1 701 ? -7.345 -25.651 31.413 1.00 90.88 701 THR A C 1
ATOM 5450 O O . THR A 1 701 ? -6.330 -25.625 32.109 1.00 90.88 701 THR A O 1
ATOM 5453 N N . PHE A 1 702 ? -7.540 -24.801 30.400 1.00 92.69 702 PHE A N 1
ATOM 5454 C CA . PHE A 1 702 ? -6.563 -23.772 30.058 1.00 92.69 702 PHE A CA 1
ATOM 5455 C C . PHE A 1 702 ? -6.347 -22.795 31.215 1.00 92.69 702 PHE A C 1
ATOM 5457 O O . PHE A 1 702 ? -5.204 -22.564 31.594 1.00 92.69 702 PHE A O 1
ATOM 5464 N N . ILE A 1 703 ? -7.422 -22.262 31.805 1.00 91.31 703 ILE A N 1
ATOM 5465 C CA . ILE A 1 703 ? -7.331 -21.291 32.903 1.00 91.31 703 ILE A CA 1
ATOM 5466 C C . ILE A 1 703 ? -6.619 -21.900 34.115 1.00 91.31 703 ILE A C 1
ATOM 5468 O O . ILE A 1 703 ? -5.734 -21.260 34.674 1.00 91.31 703 ILE A O 1
ATOM 5472 N N . ALA A 1 704 ? -6.915 -23.149 34.484 1.00 90.81 704 ALA A N 1
ATOM 5473 C CA . ALA A 1 704 ? -6.222 -23.824 35.582 1.00 90.81 704 ALA A CA 1
ATOM 5474 C C . ALA A 1 704 ? -4.713 -23.989 35.309 1.00 90.81 704 ALA A C 1
ATOM 5476 O O . ALA A 1 704 ?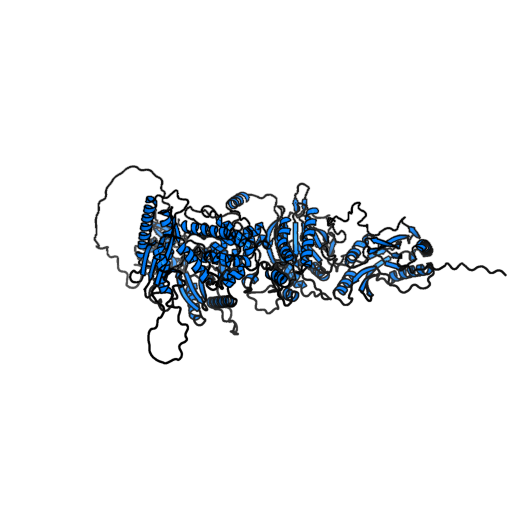 -3.876 -23.703 36.173 1.00 90.81 704 ALA A O 1
ATOM 5477 N N . LEU A 1 705 ? -4.344 -24.408 34.092 1.00 91.25 705 LEU A N 1
ATOM 5478 C CA . LEU A 1 705 ? -2.944 -24.547 33.682 1.00 91.25 705 LEU A CA 1
ATOM 5479 C C . LEU A 1 705 ? -2.223 -23.195 33.631 1.00 91.25 705 LEU A C 1
ATOM 5481 O O . LEU A 1 705 ? -1.102 -23.086 34.136 1.00 91.25 705 LEU A O 1
ATOM 5485 N N . ALA A 1 706 ? -2.866 -22.178 33.056 1.00 92.56 706 ALA A N 1
ATOM 5486 C CA . ALA A 1 706 ? -2.357 -20.817 32.966 1.00 92.56 706 ALA A CA 1
ATOM 5487 C C . ALA A 1 706 ? -2.142 -20.232 34.365 1.00 92.56 706 ALA A C 1
ATOM 5489 O O . ALA A 1 706 ? -1.026 -19.836 34.677 1.00 92.56 706 ALA A O 1
ATOM 5490 N N . THR A 1 707 ? -3.140 -20.280 35.252 1.00 92.62 707 THR A N 1
ATOM 5491 C CA . THR A 1 707 ? -3.024 -19.796 36.637 1.00 92.62 707 THR A CA 1
ATOM 5492 C C . THR A 1 707 ? -1.877 -20.475 37.382 1.00 92.62 707 THR A C 1
ATOM 5494 O O . THR A 1 707 ? -1.080 -19.790 38.023 1.00 92.62 707 THR A O 1
ATOM 5497 N N . ARG A 1 708 ? -1.710 -21.800 37.256 1.00 92.06 708 ARG A N 1
ATOM 5498 C CA . ARG A 1 708 ? -0.575 -22.514 37.869 1.00 92.06 708 ARG A CA 1
ATOM 5499 C C . ARG A 1 708 ? 0.775 -22.006 37.350 1.00 92.06 708 ARG A C 1
ATOM 5501 O O . ARG A 1 708 ? 1.701 -21.813 38.137 1.00 92.06 708 ARG A O 1
ATOM 5508 N N . ARG A 1 709 ? 0.895 -21.798 36.036 1.00 92.94 709 ARG A N 1
ATOM 5509 C CA . ARG A 1 709 ? 2.116 -21.281 35.393 1.00 92.94 709 ARG A CA 1
ATOM 5510 C C . ARG A 1 709 ? 2.407 -19.837 35.804 1.00 92.94 709 ARG A C 1
ATOM 5512 O O . ARG A 1 709 ? 3.533 -19.538 36.189 1.00 92.94 709 ARG A O 1
ATOM 5519 N N . LEU A 1 710 ? 1.390 -18.980 35.803 1.00 93.88 710 LEU A N 1
ATOM 5520 C CA . LEU A 1 710 ? 1.477 -17.576 36.206 1.00 93.88 710 LEU A CA 1
ATOM 5521 C C . LEU A 1 710 ? 1.883 -17.439 37.682 1.00 93.88 710 LEU A C 1
ATOM 5523 O O . LEU A 1 710 ? 2.809 -16.692 37.979 1.00 93.88 710 LEU A O 1
ATOM 5527 N N . ARG A 1 711 ? 1.290 -18.231 38.592 1.00 91.62 711 ARG A N 1
ATOM 5528 C CA . ARG A 1 711 ? 1.684 -18.273 40.017 1.00 91.62 711 ARG A CA 1
ATOM 5529 C C . ARG A 1 711 ? 3.153 -18.680 40.192 1.00 91.62 711 ARG A C 1
ATOM 5531 O O . ARG A 1 711 ? 3.874 -18.052 40.959 1.00 91.62 711 ARG A O 1
ATOM 5538 N N . LYS A 1 712 ? 3.634 -19.683 39.442 1.00 90.31 712 LYS A N 1
ATOM 5539 C CA . LYS A 1 712 ? 5.056 -20.088 39.457 1.00 90.31 712 LYS A CA 1
ATOM 5540 C C . LYS A 1 712 ? 5.985 -18.980 38.940 1.00 90.31 712 LYS A C 1
ATOM 5542 O O . LYS A 1 712 ? 7.130 -18.883 39.375 1.00 90.31 712 LYS A O 1
ATOM 5547 N N . ALA A 1 713 ? 5.503 -18.152 38.018 1.00 90.38 713 ALA A N 1
ATOM 5548 C CA . ALA A 1 713 ? 6.244 -17.043 37.434 1.00 90.38 713 ALA A CA 1
ATOM 5549 C C . ALA A 1 713 ? 6.110 -15.720 38.213 1.00 90.38 713 ALA A C 1
ATOM 5551 O O . ALA A 1 713 ? 6.616 -14.707 37.739 1.00 90.38 713 ALA A O 1
ATOM 5552 N N . ALA A 1 714 ? 5.500 -15.711 39.406 1.00 89.62 714 ALA A N 1
ATOM 5553 C CA . ALA A 1 714 ? 5.295 -14.485 40.181 1.00 89.62 714 ALA A CA 1
ATOM 5554 C C . ALA A 1 714 ? 6.602 -13.721 40.468 1.00 89.62 714 ALA A C 1
ATOM 5556 O O . ALA A 1 714 ? 6.659 -12.502 40.333 1.00 89.62 714 ALA A O 1
ATOM 5557 N N . VAL A 1 715 ? 7.692 -14.448 40.740 1.00 88.31 715 VAL A N 1
ATOM 5558 C CA . VAL A 1 715 ? 9.040 -13.882 40.952 1.00 88.31 715 VAL A CA 1
ATOM 5559 C C . VAL A 1 715 ? 9.628 -13.176 39.721 1.00 88.31 715 VAL A C 1
ATOM 5561 O O . VAL A 1 715 ? 10.603 -12.446 39.850 1.00 88.31 715 VAL A O 1
ATOM 5564 N N . GLN A 1 716 ? 9.061 -13.388 38.529 1.00 89.00 716 GLN A N 1
ATOM 5565 C CA . GLN A 1 716 ? 9.463 -12.720 37.285 1.00 89.00 716 GLN A CA 1
ATOM 5566 C C . GLN A 1 716 ? 8.674 -11.420 37.037 1.00 89.00 716 GLN A C 1
ATOM 5568 O O . GLN A 1 716 ? 8.801 -10.842 35.962 1.00 89.00 716 GLN A O 1
ATOM 5573 N N . GLY A 1 717 ? 7.856 -10.971 37.998 1.00 90.81 717 GLY A N 1
ATOM 5574 C CA . GLY A 1 717 ? 7.044 -9.757 37.884 1.00 90.81 717 GLY A CA 1
ATOM 5575 C C . GLY A 1 717 ? 5.673 -9.982 37.243 1.00 90.81 717 GLY A C 1
ATOM 5576 O O . GLY A 1 717 ? 5.186 -9.102 36.540 1.00 90.81 717 GLY A O 1
ATOM 5577 N N . ILE A 1 718 ? 5.068 -11.160 37.443 1.00 93.81 718 ILE A N 1
ATOM 5578 C CA . ILE A 1 718 ? 3.688 -11.463 37.026 1.00 93.81 718 ILE A CA 1
ATOM 5579 C C . ILE A 1 718 ? 2.781 -11.508 38.255 1.00 93.81 718 ILE A C 1
ATOM 5581 O O . ILE A 1 718 ? 3.041 -12.246 39.204 1.00 93.81 718 ILE A O 1
ATOM 5585 N N . LYS A 1 719 ? 1.656 -10.803 38.199 1.00 91.31 719 LYS A N 1
ATOM 5586 C CA . LYS A 1 719 ? 0.617 -10.807 39.225 1.00 91.31 719 LYS A CA 1
ATOM 5587 C C . LYS A 1 719 ? -0.740 -11.077 38.583 1.00 91.31 719 LYS A C 1
ATOM 5589 O O . LYS A 1 719 ? -1.095 -10.479 37.574 1.00 91.31 719 LYS A O 1
ATOM 5594 N N . ILE A 1 720 ? -1.506 -11.991 39.174 1.00 89.56 720 ILE A N 1
ATOM 5595 C CA . ILE A 1 720 ? -2.914 -12.189 38.814 1.00 89.56 720 ILE A CA 1
ATOM 5596 C C . ILE A 1 720 ? -3.718 -11.175 39.624 1.00 89.56 720 ILE A C 1
ATOM 5598 O O . ILE A 1 720 ? -3.671 -11.218 40.852 1.00 89.56 720 ILE A O 1
ATOM 5602 N N . LEU A 1 721 ? -4.415 -10.261 38.948 1.00 82.56 721 LEU A N 1
ATOM 5603 C CA . LEU A 1 721 ? -5.248 -9.250 39.595 1.00 82.56 721 LEU A CA 1
ATOM 5604 C C . LEU A 1 721 ? -6.607 -9.836 39.963 1.00 82.56 721 LEU A C 1
ATOM 5606 O O . LEU A 1 721 ? -6.997 -9.765 41.121 1.00 82.56 721 LEU A O 1
ATOM 5610 N N . ARG A 1 722 ? -7.320 -10.442 39.005 1.00 79.19 722 ARG A N 1
ATOM 5611 C CA . ARG A 1 722 ? -8.599 -11.123 39.267 1.00 79.19 722 ARG A CA 1
ATOM 5612 C C . ARG A 1 722 ? -9.011 -12.073 38.148 1.00 79.19 722 ARG A C 1
ATOM 5614 O O . ARG A 1 722 ? -8.561 -11.959 37.008 1.00 79.19 722 ARG A O 1
ATOM 5621 N N . ARG A 1 723 ? -9.933 -12.980 38.475 1.00 83.00 723 ARG A N 1
ATOM 5622 C CA . ARG A 1 723 ? -10.677 -13.796 37.509 1.00 83.00 723 ARG A CA 1
ATOM 5623 C C . ARG A 1 723 ? -12.045 -13.160 37.272 1.00 83.00 723 ARG A C 1
ATOM 5625 O O . ARG A 1 723 ? -12.792 -12.934 38.216 1.00 83.00 723 ARG A O 1
ATOM 5632 N N . VAL A 1 724 ? -12.380 -12.886 36.015 1.00 76.12 724 VAL A N 1
ATOM 5633 C CA . VAL A 1 724 ? -13.649 -12.257 35.626 1.00 76.12 724 VAL A CA 1
ATOM 5634 C C . VAL A 1 724 ? -14.484 -13.258 34.832 1.00 76.12 724 VAL A C 1
ATOM 5636 O O . VAL A 1 724 ? -14.022 -13.78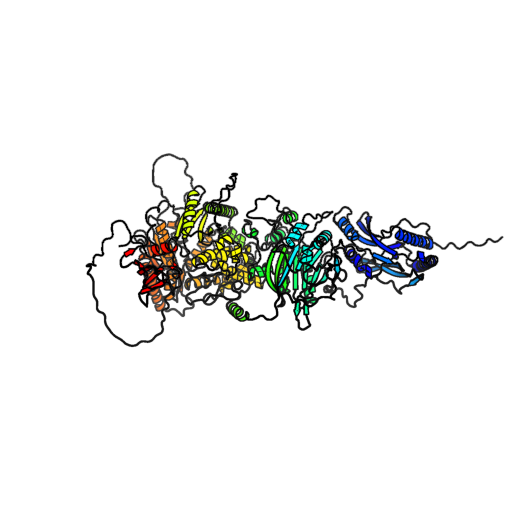7 33.820 1.00 76.12 724 VAL A O 1
ATOM 5639 N N . ARG A 1 725 ? -15.722 -13.514 35.271 1.00 70.19 725 ARG A N 1
ATOM 5640 C CA . ARG A 1 725 ? -16.741 -14.195 34.456 1.00 70.19 725 ARG A CA 1
ATOM 5641 C C . ARG A 1 725 ? -17.447 -13.129 33.612 1.00 70.19 725 ARG A C 1
ATOM 5643 O O . ARG A 1 725 ? -18.295 -12.403 34.120 1.00 70.19 725 ARG A O 1
ATOM 5650 N N . ALA A 1 726 ? -17.033 -12.967 32.358 1.00 61.75 726 ALA A N 1
ATOM 5651 C CA . ALA A 1 726 ? -17.687 -12.068 31.410 1.00 61.75 726 ALA A CA 1
ATOM 5652 C C . ALA A 1 726 ? -18.752 -12.828 30.604 1.00 61.75 726 ALA A C 1
ATOM 5654 O O . ALA A 1 726 ? -18.682 -14.049 30.485 1.00 61.75 726 ALA A O 1
ATOM 5655 N N . ASN A 1 727 ? -19.678 -12.111 29.957 1.00 57.97 727 ASN A N 1
ATOM 5656 C CA . ASN A 1 727 ? -20.668 -12.714 29.047 1.00 57.97 727 ASN A CA 1
ATOM 5657 C C . ASN A 1 727 ? -20.017 -13.481 27.877 1.00 57.97 727 ASN A C 1
ATOM 5659 O O . ASN A 1 727 ? -20.650 -14.311 27.238 1.00 57.97 727 ASN A O 1
ATOM 5663 N N . THR A 1 728 ? -18.748 -13.196 27.575 1.00 59.81 728 THR A N 1
ATOM 5664 C CA . THR A 1 728 ? -17.953 -13.894 26.558 1.00 59.81 728 THR A CA 1
ATOM 5665 C C . THR A 1 728 ? -17.161 -15.080 27.120 1.00 59.81 728 THR A C 1
ATOM 5667 O O . THR A 1 728 ? -16.448 -15.736 26.366 1.00 59.81 728 THR A O 1
ATOM 5670 N N . GLY A 1 729 ? -17.253 -15.373 28.420 1.00 72.19 729 GLY A N 1
ATOM 5671 C CA . GLY A 1 729 ? -16.539 -16.444 29.119 1.00 72.19 729 GLY A CA 1
ATOM 5672 C C . GLY A 1 729 ? -15.563 -15.943 30.194 1.00 72.19 729 GLY A C 1
ATOM 5673 O O . GLY A 1 729 ? -15.539 -14.770 30.559 1.00 72.19 729 GLY A O 1
ATOM 5674 N N . THR A 1 730 ? -14.741 -16.854 30.726 1.00 80.94 730 THR A N 1
ATOM 5675 C CA . THR A 1 730 ? -13.731 -16.522 31.751 1.00 80.94 730 THR A CA 1
ATOM 5676 C C . THR A 1 730 ? -12.546 -15.755 31.152 1.00 80.94 730 THR A C 1
ATOM 5678 O O . THR A 1 730 ? -11.981 -16.176 30.140 1.00 80.94 730 THR A O 1
ATOM 5681 N N . MET A 1 731 ? -12.131 -14.687 31.832 1.00 86.38 731 MET A N 1
ATOM 5682 C CA . MET A 1 731 ? -10.949 -13.871 31.541 1.00 86.38 731 MET A CA 1
ATOM 5683 C C . MET A 1 731 ? -10.090 -13.710 32.804 1.00 86.38 731 MET A C 1
ATOM 5685 O O . MET A 1 731 ? -10.618 -13.715 33.920 1.00 86.38 731 MET A O 1
ATOM 5689 N N . LEU A 1 732 ? -8.773 -13.581 32.635 1.00 91.19 732 LEU A N 1
ATOM 5690 C CA . LEU A 1 732 ? -7.847 -13.241 33.717 1.00 91.19 732 LEU A CA 1
ATOM 5691 C C . LEU A 1 732 ? -7.302 -11.835 33.492 1.00 91.19 732 LEU A C 1
ATOM 5693 O O . LEU A 1 732 ? -6.685 -11.580 32.462 1.00 91.19 732 LEU A O 1
ATOM 5697 N N . GLU A 1 733 ? -7.489 -10.959 34.471 1.00 91.19 733 GLU A N 1
ATOM 5698 C CA . GLU A 1 733 ? -6.809 -9.667 34.504 1.00 91.19 733 GLU A CA 1
ATOM 5699 C C . GLU A 1 733 ? -5.482 -9.843 35.235 1.00 91.19 733 GLU A C 1
ATOM 5701 O O . GLU A 1 733 ? -5.426 -10.398 36.339 1.00 91.19 733 GLU A O 1
ATOM 5706 N N . LEU A 1 734 ? -4.407 -9.404 34.596 1.00 94.31 734 LEU A N 1
ATOM 5707 C CA . LEU A 1 734 ? -3.029 -9.613 35.010 1.00 94.31 734 LEU A CA 1
ATOM 5708 C C . LEU A 1 734 ? -2.284 -8.279 35.052 1.00 94.31 734 LEU A C 1
ATOM 5710 O O . LEU A 1 734 ? -2.627 -7.321 34.365 1.00 94.31 734 LEU A O 1
ATOM 5714 N N . GLU A 1 735 ? -1.200 -8.261 35.809 1.00 94.62 735 GLU A N 1
ATOM 5715 C CA . GLU A 1 735 ? -0.178 -7.225 35.767 1.00 94.62 735 GLU A CA 1
ATOM 5716 C C . GLU A 1 735 ? 1.167 -7.909 35.522 1.00 94.62 735 GLU A C 1
ATOM 5718 O O . GLU A 1 735 ? 1.550 -8.832 36.241 1.00 94.62 735 GLU A O 1
ATOM 5723 N N . VAL A 1 736 ? 1.853 -7.515 34.453 1.00 94.88 736 VAL A N 1
ATOM 5724 C CA . VAL A 1 736 ? 3.119 -8.111 34.020 1.00 94.88 736 VAL A CA 1
ATOM 5725 C C . VAL A 1 736 ? 4.120 -6.985 33.812 1.00 94.88 736 VAL A C 1
ATOM 5727 O O . VAL A 1 736 ? 3.941 -6.177 32.905 1.00 94.88 736 VAL A O 1
ATOM 5730 N N . LEU A 1 737 ? 5.168 -6.926 34.638 1.00 93.88 737 LEU A N 1
ATOM 5731 C CA . LEU A 1 737 ? 6.150 -5.829 34.641 1.00 93.88 737 LEU A CA 1
ATOM 5732 C C . LEU A 1 737 ? 5.472 -4.443 34.704 1.00 93.88 737 LEU A C 1
ATOM 5734 O O . LEU A 1 737 ? 5.765 -3.568 33.890 1.00 93.88 737 LEU A O 1
ATOM 5738 N N . ASP A 1 738 ? 4.512 -4.286 35.621 1.00 90.94 738 ASP A N 1
ATOM 5739 C CA . ASP A 1 738 ? 3.693 -3.077 35.816 1.00 90.94 738 ASP A CA 1
ATOM 5740 C C . ASP A 1 738 ? 2.795 -2.693 34.619 1.00 90.94 738 ASP A C 1
ATOM 5742 O O . ASP A 1 738 ? 2.268 -1.581 34.540 1.00 90.94 738 ASP A O 1
ATOM 5746 N N . ILE A 1 739 ? 2.591 -3.610 33.665 1.00 93.69 739 ILE A N 1
ATOM 5747 C CA . ILE A 1 739 ? 1.671 -3.438 32.535 1.00 93.69 739 ILE A CA 1
ATOM 5748 C C . ILE A 1 739 ? 0.430 -4.306 32.742 1.00 93.69 739 ILE A C 1
ATOM 5750 O O . ILE A 1 739 ? 0.527 -5.528 32.856 1.00 93.69 739 ILE A O 1
ATOM 5754 N N . LYS A 1 740 ? -0.749 -3.676 32.723 1.00 94.31 740 LYS A N 1
ATOM 5755 C CA . LYS A 1 740 ? -2.042 -4.371 32.786 1.00 94.31 740 LYS A CA 1
ATOM 5756 C C . LYS A 1 740 ? -2.301 -5.177 31.514 1.00 94.31 740 LYS A C 1
ATOM 5758 O O . LYS A 1 740 ? -2.098 -4.668 30.406 1.00 94.31 740 LYS A O 1
ATOM 5763 N N . MET A 1 741 ? -2.751 -6.419 31.671 1.00 95.06 741 MET A N 1
ATOM 5764 C CA . MET A 1 741 ? -3.071 -7.317 30.564 1.00 95.06 741 MET A CA 1
ATOM 5765 C C . MET A 1 741 ? -4.339 -8.125 30.823 1.00 95.06 741 MET A C 1
ATOM 5767 O O . MET A 1 741 ? -4.510 -8.679 31.907 1.00 95.06 741 MET A O 1
ATOM 5771 N N . ASP A 1 742 ? -5.142 -8.292 29.777 1.00 93.56 742 ASP A N 1
ATOM 5772 C CA . ASP A 1 742 ? -6.390 -9.050 29.817 1.00 93.56 742 ASP A CA 1
ATOM 5773 C C . ASP A 1 742 ? -6.223 -10.342 29.014 1.00 93.56 742 ASP A C 1
ATOM 5775 O O . ASP A 1 742 ? -6.164 -10.329 27.784 1.00 93.56 742 ASP A O 1
ATOM 5779 N N . LEU A 1 743 ? -6.119 -11.479 29.704 1.00 94.38 743 LEU A N 1
ATOM 5780 C CA . LEU A 1 743 ? -5.891 -12.788 29.094 1.00 94.38 743 LEU A CA 1
ATOM 5781 C C . LEU A 1 743 ? -7.213 -13.536 28.882 1.00 94.38 743 LEU A C 1
ATOM 5783 O O . LEU A 1 743 ? -7.880 -13.952 29.835 1.00 94.38 743 LEU A O 1
ATOM 5787 N N . GLN A 1 744 ? -7.548 -13.776 27.618 1.00 93.44 744 GLN A N 1
ATOM 5788 C CA . GLN A 1 744 ? -8.715 -14.542 27.184 1.00 93.44 744 GLN A CA 1
ATOM 5789 C C . GLN A 1 744 ? -8.301 -15.846 26.504 1.00 93.44 744 GLN A C 1
ATOM 5791 O O . GLN A 1 744 ? -7.230 -15.946 25.908 1.00 93.44 744 GLN A O 1
ATOM 5796 N N . TYR A 1 745 ? -9.183 -16.846 26.545 1.00 93.12 745 TYR A N 1
ATOM 5797 C CA . TYR A 1 745 ? -8.938 -18.137 25.908 1.00 93.12 745 TYR A CA 1
ATOM 5798 C C . TYR A 1 745 ? -10.082 -18.588 25.005 1.00 93.12 745 TYR A C 1
ATOM 5800 O O . TYR A 1 745 ? -11.243 -18.601 25.421 1.00 93.12 745 TYR A O 1
ATOM 5808 N N . CYS A 1 746 ? -9.741 -19.016 23.793 1.00 92.88 746 CYS A N 1
ATOM 5809 C CA . CYS A 1 746 ? -10.637 -19.554 22.784 1.00 92.88 746 CYS A CA 1
ATOM 5810 C C . CYS A 1 746 ? -10.327 -21.042 22.514 1.00 92.88 746 CYS A C 1
ATOM 5812 O O . CYS A 1 746 ? -9.270 -21.351 21.957 1.00 92.88 746 CYS A O 1
ATOM 5814 N N . PRO A 1 747 ? -11.245 -21.969 22.850 1.00 91.75 747 PRO A N 1
ATOM 5815 C CA . PRO A 1 747 ? -11.073 -23.388 22.555 1.00 91.75 747 PRO A CA 1
ATOM 5816 C C . PRO A 1 747 ? -11.338 -23.653 21.062 1.00 91.75 747 PRO A C 1
ATOM 5818 O O . PRO A 1 747 ? -12.486 -23.700 20.627 1.00 91.75 747 PRO A O 1
ATOM 5821 N N . SER A 1 748 ? -10.281 -23.782 20.257 1.00 92.44 748 SER A N 1
ATOM 5822 C CA . SER A 1 748 ? -10.371 -24.170 18.844 1.00 92.44 748 SER A CA 1
ATOM 5823 C C . SER A 1 748 ? -9.035 -24.712 18.324 1.00 92.44 748 SER A C 1
ATOM 5825 O O . SER A 1 748 ? -8.099 -23.953 18.065 1.00 92.44 748 SER A O 1
ATOM 5827 N N . ALA A 1 749 ? -8.955 -26.034 18.148 1.00 91.00 749 ALA A N 1
ATOM 5828 C CA . ALA A 1 749 ? -7.775 -26.703 17.598 1.00 91.00 749 ALA A CA 1
ATOM 5829 C C . ALA A 1 749 ? -7.557 -26.350 16.117 1.00 91.00 749 ALA A C 1
ATOM 5831 O O . ALA A 1 749 ? -6.473 -25.914 15.745 1.00 91.00 749 ALA A O 1
ATOM 5832 N N . ALA A 1 750 ? -8.611 -26.429 15.297 1.00 90.75 750 ALA A N 1
ATOM 5833 C CA . ALA A 1 750 ? -8.530 -26.178 13.856 1.00 90.75 750 ALA A CA 1
ATOM 5834 C C . ALA A 1 750 ? -8.068 -24.748 13.516 1.00 90.75 750 ALA A C 1
ATOM 5836 O O . ALA A 1 750 ? -7.322 -24.541 12.560 1.00 90.75 750 ALA A O 1
ATOM 5837 N N . VAL A 1 751 ? -8.483 -23.755 14.314 1.00 92.25 751 VAL A N 1
ATOM 5838 C CA . VAL A 1 751 ? -8.010 -22.369 14.164 1.00 92.25 751 VAL A CA 1
ATOM 5839 C C . VAL A 1 751 ? -6.552 -22.242 14.604 1.00 92.25 751 VAL A C 1
ATOM 5841 O O . VAL A 1 751 ? -5.787 -21.556 13.934 1.00 92.25 751 VAL A O 1
ATOM 5844 N N . ALA A 1 752 ? -6.151 -22.897 15.699 1.00 91.19 752 ALA A N 1
ATOM 5845 C CA . ALA A 1 752 ? -4.771 -22.858 16.183 1.00 91.19 752 ALA A CA 1
ATOM 5846 C C . ALA A 1 752 ? -3.782 -23.516 15.204 1.00 91.19 752 ALA A C 1
ATOM 5848 O O . ALA A 1 752 ? -2.700 -22.980 14.989 1.00 91.19 752 ALA A O 1
ATOM 5849 N N . GLU A 1 753 ? -4.155 -24.639 14.588 1.00 89.88 753 GLU A N 1
ATOM 5850 C CA . GLU A 1 753 ? -3.315 -25.385 13.637 1.00 89.88 753 GLU A CA 1
ATOM 5851 C C . GLU A 1 753 ? -3.079 -24.638 12.318 1.00 89.88 753 GLU A C 1
ATOM 5853 O O . GLU A 1 753 ? -2.003 -24.743 11.740 1.00 89.88 753 GLU A O 1
ATOM 5858 N N . ARG A 1 754 ? -4.066 -23.861 11.854 1.00 87.75 754 ARG A N 1
ATOM 5859 C CA . ARG A 1 754 ? -4.000 -23.067 10.613 1.00 87.75 754 ARG A CA 1
ATOM 5860 C C . ARG A 1 754 ? -3.634 -21.596 10.852 1.00 87.75 754 ARG A C 1
ATOM 5862 O O . ARG A 1 754 ? -3.840 -20.752 9.978 1.00 87.75 754 ARG A O 1
ATOM 5869 N N . TRP A 1 755 ? -3.182 -21.236 12.049 1.00 86.88 755 TRP A N 1
ATOM 5870 C CA . TRP A 1 755 ? -2.861 -19.850 12.376 1.00 86.88 755 TRP A CA 1
ATOM 5871 C C . TRP A 1 755 ? -1.550 -19.403 11.705 1.00 86.88 755 TRP A C 1
ATOM 5873 O O . TRP A 1 755 ? -0.584 -20.159 11.741 1.00 86.88 755 TRP A O 1
ATOM 5883 N N . PRO A 1 756 ? -1.445 -18.170 11.173 1.00 84.19 756 PRO A N 1
ATOM 5884 C CA . PRO A 1 756 ? -2.471 -17.124 11.085 1.00 84.19 756 PRO A CA 1
ATOM 5885 C C . PRO A 1 756 ? -3.311 -17.169 9.796 1.00 84.19 756 PRO A C 1
ATOM 5887 O O . PRO A 1 756 ? -4.253 -16.386 9.670 1.00 84.19 756 PRO A O 1
ATOM 5890 N N . GLU A 1 757 ? -2.987 -18.048 8.845 1.00 82.69 757 GLU A N 1
ATOM 5891 C CA . GLU A 1 757 ? -3.610 -18.127 7.512 1.00 82.69 757 GLU A CA 1
ATOM 5892 C C . GLU A 1 757 ? -5.137 -18.275 7.570 1.00 82.69 757 GLU A C 1
ATOM 5894 O O . GLU A 1 757 ? -5.860 -17.696 6.758 1.00 82.69 757 GLU A O 1
ATOM 5899 N N . VAL A 1 758 ? -5.645 -18.981 8.587 1.00 88.62 758 VAL A N 1
ATOM 5900 C CA . VAL A 1 758 ? -7.080 -19.161 8.843 1.00 88.62 758 VAL A CA 1
ATOM 5901 C C . VAL A 1 758 ? -7.856 -17.848 8.911 1.00 88.62 758 VAL A C 1
ATOM 5903 O O . VAL A 1 758 ? -9.006 -17.826 8.500 1.00 88.62 758 VAL A O 1
ATOM 5906 N N . LEU A 1 759 ? -7.258 -16.736 9.358 1.00 87.81 759 LEU A N 1
ATOM 5907 C CA . LEU A 1 759 ? -7.947 -15.440 9.458 1.00 87.81 759 LEU A CA 1
ATOM 5908 C C . LEU A 1 759 ? -8.399 -14.889 8.096 1.00 87.81 759 LEU A C 1
ATOM 5910 O O . LEU A 1 759 ? -9.348 -14.105 8.041 1.00 87.81 759 LEU A O 1
ATOM 5914 N N . ARG A 1 760 ? -7.759 -15.338 7.008 1.00 82.75 760 ARG A N 1
ATOM 5915 C CA . ARG A 1 760 ? -8.096 -14.979 5.623 1.00 82.75 760 ARG A CA 1
ATOM 5916 C C . ARG A 1 760 ? -9.133 -15.915 4.999 1.00 82.75 760 ARG A C 1
ATOM 5918 O O . ARG A 1 760 ? -9.589 -15.660 3.889 1.00 82.75 760 ARG A O 1
ATOM 5925 N N . ALA A 1 761 ? -9.527 -16.980 5.697 1.00 84.44 761 ALA A N 1
ATOM 5926 C CA . ALA A 1 761 ? -10.511 -17.924 5.193 1.00 84.44 761 ALA A CA 1
ATOM 5927 C C . ALA A 1 761 ? -11.884 -17.253 4.987 1.00 84.44 761 ALA A C 1
ATOM 5929 O O . ALA A 1 761 ? -12.326 -16.479 5.849 1.00 84.44 761 ALA A O 1
ATOM 5930 N N . PRO A 1 762 ? -12.595 -17.565 3.886 1.00 81.06 762 PRO A N 1
ATOM 5931 C CA . PRO A 1 762 ? -13.901 -16.984 3.598 1.00 81.06 762 PRO A CA 1
ATOM 5932 C C . PRO A 1 762 ? -14.915 -17.341 4.687 1.00 81.06 762 PRO A C 1
ATOM 5934 O O . PRO A 1 762 ? -14.773 -18.343 5.384 1.00 81.06 762 PRO A O 1
ATOM 5937 N N . ALA A 1 763 ? -15.986 -16.552 4.812 1.00 79.00 763 ALA A N 1
ATOM 5938 C CA . ALA A 1 763 ? -17.034 -16.798 5.809 1.00 79.00 763 ALA A CA 1
ATOM 5939 C C . ALA A 1 763 ? -17.730 -18.168 5.652 1.00 79.00 763 ALA A C 1
ATOM 5941 O O . ALA A 1 763 ? -18.322 -18.654 6.608 1.00 79.00 763 ALA A O 1
ATOM 5942 N N . THR A 1 764 ? -17.639 -18.784 4.469 1.00 81.88 764 THR A N 1
ATOM 5943 C CA . THR A 1 764 ? -18.167 -20.120 4.153 1.00 81.88 764 THR A CA 1
ATOM 5944 C C . THR A 1 764 ? -17.226 -21.269 4.529 1.00 81.88 764 THR A C 1
ATOM 5946 O O . THR A 1 764 ? -17.617 -22.423 4.382 1.00 81.88 764 THR A O 1
ATOM 5949 N N . ASP A 1 765 ? -15.987 -20.995 4.961 1.00 87.81 765 ASP A N 1
ATOM 5950 C CA . ASP A 1 765 ? -15.052 -22.044 5.389 1.00 87.81 765 ASP A CA 1
ATOM 5951 C C . ASP A 1 765 ? -15.621 -22.776 6.626 1.00 87.81 765 ASP A C 1
ATOM 5953 O O . ASP A 1 765 ? -15.991 -22.115 7.605 1.00 87.81 765 ASP A O 1
ATOM 5957 N N . PRO A 1 766 ? -15.679 -24.124 6.622 1.00 89.94 766 PRO A N 1
ATOM 5958 C CA . PRO A 1 766 ? -16.178 -24.915 7.747 1.00 89.94 766 PRO A CA 1
ATOM 5959 C C . PRO A 1 766 ? -15.503 -24.611 9.089 1.00 89.94 766 PRO A C 1
ATOM 5961 O O . PRO A 1 766 ? -16.128 -24.805 10.129 1.00 89.94 766 PRO A O 1
ATOM 5964 N N . VAL A 1 767 ? -14.272 -24.079 9.089 1.00 90.06 767 VAL A N 1
ATOM 5965 C CA . VAL A 1 767 ? -13.544 -23.660 10.301 1.00 90.06 767 VAL A CA 1
ATOM 5966 C C . VAL A 1 767 ? -14.299 -22.614 11.130 1.00 90.06 767 VAL A C 1
ATOM 5968 O O . VAL A 1 767 ? -14.043 -22.479 12.325 1.00 90.06 767 VAL A O 1
ATOM 5971 N N . TRP A 1 768 ? -15.244 -21.889 10.521 1.00 90.50 768 TRP A N 1
ATOM 5972 C CA . TRP A 1 768 ? -16.082 -20.893 11.190 1.00 90.50 768 TRP A CA 1
ATOM 5973 C C . TRP A 1 768 ? -17.422 -21.436 11.695 1.00 90.50 768 TRP A C 1
ATOM 5975 O O . TRP A 1 768 ? -18.186 -20.675 12.288 1.00 90.50 768 TRP A O 1
ATOM 5985 N N . SER A 1 769 ? -17.700 -22.731 11.521 1.00 90.19 769 SER A N 1
ATOM 5986 C CA . SER A 1 769 ? -18.878 -23.403 12.092 1.00 90.19 769 SER A CA 1
ATOM 5987 C C . SER A 1 769 ? -18.655 -23.683 13.583 1.00 90.19 769 SER A C 1
ATOM 5989 O O . SER A 1 769 ? -18.519 -24.825 14.012 1.00 90.19 769 SER A O 1
ATOM 5991 N N . LEU A 1 770 ? -18.527 -22.611 14.366 1.00 89.31 770 LEU A N 1
ATOM 5992 C CA . LEU A 1 770 ? -18.201 -22.629 15.790 1.00 89.31 770 LEU A CA 1
ATOM 5993 C C . LEU A 1 770 ? -19.344 -22.009 16.611 1.00 89.31 770 LEU A C 1
ATOM 5995 O O . LEU A 1 770 ? -20.070 -21.157 16.093 1.00 89.31 770 LEU A O 1
ATOM 5999 N N . PRO A 1 771 ? -19.474 -22.351 17.908 1.00 88.31 771 PRO A N 1
ATOM 6000 C CA . PRO A 1 771 ? -20.449 -21.716 18.791 1.00 88.31 771 PRO A CA 1
ATOM 6001 C C . PRO A 1 771 ? -20.311 -20.187 18.827 1.00 88.31 771 PRO A C 1
ATOM 6003 O O . PRO A 1 771 ? -19.200 -19.650 18.775 1.00 88.31 771 PRO A O 1
ATOM 6006 N N . VAL A 1 772 ? -21.433 -19.480 19.004 1.00 86.94 772 VAL A N 1
ATOM 6007 C CA . VAL A 1 772 ? -21.518 -18.004 19.058 1.00 86.94 772 VAL A CA 1
ATOM 6008 C C . VAL A 1 772 ? -20.526 -17.403 20.063 1.00 86.94 772 VAL A C 1
ATOM 6010 O O . VAL A 1 772 ? -19.869 -16.402 19.766 1.00 86.94 772 VAL A O 1
ATOM 6013 N N . GLN A 1 773 ? -20.355 -18.034 21.228 1.00 84.62 773 GLN A N 1
ATOM 6014 C CA . GLN A 1 773 ? -19.393 -17.606 22.252 1.00 84.62 773 GLN A CA 1
ATOM 6015 C C . GLN A 1 773 ? -17.935 -17.696 21.758 1.00 84.62 773 GLN A C 1
ATOM 6017 O O . GLN A 1 773 ? -17.153 -16.760 21.938 1.00 84.62 773 GLN A O 1
ATOM 6022 N N . THR A 1 774 ? -17.567 -18.784 21.075 1.00 88.12 774 THR A N 1
ATOM 6023 C CA . THR A 1 774 ? -16.233 -18.985 20.481 1.00 88.12 774 THR A CA 1
ATOM 6024 C C . THR A 1 774 ? -15.979 -17.990 19.348 1.00 88.12 774 THR A C 1
ATOM 6026 O O . THR A 1 774 ? -14.929 -17.345 19.310 1.00 88.12 774 THR A O 1
ATOM 6029 N N . LEU A 1 775 ? -16.962 -17.793 18.462 1.00 89.75 775 LEU A N 1
ATOM 6030 C CA . LEU A 1 775 ? -16.886 -16.792 17.396 1.00 89.75 775 LEU A CA 1
ATOM 6031 C C . LEU A 1 775 ? -16.731 -15.376 17.953 1.00 89.75 775 LEU A C 1
ATOM 6033 O O . LEU A 1 775 ? -15.944 -14.602 17.415 1.00 89.75 775 LEU A O 1
ATOM 6037 N N . SER A 1 776 ? -17.406 -15.053 19.059 1.00 88.44 776 SER A N 1
ATOM 6038 C CA . SER A 1 776 ? -17.291 -13.747 19.719 1.00 88.44 776 SER A CA 1
ATOM 6039 C C . SER A 1 776 ? -15.869 -13.465 20.218 1.00 88.44 776 SER A C 1
ATOM 6041 O O . SER A 1 776 ? -15.392 -12.341 20.072 1.00 88.44 776 SER A O 1
ATOM 6043 N N . LYS A 1 777 ? -15.151 -14.479 20.726 1.00 89.25 777 LYS A N 1
ATOM 6044 C CA . LYS A 1 777 ? -13.732 -14.353 21.117 1.00 89.25 777 LYS A CA 1
ATOM 6045 C C . LYS A 1 777 ? -12.809 -14.182 19.910 1.00 89.25 777 LYS A C 1
ATOM 6047 O O . LYS A 1 777 ? -11.909 -13.345 19.925 1.00 89.25 777 LYS A O 1
ATOM 6052 N N . LEU A 1 778 ? -13.046 -14.946 18.841 1.00 91.50 778 LEU A N 1
ATOM 6053 C CA . LEU A 1 778 ? -12.256 -14.866 17.605 1.00 91.50 778 LEU A CA 1
ATOM 6054 C C . LEU A 1 778 ? -12.516 -13.577 16.820 1.00 91.50 778 LEU A C 1
ATOM 6056 O O . LEU A 1 778 ? -11.650 -13.133 16.065 1.00 91.50 778 LEU A O 1
ATOM 6060 N N . LYS A 1 779 ? -13.681 -12.949 17.010 1.00 90.44 779 LYS A N 1
ATOM 6061 C CA . LYS A 1 779 ? -14.079 -11.725 16.312 1.00 90.44 779 LYS A CA 1
ATOM 6062 C C . LYS A 1 779 ? -13.049 -10.610 16.470 1.00 90.44 779 LYS A C 1
ATOM 6064 O O . LYS A 1 779 ? -12.701 -9.987 15.476 1.00 90.44 779 LYS A O 1
ATOM 6069 N N . ALA A 1 780 ? -12.512 -10.399 17.674 1.00 89.19 780 ALA A N 1
ATOM 6070 C CA . ALA A 1 780 ? -11.507 -9.362 17.915 1.00 89.19 780 ALA A CA 1
ATOM 6071 C C . ALA A 1 780 ? -10.236 -9.570 17.072 1.00 89.19 780 ALA A C 1
ATOM 6073 O O . ALA A 1 780 ? -9.706 -8.613 16.510 1.00 89.19 780 ALA A O 1
ATOM 6074 N N . ALA A 1 781 ? -9.776 -10.818 16.941 1.00 90.75 781 ALA A N 1
ATOM 6075 C CA . ALA A 1 781 ? -8.622 -11.158 16.114 1.00 90.75 781 ALA A CA 1
ATOM 6076 C C . ALA A 1 781 ? -8.916 -11.011 14.613 1.00 90.75 781 ALA A C 1
ATOM 6078 O O . ALA A 1 781 ? -8.089 -10.476 13.877 1.00 90.75 781 ALA A O 1
ATOM 6079 N N . ARG A 1 782 ? -10.105 -11.433 14.165 1.00 91.31 782 ARG A N 1
ATOM 6080 C CA . ARG A 1 782 ? -10.528 -11.328 12.759 1.00 91.31 782 ARG A CA 1
ATOM 6081 C C . ARG A 1 782 ? -10.741 -9.879 12.323 1.00 91.31 782 ARG A C 1
ATOM 6083 O O . ARG A 1 782 ? -10.244 -9.483 11.274 1.00 91.31 782 ARG A O 1
ATOM 6090 N N . ASP A 1 783 ? -11.438 -9.080 13.132 1.00 90.69 783 ASP A N 1
ATOM 6091 C CA . ASP A 1 783 ? -11.650 -7.649 12.881 1.00 90.69 783 ASP A CA 1
ATOM 6092 C C . ASP A 1 783 ? -10.308 -6.904 12.821 1.00 90.69 783 ASP A C 1
ATOM 6094 O O . ASP A 1 783 ? -10.097 -6.069 11.944 1.00 90.69 783 ASP A O 1
ATOM 6098 N N . LEU A 1 784 ? -9.387 -7.216 13.741 1.00 90.19 784 LEU A N 1
ATOM 6099 C CA . LEU A 1 784 ? -8.043 -6.643 13.767 1.00 90.19 784 LEU A CA 1
ATOM 6100 C C . LEU A 1 784 ? -7.244 -6.993 12.508 1.00 90.19 784 LEU A C 1
ATOM 6102 O O . LEU A 1 784 ? -6.613 -6.108 11.927 1.00 90.19 784 LEU A O 1
ATOM 6106 N N . ASP A 1 785 ? -7.248 -8.266 12.108 1.00 88.19 785 ASP A N 1
ATOM 6107 C CA . ASP A 1 785 ? -6.567 -8.715 10.896 1.00 88.19 785 ASP A CA 1
ATOM 6108 C C . ASP A 1 785 ? -7.123 -8.008 9.659 1.00 88.19 785 ASP A C 1
ATOM 6110 O O . ASP A 1 785 ? -6.357 -7.421 8.894 1.00 88.19 785 ASP A O 1
ATOM 6114 N N . TYR A 1 786 ? -8.454 -7.954 9.532 1.00 89.19 786 TYR A N 1
ATOM 6115 C CA . TYR A 1 786 ? -9.124 -7.225 8.461 1.00 89.19 786 TYR A CA 1
ATOM 6116 C C . TYR A 1 786 ? -8.756 -5.736 8.433 1.00 89.19 786 TYR A C 1
ATOM 6118 O O . TYR A 1 786 ? -8.433 -5.202 7.373 1.00 89.19 786 TYR A O 1
ATOM 6126 N N . LEU A 1 787 ? -8.773 -5.050 9.579 1.00 89.56 787 LEU A N 1
ATOM 6127 C CA . LEU A 1 787 ? -8.388 -3.639 9.654 1.00 89.56 787 LEU A CA 1
ATOM 6128 C C . LEU A 1 787 ? -6.947 -3.434 9.172 1.00 89.56 787 LEU A C 1
ATOM 6130 O O . LEU A 1 787 ? -6.708 -2.589 8.313 1.00 89.56 787 LEU A O 1
ATOM 6134 N N . ARG A 1 788 ? -5.990 -4.226 9.672 1.00 86.44 788 ARG A N 1
ATOM 6135 C CA . ARG A 1 788 ? -4.574 -4.116 9.280 1.00 86.44 788 ARG A CA 1
ATOM 6136 C C . ARG A 1 788 ? -4.389 -4.297 7.768 1.00 86.44 788 ARG A C 1
ATOM 6138 O O . ARG A 1 788 ? -3.745 -3.455 7.141 1.00 86.44 788 ARG A O 1
ATOM 6145 N N . ARG A 1 789 ? -5.018 -5.327 7.191 1.00 82.75 789 ARG A N 1
ATOM 6146 C CA . ARG A 1 789 ? -4.889 -5.663 5.763 1.00 82.75 789 ARG A CA 1
ATOM 6147 C C . ARG A 1 789 ? -5.721 -4.795 4.817 1.00 82.75 789 ARG A C 1
ATOM 6149 O O . ARG A 1 789 ? -5.487 -4.864 3.620 1.00 82.75 789 ARG A O 1
ATOM 6156 N N . SER A 1 790 ? -6.682 -4.004 5.311 1.00 87.75 790 SER A N 1
ATOM 6157 C CA . SER A 1 790 ? -7.590 -3.215 4.454 1.00 87.75 790 SER A CA 1
ATOM 6158 C C . SER A 1 790 ? -7.493 -1.699 4.594 1.00 87.75 790 SER A C 1
ATOM 6160 O O . SER A 1 790 ? -7.955 -0.973 3.712 1.00 87.75 790 SER A O 1
ATOM 6162 N N . ILE A 1 791 ? -6.904 -1.192 5.679 1.00 88.94 791 ILE A N 1
ATOM 6163 C CA . ILE A 1 791 ? -6.676 0.245 5.848 1.00 88.94 791 ILE A CA 1
ATOM 6164 C C . ILE A 1 791 ? -5.617 0.708 4.835 1.00 88.94 791 ILE A C 1
ATOM 6166 O O . ILE A 1 791 ? -4.544 0.110 4.819 1.00 88.94 791 ILE A O 1
ATOM 6170 N N . PRO A 1 792 ? -5.855 1.780 4.054 1.00 85.69 792 PRO A N 1
ATOM 6171 C CA . PRO A 1 792 ? -4.944 2.197 2.986 1.00 85.69 792 PRO A CA 1
ATOM 6172 C C . PRO A 1 792 ? -3.521 2.521 3.462 1.00 85.69 792 PRO A C 1
ATOM 6174 O O . PRO A 1 792 ? -2.558 2.032 2.884 1.00 85.69 792 PRO A O 1
ATOM 6177 N N . ASP A 1 793 ? -3.406 3.290 4.548 1.00 87.69 793 ASP A N 1
ATOM 6178 C CA . ASP A 1 793 ? -2.146 3.637 5.210 1.00 87.69 793 ASP A CA 1
ATOM 6179 C C . ASP A 1 793 ? -2.324 3.518 6.730 1.00 87.69 793 ASP A C 1
ATOM 6181 O O . ASP A 1 793 ? -3.048 4.293 7.372 1.00 87.69 793 ASP A O 1
ATOM 6185 N N . ILE A 1 794 ? -1.707 2.502 7.334 1.00 87.62 794 ILE A N 1
ATOM 6186 C CA . ILE A 1 794 ? -1.929 2.214 8.756 1.00 87.62 794 ILE A CA 1
ATOM 6187 C C . ILE A 1 794 ? -1.280 3.268 9.669 1.00 87.62 794 ILE A C 1
ATOM 6189 O O . ILE A 1 794 ? -1.767 3.489 10.778 1.00 87.62 794 ILE A O 1
ATOM 6193 N N . ALA A 1 795 ? -0.219 3.953 9.227 1.00 88.94 795 ALA A N 1
ATOM 6194 C CA . ALA A 1 795 ? 0.461 4.986 10.012 1.00 88.94 795 ALA A CA 1
ATOM 6195 C C . ALA A 1 795 ? -0.426 6.232 10.200 1.00 88.94 795 ALA A C 1
ATOM 6197 O O . ALA A 1 795 ? -0.679 6.664 11.331 1.00 88.94 795 ALA A O 1
ATOM 6198 N N . THR A 1 796 ? -0.986 6.743 9.104 1.00 91.31 796 THR A N 1
ATOM 6199 C CA . THR A 1 796 ? -1.945 7.854 9.061 1.00 91.31 796 THR A CA 1
ATOM 6200 C C . THR A 1 796 ? -3.204 7.503 9.837 1.00 91.31 796 THR A C 1
ATOM 6202 O O . THR A 1 796 ? -3.650 8.284 10.682 1.00 91.31 796 THR A O 1
ATOM 6205 N N . PHE A 1 797 ? -3.736 6.292 9.640 1.00 93.81 797 PHE A N 1
ATOM 6206 C CA . PHE A 1 797 ? -4.876 5.807 10.412 1.00 93.81 797 PHE A CA 1
ATOM 6207 C C . PHE A 1 797 ? -4.589 5.790 11.917 1.00 93.81 797 PHE A C 1
ATOM 6209 O O . PHE A 1 797 ? -5.426 6.239 12.698 1.00 93.81 797 PHE A O 1
ATOM 6216 N N . ARG A 1 798 ? -3.413 5.314 12.351 1.00 93.50 798 ARG A N 1
ATOM 6217 C CA . ARG A 1 798 ? -3.053 5.259 13.778 1.00 93.50 798 ARG A CA 1
ATOM 6218 C C . ARG A 1 798 ? -2.986 6.647 14.410 1.00 93.50 798 ARG A C 1
ATOM 6220 O O . ARG A 1 798 ? -3.475 6.826 15.526 1.00 93.50 798 ARG A O 1
ATOM 6227 N N . LEU A 1 799 ? -2.411 7.629 13.713 1.00 93.56 799 LEU A N 1
ATOM 6228 C CA . LEU A 1 799 ? -2.366 9.017 14.184 1.00 93.56 799 LEU A CA 1
ATOM 6229 C C . LEU A 1 799 ? -3.767 9.640 14.239 1.00 93.56 799 LEU A C 1
ATOM 6231 O O . LEU A 1 799 ? -4.136 10.207 15.270 1.00 93.56 799 LEU A O 1
ATOM 6235 N N . ALA A 1 800 ? -4.574 9.472 13.187 1.00 96.56 800 ALA A N 1
ATOM 6236 C CA . ALA A 1 800 ? -5.953 9.957 13.153 1.00 96.56 800 ALA A CA 1
ATOM 6237 C C . ALA A 1 800 ? -6.810 9.313 14.255 1.00 96.56 800 ALA A C 1
ATOM 6239 O O . ALA A 1 800 ? -7.539 10.010 14.958 1.00 96.56 800 ALA A O 1
ATOM 6240 N N . HIS A 1 801 ? -6.676 8.001 14.471 1.00 96.56 801 HIS A N 1
ATOM 6241 C CA . HIS A 1 801 ? -7.382 7.269 15.525 1.00 96.56 801 HIS A CA 1
ATOM 6242 C C . HIS A 1 801 ? -7.015 7.792 16.911 1.00 96.56 801 HIS A C 1
ATOM 6244 O O . HIS A 1 801 ? -7.909 8.126 17.688 1.00 96.56 801 HIS A O 1
ATOM 6250 N N . ARG A 1 802 ? -5.717 7.946 17.212 1.00 94.50 802 ARG A N 1
ATOM 6251 C CA . ARG A 1 802 ? -5.258 8.518 18.489 1.00 94.50 802 ARG A CA 1
ATOM 6252 C C . ARG A 1 802 ? -5.789 9.934 18.694 1.00 94.50 802 ARG A C 1
ATOM 6254 O O . ARG A 1 802 ? -6.219 10.255 19.803 1.00 94.50 802 ARG A O 1
ATOM 6261 N N . PHE A 1 803 ? -5.817 10.752 17.643 1.00 96.19 803 PHE A N 1
ATOM 6262 C CA . PHE A 1 803 ? -6.396 12.092 17.699 1.00 96.19 803 PHE A CA 1
ATOM 6263 C C . PHE A 1 803 ? -7.900 12.056 18.002 1.00 96.19 803 PHE A C 1
ATOM 6265 O O . PHE A 1 803 ? -8.347 12.687 18.960 1.00 96.19 803 PHE A O 1
ATOM 6272 N N . ILE A 1 804 ? -8.678 11.258 17.266 1.00 97.31 804 ILE A N 1
ATOM 6273 C CA . ILE A 1 804 ? -10.130 11.120 17.462 1.00 97.31 804 ILE A CA 1
ATOM 6274 C C . ILE A 1 804 ? -10.448 10.521 18.837 1.00 97.31 804 ILE A C 1
ATOM 6276 O O . ILE A 1 804 ? -11.352 10.996 19.516 1.00 97.31 804 ILE A O 1
ATOM 6280 N N . LYS A 1 805 ? -9.687 9.525 19.304 1.00 94.50 805 LYS A N 1
ATOM 6281 C CA . LYS A 1 805 ? -9.811 8.963 20.659 1.00 94.50 805 LYS A CA 1
ATOM 6282 C C . LYS A 1 805 ? -9.541 10.025 21.724 1.00 94.50 805 LYS A C 1
ATOM 6284 O O . LYS A 1 805 ? -10.276 10.096 22.706 1.00 94.50 805 LYS A O 1
ATOM 6289 N N . THR A 1 806 ? -8.519 10.857 21.526 1.00 92.88 806 THR A N 1
ATOM 6290 C CA . THR A 1 806 ? -8.180 11.963 22.437 1.00 92.88 806 THR A CA 1
ATOM 6291 C C . THR A 1 806 ? -9.291 13.009 22.469 1.00 92.88 806 THR A C 1
ATOM 6293 O O . THR A 1 806 ? -9.726 13.392 23.552 1.00 92.88 806 THR A O 1
ATOM 6296 N N . TRP A 1 807 ? -9.822 13.397 21.306 1.00 94.44 807 TRP A N 1
ATOM 6297 C CA . TRP A 1 807 ? -10.994 14.267 21.192 1.00 94.44 807 TRP A CA 1
ATOM 6298 C C . TRP A 1 807 ? -12.228 13.669 21.881 1.00 94.44 807 TRP A C 1
ATOM 6300 O O . TRP A 1 807 ? -12.877 14.334 22.683 1.00 94.44 807 TRP A O 1
ATOM 6310 N N . ALA A 1 808 ? -12.544 12.400 21.625 1.00 94.06 808 ALA A N 1
ATOM 6311 C CA . ALA A 1 808 ? -13.729 11.763 22.186 1.00 94.06 808 ALA A CA 1
ATOM 6312 C C . ALA A 1 808 ? -13.644 11.674 23.719 1.00 94.06 808 ALA A C 1
ATOM 6314 O O . ALA A 1 808 ? -14.638 11.915 24.409 1.00 94.06 808 ALA A O 1
ATOM 6315 N N . LYS A 1 809 ? -12.451 11.375 24.257 1.00 90.06 809 LYS A N 1
ATOM 6316 C CA . LYS A 1 809 ? -12.181 11.407 25.700 1.00 90.06 809 LYS A CA 1
ATOM 6317 C C . LYS A 1 809 ? -12.324 12.815 26.265 1.00 90.06 809 LYS A C 1
ATOM 6319 O O . LYS A 1 809 ? -13.059 12.981 27.236 1.00 90.06 809 LYS A O 1
ATOM 6324 N N . SER A 1 810 ? -11.695 13.818 25.647 1.00 88.19 810 SER A N 1
ATOM 6325 C CA . SER A 1 810 ? -11.761 15.190 26.156 1.00 88.19 810 SER A CA 1
ATOM 6326 C C . SER A 1 810 ? -13.189 15.726 26.139 1.00 88.19 810 SER A C 1
ATOM 6328 O O . SER A 1 810 ? -13.595 16.412 27.064 1.00 88.19 810 SER A O 1
ATOM 6330 N N . ARG A 1 811 ? -14.010 15.364 25.149 1.00 90.75 811 ARG A N 1
ATOM 6331 C CA . ARG A 1 811 ? -15.397 15.846 25.036 1.00 90.75 811 ARG A CA 1
ATOM 6332 C C . ARG A 1 811 ? -16.434 15.005 25.779 1.00 90.75 811 ARG A C 1
ATOM 6334 O O . ARG A 1 811 ? -17.628 15.300 25.687 1.00 90.75 811 ARG A O 1
ATOM 6341 N N . GLY A 1 812 ? -16.010 13.986 26.526 1.00 91.19 812 GLY A N 1
ATOM 6342 C CA . GLY A 1 812 ? -16.923 13.135 27.288 1.00 91.19 812 GLY A CA 1
ATOM 6343 C C . GLY A 1 812 ? -17.882 12.342 26.392 1.00 91.19 812 GLY A C 1
ATOM 6344 O O . GLY A 1 812 ? -19.042 12.163 26.744 1.00 91.19 812 GLY A O 1
ATOM 6345 N N . VAL A 1 813 ? -17.409 11.894 25.226 1.00 94.94 813 VAL A N 1
ATOM 6346 C CA . VAL A 1 813 ? -18.144 11.026 24.283 1.00 94.94 813 VAL A CA 1
ATOM 6347 C C . VAL A 1 813 ? -17.373 9.731 23.990 1.00 94.94 813 VAL A C 1
ATOM 6349 O O . VAL A 1 813 ? -17.556 9.104 22.946 1.00 94.94 813 VAL A O 1
ATOM 6352 N N . TYR A 1 814 ? -16.518 9.312 24.931 1.00 93.31 814 TYR A N 1
ATOM 6353 C CA . TYR A 1 814 ? -15.770 8.054 24.898 1.00 93.31 814 TYR A CA 1
ATOM 6354 C C . TYR A 1 814 ? -16.065 7.218 26.146 1.00 93.31 814 TYR A C 1
ATOM 6356 O O . TYR A 1 814 ? -15.584 7.537 27.230 1.00 93.31 814 TYR A O 1
ATOM 6364 N N . SER A 1 815 ? -16.862 6.162 25.987 1.00 90.75 815 SER A N 1
ATOM 6365 C CA . SER A 1 815 ? -17.052 5.043 26.921 1.00 90.75 815 SER A CA 1
ATOM 6366 C C . SER A 1 815 ? -18.220 4.198 26.417 1.00 90.75 815 SER A C 1
ATOM 6368 O O . SER A 1 815 ? -19.383 4.597 26.530 1.00 90.75 815 SER A O 1
ATOM 6370 N N . GLN A 1 816 ? -17.926 3.010 25.887 1.00 87.56 816 GLN A N 1
ATOM 6371 C CA . GLN A 1 816 ? -18.964 2.100 25.395 1.00 87.56 816 GLN A CA 1
ATOM 6372 C C . GLN A 1 816 ? -19.955 1.705 26.502 1.00 87.56 816 GLN A C 1
ATOM 6374 O O . GLN A 1 816 ? -21.142 1.562 26.228 1.00 87.56 816 GLN A O 1
ATOM 6379 N N . ARG A 1 817 ? -19.495 1.608 27.759 1.00 85.75 817 ARG A N 1
ATOM 6380 C CA . ARG A 1 817 ? -20.336 1.273 28.923 1.00 85.75 817 ARG A CA 1
ATOM 6381 C C . ARG A 1 817 ? -21.469 2.279 29.152 1.00 85.75 817 ARG A C 1
ATOM 6383 O O . ARG A 1 817 ? -22.552 1.886 29.560 1.00 85.75 817 ARG A O 1
ATOM 6390 N N . PHE A 1 818 ? -21.241 3.556 28.840 1.00 89.94 818 PHE A N 1
ATOM 6391 C CA . PHE A 1 818 ? -22.242 4.626 28.961 1.00 89.94 818 PHE A CA 1
ATOM 6392 C C . PHE A 1 818 ? -22.976 4.921 27.641 1.00 89.94 818 PHE A C 1
ATOM 6394 O O . PHE A 1 818 ? -23.622 5.960 27.505 1.00 89.94 818 PHE A O 1
ATOM 6401 N N . GLY A 1 819 ? -22.875 4.027 26.653 1.00 90.62 819 GLY A N 1
ATOM 6402 C CA . GLY A 1 819 ? -23.537 4.183 25.358 1.00 90.62 819 GLY A CA 1
ATOM 6403 C C . GLY A 1 819 ? -22.887 5.205 24.427 1.00 90.62 819 GLY A C 1
ATOM 6404 O O . GLY A 1 819 ? -23.547 5.688 23.504 1.00 90.62 819 GLY A O 1
ATOM 6405 N N . PHE A 1 820 ? -21.622 5.557 24.672 1.00 95.75 820 PHE A N 1
ATOM 6406 C CA . PHE A 1 820 ? -20.822 6.425 23.811 1.00 95.75 820 PHE A CA 1
ATOM 6407 C C . PHE A 1 820 ? -19.880 5.619 22.898 1.00 95.75 820 PHE A C 1
ATOM 6409 O O . PHE A 1 820 ? -19.951 4.391 22.833 1.00 95.75 820 PHE A O 1
ATOM 6416 N N . LEU A 1 821 ? -18.984 6.303 22.177 1.00 96.06 821 LEU A N 1
ATOM 6417 C CA . LEU A 1 821 ? -18.007 5.651 21.305 1.00 96.06 821 LEU A CA 1
ATOM 6418 C C . LEU A 1 821 ? -16.971 4.864 22.125 1.00 96.06 821 LEU A C 1
ATOM 6420 O O . LEU A 1 821 ? -16.565 5.277 23.214 1.00 96.06 821 LEU A O 1
ATOM 6424 N N . GLY A 1 822 ? -16.519 3.740 21.578 1.00 93.44 822 GLY A N 1
ATOM 6425 C CA . GLY A 1 822 ? -15.373 2.969 22.054 1.00 93.44 822 GLY A CA 1
ATOM 6426 C C . GLY A 1 822 ? -14.305 2.832 20.965 1.00 93.44 822 GLY A C 1
ATOM 6427 O O . GLY A 1 822 ? -14.392 3.435 19.892 1.00 93.44 822 GLY A O 1
ATOM 6428 N N . GLY A 1 823 ? -13.271 2.036 21.247 1.00 92.44 823 GLY A N 1
ATOM 6429 C CA . GLY A 1 823 ? -12.126 1.875 20.347 1.00 92.44 823 GLY A CA 1
ATOM 6430 C C . GLY A 1 823 ? -12.506 1.318 18.973 1.00 92.44 823 GLY A C 1
ATOM 6431 O O . GLY A 1 823 ? -12.070 1.867 17.962 1.00 92.44 823 GLY A O 1
ATOM 6432 N N . ILE A 1 824 ? -13.345 0.275 18.935 1.00 92.69 824 ILE A N 1
ATOM 6433 C CA . ILE A 1 824 ? -13.768 -0.372 17.684 1.00 92.69 824 ILE A CA 1
ATOM 6434 C C . ILE A 1 824 ? -14.727 0.504 16.870 1.00 92.69 824 ILE A C 1
ATOM 6436 O O . ILE A 1 824 ? -14.588 0.572 15.652 1.00 92.69 824 ILE A O 1
ATOM 6440 N N . GLN A 1 825 ? -15.636 1.243 17.520 1.00 96.12 825 GLN A N 1
ATOM 6441 C CA . GLN A 1 825 ? -16.554 2.162 16.841 1.00 96.12 825 GLN A CA 1
ATOM 6442 C C . GLN A 1 825 ? -15.770 3.282 16.148 1.00 96.12 825 GLN A C 1
ATOM 6444 O O . GLN A 1 825 ? -16.030 3.572 14.985 1.00 96.12 825 GLN A O 1
ATOM 6449 N N . ILE A 1 826 ? -14.766 3.866 16.821 1.00 97.62 826 ILE A N 1
ATOM 6450 C CA . ILE A 1 826 ? -13.861 4.851 16.202 1.00 97.62 826 ILE A CA 1
ATOM 6451 C C . ILE A 1 826 ? -13.112 4.229 15.021 1.00 97.62 826 ILE A C 1
ATOM 6453 O O . ILE A 1 826 ? -13.031 4.856 13.966 1.00 97.62 826 ILE A O 1
ATOM 6457 N N . SER A 1 827 ? -12.602 3.001 15.168 1.00 96.69 827 SER A N 1
ATOM 6458 C CA . SER A 1 827 ? -11.904 2.311 14.081 1.00 96.69 827 SER A CA 1
ATOM 6459 C C . SER A 1 827 ? -12.792 2.119 12.852 1.00 96.69 827 SER A C 1
ATOM 6461 O O . SER A 1 827 ? -12.337 2.397 11.750 1.00 96.69 827 SER A O 1
ATOM 6463 N N . ILE A 1 828 ? -14.051 1.703 13.026 1.00 96.81 828 ILE A N 1
ATOM 6464 C CA . ILE A 1 828 ? -15.012 1.520 11.925 1.00 96.81 828 ILE A CA 1
ATOM 6465 C C . ILE A 1 828 ? -15.364 2.868 11.283 1.00 96.81 828 ILE A C 1
ATOM 6467 O O . ILE A 1 828 ? -15.280 3.005 10.063 1.00 96.81 828 ILE A O 1
ATOM 6471 N N . LEU A 1 829 ? -15.710 3.879 12.093 1.00 97.81 829 LEU A N 1
ATOM 6472 C CA . LEU A 1 829 ? -16.063 5.219 11.609 1.00 97.81 829 LEU A CA 1
ATOM 6473 C C . LEU A 1 829 ? -14.930 5.826 10.764 1.00 97.81 829 LEU A C 1
ATOM 6475 O O . LEU A 1 829 ? -15.191 6.400 9.704 1.00 97.81 829 LEU A O 1
ATOM 6479 N N . LEU A 1 830 ? -13.685 5.699 11.234 1.00 98.00 830 LEU A N 1
ATOM 6480 C CA . LEU A 1 830 ? -12.500 6.229 10.564 1.00 98.00 830 LEU A CA 1
ATOM 6481 C C . LEU A 1 830 ? -12.112 5.398 9.339 1.00 98.00 830 LEU A C 1
ATOM 6483 O O . LEU A 1 830 ? -11.858 5.976 8.285 1.00 98.00 830 LEU A O 1
ATOM 6487 N N . ALA A 1 831 ? -12.085 4.064 9.452 1.00 95.69 831 ALA A N 1
ATOM 6488 C CA . ALA A 1 831 ? -11.728 3.181 8.342 1.00 95.69 831 ALA A CA 1
ATOM 6489 C C . ALA A 1 831 ? -12.680 3.391 7.164 1.00 95.69 831 ALA A C 1
ATOM 6491 O O . ALA A 1 831 ? -12.224 3.547 6.036 1.00 95.69 831 ALA A O 1
ATOM 6492 N N . ARG A 1 832 ? -13.985 3.512 7.430 1.00 94.88 832 ARG A N 1
ATOM 6493 C CA . ARG A 1 832 ? -14.994 3.818 6.413 1.00 94.88 832 ARG A CA 1
ATOM 6494 C C . ARG A 1 832 ? -14.677 5.102 5.642 1.00 94.88 832 ARG A C 1
ATOM 6496 O O . ARG A 1 832 ? -14.629 5.075 4.416 1.00 94.88 832 ARG A O 1
ATOM 6503 N N . VAL A 1 833 ? -14.471 6.217 6.349 1.00 96.50 833 VAL A N 1
ATOM 6504 C CA . VAL A 1 833 ? -14.160 7.514 5.718 1.00 96.50 833 VAL A CA 1
ATOM 6505 C C . VAL A 1 833 ? -12.859 7.416 4.932 1.00 96.50 833 VAL A C 1
ATOM 6507 O O . VAL A 1 833 ? -12.809 7.831 3.778 1.00 96.50 833 VAL A O 1
ATOM 6510 N N . TYR A 1 834 ? -11.823 6.820 5.525 1.00 94.56 834 TYR A N 1
ATOM 6511 C CA . TYR A 1 834 ? -10.514 6.774 4.894 1.00 94.56 834 TYR A CA 1
ATOM 6512 C C . TYR A 1 834 ? -10.509 5.917 3.624 1.00 94.56 834 TYR A C 1
ATOM 6514 O O . TYR A 1 834 ? -9.994 6.341 2.594 1.00 94.56 834 TYR A O 1
ATOM 6522 N N . LYS A 1 835 ? -11.135 4.738 3.669 1.00 92.06 835 LYS A N 1
ATOM 6523 C CA . LYS A 1 835 ? -11.217 3.825 2.526 1.00 92.06 835 LYS A CA 1
ATOM 6524 C C . LYS A 1 835 ? -12.037 4.407 1.374 1.00 92.06 835 LYS A 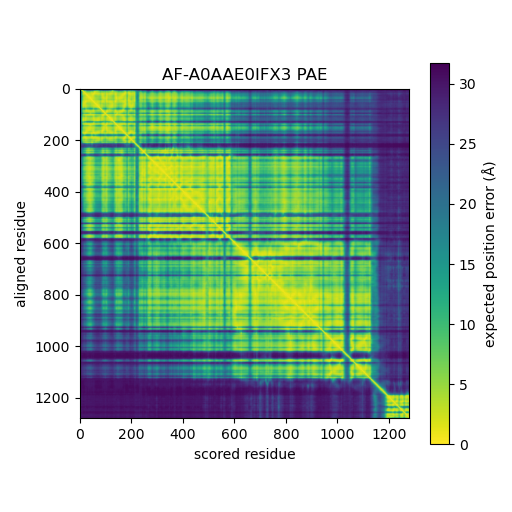C 1
ATOM 6526 O O . LYS A 1 835 ? -11.631 4.280 0.223 1.00 92.06 835 LYS A O 1
ATOM 6531 N N . LEU A 1 836 ? -13.151 5.081 1.672 1.00 91.38 836 LEU A N 1
ATOM 6532 C CA . LEU A 1 836 ? -13.960 5.751 0.649 1.00 91.38 836 LEU A CA 1
ATOM 6533 C C . LEU A 1 836 ? -13.202 6.908 -0.011 1.00 91.38 836 LEU A C 1
ATOM 6535 O O . LEU A 1 836 ? -13.187 6.997 -1.236 1.00 91.38 836 LEU A O 1
ATOM 6539 N N . LEU A 1 837 ? -12.501 7.729 0.777 1.00 90.69 837 LEU A N 1
ATOM 6540 C CA . LEU A 1 837 ? -11.639 8.777 0.228 1.00 90.69 837 LEU A CA 1
ATOM 6541 C C . LEU A 1 837 ? -10.494 8.194 -0.604 1.00 90.69 837 LEU A C 1
ATOM 6543 O O . LEU A 1 837 ? -10.202 8.716 -1.673 1.00 90.69 837 LEU A O 1
ATOM 6547 N N . ALA A 1 838 ? -9.851 7.117 -0.143 1.00 86.81 838 ALA A N 1
ATOM 6548 C CA . ALA A 1 838 ? -8.745 6.480 -0.858 1.00 86.81 838 ALA A CA 1
ATOM 6549 C C . ALA A 1 838 ? -9.183 5.949 -2.225 1.00 86.81 838 ALA A C 1
ATOM 6551 O O . ALA A 1 838 ? -8.458 6.112 -3.204 1.00 86.81 838 ALA A O 1
ATOM 6552 N N . ARG A 1 839 ? -10.395 5.389 -2.309 1.00 82.81 839 ARG A N 1
ATOM 6553 C CA . ARG A 1 839 ? -11.007 4.979 -3.577 1.00 82.81 839 ARG A CA 1
ATOM 6554 C C . ARG A 1 839 ? -11.277 6.179 -4.495 1.00 82.81 839 ARG A C 1
ATOM 6556 O O . ARG A 1 839 ? -11.032 6.108 -5.698 1.00 82.81 839 ARG A O 1
ATOM 6563 N N . GLU A 1 840 ? -11.744 7.300 -3.946 1.00 81.75 840 GLU A N 1
ATOM 6564 C CA . GLU A 1 840 ? -12.099 8.496 -4.723 1.00 81.75 840 GLU A CA 1
ATOM 6565 C C . GLU A 1 840 ? -10.901 9.373 -5.124 1.00 81.75 840 GLU A C 1
ATOM 6567 O O . GLU A 1 840 ? -10.918 9.952 -6.206 1.00 81.75 840 GLU A O 1
ATOM 6572 N N . LEU A 1 841 ? -9.830 9.444 -4.338 1.00 79.50 841 LEU A N 1
ATOM 6573 C CA . LEU A 1 841 ? -8.729 10.394 -4.568 1.00 79.50 841 LEU A CA 1
ATOM 6574 C C . LEU A 1 841 ? -7.358 9.740 -4.760 1.00 79.50 841 LEU A C 1
ATOM 6576 O O . LEU A 1 841 ? -6.457 10.391 -5.279 1.00 79.50 841 LEU A O 1
ATOM 6580 N N . GLY A 1 842 ? -7.195 8.473 -4.376 1.00 73.06 842 GLY A N 1
ATOM 6581 C CA . GLY A 1 842 ? -5.887 7.829 -4.245 1.00 73.06 842 GLY A CA 1
ATOM 6582 C C . GLY A 1 842 ? -5.286 8.013 -2.846 1.00 73.06 842 GLY A C 1
ATOM 6583 O O . GLY A 1 842 ? -5.587 8.969 -2.129 1.00 73.06 842 GLY A O 1
ATOM 6584 N N . VAL A 1 843 ? -4.437 7.069 -2.429 1.00 73.25 843 VAL A N 1
ATOM 6585 C CA . VAL A 1 843 ? -3.917 7.001 -1.049 1.00 73.25 843 VAL A CA 1
ATOM 6586 C C . VAL A 1 843 ? -2.925 8.124 -0.758 1.00 73.25 843 VAL A C 1
ATOM 6588 O O . VAL A 1 843 ? -3.048 8.777 0.278 1.00 73.25 843 VAL A O 1
ATOM 6591 N N . ASN A 1 844 ? -1.991 8.411 -1.675 1.00 70.25 844 ASN A N 1
ATOM 6592 C CA . ASN A 1 844 ? -0.929 9.398 -1.434 1.00 70.25 844 ASN A CA 1
ATOM 6593 C C . ASN A 1 844 ? -1.421 10.854 -1.525 1.00 70.25 844 ASN A C 1
ATOM 6595 O O . ASN A 1 844 ? -0.672 11.786 -1.233 1.00 70.25 844 ASN A O 1
ATOM 6599 N N . THR A 1 845 ? -2.674 11.068 -1.934 1.00 75.44 845 THR A N 1
ATOM 6600 C CA . THR A 1 845 ? -3.303 12.394 -1.995 1.00 75.44 845 THR A CA 1
ATOM 6601 C C . THR A 1 845 ? -3.951 12.791 -0.665 1.00 75.44 845 THR A C 1
ATOM 6603 O O . THR A 1 845 ? -4.136 13.979 -0.401 1.00 75.44 845 THR A O 1
ATOM 6606 N N . ILE A 1 846 ? -4.284 11.824 0.194 1.00 84.94 846 ILE A N 1
ATOM 6607 C CA . ILE A 1 846 ? -4.994 12.078 1.450 1.00 84.94 846 ILE A CA 1
ATOM 6608 C C . ILE A 1 846 ? -3.987 12.329 2.562 1.00 84.94 846 ILE A C 1
ATOM 6610 O O . ILE A 1 846 ? -3.278 11.429 3.005 1.00 84.94 846 ILE A O 1
ATOM 6614 N N . THR A 1 847 ? -3.969 13.556 3.062 1.00 87.44 847 THR A N 1
ATOM 6615 C CA . THR A 1 847 ? -3.150 13.923 4.215 1.00 87.44 847 THR A CA 1
ATOM 6616 C C . THR A 1 847 ? -3.886 13.639 5.530 1.00 87.44 847 THR A C 1
ATOM 6618 O O . THR A 1 847 ? -5.118 13.568 5.582 1.00 87.44 847 THR A O 1
ATOM 6621 N N . LEU A 1 848 ? -3.138 13.531 6.633 1.00 91.19 848 LEU A N 1
ATOM 6622 C CA . LEU A 1 848 ? -3.701 13.313 7.971 1.00 91.19 848 LEU A CA 1
ATOM 6623 C C . LEU A 1 848 ? -4.709 14.405 8.384 1.00 91.19 848 LEU A C 1
ATOM 6625 O O . LEU A 1 848 ? -5.763 14.101 8.942 1.00 91.19 848 LEU A O 1
ATOM 6629 N N . TYR A 1 849 ? -4.407 15.677 8.113 1.00 91.94 849 TYR A N 1
ATOM 6630 C CA . TYR A 1 849 ? -5.272 16.801 8.485 1.00 91.94 849 TYR A CA 1
ATOM 6631 C C . TYR A 1 849 ? -6.521 16.909 7.600 1.00 91.94 849 TYR A C 1
ATOM 6633 O O . TYR A 1 849 ? -7.582 17.291 8.101 1.00 91.94 849 TYR A O 1
ATOM 6641 N N . ASP A 1 850 ? -6.439 16.540 6.317 1.00 92.75 850 ASP A N 1
ATOM 6642 C CA . ASP A 1 850 ? -7.606 16.492 5.428 1.00 92.75 850 ASP A CA 1
ATOM 6643 C C . ASP A 1 850 ? -8.529 15.330 5.813 1.00 92.75 850 ASP A C 1
ATOM 6645 O O . ASP A 1 850 ? -9.752 15.489 5.844 1.00 92.75 850 ASP A O 1
ATOM 6649 N N . LEU A 1 851 ? -7.950 14.184 6.196 1.00 95.75 851 LEU A N 1
ATOM 6650 C CA . LEU A 1 851 ? -8.695 13.038 6.715 1.00 95.75 851 LEU A CA 1
ATOM 6651 C C . LEU A 1 851 ? -9.466 13.400 7.990 1.00 95.75 851 LEU A C 1
ATOM 6653 O O . LEU A 1 851 ? -10.659 13.116 8.080 1.00 95.75 851 LEU A O 1
ATOM 6657 N N . LEU A 1 852 ? -8.816 14.057 8.958 1.00 96.88 852 LEU A N 1
ATOM 6658 C CA . LEU A 1 852 ? -9.476 14.512 10.188 1.00 96.88 852 LEU A CA 1
ATOM 6659 C C . LEU A 1 852 ? -10.577 15.535 9.895 1.00 96.88 852 LEU A C 1
ATOM 6661 O O . LEU A 1 852 ? -11.677 15.433 10.439 1.00 96.88 852 LEU A O 1
ATOM 6665 N N . THR A 1 853 ? -10.299 16.495 9.013 1.00 95.56 853 THR A N 1
ATOM 6666 C CA . THR A 1 853 ? -11.263 17.536 8.642 1.00 95.56 853 THR A CA 1
ATOM 6667 C C . THR A 1 853 ? -12.502 16.936 7.984 1.00 95.56 853 THR A C 1
ATOM 6669 O O . THR A 1 853 ? -13.626 17.249 8.379 1.00 95.56 853 THR A O 1
ATOM 6672 N N . THR A 1 854 ? -12.296 16.022 7.036 1.00 97.00 854 THR A N 1
ATOM 6673 C CA . THR A 1 854 ? -13.376 15.295 6.363 1.00 97.00 854 THR A CA 1
ATOM 6674 C C . THR A 1 854 ? -14.144 14.399 7.335 1.00 97.00 854 THR A C 1
ATOM 6676 O O . THR A 1 854 ? -15.369 14.359 7.289 1.00 97.00 854 THR A O 1
ATOM 6679 N N . PHE A 1 855 ? -13.457 13.718 8.259 1.00 98.12 855 PHE A N 1
ATOM 6680 C CA . PHE A 1 855 ? -14.086 12.865 9.271 1.00 98.12 855 PHE A CA 1
ATOM 6681 C C . PHE A 1 855 ? -15.076 13.641 10.151 1.00 98.12 855 PHE A C 1
ATOM 6683 O O . PHE A 1 855 ? -16.229 13.227 10.292 1.00 98.12 855 PHE A O 1
ATOM 6690 N N . PHE A 1 856 ? -14.653 14.775 10.722 1.00 97.56 856 PHE A N 1
ATOM 6691 C CA . PHE A 1 856 ? -15.526 15.585 11.578 1.00 97.56 856 PHE A CA 1
ATOM 6692 C C . PHE A 1 856 ? -16.673 16.229 10.796 1.00 97.56 856 PHE A C 1
ATOM 6694 O O . PHE A 1 856 ? -17.782 16.320 11.318 1.00 97.56 856 PHE A O 1
ATOM 6701 N N . ASP A 1 857 ? -16.431 16.652 9.556 1.00 96.62 857 ASP A N 1
ATOM 6702 C CA . ASP A 1 857 ? -17.460 17.249 8.704 1.00 96.62 857 ASP A CA 1
ATOM 6703 C C . ASP A 1 857 ? -18.524 16.238 8.254 1.00 96.62 857 ASP A C 1
ATOM 6705 O O . ASP A 1 857 ? -19.723 16.499 8.375 1.00 96.62 857 ASP A O 1
ATOM 6709 N N . HIS A 1 858 ? -18.095 15.048 7.826 1.00 97.25 858 HIS A N 1
ATOM 6710 C CA . HIS A 1 858 ? -18.994 13.975 7.413 1.00 97.25 858 HIS A CA 1
ATOM 6711 C C . HIS A 1 858 ? -19.938 13.576 8.553 1.00 97.25 858 HIS A C 1
ATOM 6713 O O . HIS A 1 858 ? -21.156 13.585 8.386 1.00 97.25 858 HIS A O 1
ATOM 6719 N N . TYR A 1 859 ? -19.402 13.304 9.748 1.00 97.88 859 TYR A N 1
ATOM 6720 C CA . TYR A 1 859 ? -20.229 12.890 10.885 1.00 97.88 859 TYR A CA 1
ATOM 6721 C C . TYR A 1 859 ? -20.989 14.039 11.566 1.00 97.88 859 TYR A C 1
ATOM 6723 O O . TYR A 1 859 ? -21.902 13.775 12.347 1.00 97.88 859 TYR A O 1
ATOM 6731 N N . ALA A 1 860 ? -20.690 15.304 11.250 1.00 96.81 860 ALA A N 1
ATOM 6732 C CA . ALA A 1 860 ? -21.499 16.443 11.689 1.00 96.81 860 ALA A CA 1
ATOM 6733 C C . ALA A 1 860 ? -22.867 16.502 10.990 1.00 96.81 860 ALA A C 1
ATOM 6735 O O . ALA A 1 860 ? -23.848 16.932 11.597 1.00 96.81 860 ALA A O 1
ATOM 6736 N N . SER A 1 861 ? -22.927 16.070 9.728 1.00 94.56 861 SER A N 1
ATOM 6737 C CA . SER A 1 861 ? -24.146 16.059 8.907 1.00 94.56 861 SER A CA 1
ATOM 6738 C C . SER A 1 861 ? -24.789 14.672 8.770 1.00 94.56 861 SER A C 1
ATOM 6740 O O . SER A 1 861 ? -25.873 14.555 8.204 1.00 94.56 861 SER A O 1
ATOM 6742 N N . PHE A 1 862 ? -24.157 13.627 9.314 1.00 96.12 862 PHE A N 1
ATOM 6743 C CA . PHE A 1 862 ? -24.635 12.249 9.226 1.00 96.12 862 PHE A CA 1
ATOM 6744 C C . PHE A 1 862 ? -25.919 12.015 10.038 1.00 96.12 862 PHE A C 1
ATOM 6746 O O . PHE A 1 862 ? -25.982 12.298 11.239 1.00 96.12 862 PHE A O 1
ATOM 6753 N N . ASP A 1 863 ? -26.933 11.423 9.402 1.00 94.19 863 ASP A N 1
ATOM 6754 C CA . ASP A 1 863 ? -28.185 11.049 10.062 1.00 94.19 863 ASP A CA 1
ATOM 6755 C C . ASP A 1 863 ? -28.041 9.723 10.823 1.00 94.19 863 ASP A C 1
ATOM 6757 O O . ASP A 1 863 ? -28.423 8.652 10.346 1.00 94.19 863 ASP A O 1
ATOM 6761 N N . PHE A 1 864 ? -27.511 9.793 12.046 1.00 93.56 864 PHE A N 1
ATOM 6762 C CA . PHE A 1 864 ? -27.367 8.624 12.918 1.00 93.56 864 PHE A CA 1
ATOM 6763 C C . PHE A 1 864 ? -28.698 7.931 13.252 1.00 93.56 864 PHE A C 1
ATOM 6765 O O . PHE A 1 864 ? -28.684 6.748 13.599 1.00 93.56 864 PHE A O 1
ATOM 6772 N N . ALA A 1 865 ? -29.843 8.618 13.154 1.00 88.69 865 ALA A N 1
ATOM 6773 C CA . ALA A 1 865 ? -31.142 8.054 13.520 1.00 88.69 865 ALA A CA 1
ATOM 6774 C C . ALA A 1 865 ? -31.675 7.067 12.473 1.00 88.69 865 ALA A C 1
ATOM 6776 O O . ALA A 1 865 ? -32.344 6.107 12.849 1.00 88.69 865 ALA A O 1
ATOM 6777 N N . HIS A 1 866 ? -31.327 7.251 11.195 1.00 89.19 866 HIS A N 1
ATOM 6778 C CA . HIS A 1 866 ? -31.839 6.403 10.110 1.00 89.19 866 HIS A CA 1
ATOM 6779 C C . HIS A 1 866 ? -30.744 5.731 9.274 1.00 89.19 866 HIS A C 1
ATOM 6781 O O . HIS A 1 866 ? -30.975 4.656 8.729 1.00 89.19 866 HIS A O 1
ATOM 6787 N N . SER A 1 867 ? -29.533 6.290 9.223 1.00 92.88 867 SER A N 1
ATOM 6788 C CA . SER A 1 867 ? -28.437 5.757 8.403 1.00 92.88 867 SER A CA 1
ATOM 6789 C C . SER A 1 867 ? -27.594 4.714 9.143 1.00 92.88 867 SER A C 1
ATOM 6791 O O . SER A 1 867 ? -27.508 4.716 10.374 1.00 92.88 867 SER A O 1
ATOM 6793 N N . LEU A 1 868 ? -26.947 3.828 8.381 1.00 94.25 868 LEU A N 1
ATOM 6794 C CA . LEU A 1 868 ? -26.031 2.801 8.885 1.00 94.25 868 LEU A CA 1
ATOM 6795 C C . LEU A 1 868 ? -24.579 3.228 8.666 1.00 94.25 868 LEU A C 1
ATOM 6797 O O . LEU A 1 868 ? -24.210 3.670 7.578 1.00 94.25 868 LEU A O 1
ATOM 6801 N N . VAL A 1 869 ? -23.732 3.046 9.677 1.00 95.56 869 VAL A N 1
ATOM 6802 C CA . VAL A 1 869 ? -22.280 3.155 9.514 1.00 95.56 869 VAL A CA 1
ATOM 6803 C C . VAL A 1 869 ? -21.729 1.751 9.319 1.00 95.56 869 VAL A C 1
ATOM 6805 O O . VAL A 1 869 ? -21.758 0.945 10.241 1.00 95.56 869 VAL A O 1
ATOM 6808 N N . PHE A 1 870 ? -21.198 1.464 8.138 1.00 94.44 870 PHE A N 1
ATOM 6809 C CA . PHE A 1 870 ? -20.527 0.204 7.821 1.00 94.44 870 PHE A CA 1
ATOM 6810 C C . PHE A 1 870 ? -19.453 0.437 6.758 1.00 94.44 870 PHE A C 1
ATOM 6812 O O . PHE A 1 870 ? -19.454 1.477 6.095 1.00 94.44 870 PHE A O 1
ATOM 6819 N N . ASP A 1 871 ? -18.537 -0.518 6.605 1.00 92.31 871 ASP A N 1
ATOM 6820 C CA . ASP A 1 871 ? -17.550 -0.524 5.525 1.00 92.31 871 ASP A CA 1
ATOM 6821 C C . ASP A 1 871 ? -18.157 -1.156 4.257 1.00 92.31 871 ASP A C 1
ATOM 6823 O O . ASP A 1 871 ? -18.344 -2.379 4.220 1.00 92.31 871 ASP A O 1
ATOM 6827 N N . PRO A 1 872 ? -18.472 -0.363 3.216 1.00 89.56 872 PRO A N 1
ATOM 6828 C CA . PRO A 1 872 ? -19.090 -0.884 2.000 1.00 89.56 872 PRO A CA 1
ATOM 6829 C C . PRO A 1 872 ? -18.131 -1.720 1.149 1.00 89.56 872 PRO A C 1
ATOM 6831 O O . PRO A 1 872 ? -18.577 -2.447 0.268 1.00 89.56 872 PRO A O 1
ATOM 6834 N N . LEU A 1 873 ? -16.824 -1.642 1.412 1.00 86.81 873 LEU A N 1
ATOM 6835 C CA . LEU A 1 873 ? -15.831 -2.454 0.718 1.00 86.81 873 LEU A CA 1
ATOM 6836 C C . LEU A 1 873 ? -15.692 -3.848 1.346 1.00 86.81 873 LEU A C 1
ATOM 6838 O O . LEU A 1 873 ? -15.218 -4.757 0.677 1.00 86.81 873 LEU A O 1
ATOM 6842 N N . PHE A 1 874 ? -16.143 -4.031 2.594 1.00 87.00 874 PHE A N 1
ATOM 6843 C CA . PHE A 1 874 ? -16.296 -5.354 3.206 1.00 87.00 874 PHE A CA 1
ATOM 6844 C C . PHE A 1 874 ? -17.648 -5.979 2.840 1.00 87.00 874 PHE A C 1
ATOM 6846 O O . PHE A 1 874 ? -17.728 -7.106 2.356 1.00 87.00 874 PHE A O 1
ATOM 6853 N N . HIS A 1 875 ? -18.734 -5.233 3.059 1.00 86.06 875 HIS A N 1
ATOM 6854 C CA . HIS A 1 875 ? -20.105 -5.701 2.842 1.00 86.06 875 HIS A CA 1
ATOM 6855 C C . HIS A 1 875 ? -20.555 -5.430 1.399 1.00 86.06 875 HIS A C 1
ATOM 6857 O O . HIS A 1 875 ? -21.499 -4.675 1.200 1.00 86.06 875 HIS A O 1
ATOM 6863 N N . LYS A 1 876 ? -19.873 -6.009 0.395 1.00 74.50 876 LYS A N 1
ATOM 6864 C CA . LYS A 1 876 ? -20.093 -5.692 -1.038 1.00 74.50 876 LYS A CA 1
ATOM 6865 C C . LYS A 1 876 ? -21.367 -6.275 -1.651 1.00 74.50 876 LYS A C 1
ATOM 6867 O O . LYS A 1 876 ? -21.998 -5.633 -2.481 1.00 74.50 876 LYS A O 1
ATOM 6872 N N . HIS A 1 877 ? -21.709 -7.512 -1.289 1.00 71.75 877 HIS A N 1
ATOM 6873 C CA . HIS A 1 877 ? -22.778 -8.263 -1.964 1.00 71.75 877 HIS A CA 1
ATOM 6874 C C . HIS A 1 877 ? -24.037 -8.419 -1.120 1.00 71.75 877 HIS A C 1
ATOM 6876 O O . HIS A 1 877 ? -25.129 -8.505 -1.665 1.00 71.75 877 HIS A O 1
ATOM 6882 N N . ARG A 1 878 ? -23.904 -8.499 0.208 1.00 74.19 878 ARG A N 1
ATOM 6883 C CA . ARG A 1 878 ? -25.051 -8.595 1.113 1.00 74.19 878 ARG A CA 1
ATOM 6884 C C . ARG A 1 878 ? -24.683 -8.100 2.503 1.00 74.19 878 ARG A C 1
ATOM 6886 O O . ARG A 1 878 ? -23.783 -8.653 3.129 1.00 74.19 878 ARG A O 1
ATOM 6893 N N . LEU A 1 879 ? -25.441 -7.135 3.014 1.00 84.44 879 LEU A N 1
ATOM 6894 C CA . LEU A 1 879 ? -25.390 -6.737 4.416 1.00 84.44 879 LEU A CA 1
ATOM 6895 C C . LEU A 1 879 ? -26.453 -7.528 5.190 1.00 84.44 879 LEU A C 1
ATOM 6897 O O . LEU A 1 879 ? -27.645 -7.253 5.084 1.00 84.44 879 LEU A O 1
ATOM 6901 N N . GLN A 1 880 ? -26.038 -8.540 5.954 1.00 82.56 880 GLN A N 1
ATOM 6902 C CA . GLN A 1 880 ? -26.948 -9.364 6.765 1.00 82.56 880 GLN A CA 1
ATOM 6903 C C . GLN A 1 880 ? -27.319 -8.661 8.078 1.00 82.56 880 GLN A C 1
ATOM 6905 O O . GLN A 1 880 ? -27.045 -9.156 9.169 1.00 82.56 880 GLN A O 1
ATOM 6910 N N . TYR A 1 881 ? -27.900 -7.470 7.975 1.00 89.12 881 TYR A N 1
ATOM 6911 C CA . TYR A 1 881 ? -28.287 -6.678 9.132 1.00 89.12 881 TYR A CA 1
ATOM 6912 C C . TYR A 1 881 ? -29.564 -5.894 8.850 1.00 89.12 881 TYR A C 1
ATOM 6914 O O . TYR A 1 881 ? -29.707 -5.257 7.807 1.00 89.12 881 TYR A O 1
ATOM 6922 N N . THR A 1 882 ? -30.480 -5.909 9.811 1.00 88.50 882 THR A N 1
ATOM 6923 C CA . THR A 1 882 ? -31.701 -5.107 9.780 1.00 88.50 882 THR A CA 1
ATOM 6924 C C . THR A 1 882 ? -31.768 -4.301 11.062 1.00 88.50 882 THR A C 1
ATOM 6926 O O . THR A 1 882 ? -31.827 -4.864 12.153 1.00 88.50 882 THR A O 1
ATOM 6929 N N . ARG A 1 883 ? -31.743 -2.974 10.923 1.00 89.38 883 ARG A N 1
ATOM 6930 C CA . ARG A 1 883 ? -31.823 -2.059 12.060 1.00 89.38 883 ARG A CA 1
ATOM 6931 C C . ARG A 1 883 ? -33.209 -2.116 12.686 1.00 89.38 883 ARG A C 1
ATOM 6933 O O . ARG A 1 883 ? -34.218 -1.989 11.996 1.00 89.38 883 ARG A O 1
ATOM 6940 N N . THR A 1 884 ? -33.249 -2.224 14.004 1.00 88.75 884 THR A N 1
ATOM 6941 C CA . THR A 1 884 ? -34.481 -2.131 14.787 1.00 88.75 884 THR A CA 1
ATOM 6942 C C . THR A 1 884 ? -34.721 -0.695 15.259 1.00 88.75 884 THR A C 1
ATOM 6944 O O . THR A 1 884 ? -33.788 0.085 15.455 1.00 88.75 884 THR A O 1
ATOM 6947 N N . ALA A 1 885 ? -35.980 -0.339 15.537 1.00 84.06 885 ALA A N 1
ATOM 6948 C CA . ALA A 1 885 ? -36.332 0.982 16.079 1.00 84.06 885 ALA A CA 1
ATOM 6949 C C . ALA A 1 885 ? -35.719 1.270 17.468 1.00 84.06 885 ALA A C 1
ATOM 6951 O O . ALA A 1 885 ? -35.746 2.406 17.940 1.00 84.06 885 ALA A O 1
ATOM 6952 N N . ARG A 1 886 ? -35.179 0.243 18.138 1.00 85.25 886 ARG A N 1
ATOM 6953 C CA . ARG A 1 886 ? -34.541 0.349 19.455 1.00 85.25 886 ARG A CA 1
ATOM 6954 C C . ARG A 1 886 ? -33.064 0.709 19.382 1.00 85.25 886 ARG A C 1
ATOM 6956 O O . ARG A 1 886 ? -32.501 1.002 20.427 1.00 85.25 886 ARG A O 1
ATOM 6963 N N . GLU A 1 887 ? -32.453 0.696 18.198 1.00 91.44 887 GLU A N 1
ATOM 6964 C CA . GLU A 1 887 ? -31.024 0.944 17.998 1.00 91.44 887 GLU A CA 1
ATOM 6965 C C . GLU A 1 887 ? -30.788 2.395 17.557 1.00 91.44 887 GLU A C 1
ATOM 6967 O O . GLU A 1 887 ? -30.942 2.723 16.376 1.00 91.44 887 GLU A O 1
ATOM 6972 N N . PRO A 1 888 ? -30.390 3.301 18.468 1.00 91.94 888 PRO A N 1
ATOM 6973 C CA . PRO A 1 888 ? -30.244 4.721 18.158 1.00 91.94 888 PRO A CA 1
ATOM 6974 C C . PRO A 1 888 ? -28.955 5.007 17.387 1.00 91.94 888 PRO A C 1
ATOM 6976 O O . PRO A 1 888 ? -28.842 6.049 16.755 1.00 91.94 888 PRO A O 1
ATOM 6979 N N . LEU A 1 889 ? -27.985 4.094 17.451 1.00 95.06 889 LEU A N 1
ATOM 6980 C CA . LEU A 1 889 ? -26.719 4.136 16.732 1.00 95.06 889 LEU A CA 1
ATOM 6981 C C . LEU A 1 889 ? -26.434 2.737 16.172 1.00 95.06 889 LEU A C 1
ATOM 6983 O O . LEU A 1 889 ? -26.455 1.754 16.917 1.00 95.06 889 LEU A O 1
ATOM 6987 N N . ALA A 1 890 ? -26.164 2.662 14.871 1.00 95.06 890 ALA A N 1
ATOM 6988 C CA . ALA A 1 890 ? -25.856 1.423 14.165 1.00 95.06 890 ALA A CA 1
ATOM 6989 C C . ALA A 1 890 ? -24.470 1.525 13.510 1.00 95.06 890 ALA A C 1
ATOM 6991 O O . ALA A 1 890 ? -24.343 1.955 12.361 1.00 95.06 890 ALA A O 1
ATOM 6992 N N . VAL A 1 891 ? -23.429 1.169 14.271 1.00 96.38 891 VAL A N 1
ATOM 6993 C CA . VAL A 1 891 ? -22.042 1.080 13.786 1.00 96.38 891 VAL A CA 1
ATOM 6994 C C . VAL A 1 891 ? -21.685 -0.388 13.604 1.00 96.38 891 VAL A C 1
ATOM 6996 O O . VAL A 1 891 ? -21.421 -1.101 14.573 1.00 96.38 891 VAL A O 1
ATOM 6999 N N . LEU A 1 892 ? -21.703 -0.846 12.358 1.00 95.56 892 LEU A N 1
ATOM 7000 C CA . LEU A 1 892 ? -21.586 -2.251 11.998 1.00 95.56 892 LEU A CA 1
ATOM 7001 C C . LEU A 1 892 ? -20.121 -2.647 11.802 1.00 95.56 892 LEU A C 1
ATOM 7003 O O . LEU A 1 892 ? -19.386 -2.007 11.051 1.00 95.56 892 LEU A O 1
ATOM 7007 N N . GLY A 1 893 ? -19.707 -3.710 12.485 1.00 92.75 893 GLY A N 1
ATOM 7008 C CA . GLY A 1 893 ? -18.420 -4.365 12.299 1.00 92.75 893 GLY A CA 1
ATOM 7009 C C . GLY A 1 893 ? -18.394 -5.272 11.068 1.00 92.75 893 GLY A C 1
ATOM 7010 O O . GLY A 1 893 ? -19.226 -5.163 10.166 1.00 92.75 893 GLY A O 1
ATOM 7011 N N . TYR A 1 894 ? -17.418 -6.177 11.044 1.00 90.56 894 TYR A N 1
ATOM 7012 C CA . TYR A 1 894 ? -17.117 -6.993 9.869 1.00 90.56 894 TYR A CA 1
ATOM 7013 C C . TYR A 1 894 ? -17.731 -8.389 9.983 1.00 90.56 894 TYR A C 1
ATOM 7015 O O . TYR A 1 894 ? -18.577 -8.768 9.180 1.00 90.56 894 TYR A O 1
ATOM 7023 N N . PHE A 1 895 ? -17.370 -9.144 11.021 1.00 89.62 895 PHE A N 1
ATOM 7024 C CA . PHE A 1 895 ? -17.765 -10.552 11.136 1.00 89.62 895 PHE A CA 1
ATOM 7025 C C . PHE A 1 895 ? -18.946 -10.776 12.109 1.00 89.62 895 PHE A C 1
ATOM 7027 O O . PHE A 1 895 ? -19.072 -10.040 13.089 1.00 89.62 895 PHE A O 1
ATOM 7034 N N . PRO A 1 896 ? -19.808 -11.791 11.889 1.00 85.62 896 PRO A N 1
ATOM 7035 C CA . PRO A 1 896 ? -20.816 -12.230 12.868 1.00 85.62 896 PRO A CA 1
ATOM 7036 C C . PRO A 1 896 ? -20.151 -12.783 14.150 1.00 85.62 896 PRO A C 1
ATOM 7038 O O . PRO A 1 896 ? -18.954 -13.088 14.124 1.00 85.62 896 PRO A O 1
ATOM 7041 N N . PRO A 1 897 ? -20.874 -12.934 15.281 1.00 82.12 897 PRO A N 1
ATOM 7042 C CA . PRO A 1 897 ? -22.340 -12.899 15.436 1.00 82.12 897 PRO A CA 1
ATOM 7043 C C . PRO A 1 897 ? -22.946 -11.509 15.696 1.00 82.12 897 PRO A C 1
ATOM 7045 O O . PRO A 1 897 ? -24.045 -11.231 15.230 1.00 82.12 897 PRO A O 1
ATOM 7048 N N . ALA A 1 898 ? -22.242 -10.610 16.387 1.00 84.81 898 ALA A N 1
ATOM 7049 C CA . ALA A 1 898 ? -22.744 -9.272 16.710 1.00 84.81 898 ALA A CA 1
ATOM 7050 C C . ALA A 1 898 ? -22.184 -8.223 15.738 1.00 84.81 898 ALA A C 1
ATOM 7052 O O . ALA A 1 898 ? -21.070 -7.724 15.920 1.00 84.81 898 ALA A O 1
ATOM 7053 N N . LEU A 1 899 ? -22.949 -7.891 14.691 1.00 90.69 899 LEU A N 1
ATOM 7054 C CA . LEU A 1 899 ? -22.538 -6.871 13.720 1.00 90.69 899 LEU A CA 1
ATOM 7055 C C . LEU A 1 899 ? -22.607 -5.462 14.314 1.00 90.69 899 LEU A C 1
ATOM 7057 O O . LEU A 1 899 ? -21.637 -4.720 14.194 1.00 90.69 899 LEU A O 1
ATOM 7061 N N . ASN A 1 900 ? -23.703 -5.079 14.974 1.00 93.75 900 ASN A N 1
ATOM 7062 C CA . ASN A 1 900 ? -23.816 -3.742 15.557 1.00 93.75 900 ASN A CA 1
ATOM 7063 C C . ASN A 1 900 ? -22.920 -3.601 16.797 1.00 93.75 900 ASN A C 1
ATOM 7065 O O . ASN A 1 900 ? -23.215 -4.101 17.868 1.00 93.75 900 ASN A O 1
ATOM 7069 N N . THR A 1 901 ? -21.830 -2.855 16.694 1.00 93.25 901 THR A N 1
ATOM 7070 C CA . THR A 1 901 ? -20.902 -2.654 17.815 1.00 93.25 901 THR A CA 1
ATOM 7071 C C . THR A 1 901 ? -21.408 -1.644 18.854 1.00 93.25 901 THR A C 1
ATOM 7073 O O . THR A 1 901 ? -20.785 -1.483 19.902 1.00 93.25 901 THR A O 1
ATOM 7076 N N . SER A 1 902 ? -22.530 -0.958 18.612 1.00 93.56 902 SER A N 1
ATOM 7077 C CA . SER A 1 902 ? -23.064 0.117 19.464 1.00 93.56 902 SER A CA 1
ATOM 7078 C C . SER A 1 902 ? -24.343 -0.250 20.233 1.00 93.56 902 SER A C 1
ATOM 7080 O O . SER A 1 902 ? -25.178 0.615 20.480 1.00 93.56 902 SER A O 1
ATOM 7082 N N . HIS A 1 903 ? -24.488 -1.502 20.681 1.00 88.94 903 HIS A N 1
ATOM 7083 C CA . HIS A 1 903 ? -25.674 -1.980 21.419 1.00 88.94 903 HIS A CA 1
ATOM 7084 C C . HIS A 1 903 ? -26.022 -1.188 22.695 1.00 88.94 903 HIS A C 1
ATOM 7086 O O . HIS A 1 903 ? -27.188 -1.099 23.063 1.00 88.94 903 HIS A O 1
ATOM 7092 N N . ALA A 1 904 ? -25.031 -0.599 23.371 1.00 90.19 904 ALA A N 1
ATOM 7093 C CA . ALA A 1 904 ? -25.252 0.207 24.575 1.00 90.19 904 ALA A CA 1
ATOM 7094 C C . ALA A 1 904 ? -25.717 1.647 24.276 1.00 90.19 904 ALA A C 1
ATOM 7096 O O . ALA A 1 904 ? -25.982 2.411 25.203 1.00 90.19 904 ALA A O 1
ATOM 7097 N N . ALA A 1 905 ? -25.768 2.065 23.007 1.00 94.00 905 ALA A N 1
ATOM 7098 C CA . ALA A 1 905 ? -26.138 3.428 22.653 1.00 94.00 905 ALA A CA 1
ATOM 7099 C C . ALA A 1 905 ? -27.613 3.719 22.966 1.00 94.00 905 ALA A C 1
ATOM 7101 O O . ALA A 1 905 ? -28.507 2.919 22.711 1.00 94.00 905 ALA A O 1
ATOM 7102 N N . SER A 1 906 ? -27.864 4.918 23.482 1.00 93.81 906 SER A N 1
ATOM 7103 C CA . SER A 1 906 ? -29.191 5.450 23.786 1.00 93.81 906 SER A CA 1
ATOM 7104 C C . SER A 1 906 ? -29.468 6.676 22.911 1.00 93.81 906 SER A C 1
ATOM 7106 O O . SER A 1 906 ? -28.537 7.321 22.432 1.00 93.81 906 SER A O 1
ATOM 7108 N N . VAL A 1 907 ? -30.736 7.057 22.723 1.00 93.50 907 VAL A N 1
ATOM 7109 C CA . VAL A 1 907 ? -31.072 8.284 21.971 1.00 93.50 907 VAL A CA 1
ATOM 7110 C C . VAL A 1 907 ? -30.355 9.524 22.545 1.00 93.50 907 VAL A C 1
ATOM 7112 O O . VAL A 1 907 ? -29.778 10.282 21.760 1.00 93.50 907 VAL A O 1
ATOM 7115 N N . PRO A 1 908 ? -30.296 9.736 23.881 1.00 94.12 908 PRO A N 1
ATOM 7116 C CA . PRO A 1 908 ? -29.512 10.829 24.461 1.00 94.12 908 PRO A CA 1
ATOM 7117 C C . PRO A 1 908 ? -28.009 10.762 24.161 1.00 94.12 908 PRO A C 1
ATOM 7119 O O . PRO A 1 908 ? -27.415 11.789 23.826 1.00 94.12 908 PRO A O 1
ATOM 7122 N N . SER A 1 909 ? -27.386 9.581 24.251 1.00 94.56 909 SER A N 1
ATOM 7123 C CA . SER A 1 909 ? -25.944 9.449 24.001 1.00 94.56 909 SER A CA 1
ATOM 7124 C C . SER A 1 909 ? -25.599 9.642 22.521 1.00 94.56 909 SER A C 1
ATOM 7126 O O . SER A 1 909 ? -24.661 10.380 22.219 1.00 94.56 909 SER A O 1
ATOM 7128 N N . THR A 1 910 ? -26.400 9.103 21.593 1.00 95.50 910 THR A N 1
ATOM 7129 C CA . THR A 1 910 ? -26.248 9.360 20.149 1.00 95.50 910 THR A CA 1
ATOM 7130 C C . THR A 1 910 ? -26.401 10.841 19.822 1.00 95.50 910 THR A C 1
ATOM 7132 O O . THR A 1 910 ? -25.619 11.388 19.046 1.00 95.50 910 THR A O 1
ATOM 7135 N N . ARG A 1 911 ? -27.373 11.527 20.439 1.00 94.19 911 ARG A N 1
ATOM 7136 C CA . ARG A 1 911 ? -27.548 12.971 20.244 1.00 94.19 911 ARG A CA 1
ATOM 7137 C C . ARG A 1 911 ? -26.322 13.750 20.718 1.00 94.19 911 ARG A C 1
ATOM 7139 O O . ARG A 1 911 ? -25.859 14.627 20.001 1.00 94.19 911 ARG A O 1
ATOM 7146 N N . ALA A 1 912 ? -25.772 13.413 21.883 1.00 94.50 912 ALA A N 1
ATOM 7147 C CA . ALA A 1 912 ? -24.556 14.049 22.386 1.00 94.50 912 ALA A CA 1
ATOM 7148 C C . ALA A 1 912 ? -23.342 13.818 21.463 1.00 94.50 912 ALA A C 1
ATOM 7150 O O . ALA A 1 912 ? -22.565 14.747 21.252 1.00 94.50 912 ALA A O 1
ATOM 7151 N N . ILE A 1 913 ? -23.207 12.625 20.868 1.00 96.62 913 ILE A N 1
ATOM 7152 C CA . ILE A 1 913 ? -22.190 12.342 19.840 1.00 96.62 913 ILE A CA 1
ATOM 7153 C C . ILE A 1 913 ? -22.389 13.254 18.618 1.00 96.62 913 ILE A C 1
ATOM 7155 O O . ILE A 1 913 ? -21.444 13.912 18.188 1.00 96.62 913 ILE A O 1
ATOM 7159 N N . SER A 1 914 ? -23.615 13.330 18.087 1.00 96.62 914 SER A N 1
ATOM 7160 C CA . SER A 1 914 ? -23.944 14.166 16.923 1.00 96.62 914 SER A CA 1
ATOM 7161 C C . SER A 1 914 ? -23.652 15.651 17.172 1.00 96.62 914 SER A C 1
ATOM 7163 O O . SER A 1 914 ? -23.022 16.301 16.340 1.00 96.62 914 SER A O 1
ATOM 7165 N N . GLU A 1 915 ? -24.027 16.189 18.335 1.00 94.38 915 GLU A N 1
ATOM 7166 C CA . GLU A 1 915 ? -23.763 17.591 18.683 1.00 94.38 915 GLU A CA 1
ATOM 7167 C C . GLU A 1 915 ? -22.265 17.894 18.843 1.00 94.38 915 GLU A C 1
ATOM 7169 O O . GLU A 1 915 ? -21.802 18.953 18.418 1.00 94.38 915 GLU A O 1
ATOM 7174 N N . GLU A 1 916 ? -21.466 16.972 19.391 1.00 95.19 916 GLU A N 1
ATOM 7175 C CA . GLU A 1 916 ? -20.011 17.171 19.458 1.00 95.19 916 GLU A CA 1
ATOM 7176 C C . GLU A 1 916 ? -19.343 17.077 18.077 1.00 95.19 916 GLU A C 1
ATOM 7178 O O . GLU A 1 916 ? -18.388 17.818 17.830 1.00 95.19 916 GLU A O 1
ATOM 7183 N N . PHE A 1 917 ? -19.853 16.253 17.152 1.00 97.31 917 PHE A N 1
ATOM 7184 C CA . PHE A 1 917 ? -19.409 16.276 15.753 1.00 97.31 917 PHE A CA 1
ATOM 7185 C C . PHE A 1 917 ? -19.752 17.604 15.067 1.00 97.31 917 PHE A C 1
ATOM 7187 O O . PHE A 1 917 ? -18.872 18.220 14.462 1.00 97.31 917 PHE A O 1
ATOM 7194 N N . LYS A 1 918 ? -20.985 18.106 15.225 1.00 96.06 918 LYS A N 1
ATOM 7195 C CA . LYS A 1 918 ? -21.390 19.432 14.717 1.00 96.06 918 LYS A CA 1
ATOM 7196 C C . LYS A 1 918 ? -20.503 20.543 15.268 1.00 96.06 918 LYS A C 1
ATOM 7198 O O . LYS A 1 918 ? -20.035 21.391 14.510 1.00 96.06 918 LYS A O 1
ATOM 7203 N N . ARG A 1 919 ? -20.207 20.507 16.571 1.00 92.31 919 ARG A N 1
ATOM 7204 C CA . ARG A 1 919 ? -19.286 21.449 17.221 1.00 92.31 919 ARG A CA 1
ATOM 7205 C C . ARG A 1 919 ? -17.883 21.371 16.616 1.00 92.31 919 ARG A C 1
ATOM 7207 O O . ARG A 1 919 ? -17.295 22.408 16.324 1.00 92.31 919 ARG A O 1
ATOM 7214 N N . ALA A 1 920 ? -17.353 20.164 16.417 1.00 93.06 920 ALA A N 1
ATOM 7215 C CA . ALA A 1 920 ? -16.041 19.950 15.813 1.00 93.06 920 ALA A CA 1
ATOM 7216 C C . ALA A 1 920 ? -15.967 20.503 14.378 1.00 93.06 920 ALA A C 1
ATOM 7218 O O . ALA A 1 920 ? -15.041 21.252 14.068 1.00 93.06 920 ALA A O 1
ATOM 7219 N N . SER A 1 921 ? -16.960 20.214 13.528 1.00 93.81 921 SER A N 1
ATOM 7220 C CA . SER A 1 921 ? -17.012 20.760 12.162 1.00 93.81 921 SER A CA 1
ATOM 7221 C C . SER A 1 921 ? -17.155 22.288 12.149 1.00 93.81 921 SER A C 1
ATOM 7223 O O . SER A 1 921 ? -16.478 22.968 11.370 1.00 93.81 921 SER A O 1
ATOM 7225 N N . ALA A 1 922 ? -17.960 22.855 13.055 1.00 91.69 922 ALA A N 1
ATOM 7226 C CA . ALA A 1 922 ? -18.090 24.304 13.192 1.00 91.69 922 ALA A CA 1
ATOM 7227 C C . ALA A 1 922 ? -16.747 24.961 13.550 1.00 91.69 922 ALA A C 1
ATOM 7229 O O . ALA A 1 922 ? -16.359 25.925 12.895 1.00 91.69 922 ALA A O 1
ATOM 7230 N N . LEU A 1 923 ? -15.995 24.397 14.504 1.00 88.50 923 LEU A N 1
ATOM 7231 C CA . LEU A 1 923 ? -14.664 24.891 14.884 1.00 88.50 923 LEU A CA 1
ATOM 7232 C C . LEU A 1 923 ? -13.657 24.829 13.729 1.00 88.50 923 LEU A C 1
ATOM 7234 O O . LEU A 1 923 ? -12.870 25.756 13.558 1.00 88.50 923 LEU A O 1
ATOM 7238 N N . LEU A 1 924 ? -13.704 23.769 12.919 1.00 88.69 924 LEU A N 1
ATOM 7239 C CA . LEU A 1 924 ? -12.870 23.639 11.719 1.00 88.69 924 LEU A CA 1
ATOM 7240 C C . LEU A 1 924 ? -13.295 24.592 10.594 1.00 88.69 924 LEU A C 1
ATOM 7242 O O . LEU A 1 924 ? -12.495 24.888 9.711 1.00 88.69 924 LEU A O 1
ATOM 7246 N N . SER A 1 925 ? -14.533 25.087 10.622 1.00 86.00 925 SER A N 1
ATOM 7247 C CA . SER A 1 925 ? -15.052 26.041 9.637 1.00 86.00 925 SER A CA 1
ATOM 7248 C C . SER A 1 925 ? -14.857 27.504 10.069 1.00 86.00 925 SER A C 1
ATOM 7250 O O . SER A 1 925 ? -14.723 28.376 9.216 1.00 86.00 925 SER A O 1
ATOM 7252 N N . SER A 1 926 ? -14.798 27.789 11.375 1.00 79.94 926 SER A N 1
ATOM 7253 C CA . SER A 1 926 ? -14.655 29.134 11.957 1.00 79.94 926 SER A CA 1
ATOM 7254 C C . SER A 1 926 ? -13.259 29.387 12.553 1.00 79.94 926 SER A C 1
ATOM 7256 O O . SER A 1 926 ? -13.132 29.899 13.668 1.00 79.94 926 SER A O 1
ATOM 7258 N N . VAL A 1 927 ? -12.206 28.980 11.844 1.00 73.69 927 VAL A N 1
ATOM 7259 C CA . VAL A 1 927 ? -10.816 29.063 12.323 1.00 73.69 927 VAL A CA 1
ATOM 7260 C C . VAL A 1 927 ? -10.354 30.522 12.405 1.00 73.69 927 VAL A C 1
ATOM 7262 O O . VAL A 1 927 ? -10.281 31.216 11.392 1.00 73.69 927 VAL A O 1
ATOM 7265 N N . SER A 1 928 ? -10.019 30.985 13.614 1.00 67.38 928 SER A N 1
ATOM 7266 C CA . SER A 1 928 ? -9.366 32.284 13.842 1.00 67.38 928 SER A CA 1
ATOM 7267 C C . SER A 1 928 ? -7.841 32.173 13.709 1.00 67.38 928 SER A C 1
ATOM 7269 O O . SER A 1 928 ? -7.291 31.070 13.770 1.00 67.38 928 SER A O 1
ATOM 7271 N N . GLU A 1 929 ? -7.141 33.308 13.595 1.00 58.06 929 GLU A N 1
ATOM 7272 C CA . GLU A 1 929 ? -5.678 33.365 13.407 1.00 58.06 929 GLU A CA 1
ATOM 7273 C C . GLU A 1 929 ? -4.847 32.634 14.486 1.00 58.06 929 GLU A C 1
ATOM 7275 O O . GLU A 1 929 ? -3.704 32.280 14.216 1.00 58.06 929 GLU A O 1
ATOM 7280 N N . ALA A 1 930 ? -5.403 32.367 15.676 1.00 62.72 930 ALA A N 1
ATOM 7281 C CA . ALA A 1 930 ? -4.706 31.736 16.807 1.00 62.72 930 ALA A CA 1
ATOM 7282 C C . ALA A 1 930 ? -4.986 30.224 16.984 1.00 62.72 930 ALA A C 1
ATOM 7284 O O . ALA A 1 930 ? -4.563 29.628 17.976 1.00 62.72 930 ALA A O 1
ATOM 7285 N N . THR A 1 931 ? -5.733 29.595 16.072 1.00 75.75 931 THR A N 1
ATOM 7286 C CA . THR A 1 931 ? -6.220 28.215 16.253 1.00 75.75 931 THR A CA 1
ATOM 7287 C C . THR A 1 931 ? -5.156 27.176 15.880 1.00 75.75 931 THR A C 1
ATOM 7289 O O . THR A 1 931 ? -4.633 27.183 14.770 1.00 75.75 931 THR A O 1
ATOM 7292 N N . THR A 1 932 ? -4.891 26.232 16.783 1.00 85.06 932 THR A N 1
ATOM 7293 C CA . THR A 1 932 ? -4.014 25.061 16.599 1.00 85.06 932 THR A CA 1
ATOM 7294 C C . THR A 1 932 ? -4.779 23.757 16.858 1.00 85.06 932 THR A C 1
ATOM 7296 O O . THR A 1 932 ? -5.856 23.767 17.460 1.00 85.06 932 THR A O 1
ATOM 7299 N N . TRP A 1 933 ? -4.216 22.606 16.472 1.00 88.38 933 TRP A N 1
ATOM 7300 C CA . TRP A 1 933 ? -4.784 21.294 16.824 1.00 88.38 933 TRP A CA 1
ATOM 7301 C C . TRP A 1 933 ? -4.899 21.089 18.345 1.00 88.38 933 TRP A C 1
ATOM 7303 O O . TRP A 1 933 ? -5.876 20.511 18.820 1.00 88.38 933 TRP A O 1
ATOM 7313 N N . THR A 1 934 ? -3.969 21.646 19.127 1.00 85.25 934 THR A N 1
ATOM 7314 C CA . THR A 1 934 ? -4.047 21.636 20.595 1.00 85.25 934 THR A CA 1
ATOM 7315 C C . THR A 1 934 ? -5.219 22.479 21.096 1.00 85.25 934 THR A C 1
ATOM 7317 O O . THR A 1 934 ? -6.015 21.997 21.899 1.00 85.25 934 THR A O 1
ATOM 7320 N N . SER A 1 935 ? -5.405 23.706 20.589 1.00 80.81 935 SER A N 1
ATOM 7321 C CA . SER A 1 935 ? -6.552 24.535 20.998 1.00 80.81 935 SER A CA 1
ATOM 7322 C C . SER A 1 935 ? -7.895 23.937 20.562 1.00 80.81 935 SER A C 1
ATOM 7324 O O . SER A 1 935 ? -8.885 24.080 21.277 1.00 80.81 935 SER A O 1
ATOM 7326 N N . PHE A 1 936 ? -7.932 23.226 19.428 1.00 86.56 936 PHE A N 1
ATOM 7327 C CA . PHE A 1 936 ? -9.107 22.471 18.985 1.00 86.56 936 PHE A CA 1
ATOM 7328 C C . PHE A 1 936 ? -9.527 21.405 20.014 1.00 86.56 936 PHE A C 1
ATOM 7330 O O . PHE A 1 936 ? -10.719 21.259 20.297 1.00 86.56 936 PHE A O 1
ATOM 7337 N N . LEU A 1 937 ? -8.562 20.705 20.625 1.00 86.69 937 LEU A N 1
ATOM 7338 C CA . LEU A 1 937 ? -8.826 19.730 21.689 1.00 86.69 937 LEU A CA 1
ATOM 7339 C C . LEU A 1 937 ? -9.214 20.390 23.028 1.00 86.69 937 LEU A C 1
ATOM 7341 O O . LEU A 1 937 ? -10.052 19.832 23.740 1.00 86.69 937 LEU A O 1
ATOM 7345 N N . CYS A 1 938 ? -8.653 21.563 23.357 1.00 72.44 938 CYS A N 1
ATOM 7346 C CA . CYS A 1 938 ? -8.880 22.271 24.631 1.00 72.44 938 CYS A CA 1
ATOM 7347 C C . CYS A 1 938 ? -10.222 23.019 24.739 1.00 72.44 938 CYS A C 1
ATOM 7349 O O . CYS A 1 938 ? -10.728 23.180 25.850 1.00 72.44 938 CYS A O 1
ATOM 7351 N N . GLY A 1 939 ? -10.798 23.482 23.623 1.00 64.56 939 GLY A N 1
ATOM 7352 C CA . GLY A 1 939 ? -12.007 24.322 23.621 1.00 64.56 939 GLY A CA 1
ATOM 7353 C C . GLY A 1 939 ? -11.740 25.830 23.785 1.00 64.56 939 GLY A C 1
ATOM 7354 O O . GLY A 1 939 ? -10.598 26.274 23.874 1.00 64.56 939 GLY A O 1
ATOM 7355 N N . ALA A 1 940 ? -12.812 26.636 23.779 1.00 51.38 940 ALA A N 1
ATOM 7356 C CA . ALA A 1 940 ? -12.763 28.110 23.729 1.00 51.38 940 ALA A CA 1
ATOM 7357 C C . ALA A 1 940 ? -12.250 28.789 25.019 1.00 51.38 940 ALA A C 1
ATOM 7359 O O . ALA A 1 940 ? -11.841 29.946 24.971 1.00 51.38 940 ALA A O 1
ATOM 7360 N N . THR A 1 941 ? -12.238 28.086 26.154 1.00 50.59 941 THR A N 1
ATOM 7361 C CA . THR A 1 941 ? -11.737 28.567 27.455 1.00 50.59 941 THR A CA 1
ATOM 7362 C C . THR A 1 941 ? -10.336 28.038 27.769 1.00 50.59 941 THR A C 1
ATOM 7364 O O . THR A 1 941 ? -10.017 27.772 28.928 1.00 50.59 941 THR A O 1
ATOM 7367 N N . GLY A 1 942 ? -9.507 27.828 26.741 1.00 51.59 942 GLY A N 1
ATOM 7368 C CA . GLY A 1 942 ? -8.151 27.312 26.915 1.00 51.59 942 GLY A CA 1
ATOM 7369 C C . GLY A 1 942 ? -7.332 28.153 27.912 1.00 51.59 942 GLY A C 1
ATOM 7370 O O . GLY A 1 942 ? -7.511 29.374 27.972 1.00 51.59 942 GLY A O 1
ATOM 7371 N N . PRO A 1 943 ? -6.442 27.529 28.706 1.00 48.38 943 PRO A N 1
ATOM 7372 C CA . PRO A 1 943 ? -5.642 28.234 29.700 1.00 48.38 943 PRO A CA 1
ATOM 7373 C C . PRO A 1 943 ? -4.830 29.353 29.041 1.00 48.38 943 PRO A C 1
ATOM 7375 O O . PRO A 1 943 ? -4.159 29.157 28.027 1.00 48.38 943 PRO A O 1
ATOM 7378 N N . SER A 1 944 ? -4.896 30.548 29.623 1.00 43.94 944 SER A N 1
ATOM 7379 C CA . SER A 1 944 ? -4.107 31.704 29.210 1.00 43.94 944 SER A CA 1
ATOM 7380 C C . SER A 1 944 ? -2.605 31.385 29.272 1.00 43.94 944 SER A C 1
ATOM 7382 O O . SER A 1 944 ? -2.047 31.267 30.357 1.00 43.94 944 SER A O 1
ATOM 7384 N N . GLN A 1 945 ? -1.958 31.268 28.108 1.00 46.84 945 GLN A N 1
ATOM 7385 C CA . GLN A 1 945 ? -0.509 31.434 27.879 1.00 46.84 945 GLN A CA 1
ATOM 7386 C C . GLN A 1 945 ? 0.496 30.578 28.692 1.00 46.84 945 GLN A C 1
ATOM 7388 O O . GLN A 1 945 ? 1.687 30.879 28.651 1.00 46.84 945 GLN A O 1
ATOM 7393 N N . GLN A 1 946 ? 0.102 29.500 29.377 1.00 46.81 946 GLN A N 1
ATOM 7394 C CA . GLN A 1 946 ? 1.066 28.581 30.009 1.00 46.81 946 GLN A CA 1
ATOM 7395 C C . GLN A 1 946 ? 1.256 27.308 29.170 1.00 46.81 946 GLN A C 1
ATOM 7397 O O . GLN A 1 946 ? 0.416 26.413 29.159 1.00 46.81 946 GLN A O 1
ATOM 7402 N N . LEU A 1 947 ? 2.379 27.252 28.449 1.00 52.62 947 LEU A N 1
ATOM 7403 C CA . LEU A 1 947 ? 2.931 26.044 27.828 1.00 52.62 947 LEU A CA 1
ATOM 7404 C C . LEU A 1 947 ? 3.909 25.370 28.811 1.00 52.62 947 LEU A C 1
ATOM 7406 O O . LEU A 1 947 ? 4.641 26.095 29.491 1.00 52.62 947 LEU A O 1
ATOM 7410 N N . PRO A 1 948 ? 3.980 24.025 28.868 1.00 52.56 948 PRO A N 1
ATOM 7411 C CA . PRO A 1 948 ? 3.255 23.053 28.043 1.00 52.56 948 PRO A CA 1
ATOM 7412 C C . PRO A 1 948 ? 1.898 22.623 28.635 1.00 52.56 948 PRO A C 1
ATOM 7414 O O . PRO A 1 948 ? 1.778 22.392 29.836 1.00 52.56 948 PRO A O 1
ATOM 7417 N N . ILE A 1 949 ? 0.884 22.482 27.768 1.00 66.25 949 ILE A N 1
ATOM 7418 C CA . ILE A 1 949 ? -0.451 21.972 28.127 1.00 66.25 949 ILE A CA 1
ATOM 7419 C C . ILE A 1 949 ? -0.398 20.439 28.192 1.00 66.25 949 ILE A C 1
ATOM 7421 O O . ILE A 1 949 ? -0.014 19.799 27.216 1.00 66.25 949 ILE A O 1
ATOM 7425 N N . THR A 1 950 ? -0.810 19.841 29.311 1.00 73.88 950 THR A N 1
ATOM 7426 C CA . THR A 1 950 ? -0.850 18.378 29.501 1.00 73.88 950 THR A CA 1
ATOM 7427 C C . THR A 1 950 ? -2.217 17.787 29.141 1.00 73.88 950 THR A C 1
ATOM 7429 O O . THR A 1 950 ? -3.240 18.468 29.218 1.00 73.88 950 THR A O 1
ATOM 7432 N N . LEU A 1 951 ? -2.286 16.488 28.813 1.00 73.38 951 LEU A N 1
ATOM 7433 C CA . LEU A 1 951 ? -3.562 15.794 28.557 1.00 73.38 951 LEU A CA 1
ATOM 7434 C C . LEU A 1 951 ? -4.547 15.897 29.737 1.00 73.38 951 LEU A C 1
ATOM 7436 O O . LEU A 1 951 ? -5.755 16.009 29.531 1.00 73.38 951 LEU A O 1
ATOM 7440 N N . ALA A 1 952 ? -4.035 15.904 30.971 1.00 70.31 952 ALA A N 1
ATOM 7441 C CA . ALA A 1 952 ? -4.845 16.121 32.165 1.00 70.31 952 ALA A CA 1
ATOM 7442 C C . ALA A 1 952 ? -5.523 17.502 32.140 1.00 70.31 952 ALA A C 1
ATOM 7444 O O . ALA A 1 952 ? -6.718 17.592 32.406 1.00 70.31 952 ALA A O 1
ATOM 7445 N N . GLN A 1 953 ? -4.800 18.552 31.738 1.00 69.06 953 GLN A N 1
ATOM 7446 C CA . GLN A 1 953 ? -5.344 19.908 31.601 1.00 69.06 953 GLN A CA 1
ATOM 7447 C C . GLN A 1 953 ? -6.381 20.025 30.472 1.00 69.06 953 GLN A C 1
ATOM 7449 O O . GLN A 1 953 ? -7.361 20.757 30.604 1.00 69.06 953 GLN A O 1
ATOM 7454 N N . VAL A 1 954 ? -6.212 19.282 29.372 1.00 73.50 954 VAL A N 1
ATOM 7455 C CA . VAL A 1 954 ? -7.224 19.213 28.301 1.00 73.50 954 VAL A CA 1
ATOM 7456 C C . VAL A 1 954 ? -8.528 18.608 28.830 1.00 73.50 954 VAL A C 1
ATOM 7458 O O . VAL A 1 954 ? -9.609 19.158 28.612 1.00 73.50 954 VAL A O 1
ATOM 7461 N N . ASN A 1 955 ? -8.428 17.496 29.563 1.00 73.12 955 ASN A N 1
ATOM 7462 C CA . ASN A 1 955 ? -9.590 16.817 30.135 1.00 73.12 955 ASN A CA 1
ATOM 7463 C C . ASN A 1 955 ? -10.286 17.670 31.208 1.00 73.12 955 ASN A C 1
ATOM 7465 O O . ASN A 1 955 ? -11.517 17.699 31.253 1.00 73.12 955 ASN A O 1
ATOM 7469 N N . THR A 1 956 ? -9.534 18.393 32.046 1.00 73.62 956 THR A N 1
ATOM 7470 C CA . THR A 1 956 ? -10.124 19.284 33.059 1.00 73.62 956 THR A CA 1
ATOM 7471 C C . THR A 1 956 ? -10.806 20.498 32.434 1.00 73.62 956 THR A C 1
ATOM 7473 O O . THR A 1 956 ? -11.903 20.843 32.866 1.00 73.62 956 THR A O 1
ATOM 7476 N N . SER A 1 957 ? -10.227 21.103 31.389 1.00 74.94 957 SER A N 1
ATOM 7477 C CA . SER A 1 957 ? -10.846 22.218 30.650 1.00 74.94 957 SER A CA 1
ATOM 7478 C C . SER A 1 957 ? -12.209 21.826 30.078 1.00 74.94 957 SER A C 1
ATOM 7480 O O . SER A 1 957 ? -13.209 22.511 30.278 1.00 74.94 957 SER A O 1
ATOM 7482 N N . ALA A 1 958 ? -12.290 20.669 29.425 1.00 77.19 958 ALA A N 1
ATOM 7483 C CA . ALA A 1 958 ? -13.539 20.221 28.824 1.00 77.19 958 ALA A CA 1
ATOM 7484 C C . ALA A 1 958 ? -14.577 19.736 29.856 1.00 77.19 958 ALA A C 1
ATOM 7486 O O . ALA A 1 958 ? -15.781 19.901 29.650 1.00 77.19 958 ALA A O 1
ATOM 7487 N N . ALA A 1 959 ? -14.137 19.188 30.991 1.00 82.38 959 ALA A N 1
ATOM 7488 C CA . ALA A 1 959 ? -15.031 18.940 32.117 1.00 82.38 959 ALA A CA 1
ATOM 7489 C C . ALA A 1 959 ? -15.576 20.258 32.697 1.00 82.38 959 ALA A C 1
ATOM 7491 O O . ALA A 1 959 ? -16.761 20.340 33.014 1.00 82.38 959 ALA A O 1
ATOM 7492 N N . ALA A 1 960 ? -14.755 21.312 32.767 1.00 82.56 960 ALA A N 1
ATOM 7493 C CA . ALA A 1 960 ? -15.200 22.643 33.171 1.00 82.56 960 ALA A CA 1
ATOM 7494 C C . ALA A 1 960 ? -16.218 23.236 32.178 1.00 82.56 960 ALA A C 1
ATOM 7496 O O . ALA A 1 960 ? -17.243 23.759 32.620 1.00 82.56 960 ALA A O 1
ATOM 7497 N N . ASP A 1 961 ? -16.014 23.070 30.862 1.00 84.19 961 ASP A N 1
ATOM 7498 C CA . ASP A 1 961 ? -17.015 23.411 29.834 1.00 84.19 961 ASP A CA 1
ATOM 7499 C C . ASP A 1 961 ? -18.353 22.709 30.110 1.00 84.19 961 ASP A C 1
ATOM 7501 O O . ASP A 1 961 ? -19.416 23.328 30.041 1.00 84.19 961 ASP A O 1
ATOM 7505 N N . PHE A 1 962 ? -18.317 21.410 30.436 1.00 89.25 962 PHE A N 1
ATOM 7506 C CA . PHE A 1 962 ? -19.517 20.640 30.754 1.00 89.25 962 PHE A CA 1
ATOM 7507 C C . PHE A 1 962 ? -20.212 21.169 32.012 1.00 89.25 962 PHE A C 1
ATOM 7509 O O . PHE A 1 962 ? -21.417 21.404 31.963 1.00 89.25 962 PHE A O 1
ATOM 7516 N N . LEU A 1 963 ? -19.469 21.419 33.097 1.00 89.00 963 LEU A N 1
ATOM 7517 C CA . LEU A 1 963 ? -19.989 21.974 34.355 1.00 89.00 963 LEU A CA 1
ATOM 7518 C C . LEU A 1 963 ? -20.547 23.403 34.191 1.00 89.00 963 LEU A C 1
ATOM 7520 O O . LEU A 1 963 ? -21.496 23.793 34.883 1.00 89.00 963 LEU A O 1
ATOM 7524 N N . ALA A 1 964 ? -20.022 24.177 33.240 1.00 87.00 964 ALA A N 1
ATOM 7525 C CA . ALA A 1 964 ? -20.531 25.497 32.873 1.00 87.00 964 ALA A CA 1
ATOM 7526 C C . ALA A 1 964 ? -21.677 25.450 31.840 1.00 87.00 964 ALA A C 1
ATOM 7528 O O . ALA A 1 964 ? -22.397 26.440 31.675 1.00 87.00 964 ALA A O 1
ATOM 7529 N N . GLY A 1 965 ? -21.883 24.316 31.165 1.00 87.12 965 GLY A N 1
ATOM 7530 C CA . GLY A 1 965 ? -22.778 24.183 30.013 1.00 87.12 965 GLY A CA 1
ATOM 7531 C C . GLY A 1 965 ? -24.272 24.175 30.350 1.00 87.12 965 GLY A C 1
ATOM 7532 O O . GLY A 1 965 ? -25.072 24.727 29.598 1.00 87.12 965 GLY A O 1
ATOM 7533 N N . TYR A 1 966 ? -24.676 23.635 31.506 1.00 90.12 966 TYR A N 1
ATOM 7534 C CA . TYR A 1 966 ? -26.094 23.384 31.831 1.00 90.12 966 TYR A CA 1
ATOM 7535 C C . TYR A 1 966 ? -26.566 24.173 33.047 1.00 90.12 966 TYR A C 1
ATOM 7537 O O . TYR A 1 966 ? -25.783 24.484 33.942 1.00 90.12 966 TYR A O 1
ATOM 7545 N N . LYS A 1 967 ? -27.841 24.575 33.074 1.00 88.44 967 LYS A N 1
ATOM 7546 C CA . LYS A 1 967 ? -28.417 25.339 34.204 1.00 88.44 967 LYS A CA 1
ATOM 7547 C C . LYS A 1 967 ? -28.767 24.441 35.394 1.00 88.44 967 LYS A C 1
ATOM 7549 O O . LYS A 1 967 ? -28.773 24.905 36.534 1.00 88.44 967 LYS A O 1
ATOM 7554 N N . SER A 1 968 ? -29.048 23.174 35.114 1.00 91.25 968 SER A N 1
ATOM 7555 C CA . SER A 1 968 ? -29.408 22.148 36.085 1.00 91.25 968 SER A CA 1
ATOM 7556 C C . SER A 1 968 ? -28.765 20.827 35.685 1.00 91.25 968 SER A C 1
ATOM 7558 O O . SER A 1 968 ? -28.505 20.593 34.502 1.00 91.25 968 SER A O 1
ATOM 7560 N N . TYR A 1 969 ? -28.536 19.971 36.672 1.00 93.81 969 TYR A N 1
ATOM 7561 C CA . TYR A 1 969 ? -27.920 18.663 36.502 1.00 93.81 969 TYR A CA 1
ATOM 7562 C C . TYR A 1 969 ? -28.672 17.625 37.326 1.00 93.81 969 TYR A C 1
ATOM 7564 O O . TYR A 1 969 ? -29.289 17.961 38.332 1.00 93.81 969 TYR A O 1
ATOM 7572 N N . ILE A 1 970 ? -28.587 16.362 36.935 1.00 95.06 970 ILE A N 1
ATOM 7573 C CA . ILE A 1 970 ? -28.837 15.237 37.832 1.00 95.06 970 ILE A CA 1
ATOM 7574 C C . ILE A 1 970 ? -27.484 14.851 38.425 1.00 95.06 970 ILE A C 1
ATOM 7576 O O . ILE A 1 970 ? -26.540 14.596 37.676 1.00 95.06 970 ILE A O 1
ATOM 7580 N N . LYS A 1 971 ? -27.402 14.831 39.754 1.00 94.69 971 LYS A N 1
ATOM 7581 C CA . LYS A 1 971 ? -26.250 14.363 40.522 1.00 94.69 971 LYS A CA 1
ATOM 7582 C C . LYS A 1 971 ? -26.577 12.988 41.091 1.00 94.69 971 LYS A C 1
ATOM 7584 O O . LYS A 1 971 ? -27.566 12.850 41.810 1.00 94.69 971 LYS A O 1
ATOM 7589 N N . ILE A 1 972 ? -25.768 12.000 40.727 1.00 94.81 972 ILE A N 1
ATOM 7590 C CA . ILE A 1 972 ? -25.810 10.639 41.262 1.00 94.81 972 ILE A CA 1
ATOM 7591 C C . ILE A 1 972 ? -24.637 10.527 42.230 1.00 94.81 972 ILE A C 1
ATOM 7593 O O . ILE A 1 972 ? -23.513 10.303 41.789 1.00 94.81 972 ILE A O 1
ATOM 7597 N N . ASP A 1 973 ? -24.880 10.774 43.513 1.00 92.19 973 ASP A N 1
ATOM 7598 C CA . ASP A 1 973 ? -23.865 10.679 44.561 1.00 92.19 973 ASP A CA 1
ATOM 7599 C C . ASP A 1 973 ? -23.576 9.200 44.877 1.00 92.19 973 ASP A C 1
ATOM 7601 O O . ASP A 1 973 ? -24.497 8.381 44.903 1.00 92.19 973 ASP A O 1
ATOM 7605 N N . VAL A 1 974 ? -22.304 8.858 45.095 1.00 90.38 974 VAL A N 1
ATOM 7606 C CA . VAL A 1 974 ? -21.822 7.495 45.357 1.00 90.38 974 VAL A CA 1
ATOM 7607 C C . VAL A 1 974 ? -20.748 7.538 46.437 1.00 90.38 974 VAL A C 1
ATOM 7609 O O . VAL A 1 974 ? -19.677 8.115 46.233 1.00 90.38 974 VAL A O 1
ATOM 7612 N N . ASN A 1 975 ? -21.014 6.868 47.555 1.00 89.88 975 ASN A N 1
ATOM 7613 C CA . ASN A 1 975 ? -20.086 6.729 48.668 1.00 89.88 975 ASN A CA 1
ATOM 7614 C C . ASN A 1 975 ? -19.883 5.250 49.003 1.00 89.88 975 ASN A C 1
ATOM 7616 O O . ASN A 1 975 ? -20.834 4.465 48.995 1.00 89.88 975 ASN A O 1
ATOM 7620 N N . TYR A 1 976 ? -18.649 4.890 49.337 1.00 87.50 976 TYR A N 1
ATOM 7621 C CA . TYR A 1 976 ? -18.284 3.545 49.767 1.00 87.50 976 TYR A CA 1
ATOM 7622 C C . TYR A 1 976 ? -17.248 3.630 50.882 1.00 87.50 976 TYR A C 1
ATOM 7624 O O . TYR A 1 976 ? -16.231 4.279 50.696 1.00 87.50 976 TYR A O 1
ATOM 7632 N N . TRP A 1 977 ? -17.483 2.979 52.014 1.00 87.19 977 TRP A N 1
ATOM 7633 C CA . TRP A 1 977 ? -16.570 2.943 53.172 1.00 87.19 977 TRP A CA 1
ATOM 7634 C C . TRP A 1 977 ? -16.394 1.508 53.696 1.00 87.19 977 TRP A C 1
ATOM 7636 O O . TRP A 1 977 ? -16.122 1.262 54.872 1.00 87.19 977 TRP A O 1
ATOM 7646 N N . GLY A 1 978 ? -16.628 0.518 52.830 1.00 81.06 978 GLY A N 1
ATOM 7647 C CA . GLY A 1 978 ? -16.459 -0.890 53.169 1.00 81.06 978 GLY A CA 1
ATOM 7648 C C . GLY A 1 978 ? -14.995 -1.329 53.176 1.00 81.06 978 GLY A C 1
ATOM 7649 O O . GLY A 1 978 ? -14.161 -0.808 52.442 1.00 81.06 978 GLY A O 1
ATOM 7650 N N . LEU A 1 979 ? -14.698 -2.357 53.976 1.00 75.50 979 LEU A N 1
ATOM 7651 C CA . LEU A 1 979 ? -13.343 -2.903 54.128 1.00 75.50 979 LEU A CA 1
ATOM 7652 C C . LEU A 1 979 ? -12.819 -3.611 52.867 1.00 75.50 979 LEU A C 1
ATOM 7654 O O . LEU A 1 979 ? -11.610 -3.723 52.711 1.00 75.50 979 LEU A O 1
ATOM 7658 N N . SER A 1 980 ? -13.705 -4.085 51.980 1.00 79.06 980 SER A N 1
ATOM 7659 C CA . SER A 1 980 ? -13.335 -4.835 50.770 1.00 79.06 980 SER A CA 1
ATOM 7660 C C . SER A 1 980 ? -13.327 -3.933 49.526 1.00 79.06 980 SER A C 1
ATOM 7662 O O . SER A 1 980 ? -14.398 -3.536 49.060 1.00 79.06 980 SER A O 1
ATOM 7664 N N . PRO A 1 981 ? -12.171 -3.633 48.914 1.00 69.06 981 PRO A N 1
ATOM 7665 C CA . PRO A 1 981 ? -12.122 -2.876 47.661 1.00 69.06 981 PRO A CA 1
ATOM 7666 C C . PRO A 1 981 ? -12.853 -3.584 46.509 1.00 69.06 981 PRO A C 1
ATOM 7668 O O . PRO A 1 981 ? -13.459 -2.926 45.663 1.00 69.06 981 PRO A O 1
ATOM 7671 N N . THR A 1 982 ? -12.857 -4.923 46.506 1.00 68.75 982 THR A N 1
ATOM 7672 C CA . THR A 1 982 ? -13.534 -5.760 45.504 1.00 68.75 982 THR A CA 1
ATOM 7673 C C . THR A 1 982 ? -15.042 -5.531 45.505 1.00 68.75 982 THR A C 1
ATOM 7675 O O . THR A 1 982 ? -15.622 -5.289 44.446 1.00 68.75 982 THR A O 1
ATOM 7678 N N . LYS A 1 983 ? -15.676 -5.519 46.686 1.00 77.06 983 LYS A N 1
ATOM 7679 C CA . LYS A 1 983 ? -17.110 -5.207 46.810 1.00 77.06 983 LYS A CA 1
ATOM 7680 C C . LYS A 1 983 ? -17.424 -3.776 46.369 1.00 77.06 983 LYS A C 1
ATOM 7682 O O . LYS A 1 983 ? -18.416 -3.559 45.681 1.00 77.06 983 LYS A O 1
ATOM 7687 N N . GLY A 1 984 ? -16.543 -2.819 46.672 1.00 78.19 984 GLY A N 1
ATOM 7688 C CA . GLY A 1 984 ? -16.672 -1.438 46.197 1.00 78.19 984 GLY A CA 1
ATOM 7689 C C . GLY A 1 984 ? -16.617 -1.326 44.667 1.00 78.19 984 GLY A C 1
ATOM 7690 O O . GLY A 1 984 ? -17.460 -0.669 44.058 1.00 78.19 984 GLY A O 1
ATOM 7691 N N . ALA A 1 985 ? -15.668 -2.012 44.023 1.00 75.94 985 ALA A N 1
ATOM 7692 C CA . ALA A 1 985 ? -15.552 -2.045 42.565 1.00 75.94 985 ALA A CA 1
ATOM 7693 C C . ALA A 1 985 ? -16.749 -2.745 41.894 1.00 75.94 985 ALA A C 1
ATOM 7695 O O . ALA A 1 985 ? -17.239 -2.271 40.868 1.00 75.94 985 ALA A O 1
ATOM 7696 N N . GLN A 1 986 ? -17.250 -3.837 42.482 1.00 79.81 986 GLN A N 1
ATOM 7697 C CA . GLN A 1 986 ? -18.460 -4.522 42.018 1.00 79.81 986 GLN A CA 1
ATOM 7698 C C . GLN A 1 986 ? -19.695 -3.617 42.113 1.00 79.81 986 GLN A C 1
ATOM 7700 O O . GLN A 1 986 ? -20.445 -3.517 41.144 1.00 79.81 986 GLN A O 1
ATOM 7705 N N . PHE A 1 987 ? -19.869 -2.907 43.232 1.00 86.00 987 PHE A N 1
ATOM 7706 C CA . PHE A 1 987 ? -20.958 -1.950 43.423 1.00 86.00 987 PHE A CA 1
ATOM 7707 C C . PHE A 1 987 ? -20.931 -0.826 42.377 1.00 86.00 987 PHE A C 1
ATOM 7709 O O . PHE A 1 987 ? -21.934 -0.563 41.709 1.00 86.00 987 PHE A O 1
ATOM 7716 N N . VAL A 1 988 ? -19.774 -0.180 42.194 1.00 84.56 988 VAL A N 1
ATOM 7717 C CA . VAL A 1 988 ? -19.623 0.891 41.198 1.00 84.56 988 VAL A CA 1
ATOM 7718 C C . VAL A 1 988 ? -19.867 0.349 39.790 1.00 84.56 988 VAL A C 1
ATOM 7720 O O . VAL A 1 988 ? -20.638 0.944 39.043 1.00 84.56 988 VAL A O 1
ATOM 7723 N N . GLY A 1 989 ? -19.289 -0.804 39.437 1.00 82.44 989 GLY A N 1
ATOM 7724 C CA . GLY A 1 989 ? -19.503 -1.433 38.132 1.00 82.44 989 GLY A CA 1
ATOM 7725 C C . GLY A 1 989 ? -20.974 -1.767 37.861 1.00 82.44 989 GLY A C 1
ATOM 7726 O O . GLY A 1 989 ? -21.472 -1.533 36.757 1.00 82.44 989 GLY A O 1
ATOM 7727 N N . TRP A 1 990 ? -21.696 -2.242 38.879 1.00 86.00 990 TRP A N 1
ATOM 7728 C CA . TRP A 1 990 ? -23.137 -2.467 38.805 1.00 86.00 990 TRP A CA 1
ATOM 7729 C C . TRP A 1 990 ? -23.908 -1.170 38.548 1.00 86.00 990 TRP A C 1
ATOM 7731 O O . TRP A 1 990 ? -24.696 -1.106 37.600 1.00 86.00 990 TRP A O 1
ATOM 7741 N N . LEU A 1 991 ? -23.640 -0.117 39.326 1.00 89.94 991 LEU A N 1
ATOM 7742 C CA . LEU A 1 991 ? -24.262 1.194 39.143 1.00 89.94 991 LEU A CA 1
ATOM 7743 C C . LEU A 1 991 ? -24.024 1.741 37.727 1.00 89.94 991 LEU A C 1
ATOM 7745 O O . LEU A 1 991 ? -24.973 2.158 37.059 1.00 89.94 991 LEU A O 1
ATOM 7749 N N . GLU A 1 992 ? -22.777 1.701 37.249 1.00 88.31 992 GLU A N 1
ATOM 7750 C CA . GLU A 1 992 ? -22.403 2.161 35.908 1.00 88.31 992 GLU A CA 1
ATOM 7751 C C . GLU A 1 992 ? -23.184 1.431 34.810 1.00 88.31 992 GLU A C 1
ATOM 7753 O O . GLU A 1 992 ? -23.688 2.075 33.885 1.00 88.31 992 GLU A O 1
ATOM 7758 N N . SER A 1 993 ? -23.356 0.109 34.937 1.00 84.94 993 SER A N 1
ATOM 7759 C CA . SER A 1 993 ? -24.089 -0.712 33.961 1.00 84.94 993 SER A CA 1
ATOM 7760 C C . SER A 1 993 ? -25.562 -0.304 33.799 1.00 84.94 993 SER A C 1
ATOM 7762 O O . SER A 1 993 ? -26.162 -0.517 32.743 1.00 84.94 993 SER A O 1
ATOM 7764 N N . ARG A 1 994 ? -26.154 0.333 34.820 1.00 91.12 994 ARG A N 1
ATOM 7765 C CA . ARG A 1 994 ? -27.565 0.752 34.836 1.00 91.12 994 ARG A CA 1
ATOM 7766 C C . ARG A 1 994 ? -27.781 2.205 34.405 1.00 91.12 994 ARG A C 1
ATOM 7768 O O . ARG A 1 994 ? -28.915 2.584 34.105 1.00 91.12 994 ARG A O 1
ATOM 7775 N N . CYS A 1 995 ? -26.724 3.009 34.288 1.00 92.12 995 CYS A N 1
ATOM 7776 C CA . CYS A 1 995 ? -26.822 4.420 33.894 1.00 92.12 995 CYS A CA 1
ATOM 7777 C C . CYS A 1 995 ? -27.442 4.621 32.499 1.00 92.12 995 CYS A C 1
ATOM 7779 O O . CYS A 1 995 ? -28.226 5.550 32.301 1.00 92.12 995 CYS A O 1
ATOM 7781 N N . VAL A 1 996 ? -27.165 3.735 31.537 1.00 91.25 996 VAL A N 1
ATOM 7782 C CA . VAL A 1 996 ? -27.776 3.806 30.195 1.00 91.25 996 VAL A CA 1
ATOM 7783 C C . VAL A 1 996 ? -29.293 3.606 30.266 1.00 91.25 996 VAL A C 1
ATOM 7785 O O . VAL A 1 996 ? -30.042 4.344 29.625 1.00 91.25 996 VAL A O 1
ATOM 7788 N N . MET A 1 997 ? -29.770 2.666 31.089 1.00 91.25 997 MET A N 1
ATOM 7789 C CA . MET A 1 997 ? -31.209 2.448 31.283 1.00 91.25 997 MET A CA 1
ATOM 7790 C C . MET A 1 997 ? -31.888 3.676 31.896 1.00 91.25 997 MET A C 1
ATOM 7792 O O . MET A 1 997 ? -32.997 4.029 31.491 1.00 91.25 997 MET A O 1
ATOM 7796 N N . LEU A 1 998 ? -31.209 4.363 32.823 1.00 94.12 998 LEU A N 1
ATOM 7797 C CA . LEU A 1 998 ? -31.689 5.632 33.365 1.00 94.12 998 LEU A CA 1
ATOM 7798 C C . LEU A 1 998 ? -31.823 6.691 32.260 1.00 94.12 998 LEU A C 1
ATOM 7800 O O . LEU A 1 998 ? -32.859 7.347 32.181 1.00 94.12 998 LEU A O 1
ATOM 7804 N N . LEU A 1 999 ? -30.833 6.835 31.371 1.00 93.25 999 LEU A N 1
ATOM 7805 C CA . LEU A 1 999 ? -30.915 7.772 30.240 1.00 93.25 999 LEU A CA 1
ATOM 7806 C C . LEU A 1 999 ? -32.102 7.466 29.316 1.00 93.25 999 LEU A C 1
ATOM 7808 O O . LEU A 1 999 ? -32.805 8.387 28.892 1.00 93.25 999 LEU A O 1
ATOM 7812 N N . VAL A 1 1000 ? -32.358 6.184 29.041 1.00 91.81 1000 VAL A N 1
ATOM 7813 C CA . VAL A 1 1000 ? -33.515 5.742 28.248 1.00 91.81 1000 VAL A CA 1
ATOM 7814 C C . VAL A 1 1000 ? -34.834 6.094 28.947 1.00 91.81 1000 VAL A C 1
ATOM 7816 O O . VAL A 1 1000 ? -35.731 6.647 28.305 1.00 91.81 1000 VAL A O 1
ATOM 7819 N N . ASP A 1 1001 ? -34.963 5.843 30.256 1.00 92.62 1001 ASP A N 1
ATOM 7820 C CA . ASP A 1 1001 ? -36.195 6.166 30.993 1.00 92.62 1001 ASP A CA 1
ATOM 7821 C C . ASP A 1 1001 ? -36.423 7.683 31.106 1.00 92.62 1001 ASP A C 1
ATOM 7823 O O . ASP A 1 1001 ? -37.551 8.153 30.932 1.00 92.62 1001 ASP A O 1
ATOM 7827 N N . LEU A 1 1002 ? -35.355 8.463 31.320 1.00 92.19 1002 LEU A N 1
ATOM 7828 C CA . LEU A 1 1002 ? -35.409 9.927 31.335 1.00 92.19 1002 LEU A CA 1
ATOM 7829 C C . LEU A 1 1002 ? -35.890 10.478 29.989 1.00 92.19 1002 LEU A C 1
ATOM 7831 O O . LEU A 1 1002 ? -36.798 11.309 29.961 1.00 92.19 1002 LEU A O 1
ATOM 7835 N N . HIS A 1 1003 ? -35.341 9.985 28.876 1.00 90.44 1003 HIS A N 1
ATOM 7836 C CA . HIS A 1 1003 ? -35.755 10.411 27.540 1.00 90.44 1003 HIS A CA 1
ATOM 7837 C C . HIS A 1 1003 ? -37.220 10.070 27.249 1.00 90.44 1003 HIS A C 1
ATOM 7839 O O . HIS A 1 1003 ? -37.969 10.923 26.776 1.00 90.44 1003 HIS A O 1
ATOM 7845 N N . ARG A 1 1004 ? -37.653 8.850 27.592 1.00 89.81 1004 ARG A N 1
ATOM 7846 C CA . ARG A 1 1004 ? -39.037 8.400 27.392 1.00 89.81 1004 ARG A CA 1
ATOM 7847 C C . ARG A 1 1004 ? -40.044 9.257 28.161 1.00 89.81 1004 ARG A C 1
ATOM 7849 O O . ARG A 1 1004 ? -41.132 9.527 27.662 1.00 89.81 1004 ARG A O 1
ATOM 7856 N N . ARG A 1 1005 ? -39.703 9.665 29.385 1.00 88.62 1005 ARG A N 1
ATOM 7857 C CA . ARG A 1 1005 ? -40.592 10.441 30.267 1.00 88.62 1005 ARG A CA 1
ATOM 7858 C C . ARG A 1 1005 ? -40.548 11.944 30.019 1.00 88.62 1005 ARG A C 1
ATOM 7860 O O . ARG A 1 1005 ? -41.519 12.628 30.328 1.00 88.62 1005 ARG A O 1
ATOM 7867 N N . ALA A 1 1006 ? -39.436 12.455 29.500 1.00 86.56 1006 ALA A N 1
ATOM 7868 C CA . ALA A 1 1006 ? -39.224 13.874 29.246 1.00 86.56 1006 ALA A CA 1
ATOM 7869 C C . ALA A 1 1006 ? -38.570 14.106 27.868 1.00 86.56 1006 ALA A C 1
ATOM 7871 O O . ALA A 1 1006 ? -37.452 14.621 27.793 1.00 86.56 1006 ALA A O 1
ATOM 7872 N N . PRO A 1 1007 ? -39.260 13.791 26.754 1.00 82.69 1007 PRO A N 1
ATOM 7873 C CA . PRO A 1 1007 ? -38.673 13.855 25.410 1.00 82.69 1007 PRO A CA 1
ATOM 7874 C C . PRO A 1 1007 ? -38.269 15.276 24.978 1.00 82.69 1007 PRO A C 1
ATOM 7876 O O . PRO A 1 1007 ? -37.378 15.432 24.146 1.00 82.69 1007 PRO A O 1
ATOM 7879 N N . GLY A 1 1008 ? -38.880 16.314 25.566 1.00 80.69 1008 GLY A N 1
ATOM 7880 C CA . GLY A 1 1008 ? -38.543 17.726 25.333 1.00 80.69 1008 GLY A CA 1
ATOM 7881 C C . GLY A 1 1008 ? -37.296 18.231 26.076 1.00 80.69 1008 GLY A C 1
ATOM 7882 O O . GLY A 1 1008 ? -36.919 19.394 25.918 1.00 80.69 1008 GLY A O 1
ATOM 7883 N N . MET A 1 1009 ? -36.657 17.389 26.893 1.00 85.50 1009 MET A N 1
ATOM 7884 C CA . MET A 1 1009 ? -35.421 17.712 27.607 1.00 85.50 1009 MET A CA 1
ATOM 7885 C C . MET A 1 1009 ? -34.212 17.105 26.900 1.00 85.50 1009 MET A C 1
ATOM 7887 O O . MET A 1 1009 ? -34.199 15.939 26.509 1.00 85.50 1009 MET A O 1
ATOM 7891 N N . TYR A 1 1010 ? -33.166 17.910 26.763 1.00 89.25 1010 TYR A N 1
ATOM 7892 C CA . TYR A 1 1010 ? -31.838 17.443 26.419 1.00 89.25 1010 TYR A CA 1
ATOM 7893 C C . TYR A 1 1010 ? -31.156 16.913 27.681 1.00 89.25 1010 TYR A C 1
ATOM 7895 O O . TYR A 1 1010 ? -31.071 17.621 28.686 1.00 89.25 1010 TYR A O 1
ATOM 7903 N N . VAL A 1 1011 ? -30.681 15.671 27.610 1.00 92.31 1011 VAL A N 1
ATOM 7904 C CA . VAL A 1 1011 ? -30.070 14.932 28.717 1.00 92.31 1011 VAL A CA 1
ATOM 7905 C C . VAL A 1 1011 ? -28.694 14.464 28.249 1.00 92.31 1011 VAL A C 1
ATOM 7907 O O . VAL A 1 1011 ? -28.610 13.739 27.260 1.00 92.31 1011 VAL A O 1
ATOM 7910 N N . ARG A 1 1012 ? -27.615 14.872 28.925 1.00 93.50 1012 ARG A N 1
ATOM 7911 C CA . ARG A 1 1012 ? -26.246 14.445 28.578 1.00 93.50 1012 ARG A CA 1
ATOM 7912 C C . ARG A 1 1012 ? -25.468 14.015 29.806 1.00 93.50 1012 ARG A C 1
ATOM 7914 O O . ARG A 1 1012 ? -25.154 14.840 30.656 1.00 93.50 1012 ARG A O 1
ATOM 7921 N N . MET A 1 1013 ? -25.108 12.740 29.859 1.00 93.75 1013 MET A N 1
ATOM 7922 C CA . MET A 1 1013 ? -24.217 12.208 30.883 1.00 93.75 1013 MET A CA 1
ATOM 7923 C C . MET A 1 1013 ? -22.757 12.540 30.569 1.00 93.75 1013 MET A C 1
ATOM 7925 O O . MET A 1 1013 ? -22.353 12.498 29.408 1.00 93.75 1013 MET A O 1
ATOM 7929 N N . TRP A 1 1014 ? -21.969 12.835 31.602 1.00 93.38 1014 TRP A N 1
ATOM 7930 C CA . TRP A 1 1014 ? -20.512 12.818 31.504 1.00 93.38 1014 TRP A CA 1
ATOM 7931 C C . TRP A 1 1014 ? -19.993 11.419 31.879 1.00 93.38 1014 TRP A C 1
ATOM 7933 O O . TRP A 1 1014 ? -20.333 10.926 32.957 1.00 93.38 1014 TRP A O 1
ATOM 7943 N N . PRO A 1 1015 ? -19.188 10.752 31.031 1.00 90.75 1015 PRO A N 1
ATOM 7944 C CA . PRO A 1 1015 ? -18.805 9.349 31.209 1.00 90.75 1015 PRO A CA 1
ATOM 7945 C C . PRO A 1 1015 ? -17.630 9.161 32.185 1.00 90.75 1015 PRO A C 1
ATOM 7947 O O . PRO A 1 1015 ? -16.774 8.306 31.976 1.00 90.75 1015 PRO A O 1
ATOM 7950 N N . ALA A 1 1016 ? -17.557 9.985 33.231 1.00 88.38 1016 ALA A N 1
ATOM 7951 C CA . ALA A 1 1016 ? -16.550 9.894 34.280 1.00 88.38 1016 ALA A CA 1
ATOM 7952 C C . ALA A 1 1016 ? -17.100 10.428 35.607 1.00 88.38 1016 ALA A C 1
ATOM 7954 O O . ALA A 1 1016 ? -18.038 11.230 35.635 1.00 88.38 1016 ALA A O 1
ATOM 7955 N N . ARG A 1 1017 ? -16.486 9.979 36.702 1.00 88.50 1017 ARG A N 1
ATOM 7956 C CA . ARG A 1 1017 ? -16.827 10.384 38.068 1.00 88.50 1017 ARG A CA 1
ATOM 7957 C C . ARG A 1 1017 ? -16.257 11.766 38.376 1.00 88.50 1017 ARG A C 1
ATOM 7959 O O . ARG A 1 1017 ? -15.196 12.130 37.873 1.00 88.50 1017 ARG A O 1
ATOM 7966 N N . PHE A 1 1018 ? -16.952 12.503 39.231 1.00 88.75 1018 PHE A N 1
ATOM 7967 C CA . PHE A 1 1018 ? -16.518 13.773 39.799 1.00 88.75 1018 PHE A CA 1
ATOM 7968 C C . PHE A 1 1018 ? -16.285 13.635 41.301 1.00 88.75 1018 PHE A C 1
ATOM 7970 O O . PHE A 1 1018 ? -17.059 12.974 41.991 1.00 88.75 1018 PHE A O 1
ATOM 7977 N N . VAL A 1 1019 ? -15.251 14.296 41.809 1.00 87.06 1019 VAL A N 1
ATOM 7978 C CA . VAL A 1 1019 ? -14.889 14.352 43.232 1.00 87.06 1019 VAL A CA 1
ATOM 7979 C C . VAL A 1 1019 ? -14.681 15.802 43.659 1.00 87.06 1019 VAL A C 1
ATOM 7981 O O . VAL A 1 1019 ? -14.346 16.653 42.835 1.00 87.06 1019 VAL A O 1
ATOM 7984 N N . GLU A 1 1020 ? -14.898 16.105 44.937 1.00 81.94 1020 GLU A N 1
ATOM 7985 C CA . GLU A 1 1020 ? -14.659 17.448 45.479 1.00 81.94 1020 GLU A CA 1
ATOM 7986 C C . GLU A 1 1020 ? -13.153 17.710 45.637 1.00 81.94 1020 GLU A C 1
ATOM 7988 O O . GLU A 1 1020 ? -12.408 16.840 46.091 1.00 81.94 1020 GLU A O 1
ATOM 7993 N N . SER A 1 1021 ? -12.693 18.920 45.294 1.00 66.19 1021 SER A N 1
ATOM 7994 C CA . SER A 1 1021 ? -11.264 19.288 45.322 1.00 66.19 1021 SER A CA 1
ATOM 7995 C C . SER A 1 1021 ? -10.585 19.050 46.681 1.00 66.19 1021 SER A C 1
ATOM 7997 O O . SER A 1 1021 ? -9.405 18.715 46.719 1.00 66.19 1021 SER A O 1
ATOM 7999 N N . ALA A 1 1022 ? -11.314 19.174 47.797 1.00 55.12 1022 ALA A N 1
ATOM 8000 C CA . ALA A 1 1022 ? -10.786 18.907 49.139 1.00 55.12 1022 ALA A CA 1
ATOM 8001 C C . ALA A 1 1022 ? -10.462 17.416 49.372 1.00 55.12 1022 ALA A C 1
ATOM 8003 O O . ALA A 1 1022 ? -9.491 17.098 50.052 1.00 55.12 1022 ALA A O 1
ATOM 8004 N N . ALA A 1 1023 ? -11.215 16.502 48.752 1.00 51.53 1023 ALA A N 1
ATOM 8005 C CA . ALA A 1 1023 ? -10.968 15.060 48.812 1.00 51.53 1023 ALA A CA 1
ATOM 8006 C C . ALA A 1 1023 ? -9.845 14.603 47.857 1.00 51.53 1023 ALA A C 1
ATOM 8008 O O . ALA A 1 1023 ? -9.318 13.501 48.007 1.00 51.53 1023 ALA A O 1
ATOM 8009 N N . ALA A 1 1024 ? -9.462 15.441 46.885 1.00 47.66 1024 ALA A N 1
ATOM 8010 C CA . ALA A 1 1024 ? -8.390 15.163 45.927 1.00 47.66 1024 ALA A CA 1
ATOM 8011 C C . ALA A 1 1024 ? -6.979 15.517 46.455 1.00 47.66 1024 ALA A C 1
ATOM 8013 O O . ALA A 1 1024 ? -5.995 14.969 45.962 1.00 47.66 1024 ALA A O 1
ATOM 8014 N N . HIS A 1 1025 ? -6.864 16.397 47.461 1.00 40.22 1025 HIS A N 1
ATOM 8015 C CA . HIS A 1 1025 ? -5.582 16.920 47.969 1.00 40.22 1025 HIS A CA 1
ATOM 8016 C C . HIS A 1 1025 ? -4.929 16.119 49.107 1.00 40.22 1025 HIS A C 1
ATOM 8018 O O . HIS A 1 1025 ? -3.825 16.457 49.521 1.00 40.22 1025 HIS A O 1
ATOM 8024 N N . HIS A 1 1026 ? -5.524 15.021 49.576 1.00 40.31 1026 HIS A N 1
ATOM 8025 C CA . HIS A 1 1026 ? -4.917 14.189 50.626 1.00 40.31 1026 HIS A CA 1
ATOM 8026 C C . HIS A 1 1026 ? -3.693 13.352 50.178 1.00 40.31 1026 HIS A C 1
ATOM 8028 O O . HIS A 1 1026 ? -3.208 12.545 50.962 1.00 40.31 1026 HIS A O 1
ATOM 8034 N N . HIS A 1 1027 ? -3.166 13.531 48.955 1.00 41.47 1027 HIS A N 1
ATOM 8035 C CA . HIS A 1 1027 ? -2.096 12.673 48.417 1.00 41.47 1027 HIS A CA 1
ATOM 8036 C C . HIS A 1 1027 ? -0.991 13.342 47.578 1.00 41.47 1027 HIS A C 1
ATOM 8038 O O . HIS A 1 1027 ? -0.177 12.615 47.013 1.00 41.47 1027 HIS A O 1
ATOM 8044 N N . SER A 1 1028 ? -0.904 14.676 47.476 1.00 31.62 1028 SER A N 1
ATOM 8045 C CA . SER A 1 1028 ? 0.130 15.307 46.626 1.00 31.62 1028 SER A CA 1
ATOM 8046 C C . SER A 1 1028 ? 1.317 15.955 47.347 1.00 31.62 1028 SER A C 1
ATOM 8048 O O . SER A 1 1028 ? 2.283 16.283 46.667 1.00 31.62 1028 SER A O 1
ATOM 8050 N N . ASP A 1 1029 ? 1.310 16.093 48.676 1.00 31.53 1029 ASP A N 1
ATOM 8051 C CA . ASP A 1 1029 ? 2.423 16.721 49.408 1.00 31.53 1029 ASP A CA 1
ATOM 8052 C C . ASP A 1 1029 ? 3.216 15.705 50.243 1.00 31.53 1029 ASP A C 1
ATOM 8054 O O . ASP A 1 1029 ? 3.029 15.562 51.448 1.00 31.53 1029 ASP A O 1
ATOM 8058 N N . SER A 1 1030 ? 4.162 15.023 49.595 1.00 35.06 1030 SER A N 1
ATOM 8059 C CA . SER A 1 1030 ? 5.347 14.469 50.264 1.00 35.06 1030 SER A CA 1
ATOM 8060 C C . SER A 1 1030 ? 6.585 14.596 49.368 1.00 35.06 1030 SER A C 1
ATOM 8062 O O . SER A 1 1030 ? 7.263 13.622 49.047 1.00 35.06 1030 SER A O 1
ATOM 8064 N N . GLN A 1 1031 ? 6.890 15.821 48.934 1.00 30.59 1031 GLN A N 1
ATOM 8065 C CA . GLN A 1 1031 ? 8.243 16.187 48.506 1.00 30.59 1031 GLN A CA 1
ATOM 8066 C C . GLN A 1 1031 ? 9.032 16.656 49.731 1.00 30.59 1031 GLN A C 1
ATOM 8068 O O . GLN A 1 1031 ? 9.162 17.849 49.969 1.00 30.59 1031 GLN A O 1
ATOM 8073 N N . ASN A 1 1032 ? 9.512 15.711 50.536 1.00 28.66 1032 ASN A N 1
ATOM 8074 C CA . ASN A 1 1032 ? 10.712 15.860 51.363 1.00 28.66 1032 ASN A CA 1
ATOM 8075 C C . ASN A 1 1032 ? 11.159 14.453 51.801 1.00 28.66 1032 ASN A C 1
ATOM 8077 O O . ASN A 1 1032 ? 10.342 13.721 52.359 1.00 28.66 1032 ASN A O 1
ATOM 8081 N N . PRO A 1 1033 ? 12.413 14.043 51.543 1.00 29.64 1033 PRO A N 1
ATOM 8082 C CA . PRO A 1 1033 ? 12.919 12.758 52.011 1.00 29.64 1033 PRO A CA 1
ATOM 8083 C C . PRO A 1 1033 ? 13.180 12.829 53.527 1.00 29.64 1033 PRO A C 1
ATOM 8085 O O . PRO A 1 1033 ? 13.846 13.771 53.964 1.00 29.64 1033 PRO A O 1
ATOM 8088 N N . PRO A 1 1034 ? 12.705 11.873 54.349 1.00 34.78 1034 PRO A N 1
ATOM 8089 C CA . PRO A 1 1034 ? 13.134 11.783 55.735 1.00 34.78 1034 PRO A CA 1
ATOM 8090 C C . PRO A 1 1034 ? 14.560 11.231 55.790 1.00 34.78 1034 PRO A C 1
ATOM 8092 O O . PRO A 1 1034 ? 14.877 10.190 55.216 1.00 34.78 1034 PRO A O 1
ATOM 8095 N N . THR A 1 1035 ? 15.421 11.973 56.469 1.00 32.12 1035 THR A N 1
ATOM 8096 C CA . THR A 1 1035 ? 16.750 11.557 56.909 1.00 32.12 1035 THR A CA 1
ATOM 8097 C C . THR A 1 1035 ? 16.655 10.568 58.072 1.00 32.12 1035 THR A C 1
ATOM 8099 O O . THR A 1 1035 ? 15.963 10.847 59.044 1.00 32.12 1035 THR A O 1
ATOM 8102 N N . GLU A 1 1036 ? 17.459 9.509 57.952 1.00 31.67 1036 GLU A N 1
ATOM 8103 C CA . GLU A 1 1036 ? 17.907 8.527 58.958 1.00 31.67 1036 GLU A CA 1
ATOM 8104 C C . GLU A 1 1036 ? 16.926 7.428 59.426 1.00 31.67 1036 GLU A C 1
ATOM 8106 O O . GLU A 1 1036 ? 15.753 7.700 59.676 1.00 31.67 1036 GLU A O 1
ATOM 8111 N N . PRO A 1 1037 ? 17.404 6.164 59.538 1.00 36.31 1037 PRO A N 1
ATOM 8112 C CA . PRO A 1 1037 ? 16.652 5.064 60.120 1.00 36.31 1037 PRO A CA 1
ATOM 8113 C C . PRO A 1 1037 ? 16.980 4.950 61.615 1.00 36.31 1037 PRO A C 1
ATOM 8115 O O . PRO A 1 1037 ? 18.132 4.715 61.979 1.00 36.31 1037 PRO A O 1
ATOM 8118 N N . GLU A 1 1038 ? 15.973 5.071 62.471 1.00 32.53 1038 GLU A N 1
ATOM 8119 C CA . GLU A 1 1038 ? 16.043 4.552 63.836 1.00 32.53 1038 GLU A CA 1
ATOM 8120 C C . GLU A 1 1038 ? 14.991 3.459 64.003 1.00 32.53 1038 GLU A C 1
ATOM 8122 O O . GLU A 1 1038 ? 13.889 3.528 63.454 1.00 32.53 1038 GLU A O 1
ATOM 8127 N N . ASP A 1 1039 ? 15.427 2.410 64.687 1.00 33.97 1039 ASP A N 1
ATOM 8128 C CA . ASP A 1 1039 ? 14.745 1.152 64.907 1.00 33.97 1039 ASP A CA 1
ATOM 8129 C C . ASP A 1 1039 ? 13.487 1.282 65.791 1.00 33.97 1039 ASP A C 1
ATOM 8131 O O . ASP A 1 1039 ? 13.363 2.190 66.609 1.00 33.97 1039 ASP A O 1
ATOM 8135 N N . GLU A 1 1040 ? 12.649 0.248 65.675 1.00 32.38 1040 GLU A N 1
ATOM 8136 C CA . GLU A 1 1040 ? 11.662 -0.256 66.644 1.00 32.38 1040 GLU A CA 1
ATOM 8137 C C . GLU A 1 1040 ? 10.160 0.081 66.465 1.00 32.38 1040 GLU A C 1
ATOM 8139 O O . GLU A 1 1040 ? 9.710 1.220 66.416 1.00 32.38 1040 GLU A O 1
ATOM 8144 N N . GLU A 1 1041 ? 9.416 -1.034 66.496 1.00 29.83 1041 GLU A N 1
ATOM 8145 C CA . GLU A 1 1041 ? 8.023 -1.269 66.900 1.00 29.83 1041 GLU A CA 1
ATOM 8146 C C . GLU A 1 1041 ? 6.887 -1.311 65.858 1.00 29.83 1041 GLU A C 1
ATOM 8148 O O . GLU A 1 1041 ? 6.615 -0.406 65.076 1.00 29.83 1041 GLU A O 1
ATOM 8153 N N . GLU A 1 1042 ? 6.206 -2.462 65.907 1.00 38.94 1042 GLU A N 1
ATOM 8154 C CA . GLU A 1 1042 ? 4.999 -2.858 65.194 1.00 38.94 1042 GLU A CA 1
ATOM 8155 C C . GLU A 1 1042 ? 3.903 -1.785 65.301 1.00 38.94 1042 GLU A C 1
ATOM 8157 O O . GLU A 1 1042 ? 3.364 -1.520 66.375 1.00 38.94 1042 GLU A O 1
ATOM 8162 N N . GLY A 1 1043 ? 3.529 -1.200 64.164 1.00 29.80 1043 GLY A N 1
ATOM 8163 C CA . GLY A 1 1043 ? 2.464 -0.210 64.082 1.00 29.80 1043 GLY A CA 1
ATOM 8164 C C . GLY A 1 1043 ? 1.895 -0.132 62.672 1.00 29.80 1043 GLY A C 1
ATOM 8165 O O . GLY A 1 1043 ? 2.561 0.280 61.732 1.00 29.80 1043 GLY A O 1
ATOM 8166 N N . GLU A 1 1044 ? 0.654 -0.575 62.550 1.00 43.47 1044 GLU A N 1
ATOM 8167 C CA . GLU A 1 1044 ? -0.251 -0.483 61.407 1.00 43.47 1044 GLU A CA 1
ATOM 8168 C C . GLU A 1 1044 ? -0.228 0.914 60.740 1.00 43.47 1044 GLU A C 1
ATOM 8170 O O . GLU A 1 1044 ? -0.793 1.862 61.278 1.00 43.47 1044 GLU A O 1
ATOM 8175 N N . ASP A 1 1045 ? 0.387 1.054 59.557 1.00 31.08 1045 ASP A N 1
ATOM 8176 C CA . ASP A 1 1045 ? 0.289 2.287 58.757 1.00 31.08 1045 ASP A CA 1
ATOM 8177 C C . ASP A 1 1045 ? -0.237 1.995 57.342 1.00 31.08 1045 ASP A C 1
ATOM 8179 O O . ASP A 1 1045 ? 0.493 1.737 56.382 1.00 31.08 1045 ASP A O 1
ATOM 8183 N N . THR A 1 1046 ? -1.567 1.991 57.225 1.00 35.50 1046 THR A N 1
ATOM 8184 C CA . THR A 1 1046 ? -2.288 2.001 55.949 1.00 35.50 1046 THR A CA 1
ATOM 8185 C C . THR A 1 1046 ? -2.740 3.418 55.614 1.00 35.50 1046 THR A C 1
ATOM 8187 O O . THR A 1 1046 ? -3.894 3.784 55.831 1.00 35.50 1046 THR A O 1
ATOM 8190 N N . THR A 1 1047 ? -1.852 4.220 55.039 1.00 37.81 1047 THR A N 1
ATOM 8191 C CA . THR A 1 1047 ? -2.135 5.591 54.582 1.00 37.81 1047 THR A CA 1
ATOM 8192 C C . THR A 1 1047 ? -2.552 5.638 53.102 1.00 37.81 1047 THR A C 1
ATOM 8194 O O . THR A 1 1047 ? -1.938 6.293 52.264 1.00 37.81 1047 THR A O 1
ATOM 8197 N N . LYS A 1 1048 ? -3.663 4.967 52.765 1.00 43.47 1048 LYS A N 1
ATOM 8198 C CA . LYS A 1 1048 ? -4.536 5.330 51.626 1.00 43.47 1048 LYS A CA 1
ATOM 8199 C C . LYS A 1 1048 ? -5.975 5.427 52.161 1.00 43.47 1048 LYS A C 1
ATOM 8201 O O . LYS A 1 1048 ? -6.407 4.488 52.831 1.00 43.47 1048 LYS A O 1
ATOM 8206 N N . PRO A 1 1049 ? -6.729 6.516 51.912 1.00 46.62 1049 PRO A N 1
ATOM 8207 C CA . PRO A 1 1049 ? -8.090 6.662 52.405 1.00 46.62 1049 PRO A CA 1
ATOM 8208 C C . PRO A 1 1049 ? -8.953 5.567 51.777 1.00 46.62 1049 PRO A C 1
ATOM 8210 O O . PRO A 1 1049 ? -9.100 5.499 50.556 1.00 46.62 1049 PRO A O 1
ATOM 8213 N N . ARG A 1 1050 ? -9.476 4.682 52.632 1.00 55.97 1050 ARG A N 1
ATOM 8214 C CA . ARG A 1 1050 ? -10.322 3.537 52.257 1.00 55.97 1050 ARG A CA 1
ATOM 8215 C C . ARG A 1 1050 ? -11.734 3.961 51.824 1.00 55.97 1050 ARG A C 1
ATOM 8217 O O . ARG A 1 1050 ? -12.439 3.171 51.203 1.00 55.97 1050 ARG A O 1
ATOM 8224 N N . ASP A 1 1051 ? -12.103 5.217 52.077 1.00 72.75 1051 ASP A N 1
ATOM 8225 C CA . ASP A 1 1051 ? -13.435 5.755 51.817 1.00 72.75 1051 ASP A CA 1
ATOM 8226 C C . ASP A 1 1051 ? -13.511 6.481 50.461 1.00 72.75 1051 ASP A C 1
ATOM 8228 O O . ASP A 1 1051 ? -12.709 7.366 50.142 1.00 72.75 1051 ASP A O 1
ATOM 8232 N N . TYR A 1 1052 ? -14.512 6.128 49.653 1.00 78.56 1052 TYR A N 1
ATOM 8233 C CA . TYR A 1 1052 ? -14.917 6.859 48.459 1.00 78.56 1052 TYR A CA 1
ATOM 8234 C C . TYR A 1 1052 ? -16.018 7.852 48.751 1.00 78.56 1052 TYR A C 1
ATOM 8236 O O . TYR A 1 1052 ? -17.031 7.512 49.366 1.00 78.56 1052 TYR A O 1
ATOM 8244 N N . GLN A 1 1053 ? -15.892 9.013 48.125 1.00 85.12 1053 GLN A N 1
ATOM 8245 C CA . GLN A 1 1053 ? -16.989 9.938 47.929 1.00 85.12 1053 GLN A CA 1
ATOM 8246 C C . GLN A 1 1053 ? -16.836 10.588 46.555 1.00 85.12 1053 GLN A C 1
ATOM 8248 O O . GLN A 1 1053 ? -15.838 11.258 46.283 1.00 85.12 1053 GLN A O 1
ATOM 8253 N N . GLY A 1 1054 ? -17.820 10.381 45.686 1.00 88.62 1054 GLY A N 1
ATOM 8254 C CA . GLY A 1 1054 ? -17.845 10.942 44.339 1.00 88.62 1054 GLY A CA 1
ATOM 8255 C C . GLY A 1 1054 ? -19.261 11.014 43.777 1.00 88.62 1054 GLY A C 1
ATOM 8256 O O . GLY A 1 1054 ? -20.231 10.656 44.442 1.00 88.62 1054 GLY A O 1
ATOM 8257 N N . ALA A 1 1055 ? -19.398 11.501 42.546 1.00 91.56 1055 ALA A N 1
ATOM 8258 C CA . ALA A 1 1055 ? -20.688 11.580 41.873 1.00 91.56 1055 ALA A CA 1
ATOM 8259 C C . ALA A 1 1055 ? -20.587 11.452 40.349 1.00 91.56 1055 ALA A C 1
ATOM 8261 O O . ALA A 1 1055 ? -19.604 11.873 39.742 1.00 91.56 1055 ALA A O 1
ATOM 8262 N N . TYR A 1 1056 ? -21.648 10.956 39.713 1.00 93.19 1056 TYR A N 1
ATOM 8263 C CA . TYR A 1 1056 ? -21.864 11.112 38.271 1.00 93.19 1056 TYR A CA 1
ATOM 8264 C C . TYR A 1 1056 ? -22.804 12.283 38.001 1.00 93.19 1056 TYR A C 1
ATOM 8266 O O . TYR A 1 1056 ? -23.721 12.560 38.779 1.00 93.19 1056 TYR A O 1
ATOM 8274 N N . LEU A 1 1057 ? -22.590 12.960 36.872 1.00 94.44 1057 LEU A N 1
ATOM 8275 C CA . LEU A 1 1057 ? -23.371 14.127 36.478 1.00 94.44 1057 LEU A CA 1
ATOM 8276 C C . LEU A 1 1057 ? -24.041 13.927 35.120 1.00 94.44 1057 LEU A C 1
ATOM 8278 O O . LEU A 1 1057 ? -23.421 13.474 34.153 1.00 94.44 1057 LEU A O 1
ATOM 8282 N N . ILE A 1 1058 ? -25.304 14.341 35.041 1.00 95.25 1058 ILE A N 1
ATOM 8283 C CA . ILE A 1 1058 ? -26.082 14.398 33.803 1.00 95.25 1058 ILE A CA 1
ATOM 8284 C C . ILE A 1 1058 ? -26.599 15.827 33.622 1.00 95.25 1058 ILE A C 1
ATOM 8286 O O . ILE A 1 1058 ? -27.417 16.300 34.405 1.00 95.25 1058 ILE A O 1
ATOM 8290 N N . GLY A 1 1059 ? -26.119 16.531 32.601 1.00 93.69 1059 GLY A N 1
ATOM 8291 C CA . GLY A 1 1059 ? -26.548 17.884 32.258 1.00 93.69 1059 GLY A CA 1
ATOM 8292 C C . GLY A 1 1059 ? -27.954 17.911 31.662 1.00 93.69 1059 GLY A C 1
ATOM 8293 O O . GLY A 1 1059 ? -28.307 17.044 30.857 1.00 93.69 1059 GLY A O 1
ATOM 8294 N N . LEU A 1 1060 ? -28.744 18.917 32.052 1.00 91.50 1060 LEU A N 1
ATOM 8295 C CA . LEU A 1 1060 ? -30.116 19.127 31.586 1.00 91.50 1060 LEU A CA 1
ATOM 8296 C C . LEU A 1 1060 ? -30.261 20.471 30.854 1.00 91.50 1060 LEU A C 1
ATOM 8298 O O . LEU A 1 1060 ? -29.915 21.531 31.387 1.00 91.50 1060 LEU A O 1
ATOM 8302 N N . ALA A 1 1061 ? -30.829 20.442 29.647 1.00 88.25 1061 ALA A N 1
ATOM 8303 C CA . ALA A 1 1061 ? -31.191 21.636 28.877 1.00 88.25 1061 ALA A CA 1
ATOM 8304 C C . ALA A 1 1061 ? -32.550 21.475 28.172 1.00 88.25 1061 ALA A C 1
ATOM 8306 O O . ALA A 1 1061 ? -33.076 20.374 28.039 1.00 88.25 1061 ALA A O 1
ATOM 8307 N N . LYS A 1 1062 ? -33.147 22.587 27.729 1.00 82.06 1062 LYS A N 1
ATOM 8308 C CA . LYS A 1 1062 ? -34.336 22.567 26.859 1.00 82.06 1062 LYS A CA 1
ATOM 8309 C C . LYS A 1 1062 ? -33.903 22.332 25.416 1.00 82.06 1062 LYS A C 1
ATOM 8311 O O . LYS A 1 1062 ? -32.908 22.909 25.001 1.00 82.06 1062 LYS A O 1
ATOM 8316 N N . LEU A 1 1063 ? -34.637 21.497 24.682 1.00 75.50 1063 LEU A N 1
ATOM 8317 C CA . LEU A 1 1063 ? -34.445 21.345 23.238 1.00 75.50 1063 LEU A CA 1
ATOM 8318 C C . LEU A 1 1063 ? -35.102 22.525 22.518 1.00 75.50 1063 LEU A C 1
ATOM 8320 O O . LEU A 1 1063 ? -36.300 22.749 22.693 1.00 75.50 1063 LEU A O 1
ATOM 8324 N N . ASP A 1 1064 ? -34.330 23.256 21.714 1.00 60.03 1064 ASP A N 1
ATOM 8325 C CA . ASP A 1 1064 ? -34.795 24.460 21.007 1.00 60.03 1064 ASP A CA 1
ATOM 8326 C C . ASP A 1 1064 ? -35.879 24.167 19.947 1.00 60.03 1064 ASP A C 1
ATOM 8328 O O . ASP A 1 1064 ? -36.677 25.042 19.618 1.00 60.03 1064 ASP A O 1
ATOM 8332 N N . GLU A 1 1065 ? -35.985 22.923 19.467 1.00 49.78 1065 GLU A N 1
ATOM 8333 C CA . GLU A 1 1065 ? -36.999 22.493 18.488 1.00 49.78 1065 GLU A CA 1
ATOM 8334 C C . GLU A 1 1065 ? -38.377 22.180 19.103 1.00 49.78 1065 GLU A C 1
ATOM 8336 O O . GLU A 1 1065 ? -39.371 22.015 18.388 1.00 49.78 1065 GLU A O 1
ATOM 8341 N N . ALA A 1 1066 ? -38.486 22.115 20.433 1.00 46.75 1066 ALA A N 1
ATOM 8342 C CA . ALA A 1 1066 ? -39.770 21.907 21.088 1.00 46.75 1066 ALA A CA 1
ATOM 8343 C C . ALA A 1 1066 ? -40.538 23.236 21.145 1.00 46.75 1066 ALA A C 1
ATOM 8345 O O . ALA A 1 1066 ? -40.256 24.077 22.002 1.00 46.75 1066 ALA A O 1
ATOM 8346 N N . LYS A 1 1067 ? -41.520 23.408 20.238 1.00 46.12 1067 LYS A N 1
ATOM 8347 C CA . LYS A 1 1067 ? -42.576 24.445 20.284 1.00 46.12 1067 LYS A CA 1
ATOM 8348 C C . LYS A 1 1067 ? -42.837 24.852 21.734 1.00 46.12 1067 LYS A C 1
ATOM 8350 O O . LYS A 1 1067 ? -43.362 24.033 22.477 1.00 46.12 1067 LYS A O 1
ATOM 8355 N N . THR A 1 1068 ? -42.411 26.061 22.119 1.00 49.47 1068 THR A N 1
ATOM 8356 C CA . THR A 1 1068 ? -42.564 26.688 23.449 1.00 49.47 1068 THR A CA 1
ATOM 8357 C C . THR A 1 1068 ? -43.178 25.762 24.508 1.00 49.47 1068 THR A C 1
ATOM 8359 O O . THR A 1 1068 ? -44.379 25.841 24.764 1.00 49.47 1068 THR A O 1
ATOM 8362 N N . ILE A 1 1069 ? -42.369 24.868 25.095 1.00 59.22 1069 ILE A N 1
ATOM 8363 C CA . ILE A 1 1069 ? -42.802 23.997 26.202 1.00 59.22 1069 ILE A CA 1
ATOM 8364 C C . ILE A 1 1069 ? -43.429 24.897 27.271 1.00 59.22 1069 ILE A C 1
ATOM 8366 O O . ILE A 1 1069 ? -42.754 25.796 27.796 1.00 59.22 1069 ILE A O 1
ATOM 8370 N N . SER A 1 1070 ? -44.714 24.691 27.570 1.00 66.50 1070 SER A N 1
ATOM 8371 C CA . SER A 1 1070 ? -45.411 25.506 28.559 1.00 66.50 1070 SER A CA 1
ATOM 8372 C C . SER A 1 1070 ? -44.755 25.332 29.937 1.00 66.50 1070 SER A C 1
ATOM 8374 O O . SER A 1 1070 ? -44.085 24.332 30.215 1.00 66.50 1070 SER A O 1
ATOM 8376 N N . LYS A 1 1071 ? -44.907 26.313 30.836 1.00 68.88 1071 LYS A N 1
ATOM 8377 C CA . LYS A 1 1071 ? -44.379 26.178 32.209 1.00 68.88 1071 LYS A CA 1
ATOM 8378 C C . LYS A 1 1071 ? -44.940 24.937 32.920 1.00 68.88 1071 LYS A C 1
ATOM 8380 O O . LYS A 1 1071 ? -44.223 24.346 33.727 1.00 68.88 1071 LYS A O 1
ATOM 8385 N N . ASP A 1 1072 ? -46.165 24.534 32.589 1.00 73.00 1072 ASP A N 1
ATOM 8386 C CA . ASP A 1 1072 ? -46.828 23.363 33.165 1.00 73.00 1072 ASP A CA 1
ATOM 8387 C C . ASP A 1 1072 ? -46.270 22.048 32.607 1.00 73.00 1072 ASP A C 1
ATOM 8389 O O . ASP A 1 1072 ? -46.024 21.113 33.373 1.00 73.00 1072 ASP A O 1
ATOM 8393 N N . ASP A 1 1073 ? -45.941 21.994 31.315 1.00 72.56 1073 ASP A N 1
ATOM 8394 C CA . ASP A 1 1073 ? -45.283 20.830 30.705 1.00 72.56 1073 ASP A CA 1
ATOM 8395 C C . ASP A 1 1073 ? -43.869 20.629 31.262 1.00 72.56 1073 ASP A C 1
ATOM 8397 O O . ASP A 1 1073 ? -43.458 19.504 31.542 1.00 72.56 1073 ASP A O 1
ATOM 8401 N N . LEU A 1 1074 ? -43.133 21.720 31.511 1.00 72.69 1074 LEU A N 1
ATOM 8402 C CA . LEU A 1 1074 ? -41.814 21.655 32.148 1.00 72.69 1074 LEU A CA 1
ATOM 8403 C C . LEU A 1 1074 ? -41.907 21.130 33.587 1.00 72.69 1074 LEU A C 1
ATOM 8405 O O . LEU A 1 1074 ? -41.081 20.322 34.008 1.00 72.69 1074 LEU A O 1
ATOM 8409 N N . LYS A 1 1075 ? -42.914 21.579 34.344 1.00 78.38 1075 LYS A N 1
ATOM 8410 C CA . LYS A 1 1075 ? -43.156 21.109 35.713 1.00 78.38 1075 LYS A CA 1
ATOM 8411 C C . LYS A 1 1075 ? -43.536 19.627 35.729 1.00 78.38 1075 LYS A C 1
ATOM 8413 O O . LYS A 1 1075 ? -43.056 18.882 36.581 1.00 78.38 1075 LYS A O 1
ATOM 8418 N N . THR A 1 1076 ? -44.336 19.198 34.756 1.00 83.44 1076 THR A N 1
ATOM 8419 C CA . THR A 1 1076 ? -44.718 17.795 34.561 1.00 83.44 1076 THR A CA 1
ATOM 8420 C C . THR A 1 1076 ? -43.506 16.937 34.194 1.00 83.44 1076 THR A C 1
ATOM 8422 O O . THR A 1 1076 ? -43.294 15.890 34.804 1.00 83.44 1076 THR A O 1
ATOM 8425 N N . ALA A 1 1077 ? -42.648 17.411 33.285 1.00 81.88 1077 ALA A N 1
ATOM 8426 C CA . ALA A 1 1077 ? -41.409 16.734 32.906 1.00 81.88 1077 ALA A CA 1
ATOM 8427 C C . ALA A 1 1077 ? -40.435 16.595 34.090 1.00 81.88 1077 ALA A C 1
ATOM 8429 O O . ALA A 1 1077 ? -39.873 15.522 34.298 1.00 81.88 1077 ALA A O 1
ATOM 8430 N N . LEU A 1 1078 ? -40.275 17.642 34.908 1.00 82.75 1078 LEU A N 1
ATOM 8431 C CA . LEU A 1 1078 ? -39.463 17.594 36.131 1.00 82.75 1078 LEU A CA 1
ATOM 8432 C C . LEU A 1 1078 ? -40.004 16.579 37.147 1.00 82.75 1078 LEU A C 1
ATOM 8434 O O . LEU A 1 1078 ? -39.229 15.781 37.672 1.00 82.75 1078 LEU A O 1
ATOM 8438 N N . GLY A 1 1079 ? -41.321 16.545 37.375 1.00 85.94 1079 GLY A N 1
ATOM 8439 C CA . GLY A 1 1079 ? -41.944 15.540 38.245 1.00 85.94 1079 GLY A CA 1
ATOM 8440 C C . GLY A 1 1079 ? -41.770 14.106 37.726 1.00 85.94 1079 GLY A C 1
ATOM 8441 O O . GLY A 1 1079 ? -41.488 13.183 38.496 1.00 85.94 1079 GLY A O 1
ATOM 8442 N N . ALA A 1 1080 ? -41.871 13.912 36.408 1.00 87.62 1080 ALA A N 1
ATOM 8443 C CA . ALA A 1 1080 ? -41.657 12.616 35.772 1.00 87.62 1080 ALA A CA 1
ATOM 8444 C C . ALA A 1 1080 ? -40.191 12.153 35.862 1.00 87.62 1080 ALA A C 1
ATOM 8446 O O . ALA A 1 1080 ? -39.945 10.980 36.147 1.00 87.62 1080 ALA A O 1
ATOM 8447 N N . MET A 1 1081 ? -39.226 13.064 35.687 1.00 89.25 1081 MET A N 1
ATOM 8448 C CA . MET A 1 1081 ? -37.799 12.780 35.883 1.00 89.25 1081 MET A CA 1
ATOM 8449 C C . MET A 1 1081 ? -37.492 12.427 37.340 1.00 89.25 1081 MET A C 1
ATOM 8451 O O . MET A 1 1081 ? -36.808 11.441 37.590 1.00 89.25 1081 MET A O 1
ATOM 8455 N N . GLN A 1 1082 ? -38.057 13.150 38.309 1.00 91.12 1082 GLN A N 1
ATOM 8456 C CA . GLN A 1 1082 ? -37.871 12.833 39.728 1.00 91.12 1082 GLN A CA 1
ATOM 8457 C C . GLN A 1 1082 ? -38.420 11.444 40.087 1.00 91.12 1082 GLN A C 1
ATOM 8459 O O . GLN A 1 1082 ? -37.789 10.700 40.833 1.00 91.12 1082 GLN A O 1
ATOM 8464 N N . THR A 1 1083 ? -39.544 11.049 39.483 1.00 91.19 1083 THR A N 1
ATOM 8465 C CA . THR A 1 1083 ? -40.086 9.687 39.618 1.00 91.19 1083 THR A CA 1
ATOM 8466 C C . THR A 1 1083 ? -39.144 8.630 39.026 1.00 91.19 1083 THR A C 1
ATOM 8468 O O . THR A 1 1083 ? -39.020 7.540 39.582 1.00 91.19 1083 THR A O 1
ATOM 8471 N N . ALA A 1 1084 ? -38.480 8.925 37.903 1.00 93.06 1084 ALA A N 1
ATOM 8472 C CA . ALA A 1 1084 ? -37.497 8.024 37.295 1.00 93.06 1084 ALA A CA 1
ATOM 8473 C C . ALA A 1 1084 ? -36.269 7.835 38.197 1.00 93.06 1084 ALA A C 1
ATOM 8475 O O . ALA A 1 1084 ? -35.832 6.707 38.407 1.00 93.06 1084 ALA A O 1
ATOM 8476 N N . LEU A 1 1085 ? -35.769 8.924 38.791 1.00 95.00 1085 LEU A N 1
ATOM 8477 C CA . LEU A 1 1085 ? -34.632 8.890 39.713 1.00 95.00 1085 LEU A CA 1
ATOM 8478 C C . LEU A 1 1085 ? -34.938 8.079 40.974 1.00 95.00 1085 LEU A C 1
ATOM 8480 O O . LEU A 1 1085 ? -34.139 7.229 41.343 1.00 95.00 1085 LEU A O 1
ATOM 8484 N N . GLN A 1 1086 ? -36.125 8.247 41.563 1.00 93.50 1086 GLN A N 1
ATOM 8485 C CA . GLN A 1 1086 ? -36.552 7.447 42.719 1.00 93.50 1086 GLN A CA 1
ATOM 8486 C C . GLN A 1 1086 ? -36.638 5.949 42.400 1.00 93.50 1086 GLN A C 1
ATOM 8488 O O . GLN A 1 1086 ? -36.305 5.113 43.236 1.00 93.50 1086 GLN A O 1
ATOM 8493 N N . ARG A 1 1087 ? -37.082 5.586 41.188 1.00 93.06 1087 ARG A N 1
ATOM 8494 C CA . ARG A 1 1087 ? -37.105 4.181 40.747 1.00 93.06 1087 ARG A CA 1
ATOM 8495 C C . ARG A 1 1087 ? -35.702 3.628 40.547 1.00 93.06 1087 ARG A C 1
ATOM 8497 O O . ARG A 1 1087 ? -35.454 2.494 40.932 1.00 93.06 1087 ARG A O 1
ATOM 8504 N N . PHE A 1 1088 ? -34.814 4.422 39.960 1.00 94.75 1088 PHE A N 1
ATOM 8505 C CA . PHE A 1 1088 ? -33.417 4.054 39.773 1.00 94.75 1088 PHE A CA 1
ATOM 8506 C C . PHE A 1 1088 ? -32.707 3.856 41.118 1.00 94.75 1088 PHE A C 1
ATOM 8508 O O . PHE A 1 1088 ? -32.082 2.826 41.333 1.00 94.75 1088 PHE A O 1
ATOM 8515 N N . GLU A 1 1089 ? -32.888 4.776 42.065 1.00 94.06 1089 GLU A N 1
ATOM 8516 C CA . GLU A 1 1089 ? -32.376 4.664 43.436 1.00 94.06 1089 GLU A CA 1
ATOM 8517 C C . GLU A 1 1089 ? -32.902 3.401 44.134 1.00 94.06 1089 GLU A C 1
ATOM 8519 O O . GLU A 1 1089 ? -32.122 2.640 44.701 1.00 94.06 1089 GLU A O 1
ATOM 8524 N N . ALA A 1 1090 ? -34.208 3.128 44.038 1.00 92.88 1090 ALA A N 1
ATOM 8525 C CA . ALA A 1 1090 ? -34.803 1.916 44.599 1.00 92.88 1090 ALA A CA 1
ATOM 8526 C C . ALA A 1 1090 ? -34.267 0.632 43.943 1.00 92.88 1090 ALA A C 1
ATOM 8528 O O . ALA A 1 1090 ? -34.098 -0.370 44.630 1.00 92.88 1090 ALA A O 1
ATOM 8529 N N . GLN A 1 1091 ? -33.988 0.660 42.637 1.00 93.56 1091 GLN A N 1
ATOM 8530 C CA . GLN A 1 1091 ? -33.411 -0.472 41.913 1.00 93.56 1091 GLN A CA 1
ATOM 8531 C C . GLN A 1 1091 ? -31.976 -0.756 42.362 1.00 93.56 1091 GLN A C 1
ATOM 8533 O O . GLN A 1 1091 ? -31.643 -1.906 42.613 1.00 93.56 1091 GLN A O 1
ATOM 8538 N N . ILE A 1 1092 ? -31.136 0.276 42.472 1.00 93.00 1092 ILE A N 1
ATOM 8539 C CA . ILE A 1 1092 ? -29.740 0.110 42.894 1.00 93.00 1092 ILE A CA 1
ATOM 8540 C C . ILE A 1 1092 ? -29.666 -0.338 44.355 1.00 93.00 1092 ILE A C 1
ATOM 8542 O O . ILE A 1 1092 ? -28.942 -1.275 44.666 1.00 93.00 1092 ILE A O 1
ATOM 8546 N N . ARG A 1 1093 ? -30.432 0.302 45.249 1.00 92.25 1093 ARG A N 1
ATOM 8547 C CA . ARG A 1 1093 ? -30.411 -0.009 46.687 1.00 92.25 1093 ARG A CA 1
ATOM 8548 C C . ARG A 1 1093 ? -31.135 -1.305 47.061 1.00 92.25 1093 ARG A C 1
ATOM 8550 O O . ARG A 1 1093 ? -30.967 -1.772 48.179 1.00 92.25 1093 ARG A O 1
ATOM 8557 N N . GLY A 1 1094 ? -31.991 -1.818 46.180 1.00 89.50 1094 GLY A N 1
ATOM 8558 C CA . GLY A 1 1094 ? -32.757 -3.046 46.398 1.00 89.50 1094 GLY A CA 1
ATOM 8559 C C . GLY A 1 1094 ? -32.043 -4.321 45.949 1.00 89.50 1094 GLY A C 1
ATOM 8560 O O . GLY A 1 1094 ? -32.616 -5.396 46.095 1.00 89.50 1094 GLY A O 1
ATOM 8561 N N . ASP A 1 1095 ? -30.844 -4.206 45.373 1.00 88.88 1095 ASP A N 1
ATOM 8562 C CA . ASP A 1 1095 ? -30.041 -5.342 44.928 1.00 88.88 1095 ASP A CA 1
ATOM 8563 C C . ASP A 1 1095 ? -28.999 -5.715 45.994 1.00 88.88 1095 ASP A C 1
ATOM 8565 O O . ASP A 1 1095 ? -27.884 -5.189 46.014 1.00 88.88 1095 ASP A O 1
ATOM 8569 N N . ASP A 1 1096 ? -29.377 -6.634 46.887 1.00 87.56 1096 ASP A N 1
ATOM 8570 C CA . ASP A 1 1096 ? -28.551 -7.069 48.024 1.00 87.56 1096 ASP A CA 1
ATOM 8571 C C . ASP A 1 1096 ? -27.236 -7.760 47.597 1.00 87.56 1096 ASP A C 1
ATOM 8573 O O . ASP A 1 1096 ? -26.333 -7.925 48.421 1.00 87.56 1096 ASP A O 1
ATOM 8577 N N . LYS A 1 1097 ? -27.093 -8.157 46.319 1.00 86.12 1097 LYS A N 1
ATOM 8578 C CA . LYS A 1 1097 ? -25.858 -8.761 45.790 1.00 86.12 1097 LYS A CA 1
ATOM 8579 C C . LYS A 1 1097 ? -24.751 -7.723 45.622 1.00 86.12 1097 LYS A C 1
ATOM 8581 O O . LYS A 1 1097 ? -23.583 -8.027 45.857 1.00 86.12 1097 LYS A O 1
ATOM 8586 N N . TYR A 1 1098 ? -25.113 -6.508 45.215 1.00 85.25 1098 TYR A N 1
ATOM 8587 C CA . TYR A 1 1098 ? -24.158 -5.452 44.867 1.00 85.25 1098 TYR A CA 1
ATOM 8588 C C . TYR A 1 1098 ? -24.228 -4.229 45.783 1.00 85.25 1098 TYR A C 1
ATOM 8590 O O . TYR A 1 1098 ? -23.305 -3.417 45.765 1.00 85.25 1098 TYR A O 1
ATOM 8598 N N . PHE A 1 1099 ? -25.294 -4.071 46.570 1.00 88.94 1099 PHE A N 1
ATOM 8599 C CA . PHE A 1 1099 ? -25.488 -2.933 47.460 1.00 88.94 1099 PHE A CA 1
ATOM 8600 C C . PHE A 1 1099 ? -25.612 -3.381 48.918 1.00 88.94 1099 PHE A C 1
ATOM 8602 O O . PHE A 1 1099 ? -26.575 -4.037 49.302 1.00 88.94 1099 PHE A O 1
ATOM 8609 N N . ASP A 1 1100 ? -24.666 -2.954 49.757 1.00 89.06 1100 ASP A N 1
ATOM 8610 C CA . ASP A 1 1100 ? -24.743 -3.136 51.207 1.00 89.06 1100 ASP A CA 1
ATOM 8611 C C . ASP A 1 1100 ? -24.918 -1.774 51.902 1.00 89.06 1100 ASP A C 1
ATOM 8613 O O . ASP A 1 1100 ? -23.973 -0.982 51.937 1.00 89.06 1100 ASP A O 1
ATOM 8617 N N . PRO A 1 1101 ? -26.080 -1.483 52.518 1.00 88.69 1101 PRO A N 1
ATOM 8618 C CA . PRO A 1 1101 ? -26.333 -0.200 53.177 1.00 88.69 1101 PRO A CA 1
ATOM 8619 C C . PRO A 1 1101 ? -25.408 0.086 54.371 1.00 88.69 1101 PRO A C 1
ATOM 8621 O O . PRO A 1 1101 ? -25.384 1.215 54.862 1.00 88.69 1101 PRO A O 1
ATOM 8624 N N . LYS A 1 1102 ? -24.663 -0.909 54.878 1.00 88.75 1102 LYS A N 1
ATOM 8625 C CA . LYS A 1 1102 ? -23.677 -0.708 55.952 1.00 88.75 1102 LYS A CA 1
ATOM 8626 C C . LYS A 1 1102 ? -22.345 -0.164 55.450 1.00 88.75 1102 LYS A C 1
ATOM 8628 O O . LYS A 1 1102 ? -21.584 0.354 56.264 1.00 88.75 1102 LYS A O 1
ATOM 8633 N N . SER A 1 1103 ? -22.062 -0.306 54.158 1.00 87.19 1103 SER A N 1
ATOM 8634 C CA . SER A 1 1103 ? -20.775 0.030 53.540 1.00 87.19 1103 SER A CA 1
ATOM 8635 C C . SER A 1 1103 ? -20.897 0.895 52.281 1.00 87.19 1103 SER A C 1
ATOM 8637 O O . SER A 1 1103 ? -19.890 1.416 51.809 1.00 87.19 1103 SER A O 1
ATOM 8639 N N . CYS A 1 1104 ? -22.112 1.081 51.757 1.00 90.25 1104 CYS A N 1
ATOM 8640 C CA . CYS A 1 1104 ? -22.414 1.807 50.528 1.00 90.25 1104 CYS A CA 1
ATOM 8641 C C . CYS A 1 1104 ? -23.534 2.833 50.755 1.00 90.25 1104 CYS A C 1
ATOM 8643 O O . CYS A 1 1104 ? -24.514 2.578 51.459 1.00 90.25 1104 CYS A O 1
ATOM 8645 N N . TRP A 1 1105 ? -23.457 3.969 50.064 1.00 90.88 1105 TRP A N 1
ATOM 8646 C CA . TRP A 1 1105 ? -24.571 4.904 49.919 1.00 90.88 1105 TRP A CA 1
ATOM 8647 C C . TRP A 1 1105 ? -24.613 5.466 48.503 1.00 90.88 1105 TRP A C 1
ATOM 8649 O O . TRP A 1 1105 ? -23.581 5.778 47.916 1.00 90.88 1105 TRP A O 1
ATOM 8659 N N . MET A 1 1106 ? -25.817 5.598 47.950 1.00 93.12 1106 MET A N 1
ATOM 8660 C CA . MET A 1 1106 ? -26.028 6.202 46.638 1.00 93.12 1106 MET A CA 1
ATOM 8661 C C . MET A 1 1106 ? -27.343 6.963 46.609 1.00 93.12 1106 MET A C 1
ATOM 8663 O O . MET A 1 1106 ? -28.344 6.430 47.076 1.00 93.12 1106 MET A O 1
ATOM 8667 N N . ASP A 1 1107 ? -27.350 8.182 46.076 1.00 94.00 1107 ASP A N 1
ATOM 8668 C CA . ASP A 1 1107 ? -28.525 9.058 45.939 1.00 94.00 1107 ASP A CA 1
ATOM 8669 C C . ASP A 1 1107 ? -28.570 9.667 44.532 1.00 94.00 1107 ASP A C 1
ATOM 8671 O O . ASP A 1 1107 ? -27.526 9.913 43.932 1.00 94.00 1107 ASP A O 1
ATOM 8675 N N . ALA A 1 1108 ? -29.764 9.920 43.993 1.00 95.00 1108 ALA A N 1
ATOM 8676 C CA . ALA A 1 1108 ? -29.939 10.509 42.666 1.00 95.00 1108 ALA A CA 1
ATOM 8677 C C . ALA A 1 1108 ? -30.948 11.663 42.703 1.00 95.00 1108 ALA A C 1
ATOM 8679 O O . ALA A 1 1108 ? -32.150 11.466 42.883 1.00 95.00 1108 ALA A O 1
ATOM 8680 N N . ARG A 1 1109 ? -30.476 12.890 42.462 1.00 93.81 1109 ARG A N 1
ATOM 8681 C CA . ARG A 1 1109 ? -31.288 14.112 42.608 1.00 93.81 1109 ARG A CA 1
ATOM 8682 C C . ARG A 1 1109 ? -30.978 15.168 41.558 1.00 93.81 1109 ARG A C 1
ATOM 8684 O O . ARG A 1 1109 ? -29.892 15.204 40.991 1.00 93.81 1109 ARG A O 1
ATOM 8691 N N . ILE A 1 1110 ? -31.933 16.065 41.323 1.00 92.94 1110 ILE A N 1
ATOM 8692 C CA . ILE A 1 1110 ? -31.747 17.228 40.448 1.00 92.94 1110 ILE A CA 1
ATOM 8693 C C . ILE A 1 1110 ? -31.169 18.381 41.276 1.00 92.94 1110 ILE A C 1
ATOM 8695 O O . ILE A 1 1110 ? -31.728 18.736 42.312 1.00 92.94 1110 ILE A O 1
ATOM 8699 N N . VAL A 1 1111 ? -30.079 18.979 40.803 1.00 92.38 1111 VAL A N 1
ATOM 8700 C CA . VAL A 1 1111 ? -29.360 20.090 41.441 1.00 92.38 1111 VAL A CA 1
ATOM 8701 C C . VAL A 1 1111 ? -29.206 21.269 40.480 1.00 92.38 1111 VAL A C 1
ATOM 8703 O O . VAL A 1 1111 ? -29.211 21.110 39.252 1.00 92.38 1111 VAL A O 1
ATOM 8706 N N . SER A 1 1112 ? -29.090 22.479 41.024 1.00 90.69 1112 SER A N 1
ATOM 8707 C CA . SER A 1 1112 ? -28.819 23.678 40.227 1.00 90.69 1112 SER A CA 1
ATOM 8708 C C . SER A 1 1112 ? -27.326 23.809 39.911 1.00 90.69 1112 SER A C 1
ATOM 8710 O O . SER A 1 1112 ? -26.478 23.234 40.593 1.00 90.69 1112 SER A O 1
ATOM 8712 N N . ARG A 1 1113 ? -26.972 24.598 38.887 1.00 89.00 1113 ARG A N 1
ATOM 8713 C CA . ARG A 1 1113 ? -25.561 24.918 38.604 1.00 89.00 1113 ARG A CA 1
ATOM 8714 C C . ARG A 1 1113 ? -24.860 25.539 39.816 1.00 89.00 1113 ARG A C 1
ATOM 8716 O O . ARG A 1 1113 ? -23.706 25.210 40.060 1.00 89.00 1113 ARG A O 1
ATOM 8723 N N . SER A 1 1114 ? -25.548 26.414 40.555 1.00 84.19 1114 SER A N 1
ATOM 8724 C CA . SER A 1 1114 ? -25.006 27.049 41.762 1.00 84.19 1114 SER A CA 1
ATOM 8725 C C . SER A 1 1114 ? -24.542 26.014 42.786 1.00 84.19 1114 SER A C 1
ATOM 8727 O O . SER A 1 1114 ? -23.420 26.133 43.269 1.00 84.19 1114 SER A O 1
ATOM 8729 N N . ASP A 1 1115 ? -25.336 24.962 43.012 1.00 82.81 1115 ASP A N 1
ATOM 8730 C CA . ASP A 1 1115 ? -25.035 23.909 43.995 1.00 82.81 1115 ASP A CA 1
ATOM 8731 C C . ASP A 1 1115 ? -23.805 23.071 43.609 1.00 82.81 1115 ASP A C 1
ATOM 8733 O O . ASP A 1 1115 ? -23.091 22.573 44.471 1.00 82.81 1115 ASP A O 1
ATOM 8737 N N . ILE A 1 1116 ? -23.540 22.915 42.308 1.00 83.38 1116 ILE A N 1
ATOM 8738 C CA . ILE A 1 1116 ? -22.345 22.216 41.812 1.00 83.38 1116 ILE A CA 1
ATOM 8739 C C . ILE A 1 1116 ? -21.119 23.133 41.819 1.00 83.38 1116 ILE A C 1
ATOM 8741 O O . ILE A 1 1116 ? -20.022 22.699 42.167 1.00 83.38 1116 ILE A O 1
ATOM 8745 N N . SER A 1 1117 ? -21.291 24.404 41.443 1.00 70.69 1117 SER A N 1
ATOM 8746 C CA . SER A 1 1117 ? -20.186 25.366 41.352 1.00 70.69 1117 SER A CA 1
ATOM 8747 C C . SER A 1 1117 ? -19.519 25.653 42.699 1.00 70.69 1117 SER A C 1
ATOM 8749 O O . SER A 1 1117 ? -18.327 25.939 42.733 1.00 70.69 1117 SER A O 1
ATOM 8751 N N . THR A 1 1118 ? -20.256 25.516 43.804 1.00 62.84 1118 THR A N 1
ATOM 8752 C CA . THR A 1 1118 ? -19.732 25.657 45.170 1.00 62.84 1118 THR A CA 1
ATOM 8753 C C . THR A 1 1118 ? -18.850 24.489 45.618 1.00 62.84 1118 THR A C 1
ATOM 8755 O O . THR A 1 1118 ? -18.039 24.667 46.519 1.00 62.84 1118 THR A O 1
ATOM 8758 N N . SER A 1 1119 ? -18.975 23.312 44.996 1.00 61.94 1119 SER A N 1
ATOM 8759 C CA . SER A 1 1119 ? -18.274 22.082 45.404 1.00 61.94 1119 SER A CA 1
ATOM 8760 C C . SER A 1 1119 ? -16.908 21.874 44.733 1.00 61.94 1119 SER A C 1
ATOM 8762 O O . SER A 1 1119 ? -16.257 20.870 45.010 1.00 61.94 1119 SER A O 1
ATOM 8764 N N . HIS A 1 1120 ? -16.469 22.782 43.845 1.00 72.56 1120 HIS A N 1
ATOM 8765 C CA . HIS A 1 1120 ? -15.200 22.678 43.098 1.00 72.56 1120 HIS A CA 1
ATOM 8766 C C . HIS A 1 1120 ? -14.922 21.250 42.582 1.00 72.56 1120 HIS A C 1
ATOM 8768 O O . HIS A 1 1120 ? -13.912 20.631 42.920 1.00 72.56 1120 HIS A O 1
ATOM 8774 N N . LEU A 1 1121 ? -15.864 20.700 41.808 1.00 83.19 1121 LEU A N 1
ATOM 8775 C CA . LEU A 1 1121 ? -15.781 19.325 41.318 1.00 83.19 1121 LEU A CA 1
ATOM 8776 C C . LEU A 1 1121 ? -14.699 19.165 40.244 1.00 83.19 1121 LEU A C 1
ATOM 8778 O O . LEU A 1 1121 ? -14.645 19.931 39.281 1.00 83.19 1121 LEU A O 1
ATOM 8782 N N . LEU A 1 1122 ? -13.896 18.113 40.378 1.00 82.12 1122 LEU A N 1
ATOM 8783 C CA . LEU A 1 1122 ? -12.883 17.692 39.412 1.00 82.12 1122 LEU A CA 1
ATOM 8784 C C . LEU A 1 1122 ? -13.181 16.273 38.935 1.00 82.12 1122 LEU A C 1
ATOM 8786 O O . LEU A 1 1122 ? -13.777 15.482 39.663 1.00 82.12 1122 LEU A O 1
ATOM 8790 N N . VAL A 1 1123 ? -12.766 15.945 37.712 1.00 82.56 1123 VAL A N 1
ATOM 8791 C CA . VAL A 1 1123 ? -12.865 14.569 37.208 1.00 82.56 1123 VAL A CA 1
ATOM 8792 C C . VAL A 1 1123 ? -11.925 13.678 38.016 1.00 82.56 1123 VAL A C 1
ATOM 8794 O O . VAL A 1 1123 ? -10.751 14.003 38.190 1.00 82.56 1123 VAL A O 1
ATOM 8797 N N . ASP A 1 1124 ? -12.443 12.555 38.500 1.00 79.81 1124 ASP A N 1
ATOM 8798 C CA . ASP A 1 1124 ? -11.682 11.594 39.289 1.00 79.81 1124 ASP A CA 1
ATOM 8799 C C . ASP A 1 1124 ? -10.725 10.796 38.398 1.00 79.81 1124 ASP A C 1
ATOM 8801 O O . ASP A 1 1124 ? -11.153 10.058 37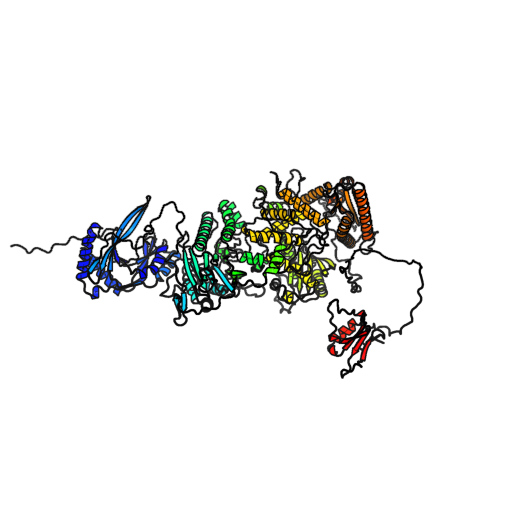.508 1.00 79.81 1124 ASP A O 1
ATOM 8805 N N . GLY A 1 1125 ? -9.423 10.945 38.646 1.00 65.19 1125 GLY A N 1
ATOM 8806 C CA . GLY A 1 1125 ? -8.369 10.206 37.949 1.00 65.19 1125 GLY A CA 1
ATOM 8807 C C . GLY A 1 1125 ? -8.021 8.853 38.579 1.00 65.19 1125 GLY A C 1
ATOM 8808 O O . GLY A 1 1125 ? -7.160 8.158 38.047 1.00 65.19 1125 GLY A O 1
ATOM 8809 N N . ARG A 1 1126 ? -8.636 8.476 39.710 1.00 64.88 1126 ARG A N 1
ATOM 8810 C CA . ARG A 1 1126 ? -8.291 7.244 40.438 1.00 64.88 1126 ARG A CA 1
ATOM 8811 C C . ARG A 1 1126 ? -8.936 6.015 39.800 1.00 64.88 1126 ARG A C 1
ATOM 8813 O O . ARG A 1 1126 ? -10.161 5.925 39.689 1.00 64.88 1126 ARG A O 1
ATOM 8820 N N . GLU A 1 1127 ? -8.122 5.021 39.467 1.00 52.75 1127 GLU A N 1
ATOM 8821 C CA . GLU A 1 1127 ? -8.601 3.678 39.143 1.00 52.75 1127 GLU A CA 1
ATOM 8822 C C . GLU A 1 1127 ? -8.874 2.922 40.447 1.00 52.75 1127 GLU A C 1
ATOM 8824 O O . GLU A 1 1127 ? -8.005 2.770 41.301 1.00 52.75 1127 GLU A O 1
ATOM 8829 N N . TRP A 1 1128 ? -10.121 2.511 40.644 1.00 53.47 1128 TRP A N 1
ATOM 8830 C CA . TRP A 1 1128 ? -10.538 1.757 41.821 1.00 53.47 1128 TRP A CA 1
ATOM 8831 C C . TRP A 1 1128 ? -10.325 0.259 41.565 1.00 53.47 1128 TRP A C 1
ATOM 8833 O O . TRP A 1 1128 ? -11.005 -0.287 40.700 1.00 53.47 1128 TRP A O 1
ATOM 8843 N N . GLY A 1 1129 ? -9.417 -0.392 42.312 1.00 42.56 1129 GLY A N 1
ATOM 8844 C CA . GLY A 1 1129 ? -9.355 -1.862 42.413 1.00 42.56 1129 GLY A CA 1
ATOM 8845 C C . GLY A 1 1129 ? -8.010 -2.556 42.139 1.00 42.56 1129 GLY A C 1
ATOM 8846 O O . GLY A 1 1129 ? -7.970 -3.459 41.310 1.00 42.56 1129 GLY A O 1
ATOM 8847 N N . GLU A 1 1130 ? -6.927 -2.226 42.854 1.00 30.45 1130 GLU A N 1
ATOM 8848 C CA . GLU A 1 1130 ? -5.786 -3.155 42.979 1.00 30.45 1130 GLU A CA 1
ATOM 8849 C C . GLU A 1 1130 ? -6.061 -4.155 44.116 1.00 30.45 1130 GLU A C 1
ATOM 8851 O O . GLU A 1 1130 ? -6.117 -3.776 45.284 1.00 30.45 1130 GLU A O 1
ATOM 8856 N N . TYR A 1 1131 ? -6.255 -5.429 43.762 1.00 41.53 1131 TYR A N 1
ATOM 8857 C CA . TYR A 1 1131 ? -6.422 -6.564 44.680 1.00 41.53 1131 TYR A CA 1
ATOM 8858 C C . TYR A 1 1131 ? -5.146 -7.425 44.707 1.00 41.53 1131 TYR A C 1
ATOM 8860 O O . TYR A 1 1131 ? -4.393 -7.487 43.728 1.00 41.53 1131 TYR A O 1
ATOM 8868 N N . THR A 1 1132 ? -4.886 -8.083 45.837 1.00 31.27 1132 THR A N 1
ATOM 8869 C CA . THR A 1 1132 ? -3.838 -9.102 46.005 1.00 31.27 1132 THR A CA 1
ATOM 8870 C C . THR A 1 1132 ? -4.480 -10.444 46.377 1.00 31.27 1132 THR A C 1
ATOM 8872 O O . THR A 1 1132 ? -5.336 -10.443 47.255 1.00 31.27 1132 THR A O 1
ATOM 8875 N N . PRO A 1 1133 ? -4.063 -11.585 45.789 1.00 29.59 1133 PRO A N 1
ATOM 8876 C CA . PRO A 1 1133 ? -4.806 -12.861 45.800 1.00 29.59 1133 PRO A CA 1
ATOM 8877 C C . PRO A 1 1133 ? -4.903 -13.619 47.133 1.00 29.59 1133 PRO A C 1
ATOM 8879 O O . PRO A 1 1133 ? -5.163 -14.818 47.123 1.00 29.59 1133 PRO A O 1
ATOM 8882 N N . ALA A 1 1134 ? -4.627 -12.987 48.269 1.00 31.86 1134 ALA A N 1
ATOM 8883 C CA . ALA A 1 1134 ? -4.463 -13.696 49.534 1.00 31.86 1134 ALA A CA 1
ATOM 8884 C C . ALA A 1 1134 ? -5.784 -14.057 50.245 1.00 31.86 1134 ALA A C 1
ATOM 8886 O O . ALA A 1 1134 ? -5.722 -14.668 51.306 1.00 31.86 1134 ALA A O 1
ATOM 8887 N N . GLU A 1 1135 ? -6.959 -13.705 49.704 1.00 33.19 1135 GLU A N 1
ATOM 8888 C CA . GLU A 1 1135 ? -8.214 -13.751 50.481 1.00 33.19 1135 GLU A CA 1
ATOM 8889 C C . GLU A 1 1135 ? -9.361 -14.600 49.896 1.00 33.19 1135 GLU A C 1
ATOM 8891 O O . GLU A 1 1135 ? -10.430 -14.624 50.490 1.00 33.19 1135 GLU A O 1
ATOM 8896 N N . GLU A 1 1136 ? -9.179 -15.345 48.800 1.00 33.66 1136 GLU A N 1
ATOM 8897 C CA . GLU A 1 1136 ? -10.254 -16.198 48.233 1.00 33.66 1136 GLU A CA 1
ATOM 8898 C C . GLU A 1 1136 ? -9.825 -17.663 48.000 1.00 33.66 1136 GLU A C 1
ATOM 8900 O O . GLU A 1 1136 ? -10.039 -18.223 46.930 1.00 33.66 1136 GLU A O 1
ATOM 8905 N N . GLU A 1 1137 ? -9.225 -18.321 48.999 1.00 32.84 1137 GLU A N 1
ATOM 8906 C CA . GLU A 1 1137 ? -9.107 -19.799 49.013 1.00 32.84 1137 GLU A CA 1
ATOM 8907 C C . GLU A 1 1137 ? -9.979 -20.467 50.102 1.00 32.84 1137 GLU A C 1
ATOM 8909 O O . GLU A 1 1137 ? -9.678 -21.570 50.550 1.00 32.84 1137 GLU A O 1
ATOM 8914 N N . SER A 1 1138 ? -11.103 -19.859 50.507 1.00 33.16 1138 SER A N 1
ATOM 8915 C CA . SER A 1 1138 ? -12.120 -20.576 51.297 1.00 33.16 1138 SER A CA 1
ATOM 8916 C C . SER A 1 1138 ? -13.551 -20.172 50.922 1.00 33.16 1138 SER A C 1
ATOM 8918 O O . SER A 1 1138 ? -14.020 -19.128 51.366 1.00 33.16 1138 SER A O 1
ATOM 8920 N N . ASP A 1 1139 ? -14.197 -20.992 50.085 1.00 32.62 1139 ASP A N 1
ATOM 8921 C CA . ASP A 1 1139 ? -15.506 -21.642 50.349 1.00 32.62 1139 ASP A CA 1
ATOM 8922 C C . ASP A 1 1139 ? -16.528 -21.762 49.198 1.00 32.62 1139 ASP A C 1
ATOM 8924 O O . ASP A 1 1139 ? -17.473 -22.519 49.379 1.00 32.62 1139 ASP A O 1
ATOM 8928 N N . ASP A 1 1140 ? -16.346 -21.197 47.997 1.00 32.50 1140 ASP A N 1
ATOM 8929 C CA . ASP A 1 1140 ? -17.462 -21.155 47.011 1.00 32.50 1140 ASP A CA 1
ATOM 8930 C C . ASP A 1 1140 ? -17.228 -21.852 45.647 1.00 32.50 1140 ASP A C 1
ATOM 8932 O O . ASP A 1 1140 ? -17.860 -21.498 44.653 1.00 32.50 1140 ASP A O 1
ATOM 8936 N N . ASP A 1 1141 ? -16.352 -22.860 45.548 1.00 31.89 1141 ASP A N 1
ATOM 8937 C CA . ASP A 1 1141 ? -16.048 -23.502 44.246 1.00 31.89 1141 ASP A CA 1
ATOM 8938 C C . ASP A 1 1141 ? -16.881 -24.763 43.896 1.00 31.89 1141 ASP A C 1
ATOM 8940 O O . ASP A 1 1141 ? -16.647 -25.336 42.834 1.00 31.89 1141 ASP A O 1
ATOM 8944 N N . ASP A 1 1142 ? -17.872 -25.186 44.700 1.00 33.03 1142 ASP A N 1
ATOM 8945 C CA . ASP A 1 1142 ? -18.569 -26.477 44.471 1.00 33.03 1142 ASP A CA 1
ATOM 8946 C C . ASP A 1 1142 ? -20.100 -26.444 44.238 1.00 33.03 1142 ASP A C 1
ATOM 8948 O O . ASP A 1 1142 ? -20.670 -27.492 43.933 1.00 33.03 1142 ASP A O 1
ATOM 8952 N N . GLU A 1 1143 ? -20.802 -25.307 44.294 1.00 33.56 1143 GLU A N 1
ATOM 8953 C CA . GLU A 1 1143 ? -22.255 -25.281 44.021 1.00 33.56 1143 GLU A CA 1
ATOM 8954 C C . GLU A 1 1143 ? -22.701 -23.965 43.366 1.00 33.56 1143 GLU A C 1
ATOM 8956 O O . GLU A 1 1143 ? -23.097 -23.066 44.085 1.00 33.56 1143 GLU A O 1
ATOM 8961 N N . GLU A 1 1144 ? -22.655 -23.834 42.030 1.00 32.78 1144 GLU A N 1
ATOM 8962 C CA . GLU A 1 1144 ? -23.461 -22.855 41.254 1.00 32.78 1144 GLU A CA 1
ATOM 8963 C C . GLU A 1 1144 ? -23.203 -23.013 39.732 1.00 32.78 1144 GLU A C 1
ATOM 8965 O O . GLU A 1 1144 ? -22.580 -22.169 39.089 1.00 32.78 1144 GLU A O 1
ATOM 8970 N N . ASP A 1 1145 ? -23.662 -24.128 39.146 1.00 28.48 1145 ASP A N 1
ATOM 8971 C CA . ASP A 1 1145 ? -23.615 -24.398 37.690 1.00 28.48 1145 ASP A CA 1
ATOM 8972 C C . ASP A 1 1145 ? -25.029 -24.531 37.057 1.00 28.48 1145 ASP A C 1
ATOM 8974 O O . ASP A 1 1145 ? -25.159 -25.060 35.955 1.00 28.48 1145 ASP A O 1
ATOM 8978 N N . GLU A 1 1146 ? -26.110 -24.064 37.707 1.00 31.12 1146 GLU A N 1
ATOM 8979 C CA . GLU A 1 1146 ? -27.487 -24.219 37.172 1.00 31.12 1146 GLU A CA 1
ATOM 8980 C C . GLU A 1 1146 ? -28.278 -22.936 36.845 1.00 31.12 1146 GLU A C 1
ATOM 8982 O O . GLU A 1 1146 ? -29.371 -23.061 36.301 1.00 31.12 1146 GLU A O 1
ATOM 8987 N N . ASP A 1 1147 ? -27.740 -21.725 37.020 1.00 26.28 1147 ASP A N 1
ATOM 8988 C CA . ASP A 1 1147 ? -28.496 -20.492 36.725 1.00 26.28 1147 ASP A CA 1
ATOM 8989 C C . ASP A 1 1147 ? -27.843 -19.636 35.618 1.00 26.28 1147 ASP A C 1
ATOM 8991 O O . ASP A 1 1147 ? -27.348 -18.531 35.851 1.00 26.28 1147 ASP A O 1
ATOM 8995 N N . GLU A 1 1148 ? -27.865 -20.125 34.373 1.00 27.31 1148 GLU A N 1
ATOM 8996 C CA . GLU A 1 1148 ? -27.886 -19.233 33.203 1.00 27.31 1148 GLU A CA 1
ATOM 8997 C C . GLU A 1 1148 ? -29.342 -18.784 32.981 1.00 27.31 1148 GLU A C 1
ATOM 8999 O O . GLU A 1 1148 ? -30.124 -19.452 32.308 1.00 27.31 1148 GLU A O 1
ATOM 9004 N N . GLU A 1 1149 ? -29.738 -17.660 33.588 1.00 27.30 1149 GLU A N 1
ATOM 9005 C CA . GLU A 1 1149 ? -30.980 -16.978 33.211 1.00 27.30 1149 GLU A CA 1
ATOM 9006 C C . GLU A 1 1149 ? -30.819 -16.343 31.820 1.00 27.30 1149 GLU A C 1
ATOM 9008 O O . GLU A 1 1149 ? -30.041 -15.402 31.625 1.00 27.30 1149 GLU A O 1
ATOM 9013 N N . ASP A 1 1150 ? -31.608 -16.853 30.872 1.00 26.72 1150 ASP A N 1
ATOM 9014 C CA . ASP A 1 1150 ? -31.949 -16.226 29.597 1.00 26.72 1150 ASP A CA 1
ATOM 9015 C C . ASP A 1 1150 ? -32.353 -14.757 29.801 1.00 26.72 1150 ASP A C 1
ATOM 9017 O O . ASP A 1 1150 ? -33.450 -14.439 30.270 1.00 26.72 1150 ASP A O 1
ATOM 9021 N N . TYR A 1 1151 ? -31.498 -13.833 29.367 1.00 27.19 1151 TYR A N 1
ATOM 9022 C CA . TYR A 1 1151 ? -31.940 -12.491 28.994 1.00 27.19 1151 TYR A CA 1
ATOM 9023 C C . TYR A 1 1151 ? -32.346 -12.507 27.526 1.00 27.19 1151 TYR A C 1
ATOM 9025 O O . TYR A 1 1151 ? -31.677 -11.904 26.685 1.00 27.19 1151 TYR A O 1
ATOM 9033 N N . ASP A 1 1152 ? -33.443 -13.203 27.234 1.00 27.02 1152 ASP A N 1
ATOM 9034 C CA . ASP A 1 1152 ? -34.017 -13.206 25.899 1.00 27.02 1152 ASP A CA 1
ATOM 9035 C C . ASP A 1 1152 ? -34.989 -12.043 25.680 1.00 27.02 1152 ASP A C 1
ATOM 9037 O O . ASP A 1 1152 ? -35.666 -11.531 26.580 1.00 27.02 1152 ASP A O 1
ATOM 9041 N N . ALA A 1 1153 ? -34.986 -11.576 24.439 1.00 32.75 1153 ALA A N 1
ATOM 9042 C CA . ALA A 1 1153 ? -35.461 -10.278 23.988 1.00 32.75 1153 ALA A CA 1
ATOM 9043 C C . ALA A 1 1153 ? -36.984 -10.177 23.772 1.00 32.75 1153 ALA A C 1
ATOM 9045 O O . ALA A 1 1153 ? -37.428 -9.426 22.899 1.00 32.75 1153 ALA A O 1
ATOM 9046 N N . ASP A 1 1154 ? -37.805 -10.822 24.598 1.00 28.50 1154 ASP A N 1
ATOM 9047 C CA . ASP A 1 1154 ? -39.262 -10.764 24.458 1.00 28.50 1154 ASP A CA 1
ATOM 9048 C C . ASP A 1 1154 ? -39.888 -9.658 25.308 1.00 28.50 1154 ASP A C 1
ATOM 9050 O O . ASP A 1 1154 ? -40.347 -9.822 26.437 1.00 28.50 1154 ASP A O 1
ATOM 9054 N N . ASN A 1 1155 ? -39.955 -8.474 24.707 1.00 28.22 1155 ASN A N 1
ATOM 9055 C CA . ASN A 1 1155 ? -40.948 -7.478 25.094 1.00 28.22 1155 ASN A CA 1
ATOM 9056 C C . ASN A 1 1155 ? -41.478 -6.774 23.842 1.00 28.22 1155 ASN A C 1
ATOM 9058 O O . ASN A 1 1155 ? -41.321 -5.564 23.663 1.00 28.22 1155 ASN A O 1
ATOM 9062 N N . ALA A 1 1156 ? -42.047 -7.554 22.923 1.00 30.98 1156 ALA A N 1
ATOM 9063 C CA . ALA A 1 1156 ? -42.946 -7.056 21.890 1.00 30.98 1156 ALA A CA 1
ATOM 9064 C C . ALA A 1 1156 ? -44.351 -6.928 22.500 1.00 30.98 1156 ALA A C 1
ATOM 9066 O O . ALA A 1 1156 ? -45.201 -7.802 22.373 1.00 30.98 1156 ALA A O 1
ATOM 9067 N N . GLY A 1 1157 ? -44.571 -5.837 23.237 1.00 28.58 1157 GLY A N 1
ATOM 9068 C CA . GLY A 1 1157 ? -45.910 -5.419 23.630 1.00 28.58 1157 GLY A CA 1
ATOM 9069 C C . GLY A 1 1157 ? -46.594 -4.754 22.443 1.00 28.58 1157 GLY A C 1
ATOM 9070 O O . GLY A 1 1157 ? -46.340 -3.581 22.174 1.00 28.58 1157 GLY A O 1
ATOM 9071 N N . ASP A 1 1158 ? -47.424 -5.524 21.749 1.00 29.59 1158 ASP A N 1
ATOM 9072 C CA . ASP A 1 1158 ? -48.388 -5.040 20.766 1.00 29.59 1158 ASP A CA 1
ATOM 9073 C C . ASP A 1 1158 ? -49.419 -4.146 21.480 1.00 29.59 1158 ASP A C 1
ATOM 9075 O O . ASP A 1 1158 ? -49.996 -4.522 22.507 1.00 29.59 1158 ASP A O 1
ATOM 9079 N N . LEU A 1 1159 ? -49.606 -2.927 20.982 1.00 28.36 1159 LEU A N 1
ATOM 9080 C CA . LEU A 1 1159 ? -50.638 -2.001 21.439 1.00 28.36 1159 LEU A CA 1
ATOM 9081 C C . LEU A 1 1159 ? -51.325 -1.439 20.202 1.00 28.36 1159 LEU A C 1
ATOM 9083 O O . LEU A 1 1159 ? -50.932 -0.391 19.693 1.00 28.36 1159 LEU A O 1
ATOM 9087 N N . ASP A 1 1160 ? -52.396 -2.109 19.790 1.00 28.31 1160 ASP A N 1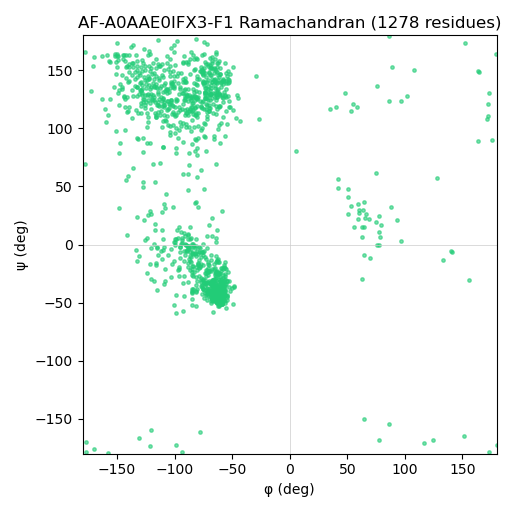
ATOM 9088 C CA . ASP A 1 1160 ? -53.507 -1.422 19.155 1.00 28.31 1160 ASP A CA 1
ATOM 9089 C C . ASP A 1 1160 ? -54.838 -1.762 19.843 1.00 28.31 1160 ASP A C 1
ATOM 9091 O O . ASP A 1 1160 ? -54.983 -2.719 20.605 1.00 28.31 1160 ASP A O 1
ATOM 9095 N N . SER A 1 1161 ? -55.765 -0.842 19.661 1.00 28.95 1161 SER A N 1
ATOM 9096 C CA . SER A 1 1161 ? -56.889 -0.484 20.517 1.00 28.95 1161 SER A CA 1
ATOM 9097 C C . SER A 1 1161 ? -58.221 -1.131 20.103 1.00 28.95 1161 SER A C 1
ATOM 9099 O O . SER A 1 1161 ? -58.463 -1.315 18.918 1.00 28.95 1161 SER A O 1
ATOM 9101 N N . ASP A 1 1162 ? -59.083 -1.485 21.075 1.00 29.05 1162 ASP A N 1
ATOM 9102 C CA . ASP A 1 1162 ? -60.485 -1.010 21.270 1.00 29.05 1162 ASP A CA 1
ATOM 9103 C C . ASP A 1 1162 ? -61.266 -1.946 22.252 1.00 29.05 1162 ASP A C 1
ATOM 9105 O O . ASP A 1 1162 ? -60.952 -3.135 22.362 1.00 29.05 1162 ASP A O 1
ATOM 9109 N N . PRO A 1 1163 ? -62.244 -1.449 23.047 1.00 38.97 1163 PRO A N 1
ATOM 9110 C CA . PRO A 1 1163 ? -62.763 -2.102 24.243 1.00 38.97 1163 PRO A CA 1
ATOM 9111 C C . PRO A 1 1163 ? -64.078 -2.843 23.988 1.00 38.97 1163 PRO A C 1
ATOM 9113 O O . PRO A 1 1163 ? -64.889 -2.430 23.170 1.00 38.97 1163 PRO A O 1
ATOM 9116 N N . THR A 1 1164 ? -64.386 -3.865 24.792 1.00 26.20 1164 THR A N 1
ATOM 9117 C CA . THR A 1 1164 ? -65.767 -4.152 25.235 1.00 26.20 1164 THR A CA 1
ATOM 9118 C C . THR A 1 1164 ? -65.813 -5.262 26.296 1.00 26.20 1164 THR A C 1
ATOM 9120 O O . THR A 1 1164 ? -65.238 -6.322 26.115 1.00 26.20 1164 THR A O 1
ATOM 9123 N N . LEU A 1 1165 ? -66.566 -4.994 27.379 1.00 27.41 1165 LEU A N 1
ATOM 9124 C CA . LEU A 1 1165 ? -67.365 -5.933 28.206 1.00 27.41 1165 LEU A CA 1
ATOM 9125 C C . LEU A 1 1165 ? -66.639 -7.169 28.810 1.00 27.41 1165 LEU A C 1
ATOM 9127 O O . LEU A 1 1165 ? -66.219 -8.062 28.107 1.00 27.41 1165 LEU A O 1
ATOM 9131 N N . GLY A 1 1166 ? -66.561 -7.437 30.117 1.00 26.52 1166 GLY A N 1
ATOM 9132 C CA . GLY A 1 1166 ? -67.155 -6.865 31.316 1.00 26.52 1166 GLY A CA 1
ATOM 9133 C C . GLY A 1 1166 ? -66.998 -7.834 32.512 1.00 26.52 1166 GLY A C 1
ATOM 9134 O O . GLY A 1 1166 ? -67.049 -9.044 32.359 1.00 26.52 1166 GLY A O 1
ATOM 9135 N N . LYS A 1 1167 ? -66.880 -7.261 33.721 1.00 26.23 1167 LYS A N 1
ATOM 9136 C CA . LYS A 1 1167 ? -67.268 -7.794 35.053 1.00 26.23 1167 LYS A CA 1
ATOM 9137 C C . LYS A 1 1167 ? -66.743 -9.189 35.504 1.00 26.23 1167 LYS A C 1
ATOM 9139 O O . LYS A 1 1167 ? -67.346 -10.200 35.174 1.00 26.23 1167 LYS A O 1
ATOM 9144 N N . LYS A 1 1168 ? -65.906 -9.226 36.560 1.00 26.12 1168 LYS A N 1
ATOM 9145 C CA . LYS A 1 1168 ? -66.320 -9.459 37.979 1.00 26.12 1168 LYS A CA 1
ATOM 9146 C C . LYS A 1 1168 ? -65.133 -9.630 38.960 1.00 26.12 1168 LYS A C 1
ATOM 9148 O O . LYS A 1 1168 ? -64.353 -10.559 38.870 1.00 26.12 1168 LYS A O 1
ATOM 9153 N N . LYS A 1 1169 ? -65.121 -8.728 39.950 1.00 25.75 1169 LYS A N 1
ATOM 9154 C CA . LYS A 1 1169 ? -64.853 -8.860 41.404 1.00 25.75 1169 LYS A CA 1
ATOM 9155 C C . LYS A 1 1169 ? -63.811 -9.865 41.958 1.00 25.75 1169 LYS A C 1
ATOM 9157 O O . LYS A 1 1169 ? -64.045 -11.062 42.028 1.00 25.75 1169 LYS A O 1
ATOM 9162 N N . LYS A 1 1170 ? -62.796 -9.250 42.592 1.00 25.78 1170 LYS A N 1
ATOM 9163 C CA . LYS A 1 1170 ? -62.028 -9.632 43.804 1.00 25.78 1170 LYS A CA 1
ATOM 9164 C C . LYS A 1 1170 ? -62.796 -10.479 44.834 1.00 25.78 1170 LYS A C 1
ATOM 9166 O O . LYS A 1 1170 ? -63.910 -10.077 45.150 1.00 25.78 1170 LYS A O 1
ATOM 9171 N N . VAL A 1 1171 ? -62.110 -11.417 45.516 1.00 25.48 1171 VAL A N 1
ATOM 9172 C CA . VAL A 1 1171 ? -62.040 -11.514 47.002 1.00 25.48 1171 VAL A CA 1
ATOM 9173 C C . VAL A 1 1171 ? -60.729 -12.196 47.472 1.00 25.48 1171 VAL A C 1
ATOM 9175 O O . VAL A 1 1171 ? -60.320 -13.225 46.953 1.00 25.48 1171 VAL A O 1
ATOM 9178 N N . ASN A 1 1172 ? -60.121 -11.580 48.496 1.00 24.19 1172 ASN A N 1
ATOM 9179 C CA . ASN A 1 1172 ? -59.008 -11.980 49.378 1.00 24.19 1172 ASN A CA 1
ATOM 9180 C C . ASN A 1 1172 ? -59.095 -13.382 50.028 1.00 24.19 1172 ASN A C 1
ATOM 9182 O O . ASN A 1 1172 ? -60.173 -13.737 50.493 1.00 24.19 1172 ASN A O 1
ATOM 9186 N N . LYS A 1 1173 ? -57.945 -14.008 50.362 1.00 23.03 1173 LYS A N 1
ATOM 9187 C CA . LYS A 1 1173 ? -57.415 -14.114 51.757 1.00 23.03 1173 LYS A CA 1
ATOM 9188 C C . LYS A 1 1173 ? -56.172 -15.023 51.902 1.00 23.03 1173 LYS A C 1
ATOM 9190 O O . LYS A 1 1173 ? -56.208 -16.189 51.552 1.00 23.03 1173 LYS A O 1
ATOM 9195 N N . LYS A 1 1174 ? -55.156 -14.464 52.574 1.00 24.94 1174 LYS A N 1
ATOM 9196 C CA . LYS A 1 1174 ? -54.447 -14.942 53.789 1.00 24.94 1174 LYS A CA 1
ATOM 9197 C C . LYS A 1 1174 ? -54.097 -16.437 53.987 1.00 24.94 1174 LYS A C 1
ATOM 9199 O O . LYS A 1 1174 ? -54.961 -17.254 54.263 1.00 24.94 1174 LYS A O 1
ATOM 9204 N N . THR A 1 1175 ? -52.778 -16.653 54.066 1.00 28.25 1175 THR A N 1
ATOM 9205 C CA . THR A 1 1175 ? -51.966 -17.304 55.127 1.00 28.25 1175 THR A CA 1
ATOM 9206 C C . THR A 1 1175 ? -52.326 -18.663 55.764 1.00 28.25 1175 THR A C 1
ATOM 9208 O O . THR A 1 1175 ? -53.323 -18.802 56.462 1.00 28.25 1175 THR A O 1
ATOM 9211 N N . LYS A 1 1176 ? -51.265 -19.497 55.766 1.00 31.38 1176 LYS A N 1
ATOM 9212 C CA . LYS A 1 1176 ? -50.796 -20.518 56.736 1.00 31.38 1176 LYS A CA 1
ATOM 9213 C C . LYS A 1 1176 ? -51.358 -21.945 56.654 1.00 31.38 1176 LYS A C 1
ATOM 9215 O O . LYS A 1 1176 ? -52.527 -22.186 56.909 1.00 31.38 1176 LYS A O 1
ATOM 9220 N N . GLY A 1 1177 ? -50.427 -22.899 56.521 1.00 25.44 1177 GLY A N 1
ATOM 9221 C CA . GLY A 1 1177 ? -50.602 -24.285 56.965 1.00 25.44 1177 GLY A CA 1
ATOM 9222 C C . GLY A 1 1177 ? -49.587 -25.264 56.367 1.00 25.44 1177 GLY A C 1
ATOM 9223 O O . GLY A 1 1177 ? -49.860 -25.861 55.337 1.00 25.44 1177 GLY A O 1
ATOM 9224 N N . LYS A 1 1178 ? -48.432 -25.460 57.019 1.00 36.06 1178 LYS A N 1
ATOM 9225 C CA . LYS A 1 1178 ? -47.540 -26.613 56.781 1.00 36.06 1178 LYS A CA 1
ATOM 9226 C C . LYS A 1 1178 ? -48.047 -27.811 57.595 1.00 36.06 1178 LYS A C 1
ATOM 9228 O O . LYS A 1 1178 ? -48.195 -27.661 58.809 1.00 36.06 1178 LYS A O 1
ATOM 9233 N N . LYS A 1 1179 ? -48.245 -28.972 56.952 1.00 27.50 1179 LYS A N 1
ATOM 9234 C CA . LYS A 1 1179 ? -48.163 -30.347 57.512 1.00 27.50 1179 LYS A CA 1
ATOM 9235 C C . LYS A 1 1179 ? -48.208 -31.400 56.368 1.00 27.50 1179 LYS A C 1
ATOM 9237 O O . LYS A 1 1179 ? -48.532 -31.013 55.252 1.00 27.50 1179 LYS A O 1
ATOM 9242 N N . PRO A 1 1180 ? -47.779 -32.662 56.590 1.00 33.41 1180 PRO A N 1
ATOM 9243 C CA . PRO A 1 1180 ? -46.565 -33.229 55.988 1.00 33.41 1180 PRO A CA 1
ATOM 9244 C C . PRO A 1 1180 ? -46.824 -34.260 54.871 1.00 33.41 1180 PRO A C 1
ATOM 9246 O O . PRO A 1 1180 ? -47.907 -34.833 54.786 1.00 33.41 1180 PRO A O 1
ATOM 9249 N N . ALA A 1 1181 ? -45.800 -34.518 54.050 1.00 32.78 1181 ALA A N 1
ATOM 9250 C CA . ALA A 1 1181 ? -45.796 -35.542 53.000 1.00 32.78 1181 ALA A CA 1
ATOM 9251 C C . ALA A 1 1181 ? -45.315 -36.921 53.525 1.00 32.78 1181 ALA A C 1
ATOM 9253 O O . ALA A 1 1181 ? -44.614 -36.964 54.541 1.00 32.78 1181 ALA A O 1
ATOM 9254 N N . PRO A 1 1182 ? -45.685 -38.042 52.870 1.00 32.56 1182 PRO A N 1
ATOM 9255 C CA . PRO A 1 1182 ? -45.425 -39.401 53.347 1.00 32.56 1182 PRO A CA 1
ATOM 9256 C C . PRO A 1 1182 ? -43.965 -39.843 53.149 1.00 32.56 1182 PRO A C 1
ATOM 9258 O O . PRO A 1 1182 ? -43.312 -39.457 52.183 1.00 32.56 1182 PRO A O 1
ATOM 9261 N N . GLN A 1 1183 ? -43.477 -40.681 54.068 1.00 33.44 1183 GLN A N 1
ATOM 9262 C CA . GLN A 1 1183 ? -42.146 -41.299 54.046 1.00 33.44 1183 GLN A CA 1
ATOM 9263 C C . GLN A 1 1183 ? -41.963 -42.230 52.833 1.00 33.44 1183 GLN A C 1
ATOM 9265 O O . GLN A 1 1183 ? -42.752 -43.152 52.635 1.00 33.44 1183 GLN A O 1
ATOM 9270 N N . ALA A 1 1184 ? -40.891 -42.008 52.068 1.00 37.44 1184 ALA A N 1
ATOM 9271 C CA . ALA A 1 1184 ? -40.350 -42.947 51.083 1.00 37.44 1184 ALA A CA 1
ATOM 9272 C C . ALA A 1 1184 ? -39.302 -43.881 51.742 1.00 37.44 1184 ALA A C 1
ATOM 9274 O O . ALA A 1 1184 ? -38.753 -43.514 52.786 1.00 37.44 1184 ALA A O 1
ATOM 9275 N N . PRO A 1 1185 ? -39.023 -45.076 51.183 1.00 39.84 1185 PRO A N 1
ATOM 9276 C CA . PRO A 1 1185 ? -38.179 -46.091 51.823 1.00 39.84 1185 PRO A CA 1
ATOM 9277 C C . PRO A 1 1185 ? -36.718 -45.638 51.975 1.00 39.84 1185 PRO A C 1
ATOM 9279 O O . PRO A 1 1185 ? -36.169 -44.992 51.083 1.00 39.84 1185 PRO A O 1
ATOM 9282 N N . LEU A 1 1186 ? -36.089 -45.992 53.101 1.00 38.91 1186 LEU A N 1
ATOM 9283 C CA . LEU A 1 1186 ? -34.680 -45.707 53.394 1.00 38.91 1186 LEU A CA 1
ATOM 9284 C C . LEU A 1 1186 ? -33.734 -46.563 52.529 1.00 38.91 1186 LEU A C 1
ATOM 9286 O O . LEU A 1 1186 ? -33.796 -47.788 52.579 1.00 38.91 1186 LEU A O 1
ATOM 9290 N N . LEU A 1 1187 ? -32.832 -45.901 51.796 1.00 48.97 1187 LEU A N 1
ATOM 9291 C CA . LEU A 1 1187 ? -31.623 -46.481 51.192 1.00 48.97 1187 LEU A CA 1
ATOM 9292 C C . LEU A 1 1187 ? -30.538 -46.693 52.268 1.00 48.97 1187 LEU A C 1
ATOM 9294 O O . LEU A 1 1187 ? -30.469 -45.921 53.227 1.00 48.97 1187 LEU A O 1
ATOM 9298 N N . GLU A 1 1188 ? -29.680 -47.707 52.105 1.00 50.34 1188 GLU A N 1
ATOM 9299 C CA . GLU A 1 1188 ? -28.542 -47.946 53.006 1.00 50.34 1188 GLU A CA 1
ATOM 9300 C C . GLU A 1 1188 ? -27.597 -46.723 53.079 1.00 50.34 1188 GLU A C 1
ATOM 9302 O O . GLU A 1 1188 ? -27.364 -46.059 52.060 1.00 50.34 1188 GLU A O 1
ATOM 9307 N N . PRO A 1 1189 ? -27.019 -46.396 54.254 1.00 40.53 1189 PRO A N 1
ATOM 9308 C CA . PRO A 1 1189 ? -26.190 -45.204 54.410 1.00 40.53 1189 PRO A CA 1
ATOM 9309 C C . PRO A 1 1189 ? -24.893 -45.331 53.596 1.00 40.53 1189 PRO A C 1
ATOM 9311 O O . PRO A 1 1189 ? -24.039 -46.153 53.912 1.00 40.53 1189 PRO A O 1
ATOM 9314 N N . GLY A 1 1190 ? -24.731 -44.500 52.559 1.00 56.91 1190 GLY A N 1
ATOM 9315 C CA . GLY A 1 1190 ? -23.461 -44.339 51.833 1.00 56.91 1190 GLY A CA 1
ATOM 9316 C C . GLY A 1 1190 ? -23.534 -44.371 50.302 1.00 56.91 1190 GLY A C 1
ATOM 9317 O O . GLY A 1 1190 ? -22.576 -43.952 49.656 1.00 56.91 1190 GLY A O 1
ATOM 9318 N N . LYS A 1 1191 ? -24.648 -44.793 49.689 1.00 58.09 1191 LYS A N 1
ATOM 9319 C CA . LYS A 1 1191 ? -24.810 -44.781 48.220 1.00 58.09 1191 LYS A CA 1
ATOM 9320 C C . LYS A 1 1191 ? -25.785 -43.681 47.777 1.00 58.09 1191 LYS A C 1
ATOM 9322 O O . LYS A 1 1191 ? -26.991 -43.792 47.974 1.00 58.09 1191 LYS A O 1
ATOM 9327 N N . LYS A 1 1192 ? -25.263 -42.596 47.183 1.00 69.31 1192 LYS A N 1
ATOM 9328 C CA . LYS A 1 1192 ? -26.079 -41.571 46.499 1.00 69.31 1192 LYS A CA 1
ATOM 9329 C C . LYS A 1 1192 ? -26.592 -42.151 45.170 1.00 69.31 1192 LYS A C 1
ATOM 9331 O O . LYS A 1 1192 ? -25.799 -42.687 44.403 1.00 69.31 1192 LYS A O 1
ATOM 9336 N N . PHE A 1 1193 ? -27.895 -42.027 44.910 1.00 78.12 1193 PHE A N 1
ATOM 9337 C CA . PHE A 1 1193 ? -28.519 -42.419 43.637 1.00 78.12 1193 PHE A CA 1
ATOM 9338 C C . PHE A 1 1193 ? -27.966 -41.550 42.503 1.00 78.12 1193 PHE A C 1
ATOM 9340 O O . PHE A 1 1193 ? -28.019 -40.322 42.603 1.00 78.12 1193 PHE A O 1
ATOM 9347 N N . ARG A 1 1194 ? -27.417 -42.177 41.461 1.00 82.25 1194 ARG A N 1
ATOM 9348 C CA . ARG A 1 1194 ? -26.775 -41.480 40.336 1.00 82.25 1194 ARG A CA 1
ATOM 9349 C C . ARG A 1 1194 ? -27.782 -40.729 39.470 1.00 82.25 1194 ARG A C 1
ATOM 9351 O O . ARG A 1 1194 ? -28.923 -41.166 39.316 1.00 82.25 1194 ARG A O 1
ATOM 9358 N N . THR A 1 1195 ? -27.360 -39.585 38.933 1.00 86.75 1195 THR A N 1
ATOM 9359 C CA . THR A 1 1195 ? -28.215 -38.718 38.111 1.00 86.75 1195 THR A CA 1
ATOM 9360 C C . THR A 1 1195 ? -28.423 -39.310 36.713 1.00 86.75 1195 THR A C 1
ATOM 9362 O O . THR A 1 1195 ? -27.681 -40.188 36.276 1.00 86.75 1195 THR A O 1
ATOM 9365 N N . ALA A 1 1196 ? -29.419 -38.812 35.970 1.00 84.19 1196 ALA A N 1
ATOM 9366 C CA . ALA A 1 1196 ? -29.603 -39.215 34.573 1.00 84.19 1196 ALA A CA 1
ATOM 9367 C C . ALA A 1 1196 ? -28.385 -38.851 33.697 1.00 84.19 1196 ALA A C 1
ATOM 9369 O O . ALA A 1 1196 ? -28.083 -39.574 32.749 1.00 84.19 1196 ALA A O 1
ATOM 9370 N N . ALA A 1 1197 ? -27.670 -37.773 34.043 1.00 83.12 1197 ALA A N 1
ATOM 9371 C CA . ALA A 1 1197 ? -26.442 -37.337 33.379 1.00 83.12 1197 ALA A CA 1
ATOM 9372 C C . ALA A 1 1197 ? -25.301 -38.350 33.562 1.00 83.12 1197 ALA A C 1
ATOM 9374 O O . ALA A 1 1197 ? -24.636 -38.727 32.593 1.00 83.12 1197 ALA A O 1
ATOM 9375 N N . ASP A 1 1198 ? -25.122 -38.842 34.794 1.00 84.06 1198 ASP A N 1
ATOM 9376 C CA . ASP A 1 1198 ? -24.118 -39.859 35.127 1.00 84.06 1198 ASP A CA 1
ATOM 9377 C C . ASP A 1 1198 ? -24.376 -41.154 34.347 1.00 84.06 1198 ASP A C 1
ATOM 9379 O O . ASP A 1 1198 ? -23.464 -41.741 33.767 1.00 84.06 1198 ASP A O 1
ATOM 9383 N N . VAL A 1 1199 ? -25.640 -41.583 34.300 1.00 86.38 1199 VAL A N 1
ATOM 9384 C CA . VAL A 1 1199 ? -26.091 -42.789 33.588 1.00 86.38 1199 VAL A CA 1
ATOM 9385 C C . VAL A 1 1199 ? -25.874 -42.671 32.090 1.00 86.38 1199 VAL A C 1
ATOM 9387 O O . VAL A 1 1199 ? -25.322 -43.582 31.474 1.00 86.38 1199 VAL A O 1
ATOM 9390 N N . MET A 1 1200 ? -26.246 -41.533 31.510 1.00 84.94 1200 MET A N 1
ATOM 9391 C CA . MET A 1 1200 ? -26.037 -41.263 30.094 1.00 84.94 1200 MET A CA 1
ATOM 9392 C C . MET A 1 1200 ? -24.548 -41.262 29.731 1.00 84.94 1200 MET A C 1
ATOM 9394 O O . MET A 1 1200 ? -24.152 -41.873 28.738 1.00 84.94 1200 MET A O 1
ATOM 9398 N N . SER A 1 1201 ? -23.715 -40.632 30.564 1.00 82.69 1201 SER A N 1
ATOM 9399 C CA . SER A 1 1201 ? -22.262 -40.597 30.384 1.00 82.69 1201 SER A CA 1
ATOM 9400 C C . SER A 1 1201 ? -21.647 -41.990 30.500 1.00 82.69 1201 SER A C 1
ATOM 9402 O O . SER A 1 1201 ? -20.800 -42.359 29.691 1.00 82.69 1201 SER A O 1
ATOM 9404 N N . ARG A 1 1202 ? -22.107 -42.806 31.456 1.00 85.62 1202 ARG A N 1
ATOM 9405 C CA . ARG A 1 1202 ? -21.635 -44.185 31.610 1.00 85.62 1202 ARG A CA 1
ATOM 9406 C C . ARG A 1 1202 ? -21.962 -45.040 30.394 1.00 85.62 1202 ARG A C 1
ATOM 9408 O O . ARG A 1 1202 ? -21.084 -45.756 29.943 1.00 85.62 1202 ARG A O 1
ATOM 9415 N N . ILE A 1 1203 ? -23.171 -44.943 29.843 1.00 86.75 1203 ILE A N 1
ATOM 9416 C CA . ILE A 1 1203 ? -23.553 -45.725 28.657 1.00 86.75 1203 ILE A CA 1
ATOM 9417 C C . ILE A 1 1203 ? -22.762 -45.288 27.409 1.00 86.75 1203 ILE A C 1
ATOM 9419 O O . ILE A 1 1203 ? -22.427 -46.130 26.588 1.00 86.75 1203 ILE A O 1
ATOM 9423 N N . ARG A 1 1204 ? -22.439 -43.994 27.258 1.00 84.44 1204 ARG A N 1
ATOM 9424 C CA . ARG A 1 1204 ? -21.704 -43.483 26.080 1.00 84.44 1204 ARG A CA 1
ATOM 9425 C C . ARG A 1 1204 ? -20.210 -43.769 26.097 1.00 84.44 1204 ARG A C 1
ATOM 9427 O O . ARG A 1 1204 ? -19.618 -43.948 25.039 1.00 84.44 1204 ARG A O 1
ATOM 9434 N N . TRP A 1 1205 ? -19.602 -43.734 27.278 1.00 77.50 1205 TRP A N 1
ATOM 9435 C CA . TRP A 1 1205 ? -18.145 -43.717 27.411 1.00 77.50 1205 TRP A CA 1
ATOM 9436 C C . TRP A 1 1205 ? -17.564 -44.996 28.024 1.00 77.50 1205 TRP A C 1
ATOM 9438 O O . TRP A 1 1205 ? -16.344 -45.122 28.097 1.00 77.50 1205 TRP A O 1
ATOM 9448 N N . ASP A 1 1206 ? -18.394 -45.945 28.472 1.00 80.19 1206 ASP A N 1
ATOM 9449 C CA . ASP A 1 1206 ? -17.938 -47.258 28.936 1.00 80.19 1206 ASP A CA 1
ATOM 9450 C C . ASP A 1 1206 ? -17.808 -48.240 27.759 1.00 80.19 1206 ASP A C 1
ATOM 9452 O O . ASP A 1 1206 ? -18.829 -48.631 27.200 1.00 80.19 1206 ASP A O 1
ATOM 9456 N N . PRO A 1 1207 ? -16.600 -48.719 27.406 1.00 75.38 1207 PRO A N 1
ATOM 9457 C CA . PRO A 1 1207 ? -16.403 -49.618 26.262 1.00 75.38 1207 PRO A CA 1
ATOM 9458 C C . PRO A 1 1207 ? -17.131 -50.967 26.382 1.00 75.38 1207 PRO A C 1
ATOM 9460 O O . PRO A 1 1207 ? -17.221 -51.708 25.407 1.00 75.38 1207 PRO A O 1
ATOM 9463 N N . ALA A 1 1208 ? -17.600 -51.317 27.585 1.00 77.06 1208 ALA A N 1
ATOM 9464 C CA . ALA A 1 1208 ? -18.352 -52.538 27.863 1.00 77.06 1208 ALA A CA 1
ATOM 9465 C C . ALA A 1 1208 ? -19.863 -52.422 27.569 1.00 77.06 1208 ALA A C 1
ATOM 9467 O O . ALA A 1 1208 ? -20.573 -53.425 27.668 1.00 77.06 1208 ALA A O 1
ATOM 9468 N N . LEU A 1 1209 ? -20.363 -51.225 27.244 1.00 83.06 1209 LEU A N 1
ATOM 9469 C CA . LEU A 1 1209 ? -21.770 -50.947 26.958 1.00 83.06 1209 LEU A CA 1
ATOM 9470 C C . LEU A 1 1209 ? -21.900 -50.359 25.548 1.00 83.06 1209 LEU A C 1
ATOM 9472 O O . LEU A 1 1209 ? -21.165 -49.450 25.184 1.00 83.06 1209 LEU A O 1
ATOM 9476 N N . ASP A 1 1210 ? -22.852 -50.859 24.762 1.00 80.75 1210 ASP A N 1
ATOM 9477 C CA . ASP A 1 1210 ? -23.171 -50.292 23.450 1.00 80.75 1210 ASP A CA 1
ATOM 9478 C C . ASP A 1 1210 ? -24.363 -49.333 23.575 1.00 80.75 1210 ASP A C 1
ATOM 9480 O O . ASP A 1 1210 ? -25.460 -49.743 23.960 1.00 80.75 1210 ASP A O 1
ATOM 9484 N N . ALA A 1 1211 ? -24.156 -48.052 23.252 1.00 82.06 1211 ALA A N 1
ATOM 9485 C CA . ALA A 1 1211 ? -25.186 -47.016 23.318 1.00 82.06 1211 ALA A CA 1
ATOM 9486 C C . ALA A 1 1211 ? -26.393 -47.294 22.398 1.00 82.06 1211 ALA A C 1
ATOM 9488 O O . ALA A 1 1211 ? -27.502 -46.848 22.717 1.00 82.06 1211 ALA A O 1
ATOM 9489 N N . SER A 1 1212 ? -26.209 -48.072 21.324 1.00 81.75 1212 SER A N 1
ATOM 9490 C CA . SER A 1 1212 ? -27.266 -48.487 20.388 1.00 81.75 1212 SER A CA 1
ATOM 9491 C C . SER A 1 1212 ? -28.332 -49.382 21.041 1.00 81.75 1212 SER A C 1
ATOM 9493 O O . SER A 1 1212 ? -29.500 -49.419 20.626 1.00 81.75 1212 SER A O 1
ATOM 9495 N N . GLU A 1 1213 ? -27.954 -50.065 22.127 1.00 83.94 1213 GLU A N 1
ATOM 9496 C CA . GLU A 1 1213 ? -28.811 -50.981 22.873 1.00 83.94 1213 GLU A CA 1
ATOM 9497 C C . GLU A 1 1213 ? -29.731 -50.259 23.869 1.00 83.94 1213 GLU A C 1
ATOM 9499 O O . GLU A 1 1213 ? -30.553 -50.918 24.505 1.00 83.94 1213 GLU A O 1
ATOM 9504 N N . PHE A 1 1214 ? -29.646 -48.931 24.025 1.00 88.88 1214 PHE A N 1
ATOM 9505 C CA . PHE A 1 1214 ? -30.385 -48.195 25.059 1.00 88.88 1214 PHE A CA 1
ATOM 9506 C C . PHE A 1 1214 ? -31.417 -47.200 24.508 1.00 88.88 1214 PHE A C 1
ATOM 9508 O O . PHE A 1 1214 ? -31.231 -46.534 23.489 1.00 88.88 1214 PHE A O 1
ATOM 9515 N N . ILE A 1 1215 ? -32.525 -47.078 25.238 1.00 90.06 1215 ILE A N 1
ATOM 9516 C CA . ILE A 1 1215 ? -33.630 -46.144 25.007 1.00 90.06 1215 ILE A CA 1
ATOM 9517 C C . ILE A 1 1215 ? -33.753 -45.221 26.224 1.00 90.06 1215 ILE A C 1
ATOM 9519 O O . ILE A 1 1215 ? -33.661 -45.677 27.368 1.00 90.06 1215 ILE A O 1
ATOM 9523 N N . VAL A 1 1216 ? -33.994 -43.935 25.970 1.00 91.25 1216 VAL A N 1
ATOM 9524 C CA . VAL A 1 1216 ? -34.276 -42.913 26.983 1.00 91.25 1216 VAL A CA 1
ATOM 9525 C C . VAL A 1 1216 ? -35.774 -42.631 27.002 1.00 91.25 1216 VAL A C 1
ATOM 9527 O O . VAL A 1 1216 ? -36.342 -42.207 25.995 1.00 91.25 1216 VAL A O 1
ATOM 9530 N N . GLY A 1 1217 ? -36.410 -42.853 28.151 1.00 89.81 1217 GLY A N 1
ATOM 9531 C CA . GLY A 1 1217 ? -37.776 -42.414 28.416 1.00 89.81 1217 GLY A CA 1
ATOM 9532 C C . GLY A 1 1217 ? -37.767 -41.026 29.047 1.00 89.81 1217 GLY A C 1
ATOM 9533 O O . GLY A 1 1217 ? -37.136 -40.835 30.089 1.00 89.81 1217 GLY A O 1
ATOM 9534 N N . TYR A 1 1218 ? -38.464 -40.062 28.454 1.00 89.56 1218 TYR A N 1
ATOM 9535 C CA . TYR A 1 1218 ? -38.562 -38.685 28.941 1.00 89.56 1218 TYR A CA 1
ATOM 9536 C C . TYR A 1 1218 ? -40.009 -38.190 28.940 1.00 89.56 1218 TYR A C 1
ATOM 9538 O O . TYR A 1 1218 ? -40.862 -38.716 28.235 1.00 89.56 1218 TYR A O 1
ATOM 9546 N N . GLU A 1 1219 ? -40.304 -37.179 29.745 1.00 86.19 1219 GLU A N 1
ATOM 9547 C CA . GLU A 1 1219 ? -41.618 -36.537 29.787 1.00 86.19 1219 GLU A CA 1
ATOM 9548 C C . GLU A 1 1219 ? -41.673 -35.388 28.773 1.00 86.19 1219 GLU A C 1
ATOM 9550 O O . GLU A 1 1219 ? -40.953 -34.408 28.945 1.00 86.19 1219 GLU A O 1
ATOM 9555 N N . ASP A 1 1220 ? -42.487 -35.487 27.716 1.00 83.62 1220 ASP A N 1
ATOM 9556 C CA . ASP A 1 1220 ? -42.730 -34.430 26.723 1.00 83.62 1220 ASP A CA 1
ATOM 9557 C C . ASP A 1 1220 ? -43.694 -33.331 27.242 1.00 83.62 1220 ASP A C 1
ATOM 9559 O O . ASP A 1 1220 ? -44.578 -33.606 28.052 1.00 83.62 1220 ASP A O 1
ATOM 9563 N N . ARG A 1 1221 ? -43.541 -32.078 26.776 1.00 72.19 1221 ARG A N 1
ATOM 9564 C CA . ARG A 1 1221 ? -44.281 -30.901 27.279 1.00 72.19 1221 ARG A CA 1
ATOM 9565 C C . ARG A 1 1221 ? -45.746 -30.915 26.828 1.00 72.19 1221 ARG A C 1
ATOM 9567 O O . ARG A 1 1221 ? -46.584 -30.313 27.496 1.00 72.19 1221 ARG A O 1
ATOM 9574 N N . PHE A 1 1222 ? -46.054 -31.597 25.726 1.00 70.31 1222 PHE A N 1
ATOM 9575 C CA . PHE A 1 1222 ? -47.381 -31.610 25.112 1.00 70.31 1222 PHE A CA 1
ATOM 9576 C C . PHE A 1 1222 ? -47.989 -33.016 25.027 1.00 70.31 1222 PHE A C 1
ATOM 9578 O O . PHE A 1 1222 ? -49.212 -33.143 25.081 1.00 70.31 1222 PHE A O 1
ATOM 9585 N N . VAL A 1 1223 ? -47.163 -34.063 24.916 1.00 74.31 1223 VAL A N 1
ATOM 9586 C CA . VAL A 1 1223 ? -47.611 -35.434 24.593 1.00 74.31 1223 VAL A CA 1
ATOM 9587 C C . VAL A 1 1223 ? -47.470 -36.418 25.770 1.00 74.31 1223 VAL A C 1
ATOM 9589 O O . VAL A 1 1223 ? -48.078 -37.487 25.755 1.00 74.31 1223 VAL A O 1
ATOM 9592 N N . GLY A 1 1224 ? -46.748 -36.052 26.838 1.00 78.94 1224 GLY A N 1
ATOM 9593 C CA . GLY A 1 1224 ? -46.503 -36.925 27.994 1.00 78.94 1224 GLY A CA 1
ATOM 9594 C C . GLY A 1 1224 ? -45.285 -37.846 27.803 1.00 78.94 1224 GLY A C 1
ATOM 9595 O O . GLY A 1 1224 ? -44.354 -37.472 27.098 1.00 78.94 1224 GLY A O 1
ATOM 9596 N N . PRO A 1 1225 ? -45.205 -39.018 28.461 1.00 84.12 1225 PRO A N 1
ATOM 9597 C CA . PRO A 1 1225 ? -44.004 -39.853 28.432 1.00 84.12 1225 PRO A CA 1
ATOM 9598 C C . PRO A 1 1225 ? -43.731 -40.426 27.032 1.00 84.12 1225 PRO A C 1
ATOM 9600 O O . PRO A 1 1225 ? -44.547 -41.166 26.487 1.00 84.12 1225 PRO A O 1
ATOM 9603 N N . MET A 1 1226 ? -42.558 -40.111 26.487 1.00 86.62 1226 MET A N 1
ATOM 9604 C CA . MET A 1 1226 ? -42.068 -40.524 25.172 1.00 86.62 1226 MET A CA 1
ATOM 9605 C C . MET A 1 1226 ? -40.753 -41.304 25.319 1.00 86.62 1226 MET A C 1
ATOM 9607 O O . MET A 1 1226 ? -39.969 -41.055 26.234 1.00 86.62 1226 MET A O 1
ATOM 9611 N N . GLU A 1 1227 ? -40.499 -42.246 24.411 1.00 89.75 1227 GLU A N 1
ATOM 9612 C CA . GLU A 1 1227 ? -39.246 -43.010 24.332 1.00 89.75 1227 GLU A CA 1
ATOM 9613 C C . GLU A 1 1227 ? -38.475 -42.614 23.056 1.00 89.75 1227 GLU A C 1
ATOM 9615 O O . GLU A 1 1227 ? -39.064 -42.502 21.979 1.00 89.75 1227 GLU A O 1
ATOM 9620 N N . ARG A 1 1228 ? -37.153 -42.414 23.147 1.00 85.62 1228 ARG A N 1
ATOM 9621 C CA . ARG A 1 1228 ? -36.265 -42.192 21.984 1.00 85.62 1228 ARG A CA 1
ATOM 9622 C C . ARG A 1 1228 ? -34.968 -43.008 22.141 1.00 85.62 1228 ARG A C 1
ATOM 9624 O O . ARG A 1 1228 ? -34.511 -43.188 23.272 1.00 85.62 1228 ARG A O 1
ATOM 9631 N N . PRO A 1 1229 ? -34.361 -43.524 21.051 1.00 85.50 1229 PRO A N 1
ATOM 9632 C CA . PRO A 1 1229 ? -33.056 -44.188 21.122 1.00 85.50 1229 PRO A CA 1
ATOM 9633 C C . PRO A 1 1229 ? -31.985 -43.251 21.693 1.00 85.50 1229 PRO A C 1
ATOM 9635 O O . PRO A 1 1229 ? -31.968 -42.068 21.355 1.00 85.50 1229 PRO A O 1
ATOM 9638 N N . LEU A 1 1230 ? -31.077 -43.773 22.522 1.00 83.19 1230 LEU A N 1
ATOM 9639 C CA . LEU A 1 1230 ? -30.047 -42.961 23.179 1.00 83.19 1230 LEU A CA 1
ATOM 9640 C C . LEU A 1 1230 ? -29.033 -42.349 22.194 1.00 83.19 1230 LEU A C 1
ATOM 9642 O O . LEU A 1 1230 ? -28.521 -41.258 22.443 1.00 83.19 1230 LEU A O 1
ATOM 9646 N N . GLU A 1 1231 ? -28.766 -43.013 21.070 1.00 79.75 1231 GLU A N 1
ATOM 9647 C CA . GLU A 1 1231 ? -27.911 -42.485 19.995 1.00 79.75 1231 GLU A CA 1
ATOM 9648 C C . GLU A 1 1231 ? -28.500 -41.236 19.335 1.00 79.75 1231 GLU A C 1
ATOM 9650 O O . GLU A 1 1231 ? -27.773 -40.319 18.968 1.00 79.75 1231 GLU A O 1
ATOM 9655 N N . ALA A 1 1232 ? -29.830 -41.178 19.233 1.00 74.25 1232 ALA A N 1
ATOM 9656 C CA . ALA A 1 1232 ? -30.550 -40.039 18.675 1.00 74.25 1232 ALA A CA 1
ATOM 9657 C C . ALA A 1 1232 ? -30.739 -38.898 19.693 1.00 74.25 1232 ALA A C 1
ATOM 9659 O O . ALA A 1 1232 ? -31.427 -37.923 19.399 1.00 74.25 1232 ALA A O 1
ATOM 9660 N N . TRP A 1 1233 ? -30.168 -39.023 20.897 1.00 77.38 1233 TRP A N 1
ATOM 9661 C CA . TRP A 1 1233 ? -30.181 -37.982 21.919 1.00 77.38 1233 TRP A CA 1
ATOM 9662 C C . TRP A 1 1233 ? -29.016 -37.011 21.676 1.00 77.38 1233 TRP A C 1
ATOM 9664 O O . TRP A 1 1233 ? -27.917 -37.190 22.201 1.00 77.38 1233 TRP A O 1
ATOM 9674 N N . THR A 1 1234 ? -29.204 -35.993 20.843 1.00 60.34 1234 THR A N 1
ATOM 9675 C CA . THR A 1 1234 ? -28.182 -34.959 20.619 1.00 60.34 1234 THR A CA 1
ATOM 9676 C C . THR A 1 1234 ? -28.121 -34.004 21.816 1.00 60.34 1234 THR A C 1
ATOM 9678 O O . THR A 1 1234 ? -29.136 -33.665 22.416 1.00 60.34 1234 THR A O 1
ATOM 9681 N N . GLY A 1 1235 ? -26.910 -33.618 22.224 1.00 57.00 1235 GLY A N 1
ATOM 9682 C CA . GLY A 1 1235 ? -26.686 -32.675 23.329 1.00 57.00 1235 GLY A CA 1
ATOM 9683 C C . GLY A 1 1235 ? -26.659 -31.207 22.893 1.00 57.00 1235 GLY A C 1
ATOM 9684 O O . GLY A 1 1235 ? -26.259 -30.363 23.687 1.00 57.00 1235 GLY A O 1
ATOM 9685 N N . GLU A 1 1236 ? -27.015 -30.911 21.640 1.00 47.41 1236 GLU A N 1
ATOM 9686 C CA . GLU A 1 1236 ? -26.853 -29.591 21.024 1.00 47.41 1236 GLU A CA 1
ATOM 9687 C C . GLU A 1 1236 ? -28.174 -28.814 20.963 1.00 47.41 1236 GLU A C 1
ATOM 9689 O O . GLU A 1 1236 ? -29.240 -29.366 20.690 1.00 47.41 1236 GLU A O 1
ATOM 9694 N N . GLN A 1 1237 ? -28.067 -27.518 21.263 1.00 44.44 1237 GLN A N 1
ATOM 9695 C CA . GLN A 1 1237 ? -29.150 -26.546 21.370 1.00 44.44 1237 GLN A CA 1
ATOM 9696 C C . GLN A 1 1237 ? -29.682 -26.156 19.983 1.00 44.44 1237 GLN A C 1
ATOM 9698 O O . GLN A 1 1237 ? -29.083 -25.356 19.268 1.00 44.44 1237 GLN A O 1
ATOM 9703 N N . THR A 1 1238 ? -30.847 -26.690 19.635 1.00 45.59 1238 THR A N 1
ATOM 9704 C CA . THR A 1 1238 ? -31.823 -26.008 18.778 1.00 45.59 1238 THR A CA 1
ATOM 9705 C C . THR A 1 1238 ? -33.108 -25.878 19.587 1.00 45.59 1238 THR A C 1
ATOM 9707 O O . THR A 1 1238 ? -33.568 -26.883 20.137 1.00 45.59 1238 THR A O 1
ATOM 9710 N N . ASP A 1 1239 ? -33.684 -24.676 19.661 1.00 46.84 1239 ASP A N 1
ATOM 9711 C CA . ASP A 1 1239 ? -34.806 -24.339 20.559 1.00 46.84 1239 ASP A CA 1
ATOM 9712 C C . ASP A 1 1239 ? -36.053 -25.226 20.378 1.00 46.84 1239 ASP A C 1
ATOM 9714 O O . ASP A 1 1239 ? -36.889 -25.326 21.276 1.00 46.84 1239 ASP A O 1
ATOM 9718 N N . GLU A 1 1240 ? -36.165 -25.929 19.247 1.00 47.94 1240 GLU A N 1
ATOM 9719 C CA . GLU A 1 1240 ? -37.314 -26.776 18.916 1.00 47.94 1240 GLU A CA 1
ATOM 9720 C C . GLU A 1 1240 ? -37.210 -28.239 19.414 1.00 47.94 1240 GLU A C 1
ATOM 9722 O O . GLU A 1 1240 ? -38.241 -28.904 19.514 1.00 47.94 1240 GLU A O 1
ATOM 9727 N N . GLU A 1 1241 ? -36.026 -28.750 19.799 1.00 52.72 1241 GLU A N 1
ATOM 9728 C CA . GLU A 1 1241 ? -35.836 -30.165 20.217 1.00 52.72 1241 GLU A CA 1
ATOM 9729 C C . GLU A 1 1241 ? -35.185 -30.370 21.609 1.00 52.72 1241 GLU A C 1
ATOM 9731 O O . GLU A 1 1241 ? -34.960 -31.510 22.026 1.00 52.72 1241 GLU A O 1
ATOM 9736 N N . PHE A 1 1242 ? -34.911 -29.311 22.383 1.00 64.12 1242 PHE A N 1
ATOM 9737 C CA . PHE A 1 1242 ? -34.248 -29.449 23.690 1.00 64.12 1242 PHE A CA 1
ATOM 9738 C C . PHE A 1 1242 ? -35.144 -30.104 24.764 1.00 64.12 1242 PHE A C 1
ATOM 9740 O O . PHE A 1 1242 ? -36.160 -29.551 25.198 1.00 64.12 1242 PHE A O 1
ATOM 9747 N N . ILE A 1 1243 ? -34.727 -31.275 25.265 1.00 71.12 1243 ILE A N 1
ATOM 9748 C CA . ILE A 1 1243 ? -35.360 -31.965 26.399 1.00 71.12 1243 ILE A CA 1
ATOM 9749 C C . ILE A 1 1243 ? -34.435 -31.874 27.626 1.00 71.12 1243 ILE A C 1
ATOM 9751 O O . ILE A 1 1243 ? -33.427 -32.584 27.688 1.00 71.12 1243 ILE A O 1
ATOM 9755 N N . PRO A 1 1244 ? -34.777 -31.053 28.639 1.00 75.12 1244 PRO A N 1
ATOM 9756 C CA . PRO A 1 1244 ? -34.007 -30.956 29.874 1.00 75.12 1244 PRO A CA 1
ATOM 9757 C C . PRO A 1 1244 ? -33.773 -32.316 30.540 1.00 75.12 1244 PRO A C 1
ATOM 9759 O O . PRO A 1 1244 ? -34.689 -33.132 30.660 1.00 75.12 1244 PRO A O 1
ATOM 9762 N N . GLN A 1 1245 ? -32.571 -32.544 31.072 1.00 77.44 1245 GLN A N 1
ATOM 9763 C CA . GLN A 1 1245 ? -32.209 -33.821 31.705 1.00 77.44 1245 GLN A CA 1
ATOM 9764 C C . GLN A 1 1245 ? -33.072 -34.146 32.936 1.00 77.44 1245 GLN A C 1
ATOM 9766 O O . GLN A 1 1245 ? -33.307 -35.315 33.257 1.00 77.44 1245 GLN A O 1
ATOM 9771 N N . HIS A 1 1246 ? -33.631 -33.134 33.610 1.00 77.44 1246 HIS A N 1
ATOM 9772 C CA . HIS A 1 1246 ? -34.591 -33.343 34.693 1.00 77.44 1246 HIS A CA 1
ATOM 9773 C C . HIS A 1 1246 ? -35.943 -33.915 34.209 1.00 77.44 1246 HIS A C 1
ATOM 9775 O O . HIS A 1 1246 ? -36.733 -34.340 35.046 1.00 77.44 1246 HIS A O 1
ATOM 9781 N N . ARG A 1 1247 ? -36.207 -34.002 32.901 1.00 81.56 1247 ARG A N 1
ATOM 9782 C CA . ARG A 1 1247 ? -37.399 -34.657 32.331 1.00 81.56 1247 ARG A CA 1
ATOM 9783 C C . ARG A 1 1247 ? -37.157 -36.111 31.922 1.00 81.56 1247 ARG A C 1
ATOM 9785 O O . ARG A 1 1247 ? -38.101 -36.785 31.527 1.00 81.56 1247 ARG A O 1
ATOM 9792 N N . ILE A 1 1248 ? -35.933 -36.626 32.058 1.00 88.81 1248 ILE A N 1
ATOM 9793 C CA . ILE A 1 1248 ? -35.633 -38.047 31.835 1.00 88.81 1248 ILE A CA 1
ATOM 9794 C C . ILE A 1 1248 ? -36.192 -38.882 32.995 1.00 88.81 1248 ILE A C 1
ATOM 9796 O O . ILE A 1 1248 ? -35.814 -38.697 34.158 1.00 88.81 1248 ILE A O 1
ATOM 9800 N N . LEU A 1 1249 ? -37.072 -39.825 32.666 1.00 88.31 1249 LEU A N 1
ATOM 9801 C CA . LEU A 1 1249 ? -37.768 -40.703 33.601 1.00 88.31 1249 LEU A CA 1
ATOM 9802 C C . LEU A 1 1249 ? -37.006 -42.016 33.832 1.00 88.31 1249 LEU A C 1
ATOM 9804 O O . LEU A 1 1249 ? -36.876 -42.442 34.983 1.00 88.31 1249 LEU A O 1
ATOM 9808 N N . TYR A 1 1250 ? -36.492 -42.645 32.767 1.00 90.81 1250 TYR A N 1
ATOM 9809 C CA . TYR A 1 1250 ? -35.788 -43.932 32.835 1.00 90.81 1250 TYR A CA 1
ATOM 9810 C C . TYR A 1 1250 ? -34.864 -44.192 31.631 1.00 90.81 1250 TYR A C 1
ATOM 9812 O O . TYR A 1 1250 ? -35.017 -43.588 30.571 1.00 90.81 1250 TYR A O 1
ATOM 9820 N N . PHE A 1 1251 ? -33.943 -45.145 31.792 1.00 91.00 1251 PHE A N 1
ATOM 9821 C CA . PHE A 1 1251 ? -33.165 -45.767 30.718 1.00 91.00 1251 PHE A CA 1
ATOM 9822 C C . PHE A 1 1251 ? -33.515 -47.252 30.626 1.00 91.00 1251 PHE A C 1
ATOM 9824 O O . PHE A 1 1251 ? -33.597 -47.948 31.643 1.00 91.00 1251 PHE A O 1
ATOM 9831 N N . LYS A 1 1252 ? -33.703 -47.747 29.404 1.00 90.81 1252 LYS A N 1
ATOM 9832 C CA . LYS A 1 1252 ? -34.146 -49.114 29.112 1.00 90.81 1252 LYS A CA 1
ATOM 9833 C C . LYS A 1 1252 ? -33.207 -49.766 28.105 1.00 90.81 1252 LYS A C 1
ATOM 9835 O O . LYS A 1 1252 ? -32.925 -49.173 27.070 1.00 90.81 1252 LYS A O 1
ATOM 9840 N N . LYS A 1 1253 ? -32.732 -50.975 28.398 1.00 88.06 1253 LYS A N 1
ATOM 9841 C CA . LYS A 1 1253 ? -31.919 -51.781 27.483 1.00 88.06 1253 LYS A CA 1
ATOM 9842 C C . LYS A 1 1253 ? -32.833 -52.604 26.569 1.00 88.06 1253 LYS A C 1
ATOM 9844 O O . LYS A 1 1253 ? -33.714 -53.309 27.061 1.00 88.06 1253 LYS A O 1
ATOM 9849 N N . ARG A 1 1254 ? -32.655 -52.507 25.251 1.00 83.00 1254 ARG A N 1
ATOM 9850 C CA . ARG A 1 1254 ? -33.403 -53.262 24.233 1.00 83.00 1254 ARG A CA 1
ATOM 9851 C C . ARG A 1 1254 ? -33.144 -54.763 24.383 1.00 83.00 1254 ARG A C 1
ATOM 9853 O O . ARG A 1 1254 ? -32.022 -55.186 24.646 1.00 83.00 1254 ARG A O 1
ATOM 9860 N N . GLY A 1 1255 ? -34.191 -55.571 24.216 1.00 69.38 1255 GLY A N 1
ATOM 9861 C CA . GLY A 1 1255 ? -34.063 -57.028 24.192 1.00 69.38 1255 GLY A CA 1
ATOM 9862 C C . GLY A 1 1255 ? -33.439 -57.513 22.880 1.00 69.38 1255 GLY A C 1
ATOM 9863 O O . GLY A 1 1255 ? -33.669 -56.921 21.823 1.00 69.38 1255 GLY A O 1
ATOM 9864 N N . ALA A 1 1256 ? -32.674 -58.606 22.935 1.00 56.56 1256 ALA A N 1
ATOM 9865 C CA . ALA A 1 1256 ? -32.132 -59.265 21.749 1.00 56.56 1256 ALA A CA 1
ATOM 9866 C C . ALA A 1 1256 ? -33.290 -59.774 20.865 1.00 56.56 1256 ALA A C 1
ATOM 9868 O O . ALA A 1 1256 ? -33.897 -60.798 21.167 1.00 56.56 1256 ALA A O 1
ATOM 9869 N N . GLY A 1 1257 ? -33.628 -59.023 19.811 1.00 57.03 1257 GLY A N 1
ATOM 9870 C CA . GLY A 1 1257 ? -34.720 -59.353 18.884 1.00 57.03 1257 GLY A CA 1
ATOM 9871 C C . GLY A 1 1257 ? -35.584 -58.180 18.408 1.00 57.03 1257 GLY A C 1
ATOM 9872 O O . GLY A 1 1257 ? -36.426 -58.392 17.545 1.00 57.03 1257 GLY A O 1
ATOM 9873 N N . GLY A 1 1258 ? -35.391 -56.955 18.917 1.00 57.41 1258 GLY A N 1
ATOM 9874 C CA . GLY A 1 1258 ? -36.171 -55.784 18.477 1.00 57.41 1258 GLY A CA 1
ATOM 9875 C C . GLY A 1 1258 ? -37.581 -55.683 19.076 1.00 57.41 1258 GLY A C 1
ATOM 9876 O O . GLY A 1 1258 ? -38.333 -54.789 18.700 1.00 57.41 1258 GLY A O 1
ATOM 9877 N N . ASP A 1 1259 ? -37.929 -56.554 20.028 1.00 54.84 1259 ASP A N 1
ATOM 9878 C CA . ASP A 1 1259 ? -39.183 -56.472 20.779 1.00 54.84 1259 ASP A CA 1
ATOM 9879 C C . ASP A 1 1259 ? -39.146 -55.332 21.814 1.00 54.84 1259 ASP A C 1
ATOM 9881 O O . ASP A 1 1259 ? -38.191 -55.188 22.582 1.00 54.84 1259 ASP A O 1
ATOM 9885 N N . ASP A 1 1260 ? -40.247 -54.582 21.919 1.00 56.66 1260 ASP A N 1
ATOM 9886 C CA . ASP A 1 1260 ? -40.443 -53.421 22.812 1.00 56.66 1260 ASP A CA 1
ATOM 9887 C C . ASP A 1 1260 ? -40.394 -53.743 24.327 1.00 56.66 1260 ASP A C 1
ATOM 9889 O O . ASP A 1 1260 ? -40.557 -52.870 25.185 1.00 56.66 1260 ASP A O 1
ATOM 9893 N N . LYS A 1 1261 ? -40.136 -55.003 24.697 1.00 59.94 1261 LYS A N 1
ATOM 9894 C CA . LYS A 1 1261 ? -40.008 -55.486 26.084 1.00 59.94 1261 LYS A CA 1
ATOM 9895 C C . LYS A 1 1261 ? -38.572 -55.373 26.613 1.00 59.94 1261 LYS A C 1
ATOM 9897 O O . LYS A 1 1261 ? -38.037 -56.321 27.180 1.00 59.94 1261 LYS A O 1
ATOM 9902 N N . GLY A 1 1262 ? -37.936 -54.222 26.411 1.00 70.88 1262 GLY A N 1
ATOM 9903 C CA . GLY A 1 1262 ? -36.626 -53.928 27.004 1.00 70.88 1262 GLY A CA 1
ATOM 9904 C C . GLY A 1 1262 ? -36.662 -53.836 28.539 1.00 70.88 1262 GLY A C 1
ATOM 9905 O O . GLY A 1 1262 ? -37.684 -53.468 29.123 1.00 70.88 1262 GLY A O 1
ATOM 9906 N N . GLU A 1 1263 ? -35.546 -54.155 29.196 1.00 84.19 1263 GLU A N 1
ATOM 9907 C CA . GLU A 1 1263 ? -35.400 -54.081 30.654 1.00 84.19 1263 GLU A CA 1
ATOM 9908 C C . GLU A 1 1263 ? -35.023 -52.659 31.090 1.00 84.19 1263 GLU A C 1
ATOM 9910 O O . GLU A 1 1263 ? -34.048 -52.087 30.607 1.00 84.19 1263 GLU A O 1
ATOM 9915 N N . VAL A 1 1264 ? -35.771 -52.079 32.033 1.00 87.81 1264 VAL A N 1
ATOM 9916 C CA . VAL A 1 1264 ? -35.432 -50.775 32.623 1.00 87.81 1264 VAL A CA 1
ATOM 9917 C C . VAL A 1 1264 ? -34.218 -50.928 33.540 1.00 87.81 1264 VAL A C 1
ATOM 9919 O O . VAL A 1 1264 ? -34.306 -51.591 34.576 1.00 87.81 1264 VAL A O 1
ATOM 9922 N N . VAL A 1 1265 ? -33.100 -50.310 33.164 1.00 88.75 1265 VAL A N 1
ATOM 9923 C CA . VAL A 1 1265 ? -31.805 -50.395 33.861 1.00 88.75 1265 VAL A CA 1
ATOM 9924 C C . VAL A 1 1265 ? -31.570 -49.234 34.826 1.00 88.75 1265 VAL A C 1
ATOM 9926 O O . VAL A 1 1265 ? -30.787 -49.367 35.762 1.00 88.75 1265 VAL A O 1
ATOM 9929 N N . TRP A 1 1266 ? -32.272 -48.117 34.639 1.00 91.69 1266 TRP A N 1
ATOM 9930 C CA . TRP A 1 1266 ? -32.273 -46.987 35.563 1.00 91.69 1266 TRP A CA 1
ATOM 9931 C C . TRP A 1 1266 ? -33.635 -46.294 35.527 1.00 91.69 1266 TRP A C 1
ATOM 9933 O O . TRP A 1 1266 ? -34.147 -46.039 34.442 1.00 91.69 1266 TRP A O 1
ATOM 9943 N N . GLU A 1 1267 ? -34.235 -45.981 36.673 1.00 89.56 1267 GLU A N 1
ATOM 9944 C CA . GLU A 1 1267 ? -35.531 -45.298 36.756 1.00 89.56 1267 GLU A CA 1
ATOM 9945 C C . GLU A 1 1267 ? -35.577 -44.334 37.939 1.00 89.56 1267 GLU A C 1
ATOM 9947 O O . GLU A 1 1267 ? -35.364 -44.707 39.096 1.00 89.56 1267 GLU A O 1
ATOM 9952 N N . ARG A 1 1268 ? -35.942 -43.081 37.658 1.00 82.19 1268 ARG A N 1
ATOM 9953 C CA . ARG A 1 1268 ? -35.943 -42.009 38.654 1.00 82.19 1268 ARG A CA 1
ATOM 9954 C C . ARG A 1 1268 ? -37.010 -42.189 39.734 1.00 82.19 1268 ARG A C 1
ATOM 9956 O O . ARG A 1 1268 ? -36.746 -41.916 40.902 1.00 82.19 1268 ARG A O 1
ATOM 9963 N N . LYS A 1 1269 ? -38.215 -42.632 39.360 1.00 81.31 1269 LYS A N 1
ATOM 9964 C CA . LYS A 1 1269 ? -39.370 -42.716 40.274 1.00 81.31 1269 LYS A CA 1
ATOM 9965 C C . LYS A 1 1269 ? -39.208 -43.812 41.327 1.00 81.31 1269 LYS A C 1
ATOM 9967 O O . LYS A 1 1269 ? -39.550 -43.599 42.487 1.00 81.31 1269 LYS A O 1
ATOM 9972 N N . THR A 1 1270 ? -38.690 -44.966 40.923 1.00 81.12 1270 THR A N 1
ATOM 9973 C CA . THR A 1 1270 ? -38.445 -46.121 41.801 1.00 81.12 1270 THR A CA 1
ATOM 9974 C C . THR A 1 1270 ? -37.037 -46.115 42.394 1.00 81.12 1270 THR A C 1
ATOM 9976 O O . THR A 1 1270 ? -36.744 -46.930 43.261 1.00 81.12 1270 THR A O 1
ATOM 9979 N N . ARG A 1 1271 ? -36.183 -45.170 41.964 1.00 82.00 1271 ARG A N 1
ATOM 9980 C CA . ARG A 1 1271 ? -34.744 -45.114 42.259 1.00 82.00 1271 ARG A CA 1
ATOM 9981 C C . ARG A 1 1271 ? -34.027 -46.419 41.906 1.00 82.00 1271 ARG A C 1
ATOM 9983 O O . ARG A 1 1271 ? -33.068 -46.785 42.576 1.00 82.00 1271 ARG A O 1
ATOM 9990 N N . LYS A 1 1272 ? -34.473 -47.114 40.858 1.00 83.81 1272 LYS A N 1
ATOM 9991 C CA . LYS A 1 1272 ? -33.804 -48.302 40.321 1.00 83.81 1272 LYS A CA 1
ATOM 9992 C C . LYS A 1 1272 ? -32.539 -47.864 39.583 1.00 83.81 1272 LYS A C 1
ATOM 9994 O O . LYS A 1 1272 ? -32.609 -46.955 38.765 1.00 83.81 1272 LYS A O 1
ATOM 9999 N N . ASP A 1 1273 ? -31.400 -48.492 39.847 1.00 86.81 1273 ASP A N 1
ATOM 10000 C CA . ASP A 1 1273 ? -30.141 -48.249 39.129 1.00 86.81 1273 ASP A CA 1
ATOM 10001 C C . ASP A 1 1273 ? -29.284 -49.518 39.137 1.00 86.81 1273 ASP A C 1
ATOM 10003 O O . ASP A 1 1273 ? -28.579 -49.815 40.104 1.00 86.81 1273 ASP A O 1
ATOM 10007 N N . ILE A 1 1274 ? -29.375 -50.266 38.039 1.00 83.38 1274 ILE A N 1
ATOM 10008 C CA . ILE A 1 1274 ? -28.616 -51.492 37.776 1.00 83.38 1274 ILE A CA 1
ATOM 10009 C C . ILE A 1 1274 ? -27.224 -51.156 37.211 1.00 83.38 1274 ILE A C 1
ATOM 10011 O O . ILE A 1 1274 ? -26.298 -51.946 37.369 1.00 83.38 1274 ILE A O 1
ATOM 10015 N N . LEU A 1 1275 ? -27.044 -49.980 36.595 1.00 82.69 1275 LEU A N 1
ATOM 10016 C CA . LEU A 1 1275 ? -25.805 -49.604 35.902 1.00 82.69 1275 LEU A CA 1
ATOM 10017 C C . LEU A 1 1275 ? -24.670 -49.243 36.863 1.00 82.69 1275 LEU A C 1
ATOM 10019 O O . LEU A 1 1275 ? -23.525 -49.614 36.613 1.00 82.69 1275 LEU A O 1
ATOM 10023 N N . PHE A 1 1276 ? -24.973 -48.566 37.973 1.00 79.56 1276 PHE A N 1
ATOM 10024 C CA . PHE A 1 1276 ? -23.988 -48.291 39.028 1.00 79.56 1276 PHE A CA 1
ATOM 10025 C C . PHE A 1 1276 ? -24.238 -49.073 40.321 1.00 79.56 1276 PHE A C 1
ATOM 10027 O O . PHE A 1 1276 ? -23.452 -48.958 41.265 1.00 79.56 1276 PHE A O 1
ATOM 10034 N N . GLY A 1 1277 ? -25.337 -49.831 40.413 1.00 73.88 1277 GLY A N 1
ATOM 10035 C CA . GLY A 1 1277 ? -25.727 -50.527 41.645 1.00 73.88 1277 GLY A CA 1
ATOM 10036 C C . GLY A 1 1277 ? -25.969 -49.568 42.821 1.00 73.88 1277 GLY A C 1
ATOM 10037 O O . GLY A 1 1277 ? -25.689 -49.919 43.977 1.00 73.88 1277 GLY A O 1
ATOM 10038 N N . SER A 1 1278 ? -26.401 -48.335 42.515 1.00 76.44 1278 SER A N 1
ATOM 10039 C CA . SER A 1 1278 ? -26.674 -47.258 43.480 1.00 76.44 1278 SER A CA 1
ATOM 10040 C C . SER A 1 1278 ? -28.164 -47.093 43.819 1.00 76.44 1278 SER A C 1
ATOM 10042 O O . SER A 1 1278 ? -28.524 -46.231 44.622 1.00 76.44 1278 SER A O 1
ATOM 10044 N N . GLY A 1 1279 ? -29.022 -47.916 43.208 1.00 68.38 1279 GLY A N 1
ATOM 10045 C CA . GLY A 1 1279 ? -30.477 -47.871 43.340 1.00 68.38 1279 GLY A CA 1
ATOM 10046 C C . GLY A 1 1279 ? -31.067 -48.865 44.343 1.00 68.38 1279 GLY A C 1
ATOM 10047 O O . GLY A 1 1279 ? -30.337 -49.670 44.919 1.00 68.38 1279 GLY A O 1
ATOM 10048 N N . VAL A 1 1280 ? -32.388 -48.768 44.549 1.00 56.12 1280 VAL A N 1
ATOM 10049 C CA . VAL A 1 1280 ? -33.211 -49.637 45.423 1.00 56.12 1280 VAL A CA 1
ATOM 10050 C C . VAL A 1 1280 ? -33.600 -50.930 44.718 1.00 56.12 1280 VAL A C 1
ATOM 10052 O O . VAL A 1 1280 ? -33.964 -50.856 43.519 1.00 56.12 1280 VAL A O 1
#

Foldseek 3Di:
DDDDDDPDDDDFFDQAAQQKFKWFAAPPVQQLLLLLQCLQFPPCRLQEHFIWTLGPSGGDPVCVVVLLVLLLVLLVVDDQVLLFQKFKFQAWDWDDDPFWIWIWTGGPDPVNVVSSVVSSCSSCVSNPHHDDPDDGTTTTRGMGGDCPFLVNVLVRVQNNLGFIRIDTRFKMFMWGKDWDDDPNDIDIHIFTQWIAGSNPRDIGGDPDTHRPDDDPPPDPDDDPPDPCPAQDFPPSLFFFWWFQDPVVRFTDGDDDPDDDQDDADQKFKEKEDEQDEQRDPPRDCVLLVLVLVFCPDPQNQGQKYKYKQDALVSQLVQCNDPSSCVRFRIKRAHRSNPNNGRGDSARIDMMMTGPFTWTWTWRDAPDSRDTKIKIWTDNAWDQDPVGTQTEIEIEDDAAADDAAVRLVSLVRRLVSVLSNCCVPRPLIKYKYWYFSNQFFFPQLNVVCCVVVRYDPVSSVSSLCVQVVCVVSQKDWLLLCQQAFVLAEDDDCVVQPPLDQDGGRQPPFFQALVQDVQSVVVVDDDSNNGGHNRTTMIINCSVFWDWDHKYWTQAQPDDDDDPDPDPRDGSDSGIMMMTMIGTDDPDPPDLPVLLVVLVVQDDAFDFDDFDPQQPDPCQLVVLCVLQQFQDDPVLSVLVVVQLVLLVCLLVVPDDPPDPDDDDPDDPDWQKDKDWFPCVSLVLHGSPDATEIEIETADDQVVSVVSSVVSQVVCVVQAKAFQDWDQDPLGIWTWIAGSNGTYIYDYANAHPPRVCPPVCLSDDPPPCSVVDDQSNVVSCQRVSLSSSLVSNQSTSSLLSSLLSLVQLLCLLQLQEDLLQLHDYSVLSSLLLSQNRSSVCVVSNRSNDDSSSSNLSSLVSLLPDDQQPHARGRCSLCRRHDPDDDDNQPSGAHATRDDDDGRPRPLHDVLSSVSVNVSSNVLNVCSVPDDPPDGSNCSLQDPCQDPPDPDDYSQNSNFSSVVCVLVVAQKKKKKKKKFQDPDLVLVVLLVSVLSNCNSVLVNQLCVLQVQKRKAWRSFKKDFPVVVPLPDDDPDDDDDDDDDDDDDDDPDRSMDIIIIIMGIDGDPPPDPCDPVNVVSSQVSSVVSQVVSLCVSCVPPVRHDPVGIDIHIDMDGSVVVVVRRMGTDPDDRGRDHPPPPPDDPDPDDPPDPDDPDDPDPPDDDDDDDDDDDDDDDDDDDDDDDDDDDDDDDPDFDQDALVRVLCCQVPPPVHPQQQKKWWFQDPPPGIDIDRSVPDDPDDDPVDDGDSVRTAFMFGHDDPRDPPTHTQAGDVQSHHNPVPRGD